Protein AF-A0A846CCD4-F1 (afdb_monomer_lite)

Secondary structure (DSSP, 8-state):
----------------------------------PPPTT----S--PPPPP----S-BSS--EEEEETTEEEEEEEBTTS-EEEEEEETTEEEEEEEE----BSS--EEEEEETTEEEEEEEBTTS-EEEEEE-SS-BPPPEEEE--BSS--EEE-SSTT-EEEEEEBTTSBEEEEEE-SS-BPPPEE---TT-TTHHHHSBBSSPPEEEEEETTEEEEEEEBTTSEEEEEEESSSSBPPPEEEEEE-SS-EEEE-SSTT-EEEEEEE--SS-SS-EEEEEEEETTEE---EE----BSS--EEEEEETTEEEEEEEBTTSPEEEEEEETT-SS--------------TTT-HHHHHHHHHHHHHHHHHSSEEEE--------S----S---HHHHHHHHHHHHHHHHTTS-TT-HHHHHHHHHHHTT-----SS--------S-TT---HHHHHHHHHHHHHHHHHHHHH-HHHHTT-HHHHHHHHHHHHHHHHHHHHHHHHTT--GGGGTTTT---HHHHHHHHHHHHHHHHHT-TT--HHHHHHHHHHHIIIIIHHHHHHHH-SSEEEEE--STTEEEEEEEEEEEEE-TT---HHHHHHHHHHHHHHHHH-GGGTHHHHHHHHHHHHHHHHHHHH-TT-SSEEEEE-HHHHHHHHTT-GGG--S--EEEEEE-TTS-HHHHHHHHHHHHHHHHHHHHHHHHHHHHHHHHTHHHHHHHHHHHHHTS-TTTTTS--TTSSSSSSPSPPP--EEEEEEEEEEEEEEPTT-HHHHHIIIIIGGG-EE-SS--EE--HHHHHHHHHHHHHHHHTT--S-GGGHHHHHHHHHHHHT--TTT-THHHHHHHHHHHHHHHTT--HHHHHTTTSTT--HHHHHHHHHHHHHHHHHTTTTT-HHHHHHHHHHHHTTTTS---PPPPHHHHHHHHHHHHTT---TTHHHHHHHHHHHHHHHHHHHHHHHHHHHHHTT-STT--HHHHHHHHHHHHHHHHHHTSGGGSS--TT--EEEEEEHHHHHHHHHHHTT--HHHHHHSPP--SEEEEEEES-TT--HHHHIIIIIHHHHHHHHHHSTTSEEEEE-STT-EEEEESS-EEETTEEE--EEEEEEEE-S----EEEETTEEEE-HHHHHHHHHHHHHH--SHHHHHHHHHHHHHHHHHHHHS--

Sequence (1169 aa):
MNNQGTPIPEETMGSETNQSSLSAMPSVGQLSSGQVNVNDLLTIGGSWNIWKSLEGTLISGPTACGRDNRLDVFGIGLDSKLYHKCYENDQLKFDWTSLEGAFIYPPSAVSRDTNLIDVFGIAKDKQVYQKSWNGEQWSEWKSLGGVCIHGVTATSWADNRIDLFTVGTNSVIYHKYWDGESWENWQPLILEGQENWEISSTCIHTPAAVSRKVRHIDIFAVGIDKHIYHAWGDGRTWTGWENVGGPSILGISATSRSPETIDLFTISTDIVETDNHLYHRFMENNQWSEWQNLGGTCISAPAAVARGSDRLDAFVIGTKSELWQKSWTNKDGESSSENEDIGISSINKEDNPGEHALSEVAKAATIETGLNIKFGSCKDLAVGWFGTDIHPLQQLETIHQKAVREAAQAYPKGSDERQNAEYKKLQSFFAFHATEPELLTQEPPVNDKSPVAQFTLAKNELNGIYWDLRTSSLAQNNDPDYFLLTKKRLLEVLLEFDQVQSSFVDFPEYSYFKNANIPILIKVEDNLRLWRAYLNDEAITCNDLENASKNLITDVQMELGRAVEGLAKISMIFSIEPFYLFRLMVPFQVVSNLGVNQGDKRNASGTLTDLINNSLGMKWVPLWLESKIIELDDALRELDPRQENFFFHLKGGRAQATLLKDPGSGKNDWDTGIIIKPDLPAEYWYETFNKVHNLVLNKLRKFKQEFFMLINLHADDVTIEMVRNRSLEDDDLIDALDESNLLSDLPTEPGDEQGSCKAELIDIGIPRRDSIEAMEHWYHTRPYITRQVNELPIPGHLYYVDEYMAMMREALAGQSPAPHKITKRVRRLFQIMNLNNNDDPRLDDIVVQKRNEIEAKNIFPNSLAIVDIPNQPIYVTRLIPIMLKQFMDAYDLGNEFDLASMVDNSFQNTSQTIPNITIPIEVENGVQADIAKNNWNPVTHGMLLQWVALANKLSTMFELNFKNRAEFFGFGQQATQTQNQTRTMLENFVKELHNSSVFSENETEIEVQFAVCGSFAAHLHAEYAQLKTESKAQLDPVTYIELKIFAWDSGANPNIVREALIAPAVNTYLTNHPNQFNIQTGGNGEIYLFWHQQETLGNFHYRPLVVKILVEKNFWPKVAFVRGFPVLSLRDLIREYNRKAANAGEWGRIQKLKDTSEILRGMLTQFDY

Radius of gyration: 38.63 Å; chains: 1; bounding box: 105×98×102 Å

Foldseek 3Di:
DDDDDDDDDDDDDDDDDDDDDDDDDDDDDDDDDDDDDDPPPDDDDDDDDPDDDLAADAPADKDWEDAAQKIKIWGAHPQQFIWIWMDHPNDTDDRTDTPGAHADYYKEWYAQDRQKIKIWGQHPQQFIWIWIDPNPDIDRIDTPGARADETKYWDDQHHQKIKIWGAHPLQFIWIWMGPNPDIDHIDTPQDPDDDPSSFQRRAPYHKEWEHQHHQKIKIWGQGPVQFIWIWMGSSVDIDDIDTPGDRADADKYWYYQHRQKIKIWGFDDDLAHPATFIWIWMTHPNDIDDIDTPGARFDHTKYKYHPHNFKIKIWGAHPVRDIDIDMGGPPDPDPPPPPPPPDDPDPPCPQALLQVLLQLLQVLLCVVQVFNKGFDFLAAPDPPDDDDDDDDCVVVVLVLVLQLVVQLVVDDPPDPSSVVSSVVSNVVDDDDDDPDDDDDPDAHDPPPPDLLNLLVVLLVLLVVLLVCLSRPPCNVVQPVVVFVVSLVSNVVSLVSLVSSLCLLQPDPCNVVVVPLPNVLSVQQVVLSVVLNVVSPDPPDTSVNSNVSSVVCCVRHSVSSVDLLSFQWYWYWDPSPQFWIKIFIWGKMKTKFLPADDPVSLVSSQVSSQLCCQPFPLNVVQVVLLLVLLVVLQVLVCVVPVPCPFKHKAFDDDQLLCVLLVRSVVSGGGQEMEIFTQQPDDPVVSVVSVVVSVVSVVSSSSSSRSVVRSVSSSSSVSSSVRSVVVVVVVCPVPPVPDDPPPPPPPDDDDRDMHMDMHIHTRHMYIYTDHLFLVSLLCVPPFVVQFDQDDSRGTHTHLVVLLLVLLLQLLCLQVVNHPCLLCNLVSLLSLLSSQQDDCVVPVVLVVVQVVLVVVCVVLVFLPLQLVLLVPPPDRRSSVSNSSVLVSLVCQLLVCSPVVQVRRQVSVVNVVCPNDARDADGDPSNVVSQVVCVVVVNDDCVRSVSSSRVSRVSSVVLVQSQQLLQLLLQCCLNDPDHDPNNVVSVVVLVVLQLQLCPPPLNDPDDDDWPKDKAWADQVLLLLLCVQLVPDPVLSSLARRCLATEMEIETPDPPDQLCCCLVVRRVVSNVVVCVVPPQQWDWDADPRNKIWTWGSAWDDRRPHTGTGTHYIYHYDYPDDFDFDQGPNGGHGPLVVNLSVLSNSLSSNSRNSSNVSSVSSSVSSSVSCSVDVD

pLDDT: mean 77.32, std 20.11, range [22.69, 97.38]

Structure (mmCIF, N/CA/C/O backbone):
data_AF-A0A846CCD4-F1
#
_entry.id   AF-A0A846CCD4-F1
#
loop_
_atom_site.group_PDB
_atom_site.id
_atom_site.type_symbol
_atom_site.label_atom_id
_atom_site.label_alt_id
_atom_site.label_comp_id
_atom_site.label_asym_id
_atom_site.label_entity_id
_atom_site.label_seq_id
_atom_site.pdbx_PDB_ins_code
_atom_site.Cartn_x
_atom_site.Cartn_y
_atom_site.Cartn_z
_atom_site.occupancy
_atom_site.B_iso_or_equiv
_atom_site.auth_seq_id
_atom_site.auth_comp_id
_atom_site.auth_asym_id
_atom_site.auth_atom_id
_atom_site.pdbx_PDB_model_num
ATOM 1 N N . MET A 1 1 ? 34.843 55.068 -53.019 1.00 34.19 1 MET A N 1
ATOM 2 C CA . MET A 1 1 ? 35.902 55.553 -52.108 1.00 34.19 1 MET A CA 1
ATOM 3 C C . MET A 1 1 ? 36.640 54.306 -51.639 1.00 34.19 1 MET A C 1
ATOM 5 O O . MET A 1 1 ? 36.033 53.522 -50.936 1.00 34.19 1 MET A O 1
ATOM 9 N N . ASN A 1 2 ? 37.681 53.856 -52.342 1.00 24.34 2 ASN A N 1
ATOM 10 C CA . ASN A 1 2 ? 39.088 54.288 -52.255 1.00 24.34 2 ASN A CA 1
ATOM 11 C C . ASN A 1 2 ? 39.692 54.189 -50.846 1.00 24.34 2 ASN A C 1
ATOM 13 O O . ASN A 1 2 ? 39.394 55.042 -50.017 1.00 24.34 2 ASN A O 1
ATOM 17 N N . ASN A 1 3 ? 40.571 53.190 -50.671 1.00 26.52 3 ASN A N 1
ATOM 18 C CA . ASN A 1 3 ? 41.985 53.260 -50.226 1.00 26.52 3 ASN A CA 1
ATOM 19 C C . ASN A 1 3 ? 42.319 52.062 -49.312 1.00 26.52 3 ASN A C 1
ATOM 21 O O . ASN A 1 3 ? 41.611 51.830 -48.343 1.00 26.52 3 ASN A O 1
ATOM 25 N N . GLN A 1 4 ? 43.235 51.147 -49.682 1.00 26.78 4 GLN A N 1
ATOM 26 C CA . GLN A 1 4 ? 44.716 51.280 -49.706 1.00 26.78 4 GLN A CA 1
ATOM 27 C C . GLN A 1 4 ? 45.268 51.745 -48.345 1.00 26.78 4 GLN A C 1
ATOM 29 O O . GLN A 1 4 ? 44.803 52.759 -47.849 1.00 26.78 4 GLN A O 1
ATOM 34 N N . GLY A 1 5 ? 46.257 51.145 -47.678 1.00 25.16 5 GLY A N 1
ATOM 35 C CA . GLY A 1 5 ? 47.214 50.062 -47.930 1.00 25.16 5 GLY A CA 1
ATOM 36 C C . GLY A 1 5 ? 48.239 50.049 -46.762 1.00 25.16 5 GLY A C 1
ATOM 37 O O . GLY A 1 5 ? 48.374 51.067 -46.093 1.00 25.16 5 GLY A O 1
ATOM 38 N N . THR A 1 6 ? 48.872 48.889 -46.512 1.00 27.03 6 THR A N 1
ATOM 39 C CA . THR A 1 6 ? 50.224 48.557 -45.935 1.00 27.03 6 THR A CA 1
ATOM 40 C C . THR A 1 6 ? 51.150 49.672 -45.374 1.00 27.03 6 THR A C 1
ATOM 42 O O . THR A 1 6 ? 51.080 50.768 -45.926 1.00 27.03 6 THR A O 1
ATOM 45 N N . PRO A 1 7 ? 52.145 49.425 -44.458 1.00 31.75 7 PRO A N 1
ATOM 46 C CA . PRO A 1 7 ? 52.979 48.200 -44.310 1.00 31.75 7 PRO A CA 1
ATOM 47 C C . PRO A 1 7 ? 53.491 47.792 -42.879 1.00 31.75 7 PRO A C 1
ATOM 49 O O . PRO A 1 7 ? 53.298 48.489 -41.890 1.00 31.75 7 PRO A O 1
ATOM 52 N N . ILE A 1 8 ? 54.173 46.633 -42.850 1.00 26.11 8 ILE A N 1
ATOM 53 C CA . ILE A 1 8 ? 55.049 45.937 -41.848 1.00 26.11 8 ILE A CA 1
ATOM 54 C C . ILE A 1 8 ? 56.400 46.736 -41.701 1.00 26.11 8 ILE A C 1
ATOM 56 O O . ILE A 1 8 ? 56.604 47.532 -42.627 1.00 26.11 8 ILE A O 1
ATOM 60 N N . PRO A 1 9 ? 57.346 46.621 -40.702 1.00 36.75 9 PRO A N 1
ATOM 61 C CA . PRO A 1 9 ? 57.861 45.449 -39.929 1.00 36.75 9 PRO A CA 1
ATOM 62 C C . PRO A 1 9 ? 58.221 45.722 -38.426 1.00 36.75 9 PRO A C 1
ATOM 64 O O . PRO A 1 9 ? 57.912 46.800 -37.939 1.00 36.75 9 PRO A O 1
ATOM 67 N N . GLU A 1 10 ? 58.752 44.835 -37.559 1.00 24.67 10 GLU A N 1
ATOM 68 C CA . GLU A 1 10 ? 59.890 43.900 -37.669 1.00 24.67 10 GLU A CA 1
ATOM 69 C C . GLU A 1 10 ? 59.996 42.953 -36.431 1.00 24.67 10 GLU A C 1
ATOM 71 O O . GLU A 1 10 ? 59.744 43.362 -35.301 1.00 24.67 10 GLU A O 1
ATOM 76 N N . GLU A 1 11 ? 60.350 41.694 -36.723 1.00 26.12 11 GLU A N 1
ATOM 77 C CA . GLU A 1 11 ? 61.046 40.598 -36.001 1.00 26.12 11 GLU A CA 1
ATOM 78 C C . GLU A 1 11 ? 61.292 40.634 -34.468 1.00 26.12 11 GLU A C 1
ATOM 80 O O . GLU A 1 11 ? 61.810 41.586 -33.893 1.00 26.12 11 GLU A O 1
ATOM 85 N N . THR A 1 12 ? 61.090 39.509 -33.763 1.00 24.98 12 THR A N 1
ATOM 86 C CA . THR A 1 12 ? 62.195 38.546 -33.525 1.00 24.98 12 THR A CA 1
ATOM 87 C C . THR A 1 12 ? 61.753 37.101 -33.216 1.00 24.98 12 THR A C 1
ATOM 89 O O . THR A 1 12 ? 60.682 36.838 -32.681 1.00 24.98 12 THR A O 1
ATOM 92 N N . MET A 1 13 ? 62.642 36.184 -33.622 1.00 24.23 13 MET A N 1
ATOM 93 C CA . MET A 1 13 ? 62.542 34.730 -33.823 1.00 24.23 13 MET A CA 1
ATOM 94 C C . MET A 1 13 ? 62.565 33.836 -32.566 1.00 24.23 13 MET A C 1
ATOM 96 O O . MET A 1 13 ? 63.194 34.188 -31.571 1.00 24.23 13 MET A O 1
ATOM 100 N N . GLY A 1 14 ? 62.056 32.595 -32.715 1.00 23.52 14 GLY A N 1
ATOM 101 C CA . GLY A 1 14 ? 62.464 31.433 -31.900 1.00 23.52 14 GLY A CA 1
ATOM 102 C C . GLY A 1 14 ? 61.654 30.120 -32.043 1.00 23.52 14 GLY A C 1
ATOM 103 O O . GLY A 1 14 ? 60.971 29.764 -31.095 1.00 23.52 14 GLY A O 1
ATOM 104 N N . SER A 1 15 ? 61.756 29.433 -33.201 1.00 25.14 15 SER A N 1
ATOM 105 C CA . SER A 1 15 ? 61.635 27.965 -33.509 1.00 25.14 15 SER A CA 1
ATOM 106 C C . SER A 1 15 ? 60.709 27.051 -32.661 1.00 25.14 15 SER A C 1
ATOM 108 O O . SER A 1 15 ? 61.002 26.813 -31.494 1.00 25.14 15 SER A O 1
ATOM 110 N N . GLU A 1 16 ? 59.567 26.526 -33.138 1.00 24.81 16 GLU A N 1
ATOM 111 C CA . GLU A 1 16 ? 59.284 25.410 -34.093 1.00 24.81 16 GLU A CA 1
ATOM 112 C C . GLU A 1 16 ? 59.852 24.006 -33.767 1.00 24.81 16 GLU A C 1
ATOM 114 O O . GLU A 1 16 ? 61.051 23.766 -33.873 1.00 24.81 16 GLU A O 1
ATOM 119 N N . THR A 1 17 ? 58.968 23.030 -33.490 1.00 23.52 17 THR A N 1
ATOM 120 C CA . THR A 1 17 ? 58.566 21.948 -34.434 1.00 23.52 17 THR A CA 1
ATOM 121 C C . THR A 1 17 ? 57.566 20.966 -33.792 1.00 23.52 17 THR A C 1
ATOM 123 O O . THR A 1 17 ? 57.873 20.334 -32.788 1.00 23.52 17 THR A O 1
ATOM 126 N N . ASN A 1 18 ? 56.366 20.829 -34.375 1.00 24.61 18 ASN A N 1
ATOM 127 C CA . ASN A 1 18 ? 55.795 19.556 -34.857 1.00 24.61 18 ASN A CA 1
ATOM 128 C C . ASN A 1 18 ? 54.347 19.758 -35.337 1.00 24.61 18 ASN A C 1
ATOM 130 O O . ASN A 1 18 ? 53.424 19.969 -34.556 1.00 24.61 18 ASN A O 1
ATOM 134 N N . GLN A 1 19 ? 54.180 19.695 -36.658 1.00 24.19 19 GLN A N 1
ATOM 135 C CA . GLN A 1 19 ? 52.901 19.650 -37.361 1.00 24.19 19 GLN A CA 1
ATOM 136 C C . GLN A 1 19 ? 52.323 18.228 -37.284 1.00 24.19 19 GLN A C 1
ATOM 138 O O . GLN A 1 19 ? 52.950 17.291 -37.777 1.00 24.19 19 GLN A O 1
ATOM 143 N N . SER A 1 20 ? 51.111 18.064 -36.750 1.00 26.75 20 SER A N 1
ATOM 144 C CA . SER A 1 20 ? 50.250 16.924 -37.074 1.00 26.75 20 SER A CA 1
ATOM 145 C C . SER A 1 20 ? 49.429 17.279 -38.316 1.00 26.75 20 SER A C 1
ATOM 147 O O . SER A 1 20 ? 48.639 18.220 -38.335 1.00 26.75 20 SER A O 1
ATOM 149 N N . SER A 1 21 ? 49.664 16.546 -39.401 1.00 24.05 21 SER A N 1
ATOM 150 C CA . SER A 1 21 ? 48.829 16.590 -40.597 1.00 24.05 21 SER A CA 1
ATOM 151 C C . SER A 1 21 ? 47.741 15.525 -40.460 1.00 24.05 21 SER A C 1
ATOM 153 O O . SER A 1 21 ? 48.016 14.329 -40.491 1.00 24.05 21 SER A O 1
ATOM 155 N N . LEU A 1 22 ? 46.493 15.971 -40.299 1.00 24.84 22 LEU A N 1
ATOM 156 C CA . LEU A 1 22 ? 45.304 15.162 -40.559 1.00 24.84 22 LEU A CA 1
ATOM 157 C C . LEU A 1 22 ? 45.323 14.754 -42.038 1.00 24.84 22 LEU A C 1
ATOM 159 O O . LEU A 1 22 ? 45.217 15.606 -42.920 1.00 24.84 22 LEU A O 1
ATOM 163 N N . SER A 1 23 ? 45.464 13.458 -42.313 1.00 23.52 23 SER A N 1
ATOM 164 C CA . SER A 1 23 ? 45.225 12.892 -43.641 1.00 23.52 23 SER A CA 1
ATOM 165 C C . SER A 1 23 ? 44.016 11.963 -43.572 1.00 23.52 23 SER A C 1
ATOM 167 O O . SER A 1 23 ? 43.982 11.013 -42.799 1.00 23.52 23 SER A O 1
ATOM 169 N N . ALA A 1 24 ? 42.992 12.294 -44.356 1.00 26.84 24 ALA A N 1
ATOM 170 C CA . ALA A 1 24 ? 41.810 11.471 -44.570 1.00 26.84 24 ALA A CA 1
ATOM 171 C C . ALA A 1 24 ? 42.061 10.503 -45.730 1.00 26.84 24 ALA A C 1
ATOM 173 O O . ALA A 1 24 ? 42.581 10.933 -46.758 1.00 26.84 24 ALA A O 1
ATOM 174 N N . MET A 1 25 ? 41.640 9.242 -45.604 1.00 23.69 25 MET A N 1
ATOM 175 C CA . MET A 1 25 ? 41.489 8.272 -46.702 1.00 23.69 25 MET A CA 1
ATOM 176 C C . MET A 1 25 ? 40.550 7.122 -46.258 1.00 23.69 25 MET A C 1
ATOM 178 O O . MET A 1 25 ? 40.411 6.898 -45.061 1.00 23.69 25 MET A O 1
ATOM 182 N N . PRO A 1 26 ? 39.972 6.320 -47.171 1.00 27.31 26 PRO A N 1
ATOM 183 C CA . PRO A 1 26 ? 39.005 6.699 -48.197 1.00 27.31 26 PRO A CA 1
ATOM 184 C C . PRO A 1 26 ? 37.771 5.759 -48.190 1.00 27.31 26 PRO A C 1
ATOM 186 O O . PRO A 1 26 ? 37.737 4.719 -47.538 1.00 27.31 26 PRO A O 1
ATOM 189 N N . SER A 1 27 ? 36.744 6.115 -48.962 1.00 25.53 27 SER A N 1
ATOM 190 C CA . SER A 1 27 ? 35.564 5.282 -49.230 1.00 25.53 27 SER A CA 1
ATOM 191 C C . SER A 1 27 ? 35.909 3.957 -49.930 1.00 25.53 27 SER A C 1
ATOM 193 O O . SER A 1 27 ? 36.730 3.925 -50.848 1.00 25.53 27 SER A O 1
ATOM 195 N N . VAL A 1 28 ? 35.212 2.893 -49.526 1.00 28.06 28 VAL A N 1
ATOM 196 C CA . VAL A 1 28 ? 35.344 1.502 -49.989 1.00 28.06 28 VAL A CA 1
ATOM 197 C C . VAL A 1 28 ? 35.155 1.360 -51.507 1.00 28.06 28 VAL A C 1
ATOM 199 O O . VAL A 1 28 ? 34.128 1.747 -52.058 1.00 28.06 28 VAL A O 1
ATOM 202 N N . GLY A 1 29 ? 36.126 0.719 -52.163 1.00 23.23 29 GLY A N 1
ATOM 203 C CA . GLY A 1 29 ? 36.022 0.148 -53.506 1.00 23.23 29 GLY A CA 1
ATOM 204 C C . GLY A 1 29 ? 36.565 -1.288 -53.511 1.00 23.23 29 GLY A C 1
ATOM 205 O O . GLY A 1 29 ? 37.554 -1.578 -52.845 1.00 23.23 29 GLY A O 1
ATOM 206 N N . GLN A 1 30 ? 35.879 -2.182 -54.231 1.00 32.56 30 GLN A N 1
ATOM 207 C CA . GLN A 1 30 ? 36.185 -3.613 -54.398 1.00 32.56 30 GLN A CA 1
ATOM 208 C C . GLN A 1 30 ? 37.651 -3.904 -54.782 1.00 32.56 30 GLN A C 1
ATOM 210 O O . GLN A 1 30 ? 38.185 -3.207 -55.641 1.00 32.56 30 GLN A O 1
ATOM 215 N N . LEU A 1 31 ? 38.226 -5.020 -54.293 1.00 26.22 31 LEU A N 1
ATOM 216 C CA . LEU A 1 31 ? 38.649 -6.177 -55.120 1.00 26.22 31 LEU A CA 1
ATOM 217 C C . LEU A 1 31 ? 39.471 -7.249 -54.357 1.00 26.22 31 LEU A C 1
ATOM 219 O O . LEU A 1 31 ? 40.423 -6.951 -53.650 1.00 26.22 31 LEU A O 1
ATOM 223 N N . SER A 1 32 ? 39.082 -8.505 -54.618 1.00 26.16 32 SER A N 1
ATOM 224 C CA . SER A 1 32 ? 39.860 -9.745 -54.852 1.00 26.16 32 SER A CA 1
ATOM 225 C C . SER A 1 32 ? 41.026 -10.207 -53.951 1.00 26.16 32 SER A C 1
ATOM 227 O O . SER A 1 32 ? 42.063 -9.565 -53.849 1.00 26.16 32 SER A O 1
ATOM 229 N N . SER A 1 33 ? 40.877 -11.460 -53.498 1.00 39.66 33 SER A N 1
ATOM 230 C CA . SER A 1 33 ? 41.868 -12.545 -53.326 1.00 39.66 33 SER A CA 1
ATOM 231 C C . SER A 1 33 ? 43.375 -12.218 -53.377 1.00 39.66 33 SER A C 1
ATOM 233 O O . SER A 1 33 ? 43.926 -11.968 -54.449 1.00 39.66 33 SER A O 1
ATOM 235 N N . GLY A 1 34 ? 44.067 -12.442 -52.257 1.00 26.84 34 GLY A N 1
ATOM 236 C CA . GLY A 1 34 ? 45.526 -12.581 -52.183 1.00 26.84 34 GLY A CA 1
ATOM 237 C C . GLY A 1 34 ? 45.965 -13.090 -50.806 1.00 26.84 34 GLY A C 1
ATOM 238 O O . GLY A 1 34 ? 45.500 -12.589 -49.792 1.00 26.84 34 GLY A O 1
ATOM 239 N N . GLN A 1 35 ? 46.799 -14.131 -50.782 1.00 31.88 35 GLN A N 1
ATOM 240 C CA . GLN A 1 35 ? 47.256 -14.879 -49.601 1.00 31.88 35 GLN A CA 1
ATOM 241 C C . GLN A 1 35 ? 47.961 -14.007 -48.543 1.00 31.88 35 GLN A C 1
ATOM 243 O O . GLN A 1 35 ? 48.814 -13.192 -48.888 1.00 31.88 35 GLN A O 1
ATOM 248 N N . VAL A 1 36 ? 47.679 -14.254 -47.257 1.00 28.27 36 VAL A N 1
ATOM 249 C CA . VAL A 1 36 ? 48.424 -13.683 -46.117 1.00 28.27 36 VAL A CA 1
ATOM 250 C C . VAL A 1 36 ? 49.627 -14.575 -45.784 1.00 28.27 36 VAL A C 1
ATOM 252 O O . VAL A 1 36 ? 49.515 -15.801 -45.755 1.00 28.27 36 VAL A O 1
ATOM 255 N N . ASN A 1 37 ? 50.784 -13.943 -45.570 1.00 25.52 37 ASN A N 1
ATOM 256 C CA . ASN A 1 37 ? 52.079 -14.556 -45.269 1.00 25.52 37 ASN A CA 1
ATOM 257 C C . ASN A 1 37 ? 52.305 -14.609 -43.740 1.00 25.52 37 ASN A C 1
ATOM 259 O O . ASN A 1 37 ? 51.909 -13.698 -43.021 1.00 25.52 37 ASN A O 1
ATOM 263 N N . VAL A 1 38 ? 52.937 -15.673 -43.238 1.00 30.34 38 VAL A N 1
ATOM 264 C CA . VAL A 1 38 ? 52.871 -16.149 -41.832 1.00 30.34 38 VAL A CA 1
ATOM 265 C C . VAL A 1 38 ? 53.840 -15.429 -40.863 1.00 30.34 38 VAL A C 1
ATOM 267 O O . VAL A 1 38 ? 54.266 -16.017 -39.884 1.00 30.34 38 VAL A O 1
ATOM 270 N N . ASN A 1 39 ? 54.219 -14.162 -41.075 1.00 27.66 39 ASN A N 1
ATOM 271 C CA . ASN A 1 39 ? 55.275 -13.529 -40.251 1.00 27.66 39 ASN A CA 1
ATOM 272 C C . ASN A 1 39 ? 54.968 -12.149 -39.633 1.00 27.66 39 ASN A C 1
ATOM 274 O O . ASN A 1 39 ? 55.878 -11.558 -39.061 1.00 27.66 39 ASN A O 1
ATOM 278 N N . ASP A 1 40 ? 53.722 -11.665 -39.641 1.00 27.23 40 ASP A N 1
ATOM 279 C CA . ASP A 1 40 ? 53.383 -10.343 -39.060 1.00 27.23 40 ASP A CA 1
ATOM 280 C C . ASP A 1 40 ? 52.821 -10.380 -37.620 1.00 27.23 40 ASP A C 1
ATOM 282 O O . ASP A 1 40 ? 52.319 -9.383 -37.105 1.00 27.23 40 ASP A O 1
ATOM 286 N N . LEU A 1 41 ? 52.934 -11.504 -36.907 1.00 32.88 41 LEU A N 1
ATOM 287 C CA . LEU A 1 41 ? 52.566 -11.586 -35.489 1.00 32.88 41 LEU A CA 1
ATOM 288 C C . LEU A 1 41 ? 53.790 -11.338 -34.607 1.00 32.88 41 LEU A C 1
ATOM 290 O O . LEU A 1 41 ? 54.505 -12.286 -34.299 1.00 32.88 41 LEU A O 1
ATOM 294 N N . LEU A 1 42 ? 54.012 -10.076 -34.211 1.00 35.28 42 LEU A N 1
ATOM 295 C CA . LEU A 1 42 ? 54.525 -9.656 -32.891 1.00 35.28 42 LEU A CA 1
ATOM 296 C C . LEU A 1 42 ? 54.773 -8.131 -32.847 1.00 35.28 42 LEU A C 1
ATOM 298 O O . LEU A 1 42 ? 55.905 -7.686 -32.993 1.00 35.28 42 LEU A O 1
ATOM 302 N N . THR A 1 43 ? 53.729 -7.341 -32.555 1.00 26.55 43 THR A N 1
ATOM 303 C CA . THR A 1 43 ? 53.846 -6.045 -31.848 1.00 26.55 43 THR A CA 1
ATOM 304 C C . THR A 1 43 ? 52.498 -5.616 -31.246 1.00 26.55 43 THR A C 1
ATOM 306 O O . THR A 1 43 ? 51.515 -5.459 -31.956 1.00 26.55 43 THR A O 1
ATOM 309 N N . ILE A 1 44 ? 52.495 -5.498 -29.914 1.00 35.38 44 ILE A N 1
ATOM 310 C CA . ILE A 1 44 ? 51.763 -4.590 -29.004 1.00 35.38 44 ILE A CA 1
ATOM 311 C C . ILE A 1 44 ? 50.637 -3.748 -29.648 1.00 35.38 44 ILE A C 1
ATOM 313 O O . ILE A 1 44 ? 50.915 -2.880 -30.466 1.00 35.38 44 ILE A O 1
ATOM 317 N N . GLY A 1 45 ? 49.393 -3.956 -29.187 1.00 35.47 45 GLY A N 1
ATOM 318 C CA . GLY A 1 45 ? 48.206 -3.181 -29.590 1.00 35.47 45 GLY A CA 1
ATOM 319 C C . GLY A 1 45 ? 47.363 -3.854 -30.677 1.00 35.47 45 GLY A C 1
ATOM 320 O O . GLY A 1 45 ? 47.122 -3.272 -31.727 1.00 35.47 45 GLY A O 1
ATOM 321 N N . GLY A 1 46 ? 46.948 -5.108 -30.471 1.00 39.69 46 GLY A N 1
ATOM 322 C CA . GLY A 1 46 ? 46.129 -5.817 -31.456 1.00 39.69 46 GLY A CA 1
ATOM 323 C C . GLY A 1 46 ? 44.714 -5.245 -31.520 1.00 39.69 46 GLY A C 1
ATOM 324 O O . GLY A 1 46 ? 43.954 -5.407 -30.569 1.00 39.69 46 GLY A O 1
ATOM 325 N N . SER A 1 47 ? 44.354 -4.612 -32.637 1.00 49.97 47 SER A N 1
ATOM 326 C CA . SER A 1 47 ? 42.963 -4.282 -32.953 1.00 49.97 47 SER A CA 1
ATOM 327 C C . SER A 1 47 ? 42.118 -5.558 -32.943 1.00 49.97 47 SER A C 1
ATOM 329 O O . SER A 1 47 ? 42.533 -6.586 -33.487 1.00 49.97 47 SER A O 1
ATOM 331 N N . TRP A 1 48 ? 40.935 -5.508 -32.328 1.00 62.34 48 TRP A N 1
ATOM 332 C CA . TRP A 1 48 ? 39.983 -6.612 -32.408 1.00 62.34 48 TRP A CA 1
ATOM 333 C C . TRP A 1 48 ? 39.637 -6.896 -33.871 1.00 62.34 48 TRP A C 1
ATOM 335 O O . TRP A 1 48 ? 39.336 -5.986 -34.644 1.00 62.34 48 TRP A O 1
ATOM 345 N N . ASN A 1 49 ? 39.644 -8.174 -34.250 1.00 54.06 49 ASN A N 1
ATOM 346 C CA . ASN A 1 49 ? 38.989 -8.585 -35.485 1.00 54.06 49 ASN A CA 1
ATOM 347 C C . ASN A 1 49 ? 37.481 -8.325 -35.360 1.00 54.06 49 ASN A C 1
ATOM 349 O O . ASN A 1 49 ? 36.924 -8.374 -34.263 1.00 54.06 49 ASN A O 1
ATOM 353 N N . ILE A 1 50 ? 36.804 -8.092 -36.485 1.00 59.00 50 ILE A N 1
ATOM 354 C CA . ILE A 1 50 ? 35.341 -7.985 -36.500 1.00 59.00 50 ILE A CA 1
ATOM 355 C C . ILE A 1 50 ? 34.696 -9.242 -35.896 1.00 59.00 50 ILE A C 1
ATOM 357 O O . ILE A 1 50 ? 35.174 -10.361 -36.111 1.00 59.00 50 ILE A O 1
ATOM 361 N N . TRP A 1 51 ? 33.597 -9.058 -35.157 1.00 67.25 51 TRP A N 1
ATOM 362 C CA . TRP A 1 51 ? 32.819 -10.159 -34.590 1.00 67.25 51 TRP A CA 1
ATOM 363 C C . TRP A 1 51 ? 32.472 -11.189 -35.665 1.00 67.25 51 TRP A C 1
ATOM 365 O O . TRP A 1 51 ? 31.804 -10.879 -36.653 1.00 67.25 51 TRP A O 1
ATOM 375 N N . LYS A 1 52 ? 32.912 -12.432 -35.455 1.00 66.19 52 LYS A N 1
ATOM 376 C CA . LYS A 1 52 ? 32.609 -13.558 -36.335 1.00 66.19 52 LYS A CA 1
ATOM 377 C C . LYS A 1 52 ? 31.588 -14.461 -35.661 1.00 66.19 52 LYS A C 1
ATOM 379 O O . LYS A 1 52 ? 31.854 -15.029 -34.605 1.00 66.19 52 LYS A O 1
ATOM 384 N N . SER A 1 53 ? 30.430 -14.599 -36.297 1.00 74.88 53 SER A N 1
ATOM 385 C CA . SER A 1 53 ? 29.420 -15.578 -35.902 1.00 74.88 53 SER A CA 1
ATOM 386 C C . SER A 1 53 ? 30.029 -16.984 -35.935 1.00 74.88 53 SER A C 1
ATOM 388 O O . SER A 1 53 ? 30.678 -17.368 -36.911 1.00 74.88 53 SER A O 1
ATOM 390 N N . LEU A 1 54 ? 29.829 -17.751 -34.861 1.00 73.56 54 LEU A N 1
ATOM 391 C CA . LEU A 1 54 ? 30.129 -19.184 -34.846 1.00 73.56 54 LEU A CA 1
ATOM 392 C C . LEU A 1 54 ? 28.978 -20.013 -35.435 1.00 73.56 54 LEU A C 1
ATOM 394 O O . LEU A 1 54 ? 29.097 -21.238 -35.471 1.00 73.56 54 LEU A O 1
ATOM 398 N N . GLU A 1 55 ? 27.914 -19.362 -35.925 1.00 71.75 55 GLU A N 1
ATOM 399 C CA . GLU A 1 55 ? 26.629 -19.960 -36.320 1.00 71.75 55 GLU A CA 1
ATOM 400 C C . GLU A 1 55 ? 25.969 -20.743 -35.170 1.00 71.75 55 GLU A C 1
ATOM 402 O O . GLU A 1 55 ? 26.592 -20.959 -34.137 1.00 71.75 55 GLU A O 1
ATOM 407 N N . GLY A 1 56 ? 24.708 -21.156 -35.302 1.00 68.62 56 GLY A N 1
ATOM 408 C CA . GLY A 1 56 ? 23.989 -21.911 -34.261 1.00 68.62 56 GLY A CA 1
ATOM 409 C C . GLY A 1 56 ? 23.468 -21.074 -33.081 1.00 68.62 56 GLY A C 1
ATOM 410 O O . GLY A 1 56 ? 23.971 -19.994 -32.776 1.00 68.62 56 GLY A O 1
ATOM 411 N N . THR A 1 57 ? 22.431 -21.591 -32.415 1.00 80.81 57 THR A N 1
ATOM 412 C CA . THR A 1 57 ? 21.727 -20.905 -31.317 1.00 80.81 57 THR A CA 1
ATOM 413 C C . THR A 1 57 ? 21.941 -21.639 -30.006 1.00 80.81 57 THR A C 1
ATOM 415 O O . THR A 1 57 ? 21.609 -22.820 -29.887 1.00 80.81 57 THR A O 1
ATOM 418 N N . LEU A 1 58 ? 22.456 -20.916 -29.012 1.00 80.19 58 LEU A N 1
ATOM 419 C CA . LEU A 1 58 ? 22.658 -21.406 -27.655 1.00 80.19 58 LEU A CA 1
ATOM 420 C C . LEU A 1 58 ? 21.692 -20.705 -26.689 1.00 80.19 58 LEU A C 1
ATOM 422 O O . LEU A 1 58 ? 21.431 -19.514 -26.829 1.00 80.19 58 LEU A O 1
ATOM 426 N N . ILE A 1 59 ? 21.189 -21.439 -25.699 1.00 79.69 59 ILE A N 1
ATOM 427 C CA . ILE A 1 59 ? 20.344 -20.941 -24.600 1.00 79.69 59 ILE A CA 1
ATOM 428 C C . ILE A 1 59 ? 21.125 -20.730 -23.298 1.00 79.69 59 ILE A C 1
ATOM 430 O O . ILE A 1 59 ? 20.564 -20.279 -22.303 1.00 79.69 59 ILE A O 1
ATOM 434 N N . SER A 1 60 ? 22.416 -21.072 -23.284 1.00 83.06 60 SER A N 1
ATOM 435 C CA . SER A 1 60 ? 23.326 -20.829 -22.166 1.00 83.06 60 SER A CA 1
ATOM 436 C C . SER A 1 60 ? 24.469 -19.910 -22.579 1.00 83.06 60 SER A C 1
ATOM 438 O O . SER A 1 60 ? 24.819 -19.833 -23.758 1.00 83.06 60 SER A O 1
ATOM 440 N N . GLY A 1 61 ? 25.134 -19.303 -21.591 1.00 83.06 61 GLY A N 1
ATOM 441 C CA . GLY A 1 61 ? 26.477 -18.769 -21.809 1.00 83.06 61 GLY A CA 1
ATOM 442 C C . GLY A 1 61 ? 27.408 -19.880 -22.326 1.00 83.06 61 GLY A C 1
ATOM 443 O O . GLY A 1 61 ? 27.328 -21.006 -21.811 1.00 83.06 61 GLY A O 1
ATOM 444 N N . PRO A 1 62 ? 28.230 -19.624 -23.359 1.00 89.12 62 PRO A N 1
ATOM 445 C CA . PRO A 1 62 ? 29.202 -20.597 -23.834 1.00 89.12 62 PRO A CA 1
ATOM 446 C C . PRO A 1 62 ? 30.408 -20.665 -22.887 1.00 89.12 62 PRO A C 1
ATOM 448 O O . PRO A 1 62 ? 30.797 -19.663 -22.291 1.00 89.12 62 PRO A O 1
ATOM 451 N N . THR A 1 63 ? 31.036 -21.834 -22.787 1.00 91.00 63 THR A N 1
ATOM 452 C CA . THR A 1 63 ? 32.348 -22.004 -22.145 1.00 91.00 63 THR A CA 1
ATOM 453 C C . THR A 1 63 ? 33.373 -22.406 -23.195 1.00 91.00 63 THR A C 1
ATOM 455 O O . THR A 1 63 ? 33.045 -23.134 -24.133 1.00 91.00 63 THR A O 1
ATOM 458 N N . ALA A 1 64 ? 34.605 -21.927 -23.061 1.00 89.69 64 ALA A N 1
ATOM 459 C CA . ALA A 1 64 ? 35.686 -22.252 -23.977 1.00 89.69 64 ALA A CA 1
ATOM 460 C C . ALA A 1 64 ? 36.870 -22.833 -23.204 1.00 89.69 64 ALA A C 1
ATOM 462 O O . ALA A 1 64 ? 37.241 -22.324 -22.149 1.00 89.69 64 ALA A O 1
ATOM 463 N N . CYS A 1 65 ? 37.465 -23.895 -23.735 1.00 90.19 65 CYS A N 1
ATOM 464 C CA . CYS A 1 65 ? 38.604 -24.575 -23.141 1.00 90.19 65 CYS A CA 1
ATOM 465 C C . CYS A 1 65 ? 39.667 -24.819 -24.214 1.00 90.19 65 CYS A C 1
ATOM 467 O O . CYS A 1 65 ? 39.363 -25.295 -25.310 1.00 90.19 65 CYS A O 1
ATOM 469 N N . GLY A 1 66 ? 40.910 -24.450 -23.918 1.00 85.69 66 GLY A N 1
ATOM 470 C CA . GLY A 1 66 ? 42.039 -24.713 -24.803 1.00 85.69 66 GLY A CA 1
ATOM 471 C C . GLY A 1 66 ? 42.567 -26.134 -24.624 1.00 85.69 66 GLY A C 1
ATOM 472 O O . GLY A 1 66 ? 42.702 -26.610 -23.497 1.00 85.69 66 GLY A O 1
ATOM 473 N N . ARG A 1 67 ? 42.919 -26.784 -25.733 1.00 80.19 67 ARG A N 1
ATOM 474 C CA . ARG A 1 67 ? 43.778 -27.976 -25.749 1.00 80.19 67 ARG A CA 1
ATOM 475 C C . ARG A 1 67 ? 44.692 -27.929 -26.969 1.00 80.19 67 ARG A C 1
ATOM 477 O O . ARG A 1 67 ? 44.241 -27.582 -28.060 1.00 80.19 67 ARG A O 1
ATOM 484 N N . ASP A 1 68 ? 45.965 -28.264 -26.795 1.00 76.69 68 ASP A N 1
ATOM 485 C CA . ASP A 1 68 ? 47.008 -28.090 -27.816 1.00 76.69 68 ASP A CA 1
ATOM 486 C C . ASP A 1 68 ? 46.896 -26.730 -28.562 1.00 76.69 68 ASP A C 1
ATOM 488 O O . ASP A 1 68 ? 46.823 -25.676 -27.933 1.00 76.69 68 ASP A O 1
ATOM 492 N N . ASN A 1 69 ? 46.840 -26.738 -29.903 1.00 76.12 69 ASN A N 1
ATOM 493 C CA . ASN A 1 69 ? 46.659 -25.557 -30.768 1.00 76.12 69 ASN A CA 1
ATOM 494 C C . ASN A 1 69 ? 45.183 -25.319 -31.165 1.00 76.12 69 ASN A C 1
ATOM 496 O O . ASN A 1 69 ? 44.890 -24.853 -32.273 1.00 76.12 69 ASN A O 1
ATOM 500 N N . ARG A 1 70 ? 44.238 -25.687 -30.294 1.00 85.12 70 ARG A N 1
ATOM 501 C CA . ARG A 1 70 ? 42.797 -25.649 -30.562 1.00 85.12 70 ARG A CA 1
ATOM 502 C C . ARG A 1 70 ? 42.022 -25.049 -29.390 1.00 85.12 70 ARG A C 1
ATOM 504 O O . ARG A 1 70 ? 42.335 -25.280 -28.225 1.00 85.12 70 ARG A O 1
ATOM 511 N N . LEU A 1 71 ? 40.964 -24.313 -29.719 1.00 87.81 71 LEU A N 1
ATOM 512 C CA . LEU A 1 71 ? 39.963 -23.837 -28.768 1.00 87.81 71 LEU A CA 1
ATOM 513 C C . LEU A 1 71 ? 38.664 -24.616 -28.970 1.00 87.81 71 LEU A C 1
ATOM 515 O O . LEU A 1 71 ? 38.091 -24.604 -30.061 1.00 87.81 71 LEU A O 1
ATOM 519 N N . ASP A 1 72 ? 38.200 -25.288 -27.925 1.00 90.12 72 ASP A N 1
ATOM 520 C CA . ASP A 1 72 ? 36.929 -26.001 -27.895 1.00 90.12 72 ASP A CA 1
ATOM 521 C C . ASP A 1 72 ? 35.877 -25.154 -27.175 1.00 90.12 72 ASP A C 1
ATOM 523 O O . ASP A 1 72 ? 36.078 -24.745 -26.037 1.00 90.12 72 ASP A O 1
ATOM 527 N N . VAL A 1 73 ? 34.760 -24.880 -27.849 1.00 91.94 73 VAL A N 1
ATOM 528 C CA . VAL A 1 73 ? 33.641 -24.082 -27.342 1.00 91.94 73 VAL A CA 1
ATOM 529 C C . VAL A 1 73 ? 32.444 -24.995 -27.122 1.00 91.94 73 VAL A C 1
ATOM 531 O O . VAL A 1 73 ? 32.072 -25.773 -28.004 1.00 91.94 73 VAL A O 1
ATOM 534 N N . PHE A 1 74 ? 31.827 -24.882 -25.952 1.00 94.06 74 PHE A N 1
ATOM 535 C CA . PHE A 1 74 ? 30.662 -25.655 -25.549 1.00 94.06 74 PHE A CA 1
ATOM 536 C C . PHE A 1 74 ? 29.515 -24.732 -25.157 1.00 94.06 74 PHE A C 1
ATOM 538 O O . PHE A 1 74 ? 29.730 -23.676 -24.565 1.00 94.06 74 PHE A O 1
ATOM 545 N N . GLY A 1 75 ? 28.288 -25.153 -25.431 1.00 92.50 75 GLY A N 1
ATOM 546 C CA . GLY A 1 75 ? 27.088 -24.439 -25.009 1.00 92.50 75 GLY A CA 1
ATOM 547 C C . GLY A 1 75 ? 25.852 -25.314 -25.120 1.00 92.50 75 GLY A C 1
ATOM 548 O O . GLY A 1 75 ? 25.895 -26.381 -25.726 1.00 92.50 75 GLY A O 1
ATOM 549 N N . ILE A 1 76 ? 24.749 -24.881 -24.523 1.00 92.56 76 ILE A N 1
ATOM 550 C CA . ILE A 1 76 ? 23.491 -25.630 -24.548 1.00 92.56 76 ILE A CA 1
ATOM 551 C C . ILE A 1 76 ? 22.620 -25.097 -25.681 1.00 92.56 76 ILE A C 1
ATOM 553 O O . ILE A 1 76 ? 22.419 -23.892 -25.757 1.00 92.56 76 ILE A O 1
ATOM 557 N N . GLY A 1 77 ? 22.109 -25.969 -26.550 1.00 83.81 77 GLY A N 1
ATOM 558 C CA . GLY A 1 77 ? 21.192 -25.609 -27.637 1.00 83.81 77 GLY A CA 1
ATOM 559 C C . GLY A 1 77 ? 19.729 -25.518 -27.186 1.00 83.81 77 GLY A C 1
ATOM 560 O O . GLY A 1 77 ? 19.388 -25.872 -26.060 1.00 83.81 77 GLY A O 1
ATOM 561 N N . LEU A 1 78 ? 18.837 -25.076 -28.078 1.00 83.69 78 LEU A N 1
ATOM 562 C CA . LEU A 1 78 ? 17.392 -24.924 -27.801 1.00 83.69 78 LEU A CA 1
ATOM 563 C C . LEU A 1 78 ? 16.699 -26.225 -27.349 1.00 83.69 78 LEU A C 1
ATOM 565 O O . LEU A 1 78 ? 15.710 -26.191 -26.623 1.00 83.69 78 LEU A O 1
ATOM 569 N N . ASP A 1 79 ? 17.236 -27.377 -27.738 1.00 82.69 79 ASP A N 1
ATOM 570 C CA . ASP A 1 79 ? 16.780 -28.713 -27.335 1.00 82.69 79 ASP A CA 1
ATOM 571 C C . ASP A 1 79 ? 17.323 -29.157 -25.959 1.00 82.69 79 ASP A C 1
ATOM 573 O O . ASP A 1 79 ? 17.151 -30.310 -25.560 1.00 82.69 79 ASP A O 1
ATOM 577 N N . SER A 1 80 ? 17.968 -28.246 -25.221 1.00 88.06 80 SER A N 1
ATOM 578 C CA . SER A 1 80 ? 18.673 -28.492 -23.956 1.00 88.06 80 SER A CA 1
ATOM 579 C C . SER A 1 80 ? 19.890 -29.424 -24.059 1.00 88.06 80 SER A C 1
ATOM 581 O O . SER A 1 80 ? 20.459 -29.775 -23.022 1.00 88.06 80 SER A O 1
ATOM 583 N N . LYS A 1 81 ? 20.327 -29.826 -25.260 1.00 93.25 81 LYS A N 1
ATOM 584 C CA . LYS A 1 81 ? 21.531 -30.652 -25.428 1.00 93.25 81 LYS A CA 1
ATOM 585 C C . LYS A 1 81 ? 22.794 -29.813 -25.374 1.00 93.25 81 LYS A C 1
ATOM 587 O O . LYS A 1 81 ? 22.787 -28.641 -25.745 1.00 93.25 81 LYS A O 1
ATOM 592 N N . LEU A 1 82 ? 23.898 -30.423 -24.946 1.00 95.12 82 LEU A N 1
ATOM 593 C CA . LEU A 1 82 ? 25.202 -29.772 -25.000 1.00 95.12 82 LEU A CA 1
ATOM 594 C C . LEU A 1 82 ? 25.792 -29.931 -26.401 1.00 95.12 82 LEU A C 1
ATOM 596 O O . LEU A 1 82 ? 25.913 -31.044 -26.907 1.00 95.12 82 LEU A O 1
ATOM 600 N N . TYR A 1 83 ? 26.164 -28.819 -27.016 1.00 93.88 83 TYR A N 1
ATOM 601 C CA . TYR A 1 83 ? 26.817 -28.757 -28.313 1.00 93.88 83 TYR A CA 1
ATOM 602 C C . TYR A 1 83 ? 28.266 -28.329 -28.161 1.00 93.88 83 TYR A C 1
ATOM 604 O O . TYR A 1 83 ? 28.634 -27.593 -27.245 1.00 93.88 83 TYR A O 1
ATOM 612 N N . HIS A 1 84 ? 29.078 -28.795 -29.099 1.00 91.94 84 HIS A N 1
ATOM 613 C CA . HIS A 1 84 ? 30.504 -28.549 -29.157 1.00 91.94 84 HIS A CA 1
ATOM 614 C C . HIS A 1 84 ? 30.919 -28.101 -30.558 1.00 91.94 84 HIS A C 1
ATOM 616 O O . HIS A 1 84 ? 30.474 -28.664 -31.561 1.00 91.94 84 HIS A O 1
ATOM 622 N N . LYS A 1 85 ? 31.774 -27.082 -30.621 1.00 90.25 85 LYS A N 1
ATOM 623 C CA . LYS A 1 85 ? 32.411 -26.591 -31.845 1.00 90.25 85 LYS A CA 1
ATOM 624 C C . LYS A 1 85 ? 33.841 -26.187 -31.532 1.00 90.25 85 LYS A C 1
ATOM 626 O O . LYS A 1 85 ? 34.160 -25.874 -30.389 1.00 90.25 85 LYS A O 1
ATOM 631 N N . CYS A 1 86 ? 34.720 -26.191 -32.527 1.00 86.62 86 CYS A N 1
ATOM 632 C CA . CYS A 1 86 ? 36.113 -25.851 -32.284 1.00 86.62 86 CYS A CA 1
ATOM 633 C C . CYS A 1 86 ? 36.739 -24.944 -33.332 1.00 86.62 86 CYS A C 1
ATOM 635 O O . CYS A 1 86 ? 36.359 -24.926 -34.507 1.00 86.62 86 CYS A O 1
ATOM 637 N N . TYR A 1 87 ? 37.766 -24.238 -32.880 1.00 84.00 87 TYR A N 1
ATOM 638 C CA . TYR A 1 87 ? 38.630 -23.393 -33.681 1.00 84.00 87 TYR A CA 1
ATOM 639 C C . TYR A 1 87 ? 40.048 -23.964 -33.651 1.00 84.00 87 TYR A C 1
ATOM 641 O O . TYR A 1 87 ? 40.630 -24.120 -32.580 1.00 84.00 87 TYR A O 1
ATOM 649 N N . GLU A 1 88 ? 40.588 -24.319 -34.815 1.00 82.31 88 GLU A N 1
ATOM 650 C CA . GLU A 1 88 ? 41.891 -24.975 -34.953 1.00 82.31 88 GLU A CA 1
ATOM 651 C C . GLU A 1 88 ? 42.583 -24.487 -36.234 1.00 82.31 88 GLU A C 1
ATOM 653 O O . GLU A 1 88 ? 41.966 -24.469 -37.304 1.00 82.31 88 GLU A O 1
ATOM 658 N N . ASN A 1 89 ? 43.872 -24.134 -36.143 1.00 78.62 89 ASN A N 1
ATOM 659 C CA . ASN A 1 89 ? 44.683 -23.634 -37.267 1.00 78.62 89 ASN A CA 1
ATOM 660 C C . ASN A 1 89 ? 44.033 -22.443 -38.001 1.00 78.62 89 ASN A C 1
ATOM 662 O O . ASN A 1 89 ? 43.894 -22.454 -39.225 1.00 78.62 89 ASN A O 1
ATOM 666 N N . ASP A 1 90 ? 43.571 -21.451 -37.240 1.00 68.75 90 ASP A N 1
ATOM 667 C CA . ASP A 1 90 ? 42.868 -20.259 -37.727 1.00 68.75 90 ASP A CA 1
ATOM 668 C C . ASP A 1 90 ? 41.602 -20.510 -38.561 1.00 68.75 90 ASP A C 1
ATOM 670 O O . ASP A 1 90 ? 41.169 -19.678 -39.364 1.00 68.75 90 ASP A O 1
ATOM 674 N N . GLN A 1 91 ? 40.982 -21.677 -38.387 1.00 72.94 91 GLN A N 1
ATOM 675 C CA . GLN A 1 91 ? 39.763 -22.058 -39.084 1.00 72.94 91 GLN A CA 1
ATOM 676 C C . GLN A 1 91 ? 38.749 -22.648 -38.108 1.00 72.94 91 GLN A C 1
ATOM 678 O O . GLN A 1 91 ? 39.077 -23.446 -37.229 1.00 72.94 91 GLN A O 1
ATOM 683 N N . LEU A 1 92 ? 37.479 -22.293 -38.307 1.00 75.12 92 LEU A N 1
ATOM 684 C CA . LEU A 1 92 ? 36.377 -22.997 -37.663 1.00 75.12 92 LEU A CA 1
ATOM 685 C C . LEU A 1 92 ? 36.261 -24.384 -38.283 1.00 75.12 92 LEU A C 1
ATOM 687 O O . LEU A 1 92 ? 36.236 -24.523 -39.507 1.00 75.12 92 LEU A O 1
ATOM 691 N N . LYS A 1 93 ? 36.211 -25.409 -37.439 1.00 72.06 93 LYS A N 1
ATOM 692 C CA . LYS A 1 93 ? 36.104 -26.798 -37.877 1.00 72.06 93 LYS A CA 1
ATOM 693 C C . LYS A 1 93 ? 34.736 -27.349 -37.495 1.00 72.06 93 LYS A C 1
ATOM 695 O O . LYS A 1 93 ? 34.368 -27.297 -36.324 1.00 72.06 93 LYS A O 1
ATOM 700 N N . PHE A 1 94 ? 34.068 -27.930 -38.495 1.00 69.38 94 PHE A N 1
ATOM 701 C CA . PHE A 1 94 ? 32.758 -28.587 -38.416 1.00 69.38 94 PHE A CA 1
ATOM 702 C C . PHE A 1 94 ? 31.616 -27.679 -37.922 1.00 69.38 94 PHE A C 1
ATOM 704 O O . PHE A 1 94 ? 31.829 -26.596 -37.373 1.00 69.38 94 PHE A O 1
ATOM 711 N N . ASP A 1 95 ? 30.381 -28.110 -38.161 1.00 80.81 95 ASP A N 1
ATOM 712 C CA . ASP A 1 95 ? 29.213 -27.498 -37.531 1.00 80.81 95 ASP A CA 1
ATOM 713 C C . ASP A 1 95 ? 29.114 -27.913 -36.060 1.00 80.81 95 ASP A C 1
ATOM 715 O O . ASP A 1 95 ? 29.799 -28.838 -35.607 1.00 80.81 95 ASP A O 1
ATOM 719 N N . TRP A 1 96 ? 28.267 -27.212 -35.303 1.00 86.31 96 TRP A N 1
ATOM 720 C CA . TRP A 1 96 ? 27.976 -27.577 -33.920 1.00 86.31 96 TRP A CA 1
ATOM 721 C C . TRP A 1 96 ? 27.564 -29.042 -33.841 1.00 86.31 96 TRP A C 1
ATOM 723 O O . TRP A 1 96 ? 26.552 -29.459 -34.402 1.00 86.31 96 TRP A O 1
ATOM 733 N N . THR A 1 97 ? 28.367 -29.824 -33.134 1.00 91.12 97 THR A N 1
ATOM 734 C CA . THR A 1 97 ? 28.139 -31.252 -32.962 1.00 91.12 97 THR A CA 1
ATOM 735 C C . THR A 1 97 ? 27.486 -31.470 -31.609 1.00 91.12 97 THR A C 1
ATOM 737 O O . THR A 1 97 ? 28.000 -31.007 -30.590 1.00 91.12 97 THR A O 1
ATOM 740 N N . SER A 1 98 ? 26.341 -32.154 -31.587 1.00 92.94 98 SER A N 1
ATOM 741 C CA . SER A 1 98 ? 25.696 -32.506 -30.324 1.00 92.94 98 SER A CA 1
ATOM 742 C C . SER A 1 98 ? 26.551 -33.527 -29.577 1.00 92.94 98 SER A C 1
ATOM 744 O O . SER A 1 98 ? 26.927 -34.562 -30.125 1.00 92.94 98 SER A O 1
ATOM 746 N N . LEU A 1 99 ? 26.838 -33.241 -28.312 1.00 94.50 99 LEU A N 1
ATOM 747 C CA . LEU A 1 99 ? 27.390 -34.191 -27.352 1.00 94.50 99 LEU A CA 1
ATOM 748 C C . LEU A 1 99 ? 26.282 -34.898 -26.557 1.00 94.50 99 LEU A C 1
ATOM 750 O O . LEU A 1 99 ? 26.595 -35.620 -25.607 1.00 94.50 99 LEU A O 1
ATOM 754 N N . GLU A 1 100 ? 25.017 -34.730 -26.960 1.00 93.00 100 GLU A N 1
ATOM 755 C CA . GLU A 1 100 ? 23.820 -35.247 -26.290 1.00 93.00 100 GLU A CA 1
ATOM 756 C C . GLU A 1 100 ? 23.671 -34.723 -24.843 1.00 93.00 100 GLU A C 1
ATOM 758 O O . GLU A 1 100 ? 24.320 -33.755 -24.439 1.00 93.00 100 GLU A O 1
ATOM 763 N N . GLY A 1 101 ? 22.785 -35.340 -24.056 1.00 87.81 101 GLY A N 1
ATOM 764 C CA . GLY A 1 101 ? 22.457 -34.915 -22.688 1.00 87.81 101 GLY A CA 1
ATOM 765 C C . GLY A 1 101 ? 21.376 -33.830 -22.638 1.00 87.81 101 GLY A C 1
ATOM 766 O O . GLY A 1 101 ? 20.942 -33.339 -23.670 1.00 87.81 101 GLY A O 1
ATOM 767 N N . ALA A 1 102 ? 20.888 -33.494 -21.442 1.00 90.56 102 ALA A N 1
ATOM 768 C CA . ALA A 1 102 ? 19.838 -32.490 -21.248 1.00 90.56 102 ALA A CA 1
ATOM 769 C C . ALA A 1 102 ? 20.160 -31.628 -20.021 1.00 90.56 102 ALA A C 1
ATOM 771 O O . ALA A 1 102 ? 19.936 -32.059 -18.888 1.00 90.56 102 ALA A O 1
ATOM 772 N N . PHE A 1 103 ? 20.694 -30.429 -20.250 1.00 92.12 103 PHE A N 1
ATOM 773 C CA . PHE A 1 103 ? 21.307 -29.582 -19.225 1.00 92.12 103 PHE A CA 1
ATOM 774 C C . PHE A 1 103 ? 20.552 -28.269 -19.016 1.00 92.12 103 PHE A C 1
ATOM 776 O O . PHE A 1 103 ? 19.915 -27.757 -19.933 1.00 92.12 103 PHE A O 1
ATOM 783 N N . ILE A 1 104 ? 20.610 -27.747 -17.789 1.00 87.06 104 ILE A N 1
ATOM 784 C CA . ILE A 1 104 ? 19.802 -26.601 -17.333 1.00 87.06 104 ILE A CA 1
ATOM 785 C C . ILE A 1 104 ? 20.630 -25.414 -16.809 1.00 87.06 104 ILE A C 1
ATOM 787 O O . ILE A 1 104 ? 20.063 -24.368 -16.514 1.00 87.06 104 ILE A O 1
ATOM 791 N N . TYR A 1 105 ? 21.958 -25.551 -16.724 1.00 89.69 105 TYR A N 1
ATOM 792 C CA . TYR A 1 105 ? 22.895 -24.478 -16.357 1.00 89.69 105 TYR A CA 1
ATOM 793 C C . TYR A 1 105 ? 24.076 -24.438 -17.333 1.00 89.69 105 TYR A C 1
ATOM 795 O O . TYR A 1 105 ? 24.416 -25.496 -17.868 1.00 89.69 105 TYR A O 1
ATOM 803 N N . PRO A 1 106 ? 24.727 -23.272 -17.544 1.00 91.81 106 PRO A N 1
ATOM 804 C CA . PRO A 1 106 ? 25.911 -23.171 -18.396 1.00 91.81 106 PRO A CA 1
ATOM 805 C C . PRO A 1 106 ? 26.966 -24.241 -18.066 1.00 91.81 106 PRO A C 1
ATOM 807 O O . PRO A 1 106 ? 27.203 -24.506 -16.883 1.00 91.81 106 PRO A O 1
ATOM 810 N N . PRO A 1 107 ? 27.582 -24.874 -19.082 1.00 95.12 107 PRO A N 1
ATOM 811 C CA . PRO A 1 107 ? 28.579 -25.911 -18.853 1.00 95.12 107 PRO A CA 1
ATOM 812 C C . PRO A 1 107 ? 29.886 -25.330 -18.307 1.00 95.12 107 PRO A C 1
ATOM 814 O O . PRO A 1 107 ? 30.234 -24.182 -18.579 1.00 95.12 107 PRO A O 1
ATOM 817 N N . SER A 1 108 ? 30.646 -26.159 -17.594 1.00 95.31 108 SER A N 1
ATOM 818 C CA . SER A 1 108 ? 32.018 -25.856 -17.178 1.00 95.31 108 SER A CA 1
ATOM 819 C C . SER A 1 108 ? 32.972 -26.842 -17.836 1.00 95.31 108 SER A C 1
ATOM 821 O O . SER A 1 108 ? 32.708 -28.043 -17.826 1.00 95.31 108 SER A O 1
ATOM 823 N N . ALA A 1 109 ? 34.054 -26.351 -18.436 1.00 94.69 109 ALA A N 1
ATOM 824 C CA . ALA A 1 109 ? 35.052 -27.181 -19.097 1.00 94.69 109 ALA A CA 1
ATOM 825 C C . ALA A 1 109 ? 36.442 -26.900 -18.525 1.00 94.69 109 ALA A C 1
ATOM 827 O O . ALA A 1 109 ? 36.815 -25.746 -18.323 1.00 94.69 109 ALA A O 1
ATOM 828 N N . VAL A 1 110 ? 37.212 -27.959 -18.289 1.00 93.38 110 VAL A N 1
ATOM 829 C CA . VAL A 1 110 ? 38.586 -27.876 -17.786 1.00 93.38 110 VAL A CA 1
ATOM 830 C C . VAL A 1 110 ? 39.481 -28.808 -18.590 1.00 93.38 110 VAL A C 1
ATOM 832 O O . VAL A 1 110 ? 39.078 -29.913 -18.957 1.00 93.38 110 VAL A O 1
ATOM 835 N N . SER A 1 111 ? 40.702 -28.359 -18.859 1.00 90.06 111 SER A N 1
ATOM 836 C CA . SER A 1 111 ? 41.748 -29.203 -19.420 1.00 90.06 111 SER A CA 1
ATOM 837 C C . SER A 1 111 ? 42.594 -29.748 -18.276 1.00 90.06 111 SER A C 1
ATOM 839 O O . SER A 1 111 ? 43.047 -28.978 -17.427 1.00 90.06 111 SER A O 1
ATOM 841 N N . ARG A 1 112 ? 42.768 -31.070 -18.219 1.00 84.25 112 ARG A N 1
ATOM 842 C CA . ARG A 1 112 ? 43.579 -31.739 -17.180 1.00 84.25 112 ARG A CA 1
ATOM 843 C C . ARG A 1 112 ? 44.921 -32.256 -17.691 1.00 84.25 112 ARG A C 1
ATOM 845 O O . ARG A 1 112 ? 45.667 -32.841 -16.913 1.00 84.25 112 ARG A O 1
ATOM 852 N N . ASP A 1 113 ? 45.171 -32.120 -18.989 1.00 83.25 113 ASP A N 1
ATOM 853 C CA . ASP A 1 113 ? 46.437 -32.387 -19.676 1.00 83.25 113 ASP A CA 1
ATOM 854 C C . ASP A 1 113 ? 46.340 -31.778 -21.090 1.00 83.25 113 ASP A C 1
ATOM 856 O O . ASP A 1 113 ? 45.244 -31.527 -21.588 1.00 83.25 113 ASP A O 1
ATOM 860 N N . THR A 1 114 ? 47.472 -31.603 -21.761 1.00 79.56 114 THR A N 1
ATOM 861 C CA . THR A 1 114 ? 47.650 -31.068 -23.124 1.00 79.56 114 THR A CA 1
ATOM 862 C C . THR A 1 114 ? 46.540 -31.415 -24.128 1.00 79.56 114 THR A C 1
ATOM 864 O O . THR A 1 114 ? 46.061 -30.517 -24.822 1.00 79.56 114 THR A O 1
ATOM 867 N N . ASN A 1 115 ? 46.057 -32.665 -24.148 1.00 84.12 115 ASN A N 1
ATOM 868 C CA . ASN A 1 115 ? 45.011 -33.132 -25.069 1.00 84.12 115 ASN A CA 1
ATOM 869 C C . ASN A 1 115 ? 43.788 -33.779 -24.372 1.00 84.12 115 ASN A C 1
ATOM 871 O O . ASN A 1 115 ? 43.085 -34.592 -24.977 1.00 84.12 115 ASN A O 1
ATOM 875 N N . LEU A 1 116 ? 43.522 -33.453 -23.101 1.00 89.12 116 LEU A N 1
ATOM 876 C CA . LEU A 1 116 ? 42.421 -34.037 -22.320 1.00 89.12 116 LEU A CA 1
ATOM 877 C C . LEU A 1 116 ? 41.498 -32.945 -21.772 1.00 89.12 116 LEU A C 1
ATOM 879 O O . LEU A 1 116 ? 41.914 -32.148 -20.936 1.00 89.12 116 LEU A O 1
ATOM 883 N N . ILE A 1 117 ? 40.232 -32.953 -22.202 1.00 92.25 117 ILE A N 1
ATOM 884 C CA . ILE A 1 117 ? 39.193 -32.027 -21.726 1.00 92.25 117 ILE A CA 1
ATOM 885 C C . ILE A 1 117 ? 38.106 -32.803 -20.997 1.00 92.25 117 ILE A C 1
ATOM 887 O O . ILE A 1 117 ? 37.639 -33.841 -21.467 1.00 92.25 117 ILE A O 1
ATOM 891 N N . ASP A 1 118 ? 37.641 -32.239 -19.896 1.00 94.75 118 ASP A N 1
ATOM 892 C CA . ASP A 1 118 ? 36.476 -32.693 -19.164 1.00 94.75 118 ASP A CA 1
ATOM 893 C C . ASP A 1 118 ? 35.421 -31.581 -19.158 1.00 94.75 118 ASP A C 1
ATOM 895 O O . ASP A 1 118 ? 35.707 -30.448 -18.769 1.00 94.75 118 ASP A O 1
ATOM 899 N N . VAL A 1 119 ? 34.206 -31.901 -19.619 1.00 96.56 119 VAL A N 1
ATOM 900 C CA . VAL A 1 119 ? 33.055 -30.989 -19.617 1.00 96.56 119 VAL A CA 1
ATOM 901 C C . VAL A 1 119 ? 31.999 -31.475 -18.635 1.00 96.56 119 VAL A C 1
ATOM 903 O O . VAL A 1 119 ? 31.657 -32.661 -18.579 1.00 96.56 119 VAL A O 1
ATOM 906 N N . PHE A 1 120 ? 31.477 -30.531 -17.864 1.00 97.06 120 PHE A N 1
ATOM 907 C CA . PHE A 1 120 ? 30.521 -30.752 -16.798 1.00 97.06 120 PHE A CA 1
ATOM 908 C C . PHE A 1 120 ? 29.239 -29.975 -17.068 1.00 97.06 120 PHE A C 1
ATOM 910 O O . PHE A 1 120 ? 29.273 -28.817 -17.486 1.00 97.06 120 PHE A O 1
ATOM 917 N N . GLY A 1 121 ? 28.106 -30.612 -16.796 1.00 94.38 121 GLY A N 1
ATOM 918 C CA . GLY A 1 121 ? 26.788 -30.004 -16.918 1.00 94.38 121 GLY A CA 1
ATOM 919 C C . GLY A 1 121 ? 25.858 -30.491 -15.818 1.00 94.38 121 GLY A C 1
ATOM 920 O O . GLY A 1 121 ? 26.009 -31.602 -15.311 1.00 94.38 121 GLY A O 1
ATOM 921 N N . ILE A 1 122 ? 24.887 -29.658 -15.451 1.00 93.94 122 ILE A N 1
ATOM 922 C CA . ILE A 1 122 ? 23.845 -30.021 -14.488 1.00 93.94 122 ILE A CA 1
ATOM 923 C C . ILE A 1 122 ? 22.569 -30.332 -15.254 1.00 93.94 122 ILE A C 1
ATOM 925 O O . ILE A 1 122 ? 22.089 -29.492 -16.020 1.00 93.94 122 ILE A O 1
ATOM 929 N N . ALA A 1 123 ? 22.050 -31.545 -15.080 1.00 89.44 123 ALA A N 1
ATOM 930 C CA . ALA A 1 123 ? 20.859 -32.008 -15.782 1.00 89.44 123 ALA A CA 1
ATOM 931 C C . ALA A 1 123 ? 19.566 -31.679 -15.016 1.00 89.44 123 ALA A C 1
ATOM 933 O O . ALA A 1 123 ? 19.592 -31.158 -13.901 1.00 89.44 123 ALA A O 1
ATOM 934 N N . LYS A 1 124 ? 18.404 -31.979 -15.615 1.00 85.94 124 LYS A N 1
ATOM 935 C CA . LYS A 1 124 ? 17.076 -31.717 -15.013 1.00 85.94 124 LYS A CA 1
ATOM 936 C C . LYS A 1 124 ? 16.845 -32.422 -13.671 1.00 85.94 124 LYS A C 1
ATOM 938 O O . LYS A 1 124 ? 16.049 -31.954 -12.864 1.00 85.94 124 LYS A O 1
ATOM 943 N N . ASP A 1 125 ? 17.549 -33.521 -13.421 1.00 85.75 125 ASP A N 1
ATOM 944 C CA . ASP A 1 125 ? 17.556 -34.232 -12.137 1.00 85.75 125 ASP A CA 1
ATOM 945 C C . ASP A 1 125 ? 18.427 -33.543 -11.065 1.00 85.75 125 ASP A C 1
ATOM 947 O O . ASP A 1 125 ? 18.573 -34.066 -9.960 1.00 85.75 125 ASP A O 1
ATOM 951 N N . LYS A 1 126 ? 18.985 -32.366 -11.386 1.00 87.75 126 LYS A N 1
ATOM 952 C CA . LYS A 1 126 ? 19.868 -31.540 -10.553 1.00 87.75 126 LYS A CA 1
ATOM 953 C C . LYS A 1 126 ? 21.213 -32.191 -10.212 1.00 87.75 126 LYS A C 1
ATOM 955 O O . LYS A 1 126 ? 21.920 -31.676 -9.343 1.00 87.75 126 LYS A O 1
ATOM 960 N N . GLN A 1 127 ? 21.587 -33.272 -10.898 1.00 94.06 127 GLN A N 1
ATOM 961 C CA . GLN A 1 127 ? 22.881 -33.932 -10.722 1.00 94.06 127 GLN A CA 1
ATOM 962 C C . GLN A 1 127 ? 23.940 -33.368 -11.665 1.00 94.06 127 GLN A C 1
ATOM 964 O O . GLN A 1 127 ? 23.635 -32.904 -12.766 1.00 94.06 127 GLN A O 1
ATOM 969 N N . VAL A 1 128 ? 25.201 -33.437 -11.232 1.00 96.38 128 VAL A N 1
ATOM 970 C CA . VAL A 1 128 ? 26.361 -33.098 -12.062 1.00 96.38 128 VAL A CA 1
ATOM 971 C C . VAL A 1 128 ? 26.708 -34.299 -12.934 1.00 96.38 128 VAL A C 1
ATOM 973 O O . VAL A 1 128 ? 26.876 -35.409 -12.432 1.00 96.38 128 VAL A O 1
ATOM 976 N N . TYR A 1 129 ? 26.864 -34.077 -14.233 1.00 97.38 129 TYR A N 1
ATOM 977 C CA . TYR A 1 129 ? 27.325 -35.076 -15.193 1.00 97.38 129 TYR A CA 1
ATOM 978 C C . TYR A 1 129 ? 28.650 -34.647 -15.815 1.00 97.38 129 TYR A C 1
ATOM 980 O O . TYR A 1 129 ? 28.883 -33.461 -16.029 1.00 97.38 129 TYR A O 1
ATOM 988 N N . GLN A 1 130 ? 29.488 -35.630 -16.135 1.00 97.31 130 GLN A N 1
ATOM 989 C CA . GLN A 1 130 ? 30.778 -35.466 -16.800 1.00 97.31 130 GLN A CA 1
ATOM 990 C C . GLN A 1 130 ? 30.768 -36.153 -18.166 1.00 97.31 130 GLN A C 1
ATOM 992 O O . GLN A 1 130 ? 30.271 -37.278 -18.293 1.00 97.31 130 GLN A O 1
ATOM 997 N N . LYS A 1 131 ? 31.391 -35.510 -19.155 1.00 96.50 131 LYS A N 1
ATOM 998 C CA . LYS A 1 131 ? 31.836 -36.128 -20.407 1.00 96.50 131 LYS A CA 1
ATOM 999 C C . LYS A 1 131 ? 33.307 -35.783 -20.621 1.00 96.50 131 LYS A C 1
ATOM 1001 O O . LYS A 1 131 ? 33.699 -34.631 -20.455 1.00 96.50 131 LYS A O 1
ATOM 1006 N N . SER A 1 132 ? 34.110 -36.769 -20.994 1.00 94.12 132 SER A N 1
ATOM 1007 C CA . SER A 1 132 ? 35.563 -36.621 -21.098 1.00 94.12 132 SER A CA 1
ATOM 1008 C C . SER A 1 132 ? 36.032 -36.884 -22.521 1.00 94.12 132 SER A C 1
ATOM 1010 O O . SER A 1 132 ? 35.622 -37.867 -23.138 1.00 94.12 132 SER A O 1
ATOM 1012 N N . TRP A 1 133 ? 36.928 -36.044 -23.024 1.00 92.25 133 TRP A N 1
ATOM 1013 C CA . TRP A 1 133 ? 37.705 -36.293 -24.230 1.00 92.25 133 TRP A CA 1
ATOM 1014 C C . TRP A 1 133 ? 39.021 -36.970 -23.849 1.00 92.25 133 TRP A C 1
ATOM 1016 O O . TRP A 1 133 ? 39.803 -36.424 -23.070 1.00 92.25 133 TRP A O 1
ATOM 1026 N N . ASN A 1 134 ? 39.274 -38.163 -24.388 1.00 87.44 134 ASN A N 1
ATOM 1027 C CA . ASN A 1 134 ? 40.466 -38.953 -24.055 1.00 87.44 134 ASN A CA 1
ATOM 1028 C C . ASN A 1 134 ? 41.652 -38.753 -25.019 1.00 87.44 134 ASN A C 1
ATOM 1030 O O . ASN A 1 134 ? 42.616 -39.512 -24.956 1.00 87.44 134 ASN A O 1
ATOM 1034 N N . GLY A 1 135 ? 41.561 -37.782 -25.928 1.00 85.88 135 GLY A N 1
ATOM 1035 C CA . GLY A 1 135 ? 42.523 -37.561 -27.008 1.00 85.88 135 GLY A CA 1
ATOM 1036 C C . GLY A 1 135 ? 42.052 -38.070 -28.375 1.00 85.88 135 GLY A C 1
ATOM 1037 O O . GLY A 1 135 ? 42.508 -37.550 -29.392 1.00 85.88 135 GLY A O 1
ATOM 1038 N N . GLU A 1 136 ? 41.105 -39.014 -28.413 1.00 87.56 136 GLU A N 1
ATOM 1039 C CA . GLU A 1 136 ? 40.589 -39.622 -29.652 1.00 87.56 136 GLU A CA 1
ATOM 1040 C C . GLU A 1 136 ? 39.061 -39.585 -29.773 1.00 87.56 136 GLU A C 1
ATOM 1042 O O . GLU A 1 136 ? 38.533 -39.436 -30.875 1.00 87.56 136 GLU A O 1
ATOM 1047 N N . GLN A 1 137 ? 38.338 -39.747 -28.663 1.00 91.44 137 GLN A N 1
ATOM 1048 C CA . GLN A 1 137 ? 36.878 -39.802 -28.640 1.00 91.44 137 GLN A CA 1
ATOM 1049 C C . GLN A 1 137 ? 36.300 -39.251 -27.333 1.00 91.44 137 GLN A C 1
ATOM 1051 O O . GLN A 1 137 ? 36.955 -39.232 -26.286 1.00 91.44 137 GLN A O 1
ATOM 1056 N N . TRP A 1 138 ? 35.037 -38.827 -27.400 1.00 93.88 138 TRP A N 1
ATOM 1057 C CA . TRP A 1 138 ? 34.255 -38.458 -26.226 1.00 93.88 138 TRP A CA 1
ATOM 1058 C C . TRP A 1 138 ? 33.716 -39.703 -25.517 1.00 93.88 138 TRP A C 1
ATOM 1060 O O . TRP A 1 138 ? 33.233 -40.630 -26.164 1.00 93.88 138 TRP A O 1
ATOM 1070 N N . SER A 1 139 ? 33.743 -39.708 -24.185 1.00 95.19 139 SER A N 1
ATOM 1071 C CA . SER A 1 139 ? 33.080 -40.728 -23.369 1.00 95.19 139 SER A CA 1
ATOM 1072 C C . SER A 1 139 ? 31.553 -40.608 -23.425 1.00 95.19 139 SER A C 1
ATOM 1074 O O . SER A 1 139 ? 31.004 -39.590 -23.846 1.00 95.19 139 SER A O 1
ATOM 1076 N N . GLU A 1 140 ? 30.842 -41.601 -22.892 1.00 94.31 140 GLU A N 1
ATOM 1077 C CA . GLU A 1 140 ? 29.437 -41.429 -22.503 1.00 94.31 140 GLU A CA 1
ATOM 1078 C C . GLU A 1 140 ? 29.295 -40.440 -21.337 1.00 94.31 140 GLU A C 1
ATOM 1080 O O . GLU A 1 140 ? 30.250 -40.204 -20.587 1.00 94.31 140 GLU A O 1
ATOM 1085 N N . TRP A 1 141 ? 28.100 -39.860 -21.190 1.00 96.31 141 TRP A N 1
ATOM 1086 C CA . TRP A 1 141 ? 27.774 -39.026 -20.033 1.00 96.31 141 TRP A CA 1
ATOM 1087 C C . TRP A 1 141 ? 27.708 -39.880 -18.767 1.00 96.31 141 TRP A C 1
ATOM 1089 O O . TRP A 1 141 ? 26.964 -40.858 -18.697 1.00 96.31 141 TRP A O 1
ATOM 1099 N N . LYS A 1 142 ? 28.462 -39.484 -17.742 1.00 96.00 142 LYS A N 1
ATOM 1100 C CA . LYS A 1 142 ? 28.511 -40.167 -16.449 1.00 96.00 142 LYS A CA 1
ATOM 1101 C C . LYS A 1 142 ? 27.985 -39.248 -15.354 1.00 96.00 142 LYS A C 1
ATOM 1103 O O . LYS A 1 142 ? 28.532 -38.165 -15.162 1.00 96.00 142 LYS A O 1
ATOM 1108 N N . SER A 1 143 ? 26.967 -39.688 -14.610 1.00 95.31 143 SER A N 1
ATOM 1109 C CA . SER A 1 143 ? 26.539 -38.973 -13.401 1.00 95.31 143 SER A CA 1
ATOM 1110 C C . SER A 1 143 ? 27.637 -39.040 -12.339 1.00 95.31 143 SER A C 1
ATOM 1112 O O . SER A 1 143 ? 28.175 -40.109 -12.036 1.00 95.31 143 SER A O 1
ATOM 1114 N N . LEU A 1 144 ? 27.954 -37.883 -11.769 1.00 96.19 144 LEU A N 1
ATOM 1115 C CA . LEU A 1 144 ? 28.814 -37.710 -10.606 1.00 96.19 144 LEU A CA 1
ATOM 1116 C C . LEU A 1 144 ? 28.001 -37.489 -9.318 1.00 96.19 144 LEU A C 1
ATOM 1118 O O . LEU A 1 144 ? 28.596 -37.333 -8.248 1.00 96.19 144 LEU A O 1
ATOM 1122 N N . GLY A 1 145 ? 26.666 -37.507 -9.401 1.00 91.00 145 GLY A N 1
ATOM 1123 C CA . GLY A 1 145 ? 25.750 -37.256 -8.288 1.00 91.00 145 GLY A CA 1
ATOM 1124 C C . GLY A 1 145 ? 25.626 -35.775 -7.912 1.00 91.00 145 GLY A C 1
ATOM 1125 O O . GLY A 1 145 ? 25.955 -34.889 -8.701 1.00 91.00 145 GLY A O 1
ATOM 1126 N N . GLY A 1 146 ? 25.180 -35.523 -6.677 1.00 78.94 146 GLY A N 1
ATOM 1127 C CA . GLY A 1 146 ? 24.916 -34.180 -6.140 1.00 78.94 146 GLY A CA 1
ATOM 1128 C C . GLY A 1 146 ? 23.503 -33.692 -6.476 1.00 78.94 146 GLY A C 1
ATOM 1129 O O . GLY A 1 146 ? 22.949 -34.083 -7.490 1.00 78.94 146 GLY A O 1
ATOM 1130 N N . VAL A 1 147 ? 22.886 -32.874 -5.621 1.00 79.94 147 VAL A N 1
ATOM 1131 C CA . VAL A 1 147 ? 21.606 -32.207 -5.929 1.00 79.94 147 VAL A CA 1
ATOM 1132 C C . VAL A 1 147 ? 21.841 -30.712 -5.807 1.00 79.94 147 VAL A C 1
ATOM 1134 O O . VAL A 1 147 ? 22.031 -30.209 -4.700 1.00 79.94 147 VAL A O 1
ATOM 1137 N N . CYS A 1 148 ? 21.869 -30.029 -6.949 1.00 86.38 148 CYS A N 1
ATOM 1138 C CA . CYS A 1 148 ? 22.389 -28.670 -7.063 1.00 86.38 148 CYS A CA 1
ATOM 1139 C C . CYS A 1 148 ? 21.281 -27.633 -7.303 1.00 86.38 148 CYS A C 1
ATOM 1141 O O . CYS A 1 148 ? 20.255 -27.939 -7.916 1.00 86.38 148 CYS A O 1
ATOM 1143 N N . ILE A 1 149 ? 21.497 -26.400 -6.843 1.00 84.56 149 ILE A N 1
ATOM 1144 C CA . ILE A 1 149 ? 20.586 -25.256 -7.064 1.00 84.56 149 ILE A CA 1
ATOM 1145 C C . ILE A 1 149 ? 21.210 -24.117 -7.893 1.00 84.56 149 ILE A C 1
ATOM 1147 O O . ILE A 1 149 ? 20.500 -23.197 -8.294 1.00 84.56 149 ILE A O 1
ATOM 1151 N N . HIS A 1 150 ? 22.512 -24.203 -8.187 1.00 87.81 150 HIS A N 1
ATOM 1152 C CA . HIS A 1 150 ? 23.270 -23.296 -9.061 1.00 87.81 150 HIS A CA 1
ATOM 1153 C C . HIS A 1 150 ? 24.180 -24.098 -10.009 1.00 87.81 150 HIS A C 1
ATOM 1155 O O . HIS A 1 150 ? 24.129 -25.326 -10.000 1.00 87.81 150 HIS A O 1
ATOM 1161 N N . GLY A 1 151 ? 24.979 -23.411 -10.837 1.00 89.75 151 GLY A N 1
ATOM 1162 C CA . GLY A 1 151 ? 25.915 -24.023 -11.786 1.00 89.75 151 GLY A CA 1
ATOM 1163 C C . GLY A 1 151 ? 27.065 -24.797 -11.124 1.00 89.75 151 GLY A C 1
ATOM 1164 O O . GLY A 1 151 ? 27.228 -24.779 -9.904 1.00 89.75 151 GLY A O 1
ATOM 1165 N N . VAL A 1 152 ? 27.880 -25.462 -11.949 1.00 93.81 152 VAL A N 1
ATOM 1166 C CA . VAL A 1 152 ? 29.098 -26.176 -11.529 1.00 93.81 152 VAL A CA 1
ATOM 1167 C C . VAL A 1 152 ? 30.337 -25.422 -12.007 1.00 93.81 152 VAL A C 1
ATOM 1169 O O . VAL A 1 152 ? 30.350 -24.925 -13.130 1.00 93.81 152 VAL A O 1
ATOM 1172 N N . THR A 1 153 ? 31.381 -25.385 -11.182 1.00 94.38 153 THR A N 1
ATOM 1173 C CA . THR A 1 153 ? 32.689 -24.814 -11.531 1.00 94.38 153 THR A CA 1
ATOM 1174 C C . THR A 1 153 ? 33.763 -25.884 -11.432 1.00 94.38 153 THR A C 1
ATOM 1176 O O . THR A 1 153 ? 33.887 -26.532 -10.392 1.00 94.38 153 THR A O 1
ATOM 1179 N N . ALA A 1 154 ? 34.537 -26.060 -12.504 1.00 94.75 154 ALA A N 1
ATOM 1180 C CA . ALA A 1 154 ? 35.672 -26.968 -12.573 1.00 94.75 154 ALA A CA 1
ATOM 1181 C C . ALA A 1 154 ? 36.997 -26.198 -12.639 1.00 94.75 154 ALA A C 1
ATOM 1183 O O . ALA A 1 154 ? 37.124 -25.231 -13.386 1.00 94.75 154 ALA A O 1
ATOM 1184 N N . THR A 1 155 ? 37.997 -26.649 -11.886 1.00 93.88 155 THR A N 1
ATOM 1185 C CA . THR A 1 155 ? 39.362 -26.108 -11.937 1.00 93.88 155 THR A CA 1
ATOM 1186 C C . THR A 1 155 ? 40.397 -27.225 -11.822 1.00 93.88 155 THR A C 1
ATOM 1188 O O . THR A 1 155 ? 40.084 -28.343 -11.404 1.00 93.88 155 THR A O 1
ATOM 1191 N N . SER A 1 156 ? 41.633 -26.936 -12.217 1.00 91.19 156 SER A N 1
ATOM 1192 C CA . SER A 1 156 ? 42.761 -27.860 -12.134 1.00 91.19 156 SER A CA 1
ATOM 1193 C C . SER A 1 156 ? 44.026 -27.102 -11.743 1.00 91.19 156 SER A C 1
ATOM 1195 O O . SER A 1 156 ? 44.293 -26.022 -12.267 1.00 91.19 156 SER A O 1
ATOM 1197 N N . TRP A 1 157 ? 44.803 -27.668 -10.817 1.00 89.00 157 TRP A N 1
ATOM 1198 C CA . TRP A 1 157 ? 46.100 -27.123 -10.396 1.00 89.00 157 TRP A CA 1
ATOM 1199 C C . TRP A 1 157 ? 47.300 -27.969 -10.845 1.00 89.00 157 TRP A C 1
ATOM 1201 O O . TRP A 1 157 ? 48.442 -27.563 -10.621 1.00 89.00 157 TRP A O 1
ATOM 1211 N N . ALA A 1 158 ? 47.071 -29.149 -11.430 1.00 86.19 158 ALA A N 1
ATOM 1212 C CA . ALA A 1 158 ? 48.109 -30.032 -11.965 1.00 86.19 158 ALA A CA 1
ATOM 1213 C C . ALA A 1 158 ? 47.536 -31.047 -12.958 1.00 86.19 158 ALA A C 1
ATOM 1215 O O . ALA A 1 158 ? 46.333 -31.314 -12.981 1.00 86.19 158 ALA A O 1
ATOM 1216 N N . ASP A 1 159 ? 48.438 -31.678 -13.706 1.00 84.94 159 ASP A N 1
ATOM 1217 C CA . ASP A 1 159 ? 48.107 -32.772 -14.608 1.00 84.94 159 ASP A CA 1
ATOM 1218 C C . ASP A 1 159 ? 47.332 -33.875 -13.879 1.00 84.94 159 ASP A C 1
ATOM 1220 O O . ASP A 1 159 ? 47.670 -34.290 -12.765 1.00 84.94 159 ASP A O 1
ATOM 1224 N N . ASN A 1 160 ? 46.281 -34.364 -14.534 1.00 87.56 160 ASN A N 1
ATOM 1225 C CA . ASN A 1 160 ? 45.403 -35.414 -14.025 1.00 87.56 160 ASN A CA 1
ATOM 1226 C C . ASN A 1 160 ? 44.723 -35.089 -12.674 1.00 87.56 160 ASN A C 1
ATOM 1228 O O . ASN A 1 160 ? 44.345 -36.001 -11.938 1.00 87.56 160 ASN A O 1
ATOM 1232 N N . ARG A 1 161 ? 44.516 -33.803 -12.362 1.00 91.69 161 ARG A N 1
ATOM 1233 C CA . ARG A 1 161 ? 43.724 -33.322 -11.219 1.00 91.69 161 ARG A CA 1
ATOM 1234 C C . ARG A 1 161 ? 42.530 -32.503 -11.699 1.00 91.69 161 ARG A C 1
ATOM 1236 O O . ARG A 1 161 ? 42.689 -31.648 -12.563 1.00 91.69 161 ARG A O 1
ATOM 1243 N N . ILE A 1 162 ? 41.356 -32.721 -11.108 1.00 95.19 162 ILE A N 1
ATOM 1244 C CA . ILE A 1 162 ? 40.173 -31.868 -11.309 1.00 95.19 162 ILE A CA 1
ATOM 1245 C C . ILE A 1 162 ? 39.483 -31.653 -9.966 1.00 95.19 162 ILE A C 1
ATOM 1247 O O . ILE A 1 162 ? 39.274 -32.611 -9.224 1.00 95.19 162 ILE A O 1
ATOM 1251 N N . ASP A 1 163 ? 39.066 -30.424 -9.694 1.00 95.44 163 ASP A N 1
ATOM 1252 C CA . ASP A 1 163 ? 38.245 -30.053 -8.548 1.00 95.44 163 ASP A CA 1
ATOM 1253 C C . ASP A 1 163 ? 36.940 -29.413 -9.030 1.00 95.44 163 ASP A C 1
ATOM 1255 O O . ASP A 1 163 ? 36.955 -28.520 -9.876 1.00 95.44 163 ASP A O 1
ATOM 1259 N N . LEU A 1 164 ? 35.817 -29.894 -8.495 1.00 95.88 164 LEU A N 1
ATOM 1260 C CA . LEU A 1 164 ? 34.464 -29.444 -8.798 1.00 95.88 164 LEU A CA 1
ATOM 1261 C C . LEU A 1 164 ? 33.825 -28.794 -7.583 1.00 95.88 164 LEU A C 1
ATOM 1263 O O . LEU A 1 164 ? 33.854 -29.354 -6.485 1.00 95.88 164 LEU A O 1
ATOM 1267 N N . PHE A 1 165 ? 33.150 -27.677 -7.828 1.00 94.06 165 PHE A N 1
ATOM 1268 C CA . PHE A 1 165 ? 32.385 -26.945 -6.829 1.00 94.06 165 PHE A CA 1
ATOM 1269 C C . PHE A 1 165 ? 30.966 -26.691 -7.325 1.00 94.06 165 PHE A C 1
ATOM 1271 O O . PHE A 1 165 ? 30.757 -26.335 -8.485 1.00 94.06 165 PHE A O 1
ATOM 1278 N N . THR A 1 166 ? 29.988 -26.886 -6.447 1.00 93.25 166 THR A N 1
ATOM 1279 C CA . THR A 1 166 ? 28.565 -26.640 -6.717 1.00 93.25 166 THR A CA 1
ATOM 1280 C C . THR A 1 166 ? 27.848 -26.229 -5.434 1.00 93.25 166 THR A C 1
ATOM 1282 O O . THR A 1 166 ? 28.399 -26.370 -4.344 1.00 93.25 166 THR A O 1
ATOM 1285 N N . VAL A 1 167 ? 26.611 -25.747 -5.546 1.00 91.19 167 VAL A N 1
ATOM 1286 C CA . VAL A 1 167 ? 25.777 -25.365 -4.399 1.00 91.19 167 VAL A CA 1
ATOM 1287 C C . VAL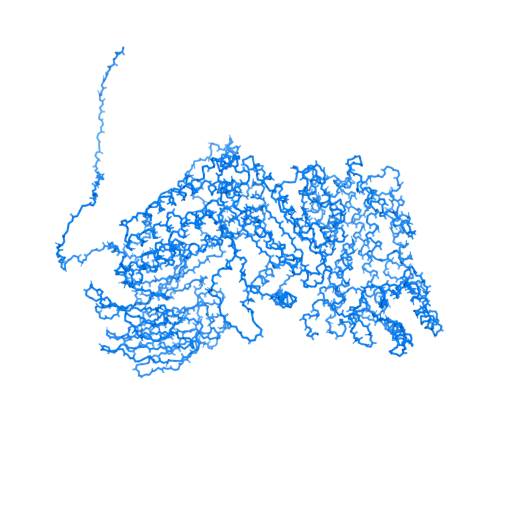 A 1 167 ? 24.649 -26.374 -4.214 1.00 91.19 167 VAL A C 1
ATOM 1289 O O . VAL A 1 167 ? 23.855 -26.588 -5.132 1.00 91.19 167 VAL A O 1
ATOM 1292 N N . GLY A 1 168 ? 24.580 -26.990 -3.034 1.00 86.12 168 GLY A N 1
ATOM 1293 C CA . GLY A 1 168 ? 23.562 -27.973 -2.663 1.00 86.12 168 GLY A CA 1
ATOM 1294 C C . GLY A 1 168 ? 22.201 -27.351 -2.333 1.00 86.12 168 GLY A C 1
ATOM 1295 O O . GLY A 1 168 ? 22.066 -26.142 -2.188 1.00 86.12 168 GLY A O 1
ATOM 1296 N N . THR A 1 169 ? 21.165 -28.174 -2.153 1.00 84.19 169 THR A N 1
ATOM 1297 C CA . THR A 1 169 ? 19.797 -27.705 -1.822 1.00 84.19 169 THR A CA 1
ATOM 1298 C C . THR A 1 169 ? 19.652 -27.038 -0.455 1.00 84.19 169 THR A C 1
ATOM 1300 O O . THR A 1 169 ? 18.644 -26.395 -0.193 1.00 84.19 169 THR A O 1
ATOM 1303 N N . ASN A 1 170 ? 20.635 -27.212 0.423 1.00 79.06 170 ASN A N 1
ATOM 1304 C CA . ASN A 1 170 ? 20.778 -26.496 1.691 1.00 79.06 170 ASN A CA 1
ATOM 1305 C C . ASN A 1 170 ? 21.580 -25.191 1.534 1.00 79.06 170 ASN A C 1
ATOM 1307 O O . ASN A 1 170 ? 22.036 -24.645 2.531 1.00 79.06 170 ASN A O 1
ATOM 1311 N N . SER A 1 171 ? 21.804 -24.747 0.294 1.00 83.00 171 SER A N 1
ATOM 1312 C CA . SER A 1 171 ? 22.633 -23.602 -0.080 1.00 83.00 171 SER A CA 1
ATOM 1313 C C . SER A 1 171 ? 24.114 -23.716 0.300 1.00 83.00 171 SER A C 1
ATOM 1315 O O . SER A 1 171 ? 24.858 -22.770 0.081 1.00 83.00 171 SER A O 1
ATOM 1317 N N . VAL A 1 172 ? 24.581 -24.870 0.791 1.00 86.31 172 VAL A N 1
ATOM 1318 C CA . VAL A 1 172 ? 25.991 -25.097 1.145 1.00 86.31 172 VAL A CA 1
ATOM 1319 C C . VAL A 1 172 ? 26.822 -25.415 -0.095 1.00 86.31 172 VAL A C 1
ATOM 1321 O O . VAL A 1 172 ? 26.358 -26.109 -1.002 1.00 86.31 172 VAL A O 1
ATOM 1324 N N . ILE A 1 173 ? 28.075 -24.963 -0.123 1.00 90.06 173 ILE A N 1
ATOM 1325 C CA . ILE A 1 173 ? 29.034 -25.325 -1.174 1.00 90.06 173 ILE A CA 1
ATOM 1326 C C . ILE A 1 173 ? 29.530 -26.754 -0.963 1.00 90.06 173 ILE A C 1
ATOM 1328 O O . ILE A 1 173 ? 30.057 -27.104 0.094 1.00 90.06 173 ILE A O 1
ATOM 1332 N N . TYR A 1 174 ? 29.392 -27.573 -1.998 1.00 91.62 174 TYR A N 1
ATOM 1333 C CA . TYR A 1 174 ? 29.919 -28.927 -2.049 1.00 91.62 174 TYR A CA 1
ATOM 1334 C C . TYR A 1 174 ? 31.113 -28.999 -2.985 1.00 91.62 174 TYR A C 1
ATOM 1336 O O . TYR A 1 174 ? 31.110 -28.427 -4.076 1.00 91.62 174 TYR A O 1
ATOM 1344 N N . HIS A 1 175 ? 32.108 -29.762 -2.554 1.00 93.19 175 HIS A N 1
ATOM 1345 C CA . HIS A 1 175 ? 33.334 -30.032 -3.279 1.00 93.19 175 HIS A CA 1
ATOM 1346 C C . HIS A 1 175 ? 33.447 -31.521 -3.600 1.00 93.19 175 HIS A C 1
ATOM 1348 O O . HIS A 1 175 ? 33.067 -32.383 -2.804 1.00 93.19 175 HIS A O 1
ATOM 1354 N N . LYS A 1 176 ? 33.948 -31.822 -4.794 1.00 94.75 176 LYS A N 1
ATOM 1355 C CA . LYS A 1 176 ? 34.267 -33.172 -5.258 1.00 94.75 176 LYS A CA 1
ATOM 1356 C C . LYS A 1 176 ? 35.481 -33.089 -6.163 1.00 94.75 176 LYS A C 1
ATOM 1358 O O . LYS A 1 176 ? 35.584 -32.163 -6.957 1.00 94.75 176 LYS A O 1
ATOM 1363 N N . TYR A 1 177 ? 36.384 -34.056 -6.093 1.00 94.56 177 TYR A N 1
ATOM 1364 C CA . TYR A 1 177 ? 37.608 -34.002 -6.883 1.00 94.56 177 TYR A CA 1
ATOM 1365 C C . TYR A 1 177 ? 38.010 -35.352 -7.462 1.00 94.56 177 TYR A C 1
ATOM 1367 O O . TYR A 1 177 ? 37.652 -36.405 -6.934 1.00 94.56 177 TYR A O 1
ATOM 1375 N N . TRP A 1 178 ? 38.753 -35.296 -8.563 1.00 94.06 178 TRP A N 1
ATOM 1376 C CA . TRP A 1 178 ? 39.439 -36.419 -9.186 1.00 94.06 178 TRP A CA 1
ATOM 1377 C C . TRP A 1 178 ? 40.875 -36.455 -8.674 1.00 94.06 178 TRP A C 1
ATOM 1379 O O . TRP A 1 178 ? 41.616 -35.486 -8.835 1.00 94.06 178 TRP A O 1
ATOM 1389 N N . ASP A 1 179 ? 41.278 -37.543 -8.029 1.00 87.31 179 ASP A N 1
ATOM 1390 C CA . ASP A 1 179 ? 42.608 -37.663 -7.418 1.00 87.31 179 ASP A CA 1
ATOM 1391 C C . ASP A 1 179 ? 43.684 -38.243 -8.350 1.00 87.31 179 ASP A C 1
ATOM 1393 O O . ASP A 1 179 ? 44.837 -38.386 -7.942 1.00 87.31 179 ASP A O 1
ATOM 1397 N N . GLY A 1 180 ? 43.309 -38.546 -9.592 1.00 86.88 180 GLY A N 1
ATOM 1398 C CA . GLY A 1 180 ? 44.147 -39.202 -10.587 1.00 86.88 180 GLY A CA 1
ATOM 1399 C C . GLY A 1 180 ? 43.734 -40.647 -10.876 1.00 86.88 180 GLY A C 1
ATOM 1400 O O . GLY A 1 180 ? 44.041 -41.147 -11.961 1.00 86.88 180 GLY A O 1
ATOM 1401 N N . GLU A 1 181 ? 43.002 -41.285 -9.959 1.00 89.50 181 GLU A N 1
ATOM 1402 C CA . GLU A 1 181 ? 42.525 -42.669 -10.067 1.00 89.50 181 GLU A CA 1
ATOM 1403 C C . GLU A 1 181 ? 41.000 -42.777 -9.962 1.00 89.50 181 GLU A C 1
ATOM 1405 O O . GLU A 1 181 ? 40.382 -43.590 -10.658 1.00 89.50 181 GLU A O 1
ATOM 1410 N N . SER A 1 182 ? 40.377 -41.977 -9.094 1.00 92.06 182 SER A N 1
ATOM 1411 C CA . SER A 1 182 ? 38.943 -42.023 -8.836 1.00 92.06 182 SER A CA 1
ATOM 1412 C C . SER A 1 182 ? 38.351 -40.662 -8.452 1.00 92.06 182 SER A C 1
ATOM 1414 O O . SER A 1 182 ? 39.042 -39.708 -8.095 1.00 92.06 182 SER A O 1
ATOM 1416 N N . TRP A 1 183 ? 37.025 -40.568 -8.568 1.00 94.88 183 TRP A N 1
ATOM 1417 C CA . TRP A 1 183 ? 36.263 -39.427 -8.075 1.00 94.88 183 TRP A CA 1
ATOM 1418 C C . TRP A 1 183 ? 35.920 -39.638 -6.604 1.00 94.88 183 TRP A C 1
ATOM 1420 O O . TRP A 1 183 ? 35.183 -40.572 -6.281 1.00 94.88 183 TRP A O 1
ATOM 1430 N N . GLU A 1 184 ? 36.343 -38.719 -5.748 1.00 94.81 184 GLU A N 1
ATOM 1431 C CA . GLU A 1 184 ? 35.991 -38.727 -4.327 1.00 94.81 184 GLU A CA 1
ATOM 1432 C C . GLU A 1 184 ? 34.516 -38.416 -4.084 1.00 94.81 184 GLU A C 1
ATOM 1434 O O . GLU A 1 184 ? 33.818 -37.940 -4.975 1.00 94.81 184 GLU A O 1
ATOM 1439 N N . ASN A 1 185 ? 33.988 -38.683 -2.891 1.00 92.81 185 ASN A N 1
ATOM 1440 C CA . ASN A 1 185 ? 32.595 -38.340 -2.576 1.00 92.81 185 ASN A CA 1
ATOM 1441 C C . ASN A 1 185 ? 32.375 -36.819 -2.520 1.00 92.81 185 ASN A C 1
ATOM 1443 O O . ASN A 1 185 ? 33.299 -36.066 -2.231 1.00 92.81 185 ASN A O 1
ATOM 1447 N N . TRP A 1 186 ? 31.137 -36.374 -2.766 1.00 93.12 186 TRP A N 1
ATOM 1448 C CA . TRP A 1 186 ? 30.756 -34.985 -2.501 1.00 93.12 186 TRP A CA 1
ATOM 1449 C C . TRP A 1 186 ? 30.890 -34.694 -1.007 1.00 93.12 186 TRP A C 1
ATOM 1451 O O . TRP A 1 186 ? 30.303 -35.399 -0.183 1.00 93.12 186 TRP A O 1
ATOM 1461 N N . GLN A 1 187 ? 31.644 -33.656 -0.669 1.00 89.75 187 GLN A N 1
ATOM 1462 C CA . GLN A 1 187 ? 31.891 -33.224 0.700 1.00 89.75 187 GLN A CA 1
ATOM 1463 C C . GLN A 1 187 ? 31.417 -31.778 0.868 1.00 89.75 187 GLN A C 1
ATOM 1465 O O . GLN A 1 187 ? 31.693 -30.950 -0.002 1.00 89.75 187 GLN A O 1
ATOM 1470 N N . PRO A 1 188 ? 30.682 -31.453 1.945 1.00 87.50 188 PRO A N 1
ATOM 1471 C CA . PRO A 1 188 ? 30.347 -30.068 2.236 1.00 87.50 188 PRO A CA 1
ATOM 1472 C C . PRO A 1 188 ? 31.617 -29.319 2.650 1.00 87.50 188 PRO A C 1
ATOM 1474 O O . PRO A 1 188 ? 32.397 -29.817 3.463 1.00 87.50 188 PRO A O 1
ATOM 1477 N N . LEU A 1 189 ? 31.810 -28.108 2.137 1.00 85.38 189 LEU A N 1
ATOM 1478 C CA . LEU A 1 189 ? 32.929 -27.241 2.507 1.00 85.38 189 LEU A CA 1
ATOM 1479 C C . LEU A 1 189 ? 32.562 -26.423 3.762 1.00 85.38 189 LEU A C 1
ATOM 1481 O O . LEU A 1 189 ? 32.502 -25.193 3.747 1.00 85.38 189 LEU A O 1
ATOM 1485 N N . ILE A 1 190 ? 32.256 -27.150 4.847 1.00 72.50 190 ILE A N 1
ATOM 1486 C CA . ILE A 1 190 ? 31.976 -26.627 6.194 1.00 72.50 190 ILE A CA 1
ATOM 1487 C C . ILE A 1 190 ? 33.178 -26.964 7.077 1.00 72.50 190 ILE A C 1
ATOM 1489 O O . ILE A 1 190 ? 33.550 -28.130 7.195 1.00 72.50 190 ILE A O 1
ATOM 1493 N N . LEU A 1 191 ? 33.779 -25.960 7.712 1.00 64.56 191 LEU A N 1
ATOM 1494 C CA . LEU A 1 191 ? 34.954 -26.148 8.562 1.00 64.56 191 LEU A CA 1
ATOM 1495 C C . LEU A 1 191 ? 34.581 -25.927 10.027 1.00 64.56 191 LEU A C 1
ATOM 1497 O O . LEU A 1 191 ? 34.128 -24.850 10.412 1.00 64.56 191 LEU A O 1
ATOM 1501 N N . GLU A 1 192 ? 34.731 -26.979 10.836 1.00 52.28 192 GLU A N 1
ATOM 1502 C CA . GLU A 1 192 ? 34.402 -26.967 12.264 1.00 52.28 192 GLU A CA 1
ATOM 1503 C C . GLU A 1 192 ? 35.247 -25.929 13.027 1.00 52.28 192 GLU A C 1
ATOM 1505 O O . GLU A 1 192 ? 36.459 -25.837 12.838 1.00 52.28 192 GLU A O 1
ATOM 1510 N N . GLY A 1 193 ? 34.609 -25.168 13.927 1.00 55.59 193 GLY A N 1
ATOM 1511 C CA . GLY A 1 193 ? 35.290 -24.237 14.839 1.00 55.59 193 GLY A CA 1
ATOM 1512 C C . GLY A 1 193 ? 35.170 -22.742 14.515 1.00 55.59 193 GLY A C 1
ATOM 1513 O O . GLY A 1 193 ? 35.841 -21.952 15.175 1.00 55.59 193 GLY A O 1
ATOM 1514 N N . GLN A 1 194 ? 34.328 -22.332 13.557 1.00 54.09 194 GLN A N 1
ATOM 1515 C CA . GLN A 1 194 ? 34.052 -20.913 13.280 1.00 54.09 194 GLN A CA 1
ATOM 1516 C C . GLN A 1 194 ? 32.666 -20.458 13.770 1.00 54.09 194 GLN A C 1
ATOM 1518 O O . GLN A 1 194 ? 31.638 -21.059 13.450 1.00 54.09 194 GLN A O 1
ATOM 1523 N N . GLU A 1 195 ? 32.646 -19.362 14.534 1.00 45.06 195 GLU A N 1
ATOM 1524 C CA . GLU A 1 195 ? 31.439 -18.623 14.916 1.00 45.06 195 GLU A CA 1
ATOM 1525 C C . GLU A 1 195 ? 30.871 -17.959 13.637 1.00 45.06 195 GLU A C 1
ATOM 1527 O O . GLU A 1 195 ? 31.556 -17.140 13.037 1.00 45.06 195 GLU A O 1
ATOM 1532 N N . ASN A 1 196 ? 29.657 -18.329 13.189 1.00 53.44 196 ASN A N 1
ATOM 1533 C CA . ASN A 1 196 ? 28.946 -17.857 11.967 1.00 53.44 196 ASN A CA 1
ATOM 1534 C C . ASN A 1 196 ? 29.104 -18.656 10.647 1.00 53.44 196 ASN A C 1
ATOM 1536 O O . ASN A 1 196 ? 28.814 -18.122 9.574 1.00 53.44 196 ASN A O 1
ATOM 1540 N N . TRP A 1 197 ? 29.462 -19.945 10.691 1.00 54.91 197 TRP A N 1
ATOM 1541 C CA . TRP A 1 197 ? 29.592 -20.793 9.485 1.00 54.91 197 TRP A CA 1
ATOM 1542 C C . TRP A 1 197 ? 28.325 -20.881 8.597 1.00 54.91 197 TRP A C 1
ATOM 1544 O O . TRP A 1 197 ? 28.436 -21.116 7.391 1.00 54.91 197 TRP A O 1
ATOM 1554 N N . GLU A 1 198 ? 27.126 -20.678 9.160 1.00 57.47 198 GLU A N 1
ATOM 1555 C CA . GLU A 1 198 ? 25.856 -20.710 8.413 1.00 57.47 198 GLU A CA 1
ATOM 1556 C C . GLU A 1 198 ? 25.748 -19.576 7.378 1.00 57.47 198 GLU A C 1
ATOM 1558 O O . GLU A 1 198 ? 25.092 -19.751 6.356 1.00 57.47 198 GLU A O 1
ATOM 1563 N N . ILE A 1 199 ? 26.410 -18.432 7.588 1.00 54.81 199 ILE A N 1
ATOM 1564 C CA . ILE A 1 199 ? 26.361 -17.291 6.654 1.00 54.81 199 ILE A CA 1
ATOM 1565 C C . ILE A 1 199 ? 27.447 -17.422 5.575 1.00 54.81 199 ILE A C 1
ATOM 1567 O O . ILE A 1 199 ? 27.179 -17.147 4.409 1.00 54.81 199 ILE A O 1
ATOM 1571 N N . SER A 1 200 ? 28.642 -17.907 5.935 1.00 55.62 200 SER A N 1
ATOM 1572 C CA . SER A 1 200 ? 29.805 -17.979 5.034 1.00 55.62 200 SER A CA 1
ATOM 1573 C C . SER A 1 200 ? 29.825 -19.189 4.095 1.00 55.62 200 SER A C 1
ATOM 1575 O O . SER A 1 200 ? 30.514 -19.158 3.080 1.00 55.62 200 SER A O 1
ATOM 1577 N N . SER A 1 201 ? 29.068 -20.248 4.401 1.00 56.19 201 SER A N 1
ATOM 1578 C CA . SER A 1 201 ? 28.950 -21.434 3.535 1.00 56.19 201 SER A CA 1
ATOM 1579 C C . SER A 1 201 ? 27.699 -21.436 2.646 1.00 56.19 201 SER A C 1
ATOM 1581 O O . SER A 1 201 ? 27.617 -22.264 1.737 1.00 56.19 201 SER A O 1
ATOM 1583 N N . THR A 1 202 ? 26.756 -20.512 2.880 1.00 66.31 202 THR A N 1
ATOM 1584 C CA . THR A 1 202 ? 25.468 -20.408 2.176 1.00 66.31 202 THR A CA 1
ATOM 1585 C C . THR A 1 202 ? 25.597 -19.504 0.951 1.00 66.31 202 THR A C 1
ATOM 1587 O O . THR A 1 202 ? 25.694 -18.289 1.095 1.00 66.31 202 THR A O 1
ATOM 1590 N N . CYS A 1 203 ? 25.571 -20.078 -0.252 1.00 76.94 203 CYS A N 1
ATOM 1591 C CA . CYS A 1 203 ? 25.867 -19.378 -1.501 1.00 76.94 203 CYS A CA 1
ATOM 1592 C C . CYS A 1 203 ? 24.611 -19.090 -2.345 1.00 76.94 203 CYS A C 1
ATOM 1594 O O . CYS A 1 203 ? 23.757 -19.964 -2.494 1.00 76.94 203 CYS A O 1
ATOM 1596 N N . ILE A 1 204 ? 24.514 -17.886 -2.925 1.00 81.00 204 ILE A N 1
ATOM 1597 C CA . ILE A 1 204 ? 23.388 -17.452 -3.787 1.00 81.00 204 ILE A CA 1
ATOM 1598 C C . ILE A 1 204 ? 23.720 -17.407 -5.293 1.00 81.00 204 ILE A C 1
ATOM 1600 O O . ILE A 1 204 ? 22.856 -17.103 -6.117 1.00 81.00 204 ILE A O 1
ATOM 1604 N N . HIS A 1 205 ? 24.969 -17.711 -5.659 1.00 84.69 205 HIS A N 1
ATOM 1605 C CA . HIS A 1 205 ? 25.460 -17.779 -7.040 1.00 84.69 205 HIS A CA 1
ATOM 1606 C C . HIS A 1 205 ? 26.318 -19.038 -7.268 1.00 84.69 205 HIS A C 1
ATOM 1608 O O . HIS A 1 205 ? 26.648 -19.764 -6.333 1.00 84.69 205 HIS A O 1
ATOM 1614 N N . THR A 1 206 ? 26.698 -19.317 -8.517 1.00 89.81 206 THR A N 1
ATOM 1615 C CA . THR A 1 206 ? 27.731 -20.326 -8.812 1.00 89.81 206 THR A CA 1
ATOM 1616 C C . THR A 1 206 ? 29.079 -19.857 -8.233 1.00 89.81 206 THR A C 1
ATOM 1618 O O . THR A 1 206 ? 29.446 -18.707 -8.483 1.00 89.81 206 THR A O 1
ATOM 1621 N N . PRO A 1 207 ? 29.824 -20.688 -7.475 1.00 91.94 207 PRO A N 1
ATOM 1622 C CA . PRO A 1 207 ? 31.118 -20.291 -6.918 1.00 91.94 207 PRO A CA 1
ATOM 1623 C C . PRO A 1 207 ? 32.174 -20.114 -8.017 1.00 91.94 207 PRO A C 1
ATOM 1625 O O . PRO A 1 207 ? 32.171 -20.852 -9.003 1.00 91.94 207 PRO A O 1
ATOM 1628 N N . ALA A 1 208 ? 33.111 -19.186 -7.836 1.00 93.00 208 ALA A N 1
ATOM 1629 C CA . ALA A 1 208 ? 34.273 -19.035 -8.714 1.00 93.00 208 ALA A CA 1
ATOM 1630 C C . ALA A 1 208 ? 35.482 -19.751 -8.100 1.00 93.00 208 ALA A C 1
ATOM 1632 O O . ALA A 1 208 ? 35.692 -19.670 -6.893 1.00 93.00 208 ALA A O 1
ATOM 1633 N N . ALA A 1 209 ? 36.283 -20.447 -8.908 1.00 93.75 209 ALA A N 1
ATOM 1634 C CA . ALA A 1 209 ? 37.481 -21.134 -8.433 1.00 93.75 209 ALA A CA 1
ATOM 1635 C C . ALA A 1 209 ? 38.648 -20.921 -9.396 1.00 93.75 209 ALA A C 1
ATOM 1637 O O . ALA A 1 209 ? 38.493 -21.060 -10.610 1.00 93.75 209 ALA A O 1
ATOM 1638 N N . VAL A 1 210 ? 39.823 -20.624 -8.851 1.00 93.69 210 VAL A N 1
ATOM 1639 C CA . VAL A 1 210 ? 41.051 -20.383 -9.615 1.00 93.69 210 VAL A CA 1
ATOM 1640 C C . VAL A 1 210 ? 42.219 -21.107 -8.956 1.00 93.69 210 VAL A C 1
ATOM 1642 O O . VAL A 1 210 ? 42.286 -21.216 -7.736 1.00 93.69 210 VAL A O 1
ATOM 1645 N N . SER A 1 211 ? 43.151 -21.613 -9.761 1.00 91.69 211 SER A N 1
ATOM 1646 C CA . SER A 1 211 ? 44.423 -22.141 -9.270 1.00 91.69 211 SER A CA 1
ATOM 1647 C C . SER A 1 211 ? 45.531 -21.137 -9.558 1.00 91.69 211 SER A C 1
ATOM 1649 O O . SER A 1 211 ? 45.854 -20.894 -10.720 1.00 91.69 211 SER A O 1
ATOM 1651 N N . ARG A 1 212 ? 46.154 -20.590 -8.510 1.00 87.38 212 ARG A N 1
ATOM 1652 C CA . ARG A 1 212 ? 47.310 -19.682 -8.650 1.00 87.38 212 ARG A CA 1
ATOM 1653 C C . ARG A 1 212 ? 48.662 -20.394 -8.697 1.00 87.38 212 ARG A C 1
ATOM 1655 O O . ARG A 1 212 ? 49.651 -19.809 -9.127 1.00 87.38 212 ARG A O 1
ATOM 1662 N N . LYS A 1 213 ? 48.738 -21.649 -8.239 1.00 86.94 213 LYS A N 1
ATOM 1663 C CA . LYS A 1 213 ? 49.944 -22.496 -8.299 1.00 86.94 213 LYS A CA 1
ATOM 1664 C C . LYS A 1 213 ? 49.596 -23.961 -8.042 1.00 86.94 213 LYS A C 1
ATOM 1666 O O . LYS A 1 213 ? 48.534 -24.282 -7.520 1.00 86.94 213 LYS A O 1
ATOM 1671 N N . VAL A 1 214 ? 50.545 -24.849 -8.334 1.00 87.38 214 VAL A N 1
ATOM 1672 C CA . VAL A 1 214 ? 50.435 -26.281 -8.023 1.00 87.38 214 VAL A CA 1
ATOM 1673 C C . VAL A 1 214 ? 50.073 -26.489 -6.545 1.00 87.38 214 VAL A C 1
ATOM 1675 O O . VAL A 1 214 ? 50.716 -25.922 -5.659 1.00 87.38 214 VAL A O 1
ATOM 1678 N N . ARG A 1 215 ? 49.068 -27.341 -6.294 1.00 87.19 215 ARG A N 1
ATOM 1679 C CA . ARG A 1 215 ? 48.470 -27.661 -4.981 1.00 87.19 215 ARG A CA 1
ATOM 1680 C C . ARG A 1 215 ? 47.780 -26.484 -4.296 1.00 87.19 215 ARG A C 1
ATOM 1682 O O . ARG A 1 215 ? 47.788 -26.402 -3.068 1.00 87.19 215 ARG A O 1
ATOM 1689 N N . HIS A 1 216 ? 47.214 -25.572 -5.074 1.00 90.50 216 HIS A N 1
ATOM 1690 C CA . HIS A 1 216 ? 46.569 -24.397 -4.521 1.00 90.50 216 HIS A CA 1
ATOM 1691 C C . HIS A 1 216 ? 45.364 -23.973 -5.357 1.00 90.50 216 HIS A C 1
ATOM 1693 O O . HIS A 1 216 ? 45.522 -23.528 -6.490 1.00 90.50 216 HIS A O 1
ATOM 1699 N N . ILE A 1 217 ? 44.176 -24.100 -4.773 1.00 94.31 217 ILE A N 1
ATOM 1700 C CA . ILE A 1 217 ? 42.912 -23.599 -5.306 1.00 94.31 217 ILE A CA 1
ATOM 1701 C C . ILE A 1 217 ? 42.380 -22.557 -4.342 1.00 94.31 217 ILE A C 1
ATOM 1703 O O . ILE A 1 217 ? 42.288 -22.824 -3.146 1.00 94.31 217 ILE A O 1
ATOM 1707 N N . ASP A 1 218 ? 41.969 -21.427 -4.888 1.00 93.75 218 ASP A N 1
ATOM 1708 C CA . ASP A 1 218 ? 41.232 -20.380 -4.204 1.00 93.75 218 ASP A CA 1
ATOM 1709 C C . ASP A 1 218 ? 39.778 -20.431 -4.704 1.00 93.75 218 ASP A C 1
ATOM 1711 O O . ASP A 1 218 ? 39.528 -20.450 -5.915 1.00 93.75 218 ASP A O 1
ATOM 1715 N N . ILE A 1 219 ? 38.819 -20.513 -3.779 1.00 93.56 219 ILE A N 1
ATOM 1716 C CA . ILE A 1 219 ? 37.380 -20.545 -4.051 1.00 93.56 219 ILE A CA 1
ATOM 1717 C C . ILE A 1 219 ? 36.693 -19.315 -3.470 1.00 93.56 219 ILE A C 1
ATOM 1719 O O . ILE A 1 219 ? 36.921 -18.943 -2.321 1.00 93.56 219 ILE A O 1
ATOM 1723 N N . PHE A 1 220 ? 35.806 -18.729 -4.268 1.00 92.75 220 PHE A N 1
ATOM 1724 C CA . PHE A 1 220 ? 35.010 -17.560 -3.937 1.00 92.75 220 PHE A CA 1
ATOM 1725 C C . PHE A 1 220 ? 33.523 -17.876 -4.024 1.00 92.75 220 PHE A C 1
ATOM 1727 O O . PHE A 1 220 ? 33.058 -18.485 -4.992 1.00 92.75 220 PHE A O 1
ATOM 1734 N N . ALA A 1 221 ? 32.769 -17.419 -3.033 1.00 89.88 221 ALA A N 1
ATOM 1735 C CA . ALA A 1 221 ? 31.333 -17.624 -2.947 1.00 89.88 221 ALA A CA 1
ATOM 1736 C C . ALA A 1 221 ? 30.616 -16.374 -2.453 1.00 89.88 221 ALA A C 1
ATOM 1738 O O . ALA A 1 221 ? 31.160 -15.624 -1.652 1.00 89.88 221 ALA A O 1
ATOM 1739 N N . VAL A 1 222 ? 29.385 -16.165 -2.917 1.00 88.69 222 VAL A N 1
ATOM 1740 C CA . VAL A 1 222 ? 28.565 -15.021 -2.502 1.00 88.69 222 VAL A CA 1
ATOM 1741 C C . VAL A 1 222 ? 27.594 -15.471 -1.425 1.00 88.69 222 VAL A C 1
ATOM 1743 O O . VAL A 1 222 ? 26.701 -16.267 -1.713 1.00 88.69 222 VAL A O 1
ATOM 1746 N N . GLY A 1 223 ? 27.761 -14.948 -0.213 1.00 83.69 223 GLY A N 1
ATOM 1747 C CA . GLY A 1 223 ? 26.881 -15.196 0.921 1.00 83.69 223 GLY A CA 1
ATOM 1748 C C . GLY A 1 223 ? 25.462 -14.662 0.709 1.00 83.69 223 GLY A C 1
ATOM 1749 O O . GLY A 1 223 ? 25.204 -13.820 -0.152 1.00 83.69 223 GLY A O 1
ATOM 1750 N N . ILE A 1 224 ? 24.514 -15.093 1.543 1.00 79.50 224 ILE A N 1
ATOM 1751 C CA . ILE A 1 224 ? 23.146 -14.524 1.578 1.00 79.50 224 ILE A CA 1
ATOM 1752 C C . ILE A 1 224 ? 23.107 -13.044 1.976 1.00 79.50 224 ILE A C 1
ATOM 1754 O O . ILE A 1 224 ? 22.141 -12.337 1.688 1.00 79.50 224 ILE A O 1
ATOM 1758 N N . ASP A 1 225 ? 24.157 -12.577 2.640 1.00 77.75 225 ASP A N 1
ATOM 1759 C CA . ASP A 1 225 ? 24.409 -11.178 2.965 1.00 77.75 225 ASP A CA 1
ATOM 1760 C C . ASP A 1 225 ? 25.042 -10.404 1.794 1.00 77.75 225 ASP A C 1
ATOM 1762 O O . ASP A 1 225 ? 25.316 -9.214 1.924 1.00 77.75 225 ASP A O 1
ATOM 1766 N N . LYS A 1 226 ? 25.208 -11.074 0.644 1.00 81.50 226 LYS A N 1
ATOM 1767 C CA . LYS A 1 226 ? 25.842 -10.614 -0.595 1.00 81.50 226 LYS A CA 1
ATOM 1768 C C . LYS A 1 226 ? 27.348 -10.393 -0.504 1.00 81.50 226 LYS A C 1
ATOM 1770 O O . LYS A 1 226 ? 27.924 -10.019 -1.520 1.00 81.50 226 LYS A O 1
ATOM 1775 N N . HIS A 1 227 ? 27.988 -10.636 0.639 1.00 86.25 227 HIS A N 1
ATOM 1776 C CA . HIS A 1 227 ? 29.440 -10.528 0.731 1.00 86.25 227 HIS A CA 1
ATOM 1777 C C . HIS A 1 227 ? 30.120 -11.678 0.004 1.00 86.25 227 HIS A C 1
ATOM 1779 O O . HIS A 1 227 ? 29.593 -12.792 -0.072 1.00 86.25 227 HIS A O 1
ATOM 1785 N N . ILE A 1 228 ? 31.319 -11.414 -0.503 1.00 90.00 228 ILE A N 1
ATOM 1786 C CA . ILE A 1 228 ? 32.153 -12.455 -1.078 1.00 90.00 228 ILE A CA 1
ATOM 1787 C C . ILE A 1 228 ? 32.982 -13.089 0.039 1.00 90.00 228 ILE A C 1
ATOM 1789 O O . ILE A 1 228 ? 33.658 -12.406 0.807 1.00 90.00 228 ILE A O 1
ATOM 1793 N N . TYR A 1 229 ? 32.937 -14.411 0.114 1.00 90.31 229 TYR A N 1
ATOM 1794 C CA . TYR A 1 229 ? 33.750 -15.230 0.997 1.00 90.31 229 TYR A CA 1
ATOM 1795 C C . TYR A 1 229 ? 34.792 -15.984 0.185 1.00 90.31 229 TYR A C 1
ATOM 1797 O O . TYR A 1 229 ? 34.508 -16.459 -0.913 1.00 90.31 229 TYR A O 1
ATOM 1805 N N . HIS A 1 230 ? 35.990 -16.099 0.741 1.00 91.88 230 HIS A N 1
ATOM 1806 C CA . HIS A 1 230 ? 37.140 -16.758 0.148 1.00 91.88 230 HIS A CA 1
ATOM 1807 C C . HIS A 1 230 ? 37.602 -17.910 1.045 1.00 91.88 230 HIS A C 1
ATOM 1809 O O . HIS A 1 230 ? 37.693 -17.761 2.260 1.00 91.88 230 HIS A O 1
ATOM 1815 N N . ALA A 1 231 ? 37.896 -19.064 0.460 1.00 91.19 231 ALA A N 1
ATOM 1816 C CA . ALA A 1 231 ? 38.621 -20.147 1.115 1.00 91.19 231 ALA A CA 1
ATOM 1817 C C . ALA A 1 231 ? 39.662 -20.688 0.139 1.00 91.19 231 ALA A C 1
ATOM 1819 O O . ALA A 1 231 ? 39.496 -20.580 -1.073 1.00 91.19 231 ALA A O 1
ATOM 1820 N N . TRP A 1 232 ? 40.733 -21.293 0.640 1.00 91.81 232 TRP A N 1
ATOM 1821 C CA . TRP A 1 232 ? 41.763 -21.850 -0.228 1.00 91.81 232 TRP A CA 1
ATOM 1822 C C . TRP A 1 232 ? 42.328 -23.153 0.322 1.00 91.81 232 TRP A C 1
ATOM 1824 O O . TRP A 1 232 ? 42.206 -23.464 1.507 1.00 91.81 232 TRP A O 1
ATOM 1834 N N . GLY A 1 233 ? 42.910 -23.971 -0.548 1.00 91.19 233 GLY A N 1
ATOM 1835 C CA . GLY A 1 233 ? 43.334 -25.311 -0.168 1.00 91.19 233 GLY A CA 1
ATOM 1836 C C . GLY A 1 233 ? 44.006 -26.095 -1.282 1.00 91.19 233 GLY A C 1
ATOM 1837 O O . GLY A 1 233 ? 44.135 -25.631 -2.410 1.00 91.19 233 GLY A O 1
ATOM 1838 N N . ASP A 1 234 ? 44.419 -27.322 -0.970 1.00 86.38 234 ASP A N 1
ATOM 1839 C CA . ASP A 1 234 ? 44.988 -28.253 -1.956 1.00 86.38 234 ASP A CA 1
ATOM 1840 C C . ASP A 1 234 ? 43.941 -29.209 -2.554 1.00 86.38 234 ASP A C 1
ATOM 1842 O O . ASP A 1 234 ? 44.284 -30.205 -3.195 1.00 86.38 234 ASP A O 1
ATOM 1846 N N . GLY A 1 235 ? 42.655 -28.926 -2.317 1.00 84.88 235 GLY A N 1
ATOM 1847 C CA . GLY A 1 235 ? 41.543 -29.792 -2.696 1.00 84.88 235 GLY A CA 1
ATOM 1848 C C . GLY A 1 235 ? 41.470 -31.088 -1.877 1.00 84.88 235 GLY A C 1
ATOM 1849 O O . GLY A 1 235 ? 40.750 -32.013 -2.238 1.00 84.88 235 GLY A O 1
ATOM 1850 N N . ARG A 1 236 ? 42.221 -31.198 -0.779 1.00 85.88 236 ARG A N 1
ATOM 1851 C CA . ARG A 1 236 ? 42.007 -32.206 0.276 1.00 85.88 236 ARG A CA 1
ATOM 1852 C C . ARG A 1 236 ? 41.812 -31.544 1.627 1.00 85.88 236 ARG A C 1
ATOM 1854 O O . ARG A 1 236 ? 41.010 -31.993 2.436 1.00 85.88 236 ARG A O 1
ATOM 1861 N N . THR A 1 237 ? 42.564 -30.478 1.854 1.00 86.31 237 THR A N 1
ATOM 1862 C CA . THR A 1 237 ? 42.504 -29.641 3.043 1.00 86.31 237 THR A CA 1
ATOM 1863 C C . THR A 1 237 ? 42.193 -28.210 2.632 1.00 86.31 237 THR A C 1
ATOM 1865 O O . THR A 1 237 ? 42.740 -27.722 1.644 1.00 86.31 237 THR A O 1
ATOM 1868 N N . TRP A 1 238 ? 41.303 -27.564 3.385 1.00 88.62 238 TRP A N 1
ATOM 1869 C CA . TRP A 1 238 ? 40.800 -26.217 3.123 1.00 88.62 238 TRP A CA 1
ATOM 1870 C C . TRP A 1 238 ? 41.025 -25.326 4.342 1.00 88.62 238 TRP A C 1
ATOM 1872 O O . TRP A 1 238 ? 40.927 -25.786 5.483 1.00 88.62 238 TRP A O 1
ATOM 1882 N N . THR A 1 239 ? 41.314 -24.050 4.110 1.00 88.06 239 THR A N 1
ATOM 1883 C CA . THR A 1 239 ? 41.244 -23.015 5.142 1.00 88.06 239 THR A CA 1
ATOM 1884 C C . THR A 1 239 ? 39.806 -22.660 5.461 1.00 88.06 239 THR A C 1
ATOM 1886 O O . THR A 1 239 ? 38.935 -22.817 4.611 1.00 88.06 239 THR A O 1
ATOM 1889 N N . GLY A 1 240 ? 39.576 -22.095 6.653 1.00 83.06 240 GLY A N 1
ATOM 1890 C CA . GLY A 1 240 ? 38.315 -21.429 6.987 1.00 83.06 240 GLY A CA 1
ATOM 1891 C C . GLY A 1 240 ? 37.910 -20.392 5.935 1.00 83.06 240 GLY A C 1
ATOM 1892 O O . GLY A 1 240 ? 38.776 -19.836 5.257 1.00 83.06 240 GLY A O 1
ATOM 1893 N N . TRP A 1 241 ? 36.607 -20.126 5.836 1.00 87.12 241 TRP A N 1
ATOM 1894 C CA . TRP A 1 241 ? 36.095 -19.034 5.015 1.00 87.12 241 TRP A CA 1
ATOM 1895 C C . TRP A 1 241 ? 36.497 -17.691 5.632 1.00 87.12 241 TRP A C 1
ATOM 1897 O O . TRP A 1 241 ? 36.256 -17.447 6.815 1.00 87.12 241 TRP A O 1
ATOM 1907 N N . GLU A 1 242 ? 37.083 -16.809 4.831 1.00 86.75 242 GLU A N 1
ATOM 1908 C CA . GLU A 1 242 ? 37.326 -15.409 5.172 1.00 86.75 242 GLU A CA 1
ATOM 1909 C C . GLU A 1 242 ? 36.392 -14.501 4.364 1.00 86.75 242 GLU A C 1
ATOM 1911 O O . GLU A 1 242 ? 36.109 -14.766 3.199 1.00 86.75 242 GLU A O 1
ATOM 1916 N N . ASN A 1 243 ? 35.874 -13.438 4.981 1.00 86.75 243 ASN A N 1
ATOM 1917 C CA . ASN A 1 243 ? 35.057 -12.447 4.283 1.00 86.75 243 ASN A CA 1
ATOM 1918 C C . ASN A 1 243 ? 35.989 -11.475 3.542 1.00 86.75 243 ASN A C 1
ATOM 1920 O O . ASN A 1 243 ? 36.769 -10.763 4.175 1.00 86.75 243 ASN A O 1
ATOM 1924 N N . VAL A 1 244 ? 35.896 -11.440 2.214 1.00 86.38 244 VAL A N 1
ATOM 1925 C CA . VAL A 1 244 ? 36.659 -10.538 1.334 1.00 86.38 244 VAL A CA 1
ATOM 1926 C C . VAL A 1 244 ? 35.813 -9.348 0.860 1.00 86.38 244 VAL A C 1
ATOM 1928 O O . VAL A 1 244 ? 36.146 -8.679 -0.117 1.00 86.38 244 VAL A O 1
ATOM 1931 N N . GLY A 1 245 ? 34.743 -9.026 1.586 1.00 79.69 245 GLY A N 1
ATOM 1932 C CA . GLY A 1 245 ? 33.896 -7.848 1.411 1.00 79.69 245 GLY A CA 1
ATOM 1933 C C . GLY A 1 245 ? 33.144 -7.804 0.079 1.00 79.69 245 GLY A C 1
ATOM 1934 O O . GLY A 1 245 ? 33.108 -8.787 -0.655 1.00 79.69 245 GLY A O 1
ATOM 1935 N N . GLY A 1 246 ? 32.580 -6.626 -0.218 1.00 69.06 246 GLY A N 1
ATOM 1936 C CA . GLY A 1 246 ? 31.918 -6.294 -1.486 1.00 69.06 246 GLY A CA 1
ATOM 1937 C C . GLY A 1 246 ? 30.557 -6.980 -1.665 1.00 69.06 246 GLY A C 1
ATOM 1938 O O . GLY A 1 246 ? 30.499 -8.208 -1.617 1.00 69.06 246 GLY A O 1
ATOM 1939 N N . PRO A 1 247 ? 29.452 -6.245 -1.899 1.00 73.19 247 PRO A N 1
ATOM 1940 C CA . PRO A 1 247 ? 28.241 -6.884 -2.385 1.00 73.19 247 PRO A CA 1
ATOM 1941 C C . PRO A 1 247 ? 28.507 -7.485 -3.776 1.00 73.19 247 PRO A C 1
ATOM 1943 O O . PRO A 1 247 ? 29.154 -6.881 -4.625 1.00 73.19 247 PRO A O 1
ATOM 1946 N N . SER A 1 248 ? 28.004 -8.683 -4.045 1.00 83.00 248 SER A N 1
ATOM 1947 C CA . SER A 1 248 ? 27.935 -9.242 -5.397 1.00 83.00 248 SER A CA 1
ATOM 1948 C C . SER A 1 248 ? 26.484 -9.526 -5.742 1.00 83.00 248 SER A C 1
ATOM 1950 O O . SER A 1 248 ? 25.758 -10.127 -4.947 1.00 83.00 248 SER A O 1
ATOM 1952 N N . ILE A 1 249 ? 26.043 -9.057 -6.911 1.00 80.38 249 ILE A N 1
ATOM 1953 C CA . ILE A 1 249 ? 24.648 -9.194 -7.358 1.00 80.38 249 ILE A CA 1
ATOM 1954 C C . ILE A 1 249 ? 24.486 -9.960 -8.674 1.00 80.38 249 ILE A C 1
ATOM 1956 O O . ILE A 1 249 ? 23.405 -10.493 -8.918 1.00 80.38 249 ILE A O 1
ATOM 1960 N N . LEU A 1 250 ? 25.526 -10.027 -9.517 1.00 77.06 250 LEU A N 1
ATOM 1961 C CA . LEU A 1 250 ? 25.501 -10.763 -10.791 1.00 77.06 250 LEU A CA 1
ATOM 1962 C C . LEU A 1 250 ? 26.620 -11.816 -10.902 1.00 77.06 250 LEU A C 1
ATOM 1964 O O . LEU A 1 250 ? 26.876 -12.301 -11.996 1.00 77.06 250 LEU A O 1
ATOM 1968 N N . GLY A 1 251 ? 27.256 -12.214 -9.793 1.00 80.81 251 GLY A N 1
ATOM 1969 C CA . GLY A 1 251 ? 28.295 -13.251 -9.761 1.00 80.81 251 GLY A CA 1
ATOM 1970 C C . GLY A 1 251 ? 29.734 -12.720 -9.774 1.00 80.81 251 GLY A C 1
ATOM 1971 O O . GLY A 1 251 ? 29.975 -11.512 -9.772 1.00 80.81 251 GLY A O 1
ATOM 1972 N N . ILE A 1 252 ? 30.692 -13.652 -9.760 1.00 90.62 252 ILE A N 1
ATOM 1973 C CA . ILE A 1 252 ? 32.124 -13.401 -9.543 1.00 90.62 252 ILE A CA 1
ATOM 1974 C C . ILE A 1 252 ? 32.944 -14.017 -10.682 1.00 90.62 252 ILE A C 1
ATOM 1976 O O . ILE A 1 252 ? 32.665 -15.138 -11.106 1.00 90.62 252 ILE A O 1
ATOM 1980 N N . SER A 1 253 ? 34.010 -13.336 -11.102 1.00 92.62 253 SER A N 1
ATOM 1981 C CA . SER A 1 253 ? 35.088 -13.921 -11.905 1.00 92.62 253 SER A CA 1
ATOM 1982 C C . SER A 1 253 ? 36.425 -13.761 -11.191 1.00 92.62 253 SER A C 1
ATOM 1984 O O . SER A 1 253 ? 36.785 -12.654 -10.804 1.00 92.62 253 SER A O 1
ATOM 1986 N N . ALA A 1 254 ? 37.179 -14.851 -11.057 1.00 93.50 254 ALA A N 1
ATOM 1987 C CA . ALA A 1 254 ? 38.519 -14.852 -10.476 1.00 93.50 254 ALA A CA 1
ATOM 1988 C C . ALA A 1 254 ? 39.536 -15.363 -11.502 1.00 93.50 254 ALA A C 1
ATOM 1990 O O . ALA A 1 254 ? 39.291 -16.363 -12.174 1.00 93.50 254 ALA A O 1
ATOM 1991 N N . THR A 1 255 ? 40.680 -14.694 -11.614 1.00 92.56 255 THR A N 1
ATOM 1992 C CA . THR A 1 255 ? 41.801 -15.117 -12.464 1.00 92.56 255 THR A CA 1
ATOM 1993 C C . THR A 1 255 ? 43.124 -14.908 -11.732 1.00 92.56 255 THR A C 1
ATOM 1995 O O . THR A 1 255 ? 43.192 -14.156 -10.766 1.00 92.56 255 THR A O 1
ATOM 1998 N N . SER A 1 256 ? 44.183 -15.590 -12.163 1.00 90.81 256 SER A N 1
ATOM 1999 C CA . SER A 1 256 ? 45.528 -15.438 -11.602 1.00 90.81 256 SER A CA 1
ATOM 2000 C C . SER A 1 256 ? 46.501 -15.073 -12.717 1.00 90.81 256 SER A C 1
ATOM 2002 O O . SER A 1 256 ? 46.543 -15.745 -13.748 1.00 90.81 256 SER A O 1
ATOM 2004 N N . ARG A 1 257 ? 47.264 -13.990 -12.531 1.00 84.69 257 ARG A N 1
ATOM 2005 C CA . ARG A 1 257 ? 48.281 -13.532 -13.495 1.00 84.69 257 ARG A CA 1
ATOM 2006 C C . ARG A 1 257 ? 49.633 -14.210 -13.291 1.00 84.69 257 ARG A C 1
ATOM 2008 O O . ARG A 1 257 ? 50.405 -14.369 -14.233 1.00 84.69 257 ARG A O 1
ATOM 2015 N N . SER A 1 258 ? 49.951 -14.576 -12.057 1.00 82.81 258 SER A N 1
ATOM 2016 C CA . SER A 1 258 ? 51.237 -15.149 -11.660 1.00 82.81 258 SER A CA 1
ATOM 2017 C C . SER A 1 258 ? 51.108 -15.903 -10.330 1.00 82.81 258 SER A C 1
ATOM 2019 O O . SER A 1 258 ? 50.134 -15.691 -9.598 1.00 82.81 258 SER A O 1
ATOM 2021 N N . PRO A 1 259 ? 52.088 -16.754 -9.970 1.00 83.12 259 PRO A N 1
ATOM 2022 C CA . PRO A 1 259 ? 52.098 -17.396 -8.663 1.00 83.12 259 PRO A CA 1
ATOM 2023 C C . PRO A 1 259 ? 51.931 -16.377 -7.529 1.00 83.12 259 PRO A C 1
ATOM 2025 O O . PRO A 1 259 ? 52.609 -15.355 -7.508 1.00 83.12 259 PRO A O 1
ATOM 2028 N N . GLU A 1 260 ? 51.049 -16.690 -6.577 1.00 81.94 260 GLU A N 1
ATOM 2029 C CA . GLU A 1 260 ? 50.659 -15.839 -5.434 1.00 81.94 260 GLU A CA 1
ATOM 2030 C C . GLU A 1 260 ? 49.743 -14.638 -5.738 1.00 81.94 260 GLU A C 1
ATOM 2032 O O . GLU A 1 260 ? 49.450 -13.887 -4.806 1.00 81.94 260 GLU A O 1
ATOM 2037 N N . THR A 1 261 ? 49.244 -14.473 -6.969 1.00 88.25 261 THR A N 1
ATOM 2038 C CA . THR A 1 261 ? 48.320 -13.373 -7.314 1.00 88.25 261 THR A CA 1
ATOM 2039 C C . THR A 1 261 ? 46.920 -13.855 -7.664 1.00 88.25 261 THR A C 1
ATOM 2041 O O . THR A 1 261 ? 46.756 -14.930 -8.246 1.00 88.25 261 THR A O 1
ATOM 2044 N N . ILE A 1 262 ? 45.912 -13.054 -7.316 1.00 92.31 262 ILE A N 1
ATOM 2045 C CA . ILE A 1 262 ? 44.514 -13.242 -7.725 1.00 92.31 262 ILE A CA 1
ATOM 2046 C C . ILE A 1 262 ? 43.935 -11.886 -8.097 1.00 92.31 262 ILE A C 1
ATOM 2048 O O . ILE A 1 262 ? 44.122 -10.931 -7.355 1.00 92.31 262 ILE A O 1
ATOM 2052 N N . ASP A 1 263 ? 43.188 -11.825 -9.191 1.00 92.25 263 ASP A N 1
ATOM 2053 C CA . ASP A 1 263 ? 42.358 -10.690 -9.571 1.00 92.25 263 ASP A CA 1
ATOM 2054 C C . ASP A 1 263 ? 40.895 -11.143 -9.563 1.00 92.25 263 ASP A C 1
ATOM 2056 O O . ASP A 1 263 ? 40.516 -12.119 -10.220 1.00 92.25 263 ASP A O 1
ATOM 2060 N N . LEU A 1 264 ? 40.088 -10.449 -8.771 1.00 92.81 264 LEU A N 1
ATOM 2061 C CA . LEU A 1 264 ? 38.697 -10.748 -8.481 1.00 92.81 264 LEU A CA 1
ATOM 2062 C C . LEU A 1 264 ? 37.820 -9.635 -9.043 1.00 92.81 264 LEU A C 1
ATOM 2064 O O . LEU A 1 264 ? 37.996 -8.464 -8.715 1.00 92.81 264 LEU A O 1
ATOM 2068 N N . PHE A 1 265 ? 36.845 -10.015 -9.858 1.00 92.62 265 PHE A N 1
ATOM 2069 C CA . PHE A 1 265 ? 35.872 -9.111 -10.447 1.00 92.62 265 PHE A CA 1
ATOM 2070 C C . PHE A 1 265 ? 34.469 -9.498 -10.013 1.00 92.62 265 PHE A C 1
ATOM 2072 O O . PHE A 1 265 ? 34.110 -10.677 -10.010 1.00 92.62 265 PHE A O 1
ATOM 2079 N N . THR A 1 266 ? 33.656 -8.504 -9.688 1.00 91.62 266 THR A N 1
ATOM 2080 C CA . THR A 1 266 ? 32.242 -8.692 -9.355 1.00 91.62 266 THR A CA 1
ATOM 2081 C C . THR A 1 266 ? 31.430 -7.549 -9.929 1.00 91.62 266 THR A C 1
ATOM 2083 O O . THR A 1 266 ? 31.959 -6.462 -10.157 1.00 91.62 266 THR A O 1
ATOM 2086 N N . ILE A 1 267 ? 30.139 -7.786 -10.139 1.00 88.00 267 ILE A N 1
ATOM 2087 C CA . ILE A 1 267 ? 29.196 -6.685 -10.286 1.00 88.00 267 ILE A CA 1
ATOM 2088 C C . ILE A 1 267 ? 28.547 -6.426 -8.940 1.00 88.00 267 ILE A C 1
ATOM 2090 O O . ILE A 1 267 ? 27.940 -7.329 -8.352 1.00 88.00 267 ILE A O 1
ATOM 2094 N N . SER A 1 268 ? 28.642 -5.181 -8.499 1.00 80.00 268 SER A N 1
ATOM 2095 C CA . SER A 1 268 ? 27.929 -4.681 -7.336 1.00 80.00 268 SER A CA 1
ATOM 2096 C C . SER A 1 268 ? 27.109 -3.474 -7.745 1.00 80.00 268 SER A C 1
ATOM 2098 O O . SER A 1 268 ? 27.560 -2.636 -8.519 1.00 80.00 268 SER A O 1
ATOM 2100 N N . THR A 1 269 ? 25.923 -3.354 -7.172 1.00 67.69 269 THR A N 1
ATOM 2101 C CA . THR A 1 269 ? 25.401 -2.028 -6.862 1.00 67.69 269 THR A CA 1
ATOM 2102 C C . THR A 1 269 ? 26.081 -1.652 -5.566 1.00 67.69 269 THR A C 1
ATOM 2104 O O . THR A 1 269 ? 25.924 -2.364 -4.565 1.00 67.69 269 THR A O 1
ATOM 2107 N N . ASP A 1 270 ? 26.868 -0.590 -5.556 1.00 50.34 270 ASP A N 1
ATOM 2108 C CA . ASP A 1 270 ? 27.135 0.047 -4.274 1.00 50.34 270 ASP A CA 1
ATOM 2109 C C . ASP A 1 270 ? 25.773 0.376 -3.622 1.00 50.34 270 ASP A C 1
ATOM 2111 O O . ASP A 1 270 ? 24.781 0.506 -4.342 1.00 50.34 270 ASP A O 1
ATOM 2115 N N . ILE A 1 271 ? 25.651 0.490 -2.292 1.00 40.44 271 ILE A N 1
ATOM 2116 C CA . ILE A 1 271 ? 24.348 0.716 -1.574 1.00 40.44 271 ILE A CA 1
ATOM 2117 C C . ILE A 1 271 ? 23.638 2.018 -1.999 1.00 40.44 271 ILE A C 1
ATOM 2119 O O . ILE A 1 271 ? 22.511 2.360 -1.637 1.00 40.44 271 ILE A O 1
ATOM 2123 N N . VAL A 1 272 ? 24.323 2.690 -2.883 1.00 38.75 272 VAL A N 1
ATOM 2124 C CA . VAL A 1 272 ? 24.179 3.987 -3.391 1.00 38.75 272 VAL A CA 1
ATOM 2125 C C . VAL A 1 272 ? 23.780 3.941 -4.839 1.00 38.75 272 VAL A C 1
ATOM 2127 O O . VAL A 1 272 ? 22.755 4.504 -5.141 1.00 38.75 272 VAL A O 1
ATOM 2130 N N . GLU A 1 273 ? 24.507 3.299 -5.748 1.00 38.00 273 GLU A N 1
ATOM 2131 C CA . GLU A 1 273 ? 24.204 3.445 -7.171 1.00 38.00 273 GLU A CA 1
ATOM 2132 C C . GLU A 1 273 ? 23.142 2.433 -7.606 1.00 38.00 273 GLU A C 1
ATOM 2134 O O . GLU A 1 273 ? 23.270 1.238 -7.347 1.00 38.00 273 GLU A O 1
ATOM 2139 N N . THR A 1 274 ? 22.072 2.879 -8.283 1.00 44.72 274 THR A N 1
ATOM 2140 C CA . THR A 1 274 ? 21.125 1.934 -8.916 1.00 44.72 274 THR A CA 1
ATOM 2141 C C . THR A 1 274 ? 21.729 1.205 -10.112 1.00 44.72 274 THR A C 1
ATOM 2143 O O . THR A 1 274 ? 21.106 0.288 -10.652 1.00 44.72 274 THR A O 1
ATOM 2146 N N . ASP A 1 275 ? 22.921 1.630 -10.522 1.00 61.81 275 ASP A N 1
ATOM 2147 C CA . ASP A 1 275 ? 23.664 1.082 -11.632 1.00 61.81 275 ASP A CA 1
ATOM 2148 C C . ASP A 1 275 ? 24.609 -0.020 -11.152 1.00 61.81 275 ASP A C 1
ATOM 2150 O O . ASP A 1 275 ? 25.302 0.067 -10.141 1.00 61.81 275 ASP A O 1
ATOM 2154 N N . ASN A 1 276 ? 24.594 -1.107 -11.904 1.00 77.50 276 ASN A N 1
ATOM 2155 C CA . ASN A 1 276 ? 25.396 -2.291 -11.669 1.00 77.50 276 ASN A CA 1
ATOM 2156 C C . ASN A 1 276 ? 26.835 -2.035 -12.141 1.00 77.50 276 ASN A C 1
ATOM 2158 O O . ASN A 1 276 ? 27.111 -2.217 -13.323 1.00 77.50 276 ASN A O 1
ATOM 2162 N N . HIS A 1 277 ? 27.753 -1.630 -11.270 1.00 82.62 277 HIS A N 1
ATOM 2163 C CA . HIS A 1 277 ? 29.126 -1.323 -11.678 1.00 82.62 277 HIS A CA 1
ATOM 2164 C C . HIS A 1 277 ? 30.061 -2.530 -11.613 1.00 82.62 277 HIS A C 1
ATOM 2166 O O . HIS A 1 277 ? 29.872 -3.449 -10.810 1.00 82.62 277 HIS A O 1
ATOM 2172 N N . LEU A 1 278 ? 31.080 -2.528 -12.478 1.00 87.31 278 LEU A N 1
ATOM 2173 C CA . LEU A 1 278 ? 32.167 -3.496 -12.424 1.00 87.31 278 LEU A CA 1
ATOM 2174 C C . LEU A 1 278 ? 33.131 -3.111 -11.302 1.00 87.31 278 LEU A C 1
ATOM 2176 O O . LEU A 1 278 ? 33.711 -2.031 -11.320 1.00 87.31 278 LEU A O 1
ATOM 2180 N N . TYR A 1 279 ? 33.355 -4.020 -10.364 1.00 88.69 279 TYR A N 1
ATOM 2181 C CA . TYR A 1 279 ? 34.332 -3.867 -9.293 1.00 88.69 279 TYR A CA 1
ATOM 2182 C C . TYR A 1 279 ? 35.492 -4.828 -9.474 1.00 88.69 279 TYR A C 1
ATOM 2184 O O . TYR A 1 279 ? 35.317 -5.949 -9.954 1.00 88.69 279 TYR A O 1
ATOM 2192 N N . HIS A 1 280 ? 36.667 -4.393 -9.037 1.00 90.69 280 HIS A N 1
ATOM 2193 C CA . HIS A 1 280 ? 37.899 -5.161 -9.058 1.00 90.69 280 HIS A CA 1
ATOM 2194 C C . HIS A 1 280 ? 38.590 -5.128 -7.700 1.00 90.69 280 HIS A C 1
ATOM 2196 O O . HIS A 1 280 ? 38.708 -4.080 -7.074 1.00 90.69 280 HIS A O 1
ATOM 2202 N N . ARG A 1 281 ? 39.077 -6.276 -7.247 1.00 90.62 281 ARG A N 1
ATOM 2203 C CA . ARG A 1 281 ? 39.930 -6.410 -6.069 1.00 90.62 281 ARG A CA 1
ATOM 2204 C C . ARG A 1 281 ? 40.999 -7.435 -6.379 1.00 90.62 281 ARG A C 1
ATOM 2206 O O . ARG A 1 281 ? 40.701 -8.450 -6.994 1.00 90.62 281 ARG A O 1
ATOM 2213 N N . PHE A 1 282 ? 42.224 -7.212 -5.937 1.00 89.81 282 PHE A N 1
ATOM 2214 C CA . PHE A 1 282 ? 43.313 -8.145 -6.195 1.00 89.81 282 PHE A CA 1
ATOM 2215 C C . PHE A 1 282 ? 44.012 -8.551 -4.901 1.00 89.81 282 PHE A C 1
ATOM 2217 O O . PHE A 1 282 ? 43.959 -7.842 -3.898 1.00 89.81 282 PHE A O 1
ATOM 2224 N N . MET A 1 283 ? 44.656 -9.712 -4.914 1.00 89.31 283 MET A N 1
ATOM 2225 C CA . MET A 1 283 ? 45.509 -10.193 -3.836 1.00 89.31 283 MET A CA 1
ATOM 2226 C C . MET A 1 283 ? 46.943 -10.298 -4.335 1.00 89.31 283 MET A C 1
ATOM 2228 O O . MET A 1 283 ? 47.210 -10.972 -5.329 1.00 89.31 283 MET A O 1
ATOM 2232 N N . GLU A 1 284 ? 47.868 -9.695 -3.593 1.00 83.19 284 GLU A N 1
ATOM 2233 C CA . GLU A 1 284 ? 49.311 -9.832 -3.788 1.00 83.19 284 GLU A CA 1
ATOM 2234 C C . GLU A 1 284 ? 49.979 -10.090 -2.435 1.00 83.19 284 GLU A C 1
ATOM 2236 O O . GLU A 1 284 ? 49.600 -9.515 -1.417 1.00 83.19 284 GLU A O 1
ATOM 2241 N N . ASN A 1 285 ? 50.974 -10.981 -2.396 1.00 81.00 285 ASN A N 1
ATOM 2242 C CA . ASN A 1 285 ? 51.686 -11.345 -1.161 1.00 81.00 285 ASN A CA 1
ATOM 2243 C C . ASN A 1 285 ? 50.753 -11.792 -0.009 1.00 81.00 285 ASN A C 1
ATOM 2245 O O . ASN A 1 285 ? 51.019 -11.505 1.158 1.00 81.00 285 ASN A O 1
ATOM 2249 N N . ASN A 1 286 ? 49.669 -12.509 -0.337 1.00 80.38 286 ASN A N 1
ATOM 2250 C CA . ASN A 1 286 ? 48.608 -12.923 0.596 1.00 80.38 286 ASN A CA 1
ATOM 2251 C C . ASN A 1 286 ? 47.924 -11.758 1.333 1.00 80.38 286 ASN A C 1
ATOM 2253 O O . ASN A 1 286 ? 47.486 -11.922 2.471 1.00 80.38 286 ASN A O 1
ATOM 2257 N N . GLN A 1 287 ? 47.859 -10.577 0.718 1.00 84.19 287 GLN A N 1
ATOM 2258 C CA . GLN A 1 287 ? 47.113 -9.425 1.216 1.00 84.19 287 GLN A CA 1
ATOM 2259 C C . GLN A 1 287 ? 46.159 -8.936 0.128 1.00 84.19 287 GLN A C 1
ATOM 2261 O O . GLN A 1 287 ? 46.559 -8.756 -1.022 1.00 84.19 287 GLN A O 1
ATOM 2266 N N . TRP A 1 288 ? 44.897 -8.736 0.498 1.00 89.81 288 TRP A N 1
ATOM 2267 C CA . TRP A 1 288 ? 43.877 -8.191 -0.389 1.00 89.81 288 TRP A CA 1
ATOM 2268 C C . TRP A 1 288 ? 44.005 -6.667 -0.491 1.00 89.81 288 TRP A C 1
ATOM 2270 O O . TRP A 1 288 ? 44.149 -5.992 0.527 1.00 89.81 288 TRP A O 1
ATOM 2280 N N . SER A 1 289 ? 43.899 -6.120 -1.702 1.00 86.56 289 SER A N 1
ATOM 2281 C CA . SER A 1 289 ? 43.734 -4.683 -1.949 1.00 86.56 289 SER A CA 1
ATOM 2282 C C . SER A 1 289 ? 42.392 -4.183 -1.410 1.00 86.56 289 SER A C 1
ATOM 2284 O O . SER A 1 289 ? 41.555 -4.984 -1.006 1.00 86.56 289 SER A O 1
ATOM 2286 N N . GLU A 1 290 ? 42.122 -2.881 -1.464 1.00 85.00 290 GLU A N 1
ATOM 2287 C CA . GLU A 1 290 ? 40.740 -2.385 -1.384 1.00 85.00 290 GLU A CA 1
ATOM 2288 C C . GLU A 1 290 ? 39.963 -2.717 -2.672 1.00 85.00 290 GLU A C 1
ATOM 2290 O O . GLU A 1 290 ? 40.568 -3.013 -3.711 1.00 85.00 290 GLU A O 1
ATOM 2295 N N . TRP A 1 291 ? 38.628 -2.689 -2.603 1.00 86.38 291 TRP A N 1
ATOM 2296 C CA . TRP A 1 291 ? 37.772 -2.783 -3.789 1.00 86.38 291 TRP A CA 1
ATOM 2297 C C . TRP A 1 291 ? 37.888 -1.508 -4.631 1.00 86.38 291 TRP A C 1
ATOM 2299 O O . TRP A 1 291 ? 37.817 -0.397 -4.116 1.00 86.38 291 TRP A O 1
ATOM 2309 N N . GLN A 1 292 ? 38.036 -1.679 -5.938 1.00 85.19 292 GLN A N 1
ATOM 2310 C CA . GLN A 1 292 ? 38.128 -0.616 -6.930 1.00 85.19 292 GLN A CA 1
ATOM 2311 C C . GLN A 1 292 ? 36.853 -0.624 -7.771 1.00 85.19 292 GLN A C 1
ATOM 2313 O O . GLN A 1 292 ? 36.581 -1.613 -8.454 1.00 85.19 292 GLN A O 1
ATOM 2318 N N . ASN A 1 293 ? 36.080 0.462 -7.740 1.00 82.50 293 ASN A N 1
ATOM 2319 C CA . ASN A 1 293 ? 34.992 0.666 -8.694 1.00 82.50 293 ASN A CA 1
ATOM 2320 C C . ASN A 1 293 ? 35.602 1.019 -10.059 1.00 82.50 293 ASN A C 1
ATOM 2322 O O . ASN A 1 293 ? 36.357 1.981 -10.184 1.00 82.50 293 ASN A O 1
ATOM 2326 N N . LEU A 1 294 ? 35.311 0.219 -11.079 1.00 78.38 294 LEU A N 1
ATOM 2327 C CA . LEU A 1 294 ? 35.792 0.415 -12.445 1.00 78.38 294 LEU A CA 1
ATOM 2328 C C . LEU A 1 294 ? 34.744 1.066 -13.361 1.00 78.38 294 LEU A C 1
ATOM 2330 O O . LEU A 1 294 ? 35.051 1.299 -14.537 1.00 78.38 294 LEU A O 1
ATOM 2334 N N . GLY A 1 295 ? 33.555 1.363 -12.823 1.00 74.69 295 GLY A N 1
ATOM 2335 C CA . GLY A 1 295 ? 32.415 1.970 -13.501 1.00 74.69 295 GLY A CA 1
ATOM 2336 C C . GLY A 1 295 ? 31.688 1.026 -14.464 1.00 74.69 295 GLY A C 1
ATOM 2337 O O . GLY A 1 295 ? 31.886 -0.190 -14.451 1.00 74.69 295 GLY A O 1
ATOM 2338 N N . GLY A 1 296 ? 30.847 1.619 -15.316 1.00 66.62 296 GLY A N 1
ATOM 2339 C CA . GLY A 1 296 ? 30.115 0.947 -16.396 1.00 66.62 296 GLY A CA 1
ATOM 2340 C C . GLY A 1 296 ? 28.864 0.207 -15.922 1.00 66.62 296 GLY A C 1
ATOM 2341 O O . GLY A 1 296 ? 28.948 -0.694 -15.095 1.00 66.62 296 GLY A O 1
ATOM 2342 N N . THR A 1 297 ? 27.690 0.558 -16.449 1.00 80.19 297 THR A N 1
ATOM 2343 C CA . THR A 1 297 ? 26.426 -0.086 -16.062 1.00 80.19 297 THR A CA 1
ATOM 2344 C C . THR A 1 297 ? 26.282 -1.452 -16.744 1.00 80.19 297 THR A C 1
ATOM 2346 O O . THR A 1 297 ? 25.956 -1.548 -17.929 1.00 80.19 297 THR A O 1
ATOM 2349 N N . CYS A 1 298 ? 26.518 -2.513 -15.978 1.00 78.94 298 CYS A N 1
ATOM 2350 C CA . CYS A 1 298 ? 26.636 -3.896 -16.425 1.00 78.94 298 CYS A CA 1
ATOM 2351 C C . CYS A 1 298 ? 25.345 -4.700 -16.205 1.00 78.94 298 CYS A C 1
ATOM 2353 O O . CYS A 1 298 ? 24.703 -4.634 -15.160 1.00 78.94 298 CYS A O 1
ATOM 2355 N N . ILE A 1 299 ? 24.973 -5.547 -17.157 1.00 79.38 299 ILE A N 1
ATOM 2356 C CA . ILE A 1 299 ? 23.813 -6.449 -17.046 1.00 79.38 299 ILE A CA 1
ATOM 2357 C C . ILE A 1 299 ? 24.206 -7.933 -17.029 1.00 79.38 299 ILE A C 1
ATOM 2359 O O . ILE A 1 299 ? 23.328 -8.794 -17.012 1.00 79.38 299 ILE A O 1
ATOM 2363 N N . SER A 1 300 ? 25.506 -8.250 -17.013 1.00 81.31 300 SER A N 1
ATOM 2364 C CA . SER A 1 300 ? 26.032 -9.620 -16.926 1.00 81.31 300 SER A CA 1
ATOM 2365 C C . SER A 1 300 ? 27.042 -9.784 -15.792 1.00 81.31 300 SER A C 1
ATOM 2367 O O . SER A 1 300 ? 27.665 -8.815 -15.368 1.00 81.31 300 SER A O 1
ATOM 2369 N N . ALA A 1 301 ? 27.271 -11.033 -15.372 1.00 87.62 301 ALA A N 1
ATOM 2370 C CA . ALA A 1 301 ? 28.469 -11.402 -14.618 1.00 87.62 301 ALA A CA 1
ATOM 2371 C C . ALA A 1 301 ? 29.738 -10.957 -15.374 1.00 87.62 301 ALA A C 1
ATOM 2373 O O . ALA A 1 301 ? 29.719 -10.951 -16.615 1.00 87.62 301 ALA A O 1
ATOM 2374 N N . PRO A 1 302 ? 30.835 -10.621 -14.674 1.00 91.19 302 PRO A N 1
ATOM 2375 C CA . PRO A 1 302 ? 32.098 -10.353 -15.338 1.00 91.19 302 PRO A CA 1
ATOM 2376 C C . PRO A 1 302 ? 32.727 -11.654 -15.844 1.00 91.19 302 PRO A C 1
ATOM 2378 O O . PRO A 1 302 ? 32.524 -12.722 -15.269 1.00 91.19 302 PRO A O 1
ATOM 2381 N N . ALA A 1 303 ? 33.536 -11.553 -16.895 1.00 90.31 303 ALA A N 1
ATOM 2382 C CA . ALA A 1 303 ? 34.445 -12.605 -17.335 1.00 90.31 303 ALA A CA 1
ATOM 2383 C C . ALA A 1 303 ? 35.859 -12.025 -17.425 1.00 90.31 303 ALA A C 1
ATOM 2385 O O . ALA A 1 303 ? 36.106 -11.126 -18.225 1.00 90.31 303 ALA A O 1
ATOM 2386 N N . ALA A 1 304 ? 36.780 -12.510 -16.595 1.00 90.75 304 ALA A N 1
ATOM 2387 C CA . ALA A 1 304 ? 38.153 -12.017 -16.533 1.00 90.75 304 ALA A CA 1
ATOM 2388 C C . ALA A 1 304 ? 39.156 -13.085 -16.975 1.00 90.75 304 ALA A C 1
ATOM 2390 O O . ALA A 1 304 ? 38.998 -14.265 -16.663 1.00 90.75 304 ALA A O 1
ATOM 2391 N N . VAL A 1 305 ? 40.203 -12.664 -17.683 1.00 88.75 305 VAL A N 1
ATOM 2392 C CA . VAL A 1 305 ? 41.265 -13.544 -18.176 1.00 88.75 305 VAL A CA 1
ATOM 2393 C C . VAL A 1 305 ? 42.630 -12.876 -18.053 1.00 88.75 305 VAL A C 1
ATOM 2395 O O . VAL A 1 305 ? 42.825 -11.728 -18.452 1.00 88.75 305 VAL A O 1
ATOM 2398 N N . ALA A 1 306 ? 43.602 -13.617 -17.524 1.00 86.56 306 ALA A N 1
ATOM 2399 C CA . ALA A 1 306 ? 45.009 -13.246 -17.588 1.00 86.56 306 ALA A CA 1
ATOM 2400 C C . ALA A 1 306 ? 45.642 -13.840 -18.855 1.00 86.56 306 ALA A C 1
ATOM 2402 O O . ALA A 1 306 ? 45.651 -15.055 -19.046 1.00 86.56 306 ALA A O 1
ATOM 2403 N N . ARG A 1 307 ? 46.181 -12.987 -19.733 1.00 76.25 307 ARG A N 1
ATOM 2404 C CA . ARG A 1 307 ? 46.865 -13.415 -20.975 1.00 76.25 307 ARG A CA 1
ATOM 2405 C C . ARG A 1 307 ? 48.369 -13.616 -20.787 1.00 76.25 307 ARG A C 1
ATOM 2407 O O . ARG A 1 307 ? 49.041 -14.134 -21.674 1.00 76.25 307 ARG A O 1
ATOM 2414 N N . GLY A 1 308 ? 48.887 -13.178 -19.646 1.00 72.88 308 GLY A N 1
ATOM 2415 C CA . GLY A 1 308 ? 50.285 -13.242 -19.247 1.00 72.88 308 GLY A CA 1
ATOM 2416 C C . GLY A 1 308 ? 50.466 -12.583 -17.881 1.00 72.88 308 GLY A C 1
ATOM 2417 O O . GLY A 1 308 ? 49.532 -11.988 -17.342 1.00 72.88 308 GLY A O 1
ATOM 2418 N N . SER A 1 309 ? 51.679 -12.650 -17.333 1.00 77.62 309 SER A N 1
ATOM 2419 C CA . SER A 1 309 ? 52.004 -12.069 -16.019 1.00 77.62 309 SER A CA 1
ATOM 2420 C C . SER A 1 309 ? 51.851 -10.548 -15.945 1.00 77.62 309 SER A C 1
ATOM 2422 O O . SER A 1 309 ? 51.872 -9.972 -14.862 1.00 77.62 309 SER A O 1
ATOM 2424 N N . ASP A 1 310 ? 51.726 -9.895 -17.094 1.00 73.81 310 ASP A N 1
ATOM 2425 C CA . ASP A 1 310 ? 51.658 -8.453 -17.270 1.00 73.81 310 ASP A CA 1
ATOM 2426 C C . ASP A 1 310 ? 50.397 -7.989 -18.009 1.00 73.81 310 ASP A C 1
ATOM 2428 O O . ASP A 1 310 ? 50.330 -6.808 -18.337 1.00 73.81 310 ASP A O 1
ATOM 2432 N N . ARG A 1 311 ? 49.416 -8.868 -18.282 1.00 80.12 311 ARG A N 1
ATOM 2433 C CA . ARG A 1 311 ? 48.194 -8.517 -19.027 1.00 80.12 311 ARG A CA 1
ATOM 2434 C C . ARG A 1 311 ? 46.939 -9.173 -18.453 1.00 80.12 311 ARG A C 1
ATOM 2436 O O . ARG A 1 311 ? 46.831 -10.401 -18.425 1.00 80.12 311 ARG A O 1
ATOM 2443 N N . LEU A 1 312 ? 45.966 -8.336 -18.105 1.00 85.75 312 LEU A N 1
ATOM 2444 C CA . LEU A 1 312 ? 44.632 -8.713 -17.632 1.00 85.75 312 LEU A CA 1
ATOM 2445 C C . LEU A 1 312 ? 43.574 -8.071 -18.524 1.00 85.75 312 LEU A C 1
ATOM 2447 O O . LEU A 1 312 ? 43.724 -6.908 -18.895 1.00 85.75 312 LEU A O 1
ATOM 2451 N N . ASP A 1 313 ? 42.513 -8.806 -18.835 1.00 83.12 313 ASP A N 1
ATOM 2452 C CA . ASP A 1 313 ? 41.338 -8.289 -19.531 1.00 83.12 313 ASP A CA 1
ATOM 2453 C C . ASP A 1 313 ? 40.069 -8.742 -18.782 1.00 83.12 313 ASP A C 1
ATOM 2455 O O . ASP A 1 313 ? 39.960 -9.903 -18.385 1.00 83.12 313 ASP A O 1
ATOM 2459 N N . ALA A 1 314 ? 39.116 -7.830 -18.585 1.00 85.31 314 ALA A N 1
ATOM 2460 C CA . ALA A 1 314 ? 37.809 -8.088 -17.982 1.00 85.31 314 ALA A CA 1
ATOM 2461 C C . ALA A 1 314 ? 36.694 -7.657 -18.937 1.00 85.31 314 ALA A C 1
ATOM 2463 O O . ALA A 1 314 ? 36.767 -6.581 -19.532 1.00 85.31 314 ALA A O 1
ATOM 2464 N N . PHE A 1 315 ? 35.666 -8.492 -19.062 1.00 86.00 315 PHE A N 1
ATOM 2465 C CA . PHE A 1 315 ? 34.568 -8.329 -20.006 1.00 86.00 315 PHE A CA 1
ATOM 2466 C C . PHE A 1 315 ? 33.212 -8.339 -19.301 1.00 86.00 315 PHE A C 1
ATOM 2468 O O . PHE A 1 315 ? 32.985 -9.157 -18.408 1.00 86.00 315 PHE A O 1
ATOM 2475 N N . VAL A 1 316 ? 32.305 -7.463 -19.731 1.00 83.12 316 VAL A N 1
ATOM 2476 C CA . VAL A 1 316 ? 30.932 -7.325 -19.207 1.00 83.12 316 VAL A CA 1
ATOM 2477 C C . VAL A 1 316 ? 29.980 -6.901 -20.324 1.00 83.12 316 VAL A C 1
ATOM 2479 O O . VAL A 1 316 ? 30.413 -6.317 -21.314 1.00 83.12 316 VAL A O 1
ATOM 2482 N N . ILE A 1 317 ? 28.684 -7.176 -20.182 1.00 78.69 317 ILE A N 1
ATOM 2483 C CA . ILE A 1 317 ? 27.651 -6.668 -21.096 1.00 78.69 317 ILE A CA 1
ATOM 2484 C C . ILE A 1 317 ? 27.063 -5.372 -20.534 1.00 78.69 317 ILE A C 1
ATOM 2486 O O . ILE A 1 317 ? 26.627 -5.359 -19.384 1.00 78.69 317 ILE A O 1
ATOM 2490 N N . GLY A 1 318 ? 27.026 -4.309 -21.338 1.00 68.00 318 GLY A N 1
ATOM 2491 C CA . GLY A 1 318 ? 26.424 -3.019 -20.984 1.00 68.00 318 GLY A CA 1
ATOM 2492 C C . GLY A 1 318 ? 24.898 -2.987 -21.144 1.00 68.00 318 GLY A C 1
ATOM 2493 O O . GLY A 1 318 ? 24.288 -3.889 -21.720 1.00 68.00 318 GLY A O 1
ATOM 2494 N N . THR A 1 319 ? 24.244 -1.925 -20.668 1.00 68.38 319 THR A N 1
ATOM 2495 C CA . THR A 1 319 ? 22.769 -1.769 -20.714 1.00 68.38 319 THR A CA 1
ATOM 2496 C C . THR A 1 319 ? 22.165 -1.745 -22.117 1.00 68.38 319 THR A C 1
ATOM 2498 O O . THR A 1 319 ? 20.973 -2.015 -22.278 1.00 68.38 319 THR A O 1
ATOM 2501 N N . LYS A 1 320 ? 22.969 -1.458 -23.140 1.00 61.28 320 LYS A N 1
ATOM 2502 C CA . LYS A 1 320 ? 22.575 -1.473 -24.553 1.00 61.28 320 LYS A CA 1
ATOM 2503 C C . LYS A 1 320 ? 22.945 -2.805 -25.249 1.00 61.28 320 LYS A C 1
ATOM 2505 O O . LYS A 1 320 ? 22.762 -2.943 -26.455 1.00 61.28 320 LYS A O 1
ATOM 2510 N N . SER A 1 321 ? 23.325 -3.831 -24.474 1.00 62.16 321 SER A N 1
ATOM 2511 C CA . SER A 1 321 ? 23.684 -5.195 -24.915 1.00 62.16 321 SER A CA 1
ATOM 2512 C C . SER A 1 321 ? 24.991 -5.324 -25.713 1.00 62.16 321 SER A C 1
ATOM 2514 O O . SER A 1 321 ? 25.236 -6.352 -26.343 1.00 62.16 321 SER A O 1
ATOM 2516 N N . GLU A 1 322 ? 25.859 -4.319 -25.670 1.00 66.69 322 GLU A N 1
ATOM 2517 C CA . GLU A 1 322 ? 27.235 -4.386 -26.166 1.00 66.69 322 GLU A CA 1
ATOM 2518 C C . GLU A 1 322 ? 28.201 -5.049 -25.171 1.00 66.69 322 GLU A C 1
ATOM 2520 O O . GLU A 1 322 ? 28.003 -4.998 -23.956 1.00 66.69 322 GLU A O 1
ATOM 2525 N N . LEU A 1 323 ? 29.285 -5.635 -25.692 1.00 75.75 323 LEU A N 1
ATOM 2526 C CA . LEU A 1 323 ? 30.397 -6.139 -24.885 1.00 75.75 323 LEU A CA 1
ATOM 2527 C C . LEU A 1 323 ? 31.384 -5.009 -24.582 1.00 75.75 323 LEU A C 1
ATOM 2529 O O . LEU A 1 323 ? 31.939 -4.407 -25.499 1.00 75.75 323 LEU A O 1
ATOM 2533 N N . TRP A 1 324 ? 31.640 -4.778 -23.302 1.00 76.31 324 TRP A N 1
ATOM 2534 C CA . TRP A 1 324 ? 32.656 -3.858 -22.806 1.00 76.31 324 TRP A CA 1
ATOM 2535 C C . TRP A 1 324 ? 33.895 -4.654 -22.409 1.00 76.31 324 TRP A C 1
ATOM 2537 O O . TRP A 1 324 ? 33.785 -5.770 -21.899 1.00 76.31 324 TRP A O 1
ATOM 2547 N N . GLN A 1 325 ? 35.070 -4.062 -22.612 1.00 82.12 325 GLN A N 1
ATOM 2548 C CA . GLN A 1 325 ? 36.350 -4.597 -22.159 1.00 82.12 325 GLN A CA 1
ATOM 2549 C C . GLN A 1 325 ? 37.077 -3.538 -21.337 1.00 82.12 325 GLN A C 1
ATOM 2551 O O . GLN A 1 325 ? 37.195 -2.391 -21.763 1.00 82.12 325 GLN A O 1
ATOM 2556 N N . LYS A 1 326 ? 37.661 -3.948 -20.212 1.00 80.25 326 LYS A N 1
ATOM 2557 C CA . LYS A 1 326 ? 38.697 -3.181 -19.516 1.00 80.25 326 LYS A CA 1
ATOM 2558 C C . LYS A 1 326 ? 39.981 -3.998 -19.458 1.00 80.25 326 LYS A C 1
ATOM 2560 O O . LYS A 1 326 ? 39.924 -5.212 -19.282 1.00 80.25 326 LYS A O 1
ATOM 2565 N N . SER A 1 327 ? 41.124 -3.346 -19.658 1.00 78.94 327 SER A N 1
ATOM 2566 C CA . SER A 1 327 ? 42.416 -4.026 -19.787 1.00 78.94 327 SER A CA 1
ATOM 2567 C C . SER A 1 327 ? 43.509 -3.368 -18.954 1.00 78.94 327 SER A C 1
ATOM 2569 O O . SER A 1 327 ? 43.504 -2.151 -18.807 1.00 78.94 327 SER A O 1
ATOM 2571 N N . TRP A 1 328 ? 44.491 -4.149 -18.498 1.00 77.50 328 TRP A N 1
ATOM 2572 C CA . TRP A 1 328 ? 45.636 -3.662 -17.714 1.00 77.50 328 TRP A CA 1
ATOM 2573 C C . TRP A 1 328 ? 46.963 -4.181 -18.269 1.00 77.50 328 TRP A C 1
ATOM 2575 O O . TRP A 1 328 ? 47.053 -5.366 -18.593 1.00 77.50 328 TRP A O 1
ATOM 2585 N N . THR A 1 329 ? 47.998 -3.329 -18.329 1.00 69.75 329 THR A N 1
ATOM 2586 C CA . THR A 1 329 ? 49.389 -3.721 -18.644 1.00 69.75 329 THR A CA 1
ATOM 2587 C C . THR A 1 329 ? 50.410 -3.150 -17.665 1.00 69.75 329 THR A C 1
ATOM 2589 O O . THR A 1 329 ? 50.374 -1.958 -17.393 1.00 69.75 329 THR A O 1
ATOM 2592 N N . ASN A 1 330 ? 51.398 -3.942 -17.229 1.00 53.94 330 ASN A N 1
ATOM 2593 C CA . ASN A 1 330 ? 52.451 -3.500 -16.286 1.00 53.94 330 ASN A CA 1
ATOM 2594 C C . ASN A 1 330 ? 53.499 -2.514 -16.874 1.00 53.94 330 ASN A C 1
ATOM 2596 O O . ASN A 1 330 ? 54.567 -2.344 -16.285 1.00 53.94 330 ASN A O 1
ATOM 2600 N N . LYS A 1 331 ? 53.266 -1.894 -18.043 1.00 42.38 331 LYS A N 1
ATOM 2601 C CA . LYS A 1 331 ? 54.222 -0.948 -18.661 1.00 42.38 331 LYS A CA 1
ATOM 2602 C C . LYS A 1 331 ? 54.055 0.504 -18.217 1.00 42.38 331 LYS A C 1
ATOM 2604 O O . LYS A 1 331 ? 55.030 1.245 -18.312 1.00 42.38 331 LYS A O 1
ATOM 2609 N N . ASP A 1 332 ? 52.904 0.861 -17.659 1.00 35.66 332 ASP A N 1
ATOM 2610 C CA . ASP A 1 332 ? 52.627 2.215 -17.196 1.00 35.66 332 ASP A CA 1
ATOM 2611 C C . ASP A 1 332 ? 52.476 2.185 -15.674 1.00 35.66 332 ASP A C 1
ATOM 2613 O O . ASP A 1 332 ? 51.520 1.645 -15.125 1.00 35.66 332 ASP A O 1
ATOM 2617 N N . GLY A 1 333 ? 53.475 2.726 -14.975 1.00 35.44 333 GLY A N 1
ATOM 2618 C CA . GLY A 1 333 ? 53.481 2.879 -13.516 1.00 35.44 333 GLY A CA 1
ATOM 2619 C C . GLY A 1 333 ? 52.496 3.924 -12.977 1.00 35.44 333 GLY A C 1
ATOM 2620 O O . GLY A 1 333 ? 52.602 4.300 -11.817 1.00 35.44 333 GLY A O 1
ATOM 2621 N N . GLU A 1 334 ? 51.552 4.383 -13.792 1.00 30.97 334 GLU A N 1
ATOM 2622 C CA . GLU A 1 334 ? 50.402 5.207 -13.432 1.00 30.97 334 GLU A CA 1
ATOM 2623 C C . GLU A 1 334 ? 49.222 4.701 -14.266 1.00 30.97 334 GLU A C 1
ATOM 2625 O O . GLU A 1 334 ? 49.385 4.350 -15.434 1.00 30.97 334 GLU A O 1
ATOM 2630 N N . SER A 1 335 ? 48.037 4.626 -13.663 1.00 34.00 335 SER A N 1
ATOM 2631 C CA . SER A 1 335 ? 46.802 4.259 -14.350 1.00 34.00 335 SER A CA 1
ATOM 2632 C C . SER A 1 335 ? 46.489 5.280 -15.449 1.00 34.00 335 SER A C 1
ATOM 2634 O O . SER A 1 335 ? 45.851 6.301 -15.185 1.00 34.00 335 SER A O 1
ATOM 2636 N N . SER A 1 336 ? 46.915 5.015 -16.681 1.00 29.25 336 SER A N 1
ATOM 2637 C CA . SER A 1 336 ? 46.407 5.703 -17.862 1.00 29.25 336 SER A CA 1
ATOM 2638 C C . SER A 1 336 ? 44.964 5.245 -18.084 1.00 29.25 336 SER A C 1
ATOM 2640 O O . SER A 1 336 ? 44.672 4.188 -18.638 1.00 29.25 336 SER A O 1
ATOM 2642 N N . SER A 1 337 ? 44.026 6.046 -17.584 1.00 32.66 337 SER A N 1
ATOM 2643 C CA . SER A 1 337 ? 42.621 5.999 -17.977 1.00 32.66 337 SER A CA 1
ATOM 2644 C C . SER A 1 337 ? 42.476 6.628 -19.363 1.00 32.66 337 SER A C 1
ATOM 2646 O O . SER A 1 337 ? 41.848 7.667 -19.540 1.00 32.66 337 SER A O 1
ATOM 2648 N N . GLU A 1 338 ? 43.061 5.997 -20.379 1.00 26.30 338 GLU A N 1
ATOM 2649 C CA . GLU A 1 338 ? 42.616 6.245 -21.746 1.00 26.30 338 GLU A CA 1
ATOM 2650 C C . GLU A 1 338 ? 41.288 5.507 -21.921 1.00 26.30 338 GLU A C 1
ATOM 2652 O O . GLU A 1 338 ? 41.216 4.344 -22.317 1.00 26.30 338 GLU A O 1
ATOM 2657 N N . ASN A 1 339 ? 40.210 6.201 -21.549 1.00 29.91 339 ASN A N 1
ATOM 2658 C CA . ASN A 1 339 ? 38.912 5.957 -22.147 1.00 29.91 339 ASN A CA 1
ATOM 2659 C C . ASN A 1 339 ? 39.082 6.247 -23.641 1.00 29.91 339 ASN A C 1
ATOM 2661 O O . ASN A 1 339 ? 38.976 7.398 -24.067 1.00 29.91 339 ASN A O 1
ATOM 2665 N N . GLU A 1 340 ? 39.363 5.221 -24.445 1.00 25.56 340 GLU A N 1
ATOM 2666 C CA . GLU A 1 340 ? 38.990 5.262 -25.856 1.00 25.56 340 GLU A CA 1
ATOM 2667 C C . GLU A 1 340 ? 37.462 5.279 -25.913 1.00 25.56 340 GLU A C 1
ATOM 2669 O O . GLU A 1 340 ? 36.775 4.269 -26.057 1.00 25.56 340 GLU A O 1
ATOM 2674 N N . ASP A 1 341 ? 36.943 6.486 -25.727 1.00 24.42 341 ASP A N 1
ATOM 2675 C CA . ASP A 1 341 ? 35.588 6.882 -26.021 1.00 24.42 341 ASP A CA 1
ATOM 2676 C C . ASP A 1 341 ? 35.465 6.829 -27.550 1.00 24.42 341 ASP A C 1
ATOM 2678 O O . ASP A 1 341 ? 35.770 7.783 -28.272 1.00 24.42 341 ASP A O 1
ATOM 2682 N N . ILE A 1 342 ? 35.109 5.655 -28.083 1.00 23.33 342 ILE A N 1
ATOM 2683 C CA . ILE A 1 342 ? 34.650 5.547 -29.468 1.00 23.33 342 ILE A CA 1
ATOM 2684 C C . ILE A 1 342 ? 33.297 6.255 -29.488 1.00 23.33 342 ILE A C 1
ATOM 2686 O O . ILE A 1 342 ? 32.263 5.685 -29.148 1.00 23.33 342 ILE A O 1
ATOM 2690 N N . GLY A 1 343 ? 33.371 7.550 -29.784 1.00 22.69 343 GLY A N 1
ATOM 2691 C CA . GLY A 1 343 ? 32.369 8.528 -29.414 1.00 22.69 343 GLY A CA 1
ATOM 2692 C C . GLY A 1 343 ? 30.935 8.197 -29.813 1.00 22.69 343 GLY A C 1
ATOM 2693 O O . GLY A 1 343 ? 30.632 7.836 -30.949 1.00 22.69 343 GLY A O 1
ATOM 2694 N N . ILE A 1 344 ? 30.035 8.518 -28.890 1.00 22.86 344 ILE A N 1
ATOM 2695 C CA . ILE A 1 344 ? 28.904 9.375 -29.231 1.00 22.86 344 ILE A CA 1
ATOM 2696 C C . ILE A 1 344 ? 29.037 10.623 -28.362 1.00 22.86 344 ILE A C 1
ATOM 2698 O O . ILE A 1 344 ? 28.603 10.674 -27.215 1.00 22.86 344 ILE A O 1
ATOM 2702 N N . SER A 1 345 ? 29.679 11.634 -28.939 1.00 24.72 345 SER A N 1
ATOM 2703 C CA . SER A 1 345 ? 29.563 13.021 -28.511 1.00 24.72 345 SER A CA 1
ATOM 2704 C C . SER A 1 345 ? 28.090 13.447 -28.512 1.00 24.72 345 SER A C 1
ATOM 2706 O O . SER A 1 345 ? 27.373 13.130 -29.461 1.00 24.72 345 SER A O 1
ATOM 2708 N N . SER A 1 346 ? 27.702 14.224 -27.496 1.00 25.14 346 SER A N 1
ATOM 2709 C CA . SER A 1 346 ? 26.453 14.992 -27.367 1.00 25.14 346 SER A CA 1
ATOM 2710 C C . SER A 1 346 ? 25.148 14.191 -27.424 1.00 25.14 346 SER A C 1
ATOM 2712 O O . SER A 1 346 ? 24.704 13.756 -28.483 1.00 25.14 346 SER A O 1
ATOM 2714 N N . ILE A 1 347 ? 24.433 14.153 -26.291 1.00 31.03 347 ILE A N 1
ATOM 2715 C CA . ILE A 1 347 ? 22.969 14.211 -26.334 1.00 31.03 347 ILE A CA 1
ATOM 2716 C C . ILE A 1 347 ? 22.660 15.508 -27.077 1.00 31.03 347 ILE A C 1
ATOM 2718 O O . ILE A 1 347 ? 22.777 16.602 -26.519 1.00 31.03 347 ILE A O 1
ATOM 2722 N N . ASN A 1 348 ? 22.358 15.398 -28.367 1.00 35.06 348 ASN A N 1
ATOM 2723 C CA . ASN A 1 348 ? 21.790 16.515 -29.084 1.00 35.06 348 ASN A CA 1
ATOM 2724 C C . ASN A 1 348 ? 20.497 16.863 -28.356 1.00 35.06 348 ASN A C 1
ATOM 2726 O O . ASN A 1 348 ? 19.614 16.023 -28.181 1.00 35.06 348 ASN A O 1
ATOM 2730 N N . LYS A 1 349 ? 20.382 18.130 -27.962 1.00 42.00 349 LYS A N 1
ATOM 2731 C CA . LYS A 1 349 ? 19.152 18.748 -27.454 1.00 42.00 349 LYS A CA 1
ATOM 2732 C C . LYS A 1 349 ? 17.930 18.460 -28.357 1.00 42.00 349 LYS A C 1
ATOM 2734 O O . LYS A 1 349 ? 16.798 18.625 -27.922 1.00 42.00 349 LYS A O 1
ATOM 2739 N N . GLU A 1 350 ? 18.175 18.027 -29.596 1.00 49.41 350 GLU A N 1
ATOM 2740 C CA . GLU A 1 350 ? 17.208 17.759 -30.659 1.00 49.41 350 GLU A CA 1
ATOM 2741 C C . GLU A 1 350 ? 16.498 16.389 -30.572 1.00 49.41 350 GLU A C 1
ATOM 2743 O O . GLU A 1 350 ? 15.381 16.289 -31.071 1.00 49.41 350 GLU A O 1
ATOM 2748 N N . ASP A 1 351 ? 17.062 15.358 -29.922 1.00 56.00 351 ASP A N 1
ATOM 2749 C CA . ASP A 1 351 ? 16.498 13.991 -30.002 1.00 56.00 351 ASP A CA 1
ATOM 2750 C C . ASP A 1 351 ? 15.524 13.623 -28.858 1.00 56.00 351 ASP A C 1
ATOM 2752 O O . ASP A 1 351 ? 14.608 12.826 -29.071 1.00 56.00 351 ASP A O 1
ATOM 2756 N N . ASN A 1 352 ? 15.676 14.197 -27.651 1.00 73.75 352 ASN A N 1
ATOM 2757 C CA . ASN A 1 352 ? 14.773 13.940 -26.510 1.00 73.75 352 ASN A CA 1
ATOM 2758 C C . ASN A 1 352 ? 14.524 15.194 -25.637 1.00 73.75 352 ASN A C 1
ATOM 2760 O O . ASN A 1 352 ? 15.067 15.321 -24.532 1.00 73.75 352 ASN A O 1
ATOM 2764 N N . PRO A 1 353 ? 13.713 16.152 -26.120 1.00 82.06 353 PRO A N 1
ATOM 2765 C CA . PRO A 1 353 ? 13.541 17.446 -25.463 1.00 82.06 353 PRO A CA 1
ATOM 2766 C C . PRO A 1 353 ? 12.825 17.346 -24.101 1.00 82.06 353 PRO A C 1
ATOM 2768 O O . PRO A 1 353 ? 13.166 18.084 -23.175 1.00 82.06 353 PRO A O 1
ATOM 2771 N N . GLY A 1 354 ? 11.887 16.407 -23.927 1.00 85.81 354 GLY A N 1
ATOM 2772 C CA . GLY A 1 354 ? 11.187 16.202 -22.653 1.00 85.81 354 GLY A CA 1
ATOM 2773 C C . GLY A 1 354 ? 12.094 15.703 -21.519 1.00 85.81 354 GLY A C 1
ATOM 2774 O O . GLY A 1 354 ? 11.992 16.183 -20.390 1.00 85.81 354 GLY A O 1
ATOM 2775 N N . GLU A 1 355 ? 13.016 14.780 -21.806 1.00 88.06 355 GLU A N 1
ATOM 2776 C CA . GLU A 1 355 ? 13.990 14.285 -20.817 1.00 88.06 355 GLU A CA 1
ATOM 2777 C C . GLU A 1 355 ? 14.966 15.388 -20.383 1.00 88.06 355 GLU A C 1
ATOM 2779 O O . GLU A 1 355 ? 15.270 15.539 -19.195 1.00 88.06 355 GLU A O 1
ATOM 2784 N N . HIS A 1 356 ? 15.401 16.216 -21.338 1.00 85.31 356 HIS A N 1
ATOM 2785 C CA . HIS A 1 356 ? 16.204 17.399 -21.047 1.00 85.31 356 HIS A CA 1
ATOM 2786 C C . HIS A 1 356 ? 15.453 18.363 -20.117 1.00 85.31 356 HIS A C 1
ATOM 2788 O O . HIS A 1 356 ? 16.002 18.786 -19.102 1.00 85.31 356 HIS A O 1
ATOM 2794 N N . ALA A 1 357 ? 14.183 18.662 -20.403 1.00 88.25 357 ALA A N 1
ATOM 2795 C CA . ALA A 1 357 ? 13.364 19.533 -19.563 1.00 88.25 357 ALA A CA 1
ATOM 2796 C C . ALA A 1 357 ? 13.256 19.020 -18.113 1.00 88.25 357 ALA A C 1
ATOM 2798 O O . ALA A 1 357 ? 13.436 19.793 -17.173 1.00 88.25 357 ALA A O 1
ATOM 2799 N N . LEU A 1 358 ? 13.037 17.717 -17.909 1.00 92.06 358 LEU A N 1
ATOM 2800 C CA . LEU A 1 358 ? 12.987 17.117 -16.566 1.00 92.06 358 LEU A CA 1
ATOM 2801 C C . LEU A 1 358 ? 14.355 17.096 -15.870 1.00 92.06 358 LEU A C 1
ATOM 2803 O O . LEU A 1 358 ? 14.432 17.245 -14.650 1.00 92.06 358 LEU A O 1
ATOM 2807 N N . SER A 1 359 ? 15.443 16.988 -16.630 1.00 89.62 359 SER A N 1
ATOM 2808 C CA . SER A 1 359 ? 16.801 17.146 -16.097 1.00 89.62 359 SER A CA 1
ATOM 2809 C C . SER A 1 359 ? 17.053 18.577 -15.603 1.00 89.62 359 SER A C 1
ATOM 2811 O O . SER A 1 359 ? 17.699 18.774 -14.576 1.00 89.62 359 SER A O 1
ATOM 2813 N N . GLU A 1 360 ? 16.498 19.589 -16.274 1.00 87.94 360 GLU A N 1
ATOM 2814 C CA . GLU A 1 360 ? 16.565 20.984 -15.820 1.00 87.94 360 GLU A CA 1
ATOM 2815 C C . GLU A 1 360 ? 15.745 21.234 -14.546 1.00 87.94 360 GLU A C 1
ATOM 2817 O O . GLU A 1 360 ? 16.174 22.005 -13.686 1.00 87.94 360 GLU A O 1
ATOM 2822 N N . VAL A 1 361 ? 14.625 20.526 -14.376 1.00 90.38 361 VAL A N 1
ATOM 2823 C CA . VAL A 1 361 ? 13.853 20.512 -13.120 1.00 90.38 361 VAL A CA 1
ATOM 2824 C C . VAL A 1 361 ? 14.673 19.906 -11.980 1.00 90.38 361 VAL A C 1
ATOM 2826 O O . VAL A 1 361 ? 14.702 20.466 -10.885 1.00 90.38 361 VAL A O 1
ATOM 2829 N N . ALA A 1 362 ? 15.388 18.804 -12.229 1.00 87.69 362 ALA A N 1
ATOM 2830 C CA . ALA A 1 362 ? 16.272 18.187 -11.237 1.00 87.69 362 ALA A CA 1
ATOM 2831 C C . ALA A 1 362 ? 17.386 19.149 -10.780 1.00 87.69 362 ALA A C 1
ATOM 2833 O O . ALA A 1 362 ? 17.667 19.260 -9.584 1.00 87.69 362 ALA A O 1
ATOM 2834 N N . LYS A 1 363 ? 17.967 19.913 -11.716 1.00 86.50 363 LYS A N 1
ATOM 2835 C CA . LYS A 1 363 ? 18.955 20.962 -11.411 1.00 86.50 363 LYS A CA 1
ATOM 2836 C C . LYS A 1 363 ? 18.357 22.106 -10.588 1.00 86.50 363 LYS A C 1
ATOM 2838 O O . LYS A 1 363 ? 18.994 22.561 -9.646 1.00 86.50 363 LYS A O 1
ATOM 2843 N N . ALA A 1 364 ? 17.141 22.557 -10.903 1.00 86.88 364 ALA A N 1
ATOM 2844 C CA . ALA A 1 364 ? 16.458 23.584 -10.110 1.00 86.88 364 ALA A CA 1
ATOM 2845 C C . ALA A 1 364 ? 16.182 23.101 -8.673 1.00 86.88 364 ALA A C 1
ATOM 2847 O O . ALA A 1 364 ? 16.517 23.787 -7.711 1.00 86.88 364 ALA A O 1
ATOM 2848 N N . ALA A 1 365 ? 15.683 21.871 -8.516 1.00 88.69 365 ALA A N 1
ATOM 2849 C CA . ALA A 1 365 ? 15.485 21.263 -7.201 1.00 88.69 365 ALA A CA 1
ATOM 2850 C C . ALA A 1 365 ? 16.802 21.087 -6.426 1.00 88.69 365 ALA A C 1
ATOM 2852 O O . ALA A 1 365 ? 16.815 21.211 -5.202 1.00 88.69 365 ALA A O 1
ATOM 2853 N N . THR A 1 366 ? 17.909 20.818 -7.127 1.00 87.00 366 THR A N 1
ATOM 2854 C CA . THR A 1 366 ? 19.245 20.710 -6.521 1.00 87.00 366 THR A CA 1
ATOM 2855 C C . THR A 1 366 ? 19.662 22.017 -5.854 1.00 87.00 366 THR A C 1
ATOM 2857 O O . THR A 1 366 ? 20.151 21.997 -4.728 1.00 87.00 366 THR A O 1
ATOM 2860 N N . ILE A 1 367 ? 19.401 23.152 -6.503 1.00 83.81 367 ILE A N 1
ATOM 2861 C CA . ILE A 1 367 ? 19.714 24.485 -5.969 1.00 83.81 367 ILE A CA 1
ATOM 2862 C C . ILE A 1 367 ? 18.834 24.806 -4.758 1.00 83.81 367 ILE A C 1
ATOM 2864 O O . ILE A 1 367 ? 19.351 25.187 -3.712 1.00 83.81 367 ILE A O 1
ATOM 2868 N N . GLU A 1 368 ? 17.521 24.576 -4.857 1.00 85.94 368 GLU A N 1
ATOM 2869 C CA . GLU A 1 368 ? 16.591 24.882 -3.761 1.00 85.94 368 GLU A CA 1
ATOM 2870 C C . GLU A 1 368 ? 16.813 24.019 -2.509 1.00 85.94 368 GLU A C 1
ATOM 2872 O O . GLU A 1 368 ? 16.572 24.465 -1.385 1.00 85.94 368 GLU A O 1
ATOM 2877 N N . THR A 1 369 ? 17.239 22.765 -2.684 1.00 83.06 369 THR A N 1
ATOM 2878 C CA . THR A 1 369 ? 17.383 21.809 -1.573 1.00 83.06 369 THR A CA 1
ATOM 2879 C C . THR A 1 369 ? 18.816 21.644 -1.080 1.00 83.06 369 THR A C 1
ATOM 2881 O O . THR A 1 369 ? 19.006 21.146 0.030 1.00 83.06 369 THR A O 1
ATOM 2884 N N . GLY A 1 370 ? 19.813 22.025 -1.884 1.00 81.88 370 GLY A N 1
ATOM 2885 C CA . GLY A 1 370 ? 21.228 21.727 -1.648 1.00 81.88 370 GLY A CA 1
ATOM 2886 C C . GLY A 1 370 ? 21.604 20.251 -1.848 1.00 81.88 370 GLY A C 1
ATOM 2887 O O . GLY A 1 370 ? 22.712 19.856 -1.494 1.00 81.88 370 GLY A O 1
ATOM 2888 N N . LEU A 1 371 ? 20.696 19.422 -2.376 1.00 83.88 371 LEU A N 1
ATOM 2889 C CA . LEU A 1 371 ? 20.901 17.989 -2.614 1.00 83.88 371 LEU A CA 1
ATOM 2890 C C . LEU A 1 371 ? 21.184 17.741 -4.096 1.00 83.88 371 LEU A C 1
ATOM 2892 O O . LEU A 1 371 ? 20.451 18.245 -4.934 1.00 83.88 371 LEU A O 1
ATOM 2896 N N . ASN A 1 372 ? 22.172 16.918 -4.447 1.00 84.88 372 ASN A N 1
ATOM 2897 C CA . ASN A 1 372 ? 22.432 16.575 -5.850 1.00 84.88 372 ASN A CA 1
ATOM 2898 C C . ASN A 1 372 ? 21.319 15.658 -6.389 1.00 84.88 372 ASN A C 1
ATOM 2900 O O . ASN A 1 372 ? 21.204 14.514 -5.957 1.00 84.88 372 ASN A O 1
ATOM 2904 N N . ILE A 1 373 ? 20.472 16.156 -7.295 1.00 86.19 373 ILE A N 1
ATOM 2905 C CA . ILE A 1 373 ? 19.302 15.436 -7.821 1.00 86.19 373 ILE A CA 1
ATOM 2906 C C . ILE A 1 373 ? 19.452 15.193 -9.328 1.00 86.19 373 ILE A C 1
ATOM 2908 O O . ILE A 1 373 ? 19.772 16.103 -10.092 1.00 86.19 373 ILE A O 1
ATOM 2912 N N . LYS A 1 374 ? 19.143 13.969 -9.775 1.00 86.44 374 LYS A N 1
ATOM 2913 C CA . LYS A 1 374 ? 19.121 13.553 -11.188 1.00 86.44 374 LYS A CA 1
ATOM 2914 C C . LYS A 1 374 ? 17.772 12.943 -11.581 1.00 86.44 374 LYS A C 1
ATOM 2916 O O . LYS A 1 374 ? 17.025 12.454 -10.731 1.00 86.44 374 LYS A O 1
ATOM 2921 N N . PHE A 1 375 ? 17.454 12.976 -12.876 1.00 85.00 375 PHE A N 1
ATOM 2922 C CA . PHE A 1 375 ? 16.285 12.287 -13.429 1.00 85.00 375 PHE A CA 1
ATOM 2923 C C . PHE A 1 375 ? 16.479 10.763 -13.372 1.00 85.00 375 PHE A C 1
ATOM 2925 O O . PHE A 1 375 ? 17.573 10.272 -13.638 1.00 85.00 375 PHE A O 1
ATOM 2932 N N . GLY A 1 376 ? 15.442 10.024 -12.965 1.00 77.12 376 GLY A N 1
ATOM 2933 C CA . GLY A 1 376 ? 15.520 8.584 -12.695 1.00 77.12 376 GLY A CA 1
ATOM 2934 C C . GLY A 1 376 ? 14.839 7.705 -13.750 1.00 77.12 376 GLY A C 1
ATOM 2935 O O . GLY A 1 376 ? 14.168 8.181 -14.662 1.00 77.12 376 GLY A O 1
ATOM 2936 N N . SER A 1 377 ? 14.958 6.381 -13.595 1.00 71.44 377 SER A N 1
ATOM 2937 C CA . SER A 1 377 ? 14.351 5.410 -14.522 1.00 71.44 377 SER A CA 1
ATOM 2938 C C . SER A 1 377 ? 12.816 5.448 -14.519 1.00 71.44 377 SER A C 1
ATOM 2940 O O . SER A 1 377 ? 12.176 5.307 -13.470 1.00 71.44 377 SER A O 1
ATOM 2942 N N . CYS A 1 378 ? 12.240 5.552 -15.721 1.00 67.69 378 CYS A N 1
ATOM 2943 C CA . CYS A 1 378 ? 10.797 5.610 -15.980 1.00 67.69 378 CYS A CA 1
ATOM 2944 C C . CYS A 1 378 ? 10.140 4.251 -16.227 1.00 67.69 378 CYS A C 1
ATOM 2946 O O . CYS A 1 378 ? 8.922 4.191 -16.429 1.00 67.69 378 CYS A O 1
ATOM 2948 N N . LYS A 1 379 ? 10.906 3.153 -16.136 1.00 64.62 379 LYS A N 1
ATOM 2949 C CA . LYS A 1 379 ? 10.332 1.808 -16.141 1.00 64.62 379 LYS A CA 1
ATOM 2950 C C . LYS A 1 379 ? 9.262 1.737 -15.071 1.00 64.62 379 LYS A C 1
ATOM 2952 O O . LYS A 1 379 ? 9.516 1.984 -13.883 1.00 64.62 379 LYS A O 1
ATOM 2957 N N . ASP A 1 380 ? 8.065 1.362 -15.508 1.00 55.62 380 ASP A N 1
ATOM 2958 C CA . ASP A 1 380 ? 7.041 0.923 -14.583 1.00 55.62 380 ASP A CA 1
ATOM 2959 C C . ASP A 1 380 ? 7.674 -0.209 -13.793 1.00 55.62 380 ASP A C 1
ATOM 2961 O O . ASP A 1 380 ? 8.098 -1.227 -14.345 1.00 55.62 380 ASP A O 1
ATOM 2965 N N . LEU A 1 381 ? 7.831 0.010 -12.490 1.00 43.72 381 LEU A N 1
ATOM 2966 C CA . LEU A 1 381 ? 8.165 -1.109 -11.639 1.00 43.72 381 LEU A CA 1
ATOM 2967 C C . LEU A 1 381 ? 6.921 -1.961 -11.697 1.00 43.72 381 LEU A C 1
ATOM 2969 O O . LEU A 1 381 ? 5.860 -1.543 -11.228 1.00 43.72 381 LEU A O 1
ATOM 2973 N N . ALA A 1 382 ? 7.059 -3.099 -12.368 1.00 31.47 382 ALA A N 1
ATOM 2974 C CA . ALA A 1 382 ? 6.000 -4.061 -12.466 1.00 31.47 382 ALA A CA 1
ATOM 2975 C C . ALA A 1 382 ? 5.429 -4.257 -11.063 1.00 31.47 382 ALA A C 1
ATOM 2977 O O . ALA A 1 382 ? 6.112 -4.657 -10.119 1.00 31.47 382 ALA A O 1
ATOM 2978 N N . VAL A 1 383 ? 4.128 -4.039 -10.963 1.00 32.94 383 VAL A N 1
ATOM 2979 C CA . VAL A 1 383 ? 3.333 -5.055 -10.302 1.00 32.94 383 VAL A CA 1
ATOM 2980 C C . VAL A 1 383 ? 3.719 -6.370 -10.944 1.00 32.94 383 VAL A C 1
ATOM 2982 O O . VAL A 1 383 ? 3.425 -6.602 -12.112 1.00 32.94 383 VAL A O 1
ATOM 2985 N N . GLY A 1 384 ? 4.459 -7.199 -10.222 1.00 26.31 384 GLY A N 1
ATOM 2986 C CA . GLY A 1 384 ? 4.743 -8.540 -10.692 1.00 26.31 384 GLY A CA 1
ATOM 2987 C C . GLY A 1 384 ? 3.497 -9.402 -10.565 1.00 26.31 384 GLY A C 1
ATOM 2988 O O . GLY A 1 384 ? 3.462 -10.164 -9.620 1.00 26.31 384 GLY A O 1
ATOM 2989 N N . TRP A 1 385 ? 2.500 -9.284 -11.454 1.00 32.00 385 TRP A N 1
ATOM 2990 C CA . TRP A 1 385 ? 1.385 -10.241 -11.592 1.00 32.00 385 TRP A CA 1
ATOM 2991 C C . TRP A 1 385 ? 0.717 -10.137 -12.975 1.00 32.00 385 TRP A C 1
ATOM 2993 O O . TRP A 1 385 ? 0.186 -9.077 -13.288 1.00 32.00 385 TRP A O 1
ATOM 3003 N N . PHE A 1 386 ? 0.630 -11.232 -13.748 1.00 23.72 386 PHE A N 1
ATOM 3004 C CA . PHE A 1 386 ? -0.356 -11.381 -14.839 1.00 23.72 386 PHE A CA 1
ATOM 3005 C C . PHE A 1 386 ? -0.881 -12.838 -14.904 1.00 23.72 386 PHE A C 1
ATOM 3007 O O . PHE A 1 386 ? -0.084 -13.772 -14.882 1.00 23.72 386 PHE A O 1
ATOM 3014 N N . GLY A 1 387 ? -2.217 -13.019 -14.910 1.00 27.14 387 GLY A N 1
ATOM 3015 C CA . GLY A 1 387 ? -2.968 -14.295 -14.782 1.00 27.14 387 GLY A CA 1
ATOM 3016 C C . GLY A 1 387 ? -3.938 -14.580 -15.950 1.00 27.14 387 GLY A C 1
ATOM 3017 O O . GLY A 1 387 ? -3.982 -13.797 -16.897 1.00 27.14 387 GLY A O 1
ATOM 3018 N N . THR A 1 388 ? -4.712 -15.685 -15.956 1.00 30.47 388 THR A N 1
ATOM 3019 C CA . THR A 1 388 ? -6.151 -15.754 -15.537 1.00 30.47 388 THR A CA 1
ATOM 3020 C C . THR A 1 388 ? -6.723 -17.196 -15.732 1.00 30.47 388 THR A C 1
ATOM 3022 O O . THR A 1 388 ? -6.175 -17.929 -16.546 1.00 30.47 388 THR A O 1
ATOM 3025 N N . ASP A 1 389 ? -7.744 -17.746 -15.035 1.00 27.05 389 ASP A N 1
ATOM 3026 C CA . ASP A 1 389 ? -8.947 -17.175 -14.387 1.00 27.05 389 ASP A CA 1
ATOM 3027 C C . ASP A 1 389 ? -9.506 -17.967 -13.156 1.00 27.05 389 ASP A C 1
ATOM 3029 O O . ASP A 1 389 ? -9.491 -19.197 -13.117 1.00 27.05 389 ASP A O 1
ATOM 3033 N N . ILE A 1 390 ? -10.145 -17.197 -12.245 1.00 29.84 390 ILE A N 1
ATOM 3034 C CA . ILE A 1 390 ? -10.946 -17.463 -11.007 1.00 29.84 390 ILE A CA 1
ATOM 3035 C C . ILE A 1 390 ? -10.199 -17.466 -9.639 1.00 29.84 390 ILE A C 1
ATOM 3037 O O . ILE A 1 390 ? -9.123 -18.023 -9.466 1.00 29.84 390 ILE A O 1
ATOM 3041 N N . HIS A 1 391 ? -10.789 -16.772 -8.646 1.00 37.00 391 HIS A N 1
ATOM 3042 C CA . HIS A 1 391 ? -10.139 -15.770 -7.783 1.00 37.00 391 HIS A CA 1
ATOM 3043 C C . HIS A 1 391 ? -10.092 -16.090 -6.247 1.00 37.00 391 HIS A C 1
ATOM 3045 O O . HIS A 1 391 ? -11.154 -16.306 -5.658 1.00 37.00 391 HIS A O 1
ATOM 3051 N N . PRO A 1 392 ? -8.930 -16.010 -5.534 1.00 35.09 392 PRO A N 1
ATOM 3052 C CA . PRO A 1 392 ? -8.736 -16.557 -4.170 1.00 35.09 392 PRO A CA 1
ATOM 3053 C C . PRO A 1 392 ? -8.519 -15.533 -3.016 1.00 35.09 392 PRO A C 1
ATOM 3055 O O . PRO A 1 392 ? -8.053 -15.913 -1.936 1.00 35.09 392 PRO A O 1
ATOM 3058 N N . LEU A 1 393 ? -8.821 -14.234 -3.190 1.00 40.78 393 LEU A N 1
ATOM 3059 C CA . LEU A 1 393 ? -8.343 -13.175 -2.268 1.00 40.78 393 LEU A CA 1
ATOM 3060 C C . LEU A 1 393 ? -8.718 -13.334 -0.781 1.00 40.78 393 LEU A C 1
ATOM 3062 O O . LEU A 1 393 ? -7.943 -12.896 0.061 1.00 40.78 393 LEU A O 1
ATOM 3066 N N . GLN A 1 394 ? -9.816 -14.002 -0.414 1.00 41.50 394 GLN A N 1
ATOM 3067 C CA . GLN A 1 394 ? -10.190 -14.118 1.003 1.00 41.50 394 GLN A CA 1
ATOM 3068 C C . GLN A 1 394 ? -9.203 -14.967 1.834 1.00 41.50 394 GLN A C 1
ATOM 3070 O O . GLN A 1 394 ? -8.905 -14.615 2.974 1.00 41.50 394 GLN A O 1
ATOM 3075 N N . GLN A 1 395 ? -8.692 -16.077 1.286 1.00 39.16 395 GLN A N 1
ATOM 3076 C CA . GLN A 1 395 ? -7.720 -16.936 1.983 1.00 39.16 395 GLN A CA 1
ATOM 3077 C C . GLN A 1 395 ? -6.288 -16.396 1.853 1.00 39.16 395 GLN A C 1
ATOM 3079 O O . GLN A 1 395 ? -5.516 -16.448 2.812 1.00 39.16 395 GLN A O 1
ATOM 3084 N N . LEU A 1 396 ? -5.949 -15.813 0.698 1.00 41.66 396 LEU A N 1
ATOM 3085 C CA . LEU A 1 396 ? -4.623 -15.247 0.445 1.00 41.66 396 LEU A CA 1
ATOM 3086 C C . LEU A 1 396 ? -4.363 -13.996 1.286 1.00 41.66 396 LEU A C 1
ATOM 3088 O O . LEU A 1 396 ? -3.261 -13.836 1.802 1.00 41.66 396 LEU A O 1
ATOM 3092 N N . GLU A 1 397 ? -5.361 -13.136 1.483 1.00 49.50 397 GLU A N 1
ATOM 3093 C CA . GLU A 1 397 ? -5.210 -11.932 2.299 1.00 49.50 397 GLU A CA 1
ATOM 3094 C C . GLU A 1 397 ? -4.812 -12.280 3.744 1.00 49.50 397 GLU A C 1
ATOM 3096 O O . GLU A 1 397 ? -3.925 -11.644 4.304 1.00 49.50 397 GLU A O 1
ATOM 3101 N N . THR A 1 398 ? -5.349 -13.365 4.311 1.00 46.59 398 THR A N 1
ATOM 3102 C CA . THR A 1 398 ? -5.029 -13.796 5.685 1.00 46.59 398 THR A CA 1
ATOM 3103 C C . THR A 1 398 ? -3.629 -14.420 5.807 1.00 46.59 398 THR A C 1
ATOM 3105 O O . THR A 1 398 ? -2.912 -14.131 6.765 1.00 46.59 398 THR A O 1
ATOM 3108 N N . ILE A 1 399 ? -3.194 -15.229 4.833 1.00 43.56 399 ILE A N 1
ATOM 3109 C CA . ILE A 1 399 ? -1.893 -15.928 4.869 1.00 43.56 399 ILE A CA 1
ATOM 3110 C C . ILE A 1 399 ? -0.720 -14.968 4.603 1.00 43.56 399 ILE A C 1
ATOM 3112 O O . ILE A 1 399 ? 0.286 -15.014 5.314 1.00 43.56 399 ILE A O 1
ATOM 3116 N N . HIS A 1 400 ? -0.857 -14.043 3.647 1.00 49.59 400 HIS A N 1
ATOM 3117 C CA . HIS A 1 400 ? 0.173 -13.031 3.384 1.00 49.59 400 HIS A CA 1
ATOM 3118 C C . HIS A 1 400 ? 0.270 -12.026 4.524 1.00 49.59 400 HIS A C 1
ATOM 3120 O O . HIS A 1 400 ? 1.371 -11.714 4.966 1.00 49.59 400 HIS A O 1
ATOM 3126 N N . GLN A 1 401 ? -0.869 -11.555 5.047 1.00 48.88 401 GLN A N 1
ATOM 3127 C CA . GLN A 1 401 ? -0.868 -10.676 6.215 1.00 48.88 401 GLN A CA 1
ATOM 3128 C C . GLN A 1 401 ? -0.185 -11.349 7.405 1.00 48.88 401 GLN A C 1
ATOM 3130 O O . GLN A 1 401 ? 0.610 -10.694 8.069 1.00 48.88 401 GLN A O 1
ATOM 3135 N N . LYS A 1 402 ? -0.425 -12.645 7.645 1.00 49.41 402 LYS A N 1
ATOM 3136 C CA . LYS A 1 402 ? 0.266 -13.404 8.693 1.00 49.41 402 LYS A CA 1
ATOM 3137 C C . LYS A 1 402 ? 1.778 -13.417 8.478 1.00 49.41 402 LYS A C 1
ATOM 3139 O O . LYS A 1 402 ? 2.506 -12.970 9.355 1.00 49.41 402 LYS A O 1
ATOM 3144 N N . ALA A 1 403 ? 2.251 -13.834 7.309 1.00 48.62 403 ALA A N 1
ATOM 3145 C CA . ALA A 1 403 ? 3.684 -13.977 7.076 1.00 48.62 403 ALA A CA 1
ATOM 3146 C C . ALA A 1 403 ? 4.442 -12.637 7.051 1.00 48.62 403 ALA A C 1
ATOM 3148 O O . ALA A 1 403 ? 5.575 -12.549 7.522 1.00 48.62 403 ALA A O 1
ATOM 3149 N N . VAL A 1 404 ? 3.807 -11.577 6.545 1.00 50.91 404 VAL A N 1
ATOM 3150 C CA . VAL A 1 404 ? 4.333 -10.205 6.580 1.00 50.91 404 VAL A CA 1
ATOM 3151 C C . VAL A 1 404 ? 4.363 -9.674 8.010 1.00 50.91 404 VAL A C 1
ATOM 3153 O O . VAL A 1 404 ? 5.379 -9.127 8.428 1.00 50.91 404 VAL A O 1
ATOM 3156 N N . ARG A 1 405 ? 3.303 -9.902 8.799 1.00 53.88 405 ARG A N 1
ATOM 3157 C CA . ARG A 1 405 ? 3.256 -9.539 10.227 1.00 53.88 405 ARG A CA 1
ATOM 3158 C C . ARG A 1 405 ? 4.269 -10.335 11.060 1.00 53.88 405 ARG A C 1
ATOM 3160 O O . ARG A 1 405 ? 4.815 -9.780 12.006 1.00 53.88 405 ARG A O 1
ATOM 3167 N N . GLU A 1 406 ? 4.551 -11.590 10.715 1.00 54.78 406 GLU A N 1
ATOM 3168 C CA . GLU A 1 406 ? 5.589 -12.421 11.345 1.00 54.78 406 GLU A CA 1
ATOM 3169 C C . GLU A 1 406 ? 7.001 -11.909 11.030 1.00 54.78 406 GLU A C 1
ATOM 3171 O O . GLU A 1 406 ? 7.826 -11.797 11.933 1.00 54.78 406 GLU A O 1
ATOM 3176 N N . ALA A 1 407 ? 7.278 -11.506 9.787 1.00 54.34 407 ALA A N 1
ATOM 3177 C CA . ALA A 1 407 ? 8.549 -10.855 9.454 1.00 54.34 407 ALA A CA 1
ATOM 3178 C C . ALA A 1 407 ? 8.692 -9.474 10.114 1.00 54.34 407 ALA A C 1
ATOM 3180 O O . ALA A 1 407 ? 9.788 -9.078 10.503 1.00 54.34 407 ALA A O 1
ATOM 3181 N N . ALA A 1 408 ? 7.578 -8.762 10.293 1.00 52.34 408 ALA A N 1
ATOM 3182 C CA . ALA A 1 408 ? 7.527 -7.478 10.981 1.00 52.34 408 ALA A CA 1
ATOM 3183 C C . ALA A 1 408 ? 7.667 -7.582 12.507 1.00 52.34 408 ALA A C 1
ATOM 3185 O O . ALA A 1 408 ? 7.984 -6.589 13.160 1.00 52.34 408 ALA A O 1
ATOM 3186 N N . GLN A 1 409 ? 7.377 -8.749 13.098 1.00 53.69 409 GLN A N 1
ATOM 3187 C CA . GLN A 1 409 ? 7.264 -8.927 14.553 1.00 53.69 409 GLN A CA 1
ATOM 3188 C C . GLN A 1 409 ? 8.583 -8.709 15.295 1.00 53.69 409 GLN A C 1
ATOM 3190 O O . GLN A 1 409 ? 8.558 -8.360 16.474 1.00 53.69 409 GLN A O 1
ATOM 3195 N N . ALA A 1 410 ? 9.713 -8.880 14.610 1.00 57.00 410 ALA A N 1
ATOM 3196 C CA . ALA A 1 410 ? 11.035 -8.626 15.168 1.00 57.00 410 ALA A CA 1
ATOM 3197 C C . ALA A 1 410 ? 11.358 -7.124 15.310 1.00 57.00 410 ALA A C 1
ATOM 3199 O O . ALA A 1 410 ? 12.357 -6.784 15.943 1.00 57.00 410 ALA A O 1
ATOM 3200 N N . TYR A 1 411 ? 10.528 -6.230 14.755 1.00 60.28 411 TYR A N 1
ATOM 3201 C CA . TYR A 1 411 ? 10.837 -4.807 14.622 1.00 60.28 411 TYR A CA 1
ATOM 3202 C C . TYR A 1 411 ? 9.759 -3.892 15.247 1.00 60.28 411 TYR A C 1
ATOM 3204 O O . TYR A 1 411 ? 8.554 -4.184 15.173 1.00 60.28 411 TYR A O 1
ATOM 3212 N N . PRO A 1 412 ? 10.153 -2.754 15.860 1.00 52.69 412 PRO A N 1
ATOM 3213 C CA . PRO A 1 412 ? 9.218 -1.794 16.447 1.00 52.69 412 PRO A CA 1
ATOM 3214 C C . PRO A 1 412 ? 8.178 -1.281 15.439 1.00 52.69 412 PRO A C 1
ATOM 3216 O O . PRO A 1 412 ? 8.470 -1.074 14.261 1.00 52.69 412 PRO A O 1
ATOM 3219 N N . LYS A 1 413 ? 6.937 -1.052 15.894 1.00 44.22 413 LYS A N 1
ATOM 3220 C CA . LYS A 1 413 ? 5.888 -0.443 15.055 1.00 44.22 413 LYS A CA 1
ATOM 3221 C C . LYS A 1 413 ? 6.366 0.919 14.531 1.00 44.22 413 LYS A C 1
ATOM 3223 O O . LYS A 1 413 ? 6.769 1.765 15.321 1.00 44.22 413 LYS A O 1
ATOM 3228 N N . GLY A 1 414 ? 6.274 1.119 13.216 1.00 43.75 414 GLY A N 1
ATOM 3229 C CA . GLY A 1 414 ? 6.620 2.381 12.556 1.00 43.75 414 GLY A CA 1
ATOM 3230 C C . GLY A 1 414 ? 8.105 2.581 12.232 1.00 43.75 414 GLY A C 1
ATOM 3231 O O . GLY A 1 414 ? 8.437 3.660 11.756 1.00 43.75 414 GLY A O 1
ATOM 3232 N N . SER A 1 415 ? 8.975 1.588 12.463 1.00 45.72 415 SER A N 1
ATOM 3233 C CA . SER A 1 415 ? 10.396 1.680 12.099 1.00 45.72 415 SER A CA 1
ATOM 3234 C C . SER A 1 415 ? 10.648 1.344 10.624 1.00 45.72 415 SER A C 1
ATOM 3236 O O . SER A 1 415 ? 9.893 0.592 9.998 1.00 45.72 415 SER A O 1
ATOM 3238 N N . ASP A 1 416 ? 11.731 1.880 10.070 1.00 41.12 416 ASP A N 1
ATOM 3239 C CA . ASP A 1 416 ? 12.120 1.659 8.674 1.00 41.12 416 ASP A CA 1
ATOM 3240 C C . ASP A 1 416 ? 12.538 0.203 8.426 1.00 41.12 416 ASP A C 1
ATOM 3242 O O . ASP A 1 416 ? 12.255 -0.371 7.375 1.00 41.12 416 ASP A O 1
ATOM 3246 N N . GLU A 1 417 ? 13.143 -0.444 9.423 1.00 47.56 417 GLU A N 1
ATOM 3247 C CA . GLU A 1 417 ? 13.517 -1.860 9.388 1.00 47.56 417 GLU A CA 1
ATOM 3248 C C . GLU A 1 417 ? 12.285 -2.754 9.325 1.00 47.56 417 GLU A C 1
ATOM 3250 O O . GLU A 1 417 ? 12.282 -3.749 8.602 1.00 47.56 417 GLU A O 1
ATOM 3255 N N . ARG A 1 418 ? 11.214 -2.369 10.028 1.00 49.50 418 ARG A N 1
ATOM 3256 C CA . ARG A 1 418 ? 9.932 -3.061 9.956 1.00 49.50 418 ARG A CA 1
ATOM 3257 C C . ARG A 1 418 ? 9.331 -2.959 8.560 1.00 49.50 418 ARG A C 1
ATOM 3259 O O . ARG A 1 418 ? 8.951 -3.982 8.000 1.00 49.50 418 ARG A O 1
ATOM 3266 N N . GLN A 1 419 ? 9.283 -1.755 7.990 1.00 43.28 419 GLN A N 1
ATOM 3267 C CA . GLN A 1 419 ? 8.767 -1.540 6.634 1.00 43.28 419 GLN A CA 1
ATOM 3268 C C . GLN A 1 419 ? 9.590 -2.316 5.596 1.00 43.28 419 GLN A C 1
ATOM 3270 O O . GLN A 1 419 ? 9.030 -2.944 4.698 1.00 43.28 419 GLN A O 1
ATOM 3275 N N . ASN A 1 420 ? 10.913 -2.351 5.761 1.00 43.81 420 ASN A N 1
ATOM 3276 C CA . ASN A 1 420 ? 11.814 -3.115 4.903 1.00 43.81 420 ASN A CA 1
ATOM 3277 C C . ASN A 1 420 ? 11.667 -4.634 5.076 1.00 43.81 420 ASN A C 1
ATOM 3279 O O . ASN A 1 420 ? 11.744 -5.365 4.089 1.00 43.81 420 ASN A O 1
ATOM 3283 N N . ALA A 1 421 ? 11.443 -5.133 6.292 1.00 49.69 421 ALA A N 1
ATOM 3284 C CA . ALA A 1 421 ? 11.197 -6.550 6.552 1.00 49.69 421 ALA A CA 1
ATOM 3285 C C . ALA A 1 421 ? 9.842 -7.004 5.990 1.00 49.69 421 ALA A C 1
ATOM 3287 O O . ALA A 1 421 ? 9.762 -8.053 5.349 1.00 49.69 421 ALA A O 1
ATOM 3288 N N . GLU A 1 422 ? 8.799 -6.187 6.159 1.00 45.59 422 GLU A N 1
ATOM 3289 C CA . GLU A 1 422 ? 7.479 -6.384 5.551 1.00 45.59 422 GLU A CA 1
ATOM 3290 C C . GLU A 1 422 ? 7.589 -6.425 4.017 1.00 45.59 422 GLU A C 1
ATOM 3292 O O . GLU A 1 422 ? 7.075 -7.343 3.373 1.00 45.59 422 GLU A O 1
ATOM 3297 N N . TYR A 1 423 ? 8.339 -5.483 3.437 1.00 42.50 423 TYR A N 1
ATOM 3298 C CA . TYR A 1 423 ? 8.613 -5.400 2.003 1.00 42.50 423 TYR A CA 1
ATOM 3299 C C . TYR A 1 423 ? 9.383 -6.620 1.470 1.00 42.50 423 TYR A C 1
ATOM 3301 O O . TYR A 1 423 ? 8.929 -7.267 0.527 1.00 42.50 423 TYR A O 1
ATOM 3309 N N . LYS A 1 424 ? 10.501 -7.001 2.102 1.00 44.22 424 LYS A N 1
ATOM 3310 C CA . LYS A 1 424 ? 11.297 -8.184 1.720 1.00 44.22 424 LYS A CA 1
ATOM 3311 C C . LYS A 1 424 ? 10.500 -9.480 1.837 1.00 44.22 424 LYS A C 1
ATOM 3313 O O . LYS A 1 424 ? 10.638 -10.375 1.008 1.00 44.22 424 LYS A O 1
ATOM 3318 N N . LYS A 1 425 ? 9.645 -9.602 2.856 1.00 47.50 425 LYS A N 1
ATOM 3319 C CA . LYS A 1 425 ? 8.837 -10.806 3.054 1.00 47.50 425 LYS A CA 1
ATOM 3320 C C . LYS A 1 425 ? 7.724 -10.923 2.015 1.00 47.50 425 LYS A C 1
ATOM 3322 O O . LYS A 1 425 ? 7.484 -12.023 1.521 1.00 47.50 425 LYS A O 1
ATOM 3327 N N . LEU A 1 426 ? 7.111 -9.808 1.616 1.00 43.88 426 LEU A N 1
ATOM 3328 C CA . LEU A 1 426 ? 6.162 -9.768 0.497 1.00 43.88 426 LEU A CA 1
ATOM 3329 C C . LEU A 1 426 ? 6.783 -10.228 -0.824 1.00 43.88 426 LEU A C 1
ATOM 3331 O O . LEU A 1 426 ? 6.100 -10.865 -1.619 1.00 43.88 426 LEU A O 1
ATOM 3335 N N . GLN A 1 427 ? 8.075 -9.974 -1.034 1.00 39.06 427 GLN A N 1
ATOM 3336 C CA . GLN A 1 427 ? 8.792 -10.442 -2.222 1.00 39.06 427 GLN A CA 1
ATOM 3337 C C . GLN A 1 427 ? 8.992 -11.971 -2.261 1.00 39.06 427 GLN A C 1
ATOM 3339 O O . GLN A 1 427 ? 9.340 -12.502 -3.309 1.00 39.06 427 GLN A O 1
ATOM 3344 N N . SER A 1 428 ? 8.763 -12.693 -1.153 1.00 33.72 428 SER A N 1
ATOM 3345 C CA . SER A 1 428 ? 9.093 -14.124 -1.020 1.00 33.72 428 SER A CA 1
ATOM 3346 C C . SER A 1 428 ? 7.953 -15.121 -1.310 1.00 33.72 428 SER A C 1
ATOM 3348 O O . SER A 1 428 ? 8.171 -16.320 -1.155 1.00 33.72 428 SER A O 1
ATOM 3350 N N . PHE A 1 429 ? 6.747 -14.677 -1.697 1.00 32.88 429 PHE A N 1
ATOM 3351 C CA . PHE A 1 429 ? 5.521 -15.500 -1.602 1.00 32.88 429 PHE A CA 1
ATOM 3352 C C . PHE A 1 429 ? 4.776 -15.905 -2.890 1.00 32.88 429 PHE A C 1
ATOM 3354 O O . PHE A 1 429 ? 3.621 -16.304 -2.787 1.00 32.88 429 PHE A O 1
ATOM 3361 N N . PHE A 1 430 ? 5.366 -15.910 -4.090 1.00 42.78 430 PHE A N 1
ATOM 3362 C CA . PHE A 1 430 ? 4.609 -16.285 -5.311 1.00 42.78 430 PHE A CA 1
ATOM 3363 C C . PHE A 1 430 ? 5.363 -17.359 -6.121 1.00 42.78 430 PHE A C 1
ATOM 3365 O O . PHE A 1 430 ? 6.554 -17.184 -6.356 1.00 42.78 430 PHE A O 1
ATOM 3372 N N . ALA A 1 431 ? 4.804 -18.528 -6.496 1.00 24.53 431 ALA A N 1
ATOM 3373 C CA . ALA A 1 431 ? 3.491 -18.857 -7.097 1.00 24.53 431 ALA A CA 1
ATOM 3374 C C . ALA A 1 431 ? 2.538 -19.784 -6.280 1.00 24.53 431 ALA A C 1
ATOM 3376 O O . ALA A 1 431 ? 2.962 -20.438 -5.331 1.00 24.53 431 ALA A O 1
ATOM 3377 N N . PHE A 1 432 ? 1.259 -19.904 -6.695 1.00 35.44 432 PHE A N 1
ATOM 3378 C CA . PHE A 1 432 ? 0.235 -20.761 -6.052 1.00 35.44 432 PHE A CA 1
ATOM 3379 C C . PHE A 1 432 ? -0.421 -21.791 -7.000 1.00 35.44 432 PHE A C 1
ATOM 3381 O O . PHE A 1 432 ? -0.830 -21.432 -8.100 1.00 35.44 432 PHE A O 1
ATOM 3388 N N . HIS A 1 433 ? -0.613 -23.039 -6.527 1.00 31.61 433 HIS A N 1
ATOM 3389 C CA . HIS A 1 433 ? -1.564 -24.033 -7.071 1.00 31.61 433 HIS A CA 1
ATOM 3390 C C . HIS A 1 433 ? -2.094 -24.980 -5.967 1.00 31.61 433 HIS A C 1
ATOM 3392 O O . HIS A 1 433 ? -1.445 -25.142 -4.936 1.00 31.61 433 HIS A O 1
ATOM 3398 N N . ALA A 1 434 ? -3.269 -25.600 -6.176 1.00 38.12 434 ALA A N 1
ATOM 3399 C CA . ALA A 1 434 ? -4.020 -26.333 -5.139 1.00 38.12 434 ALA A CA 1
ATOM 3400 C C . ALA A 1 434 ? -3.748 -27.853 -5.022 1.00 38.12 434 ALA A C 1
ATOM 3402 O O . ALA A 1 434 ? -4.186 -28.443 -4.040 1.00 38.12 434 ALA A O 1
ATOM 3403 N N . THR A 1 435 ? -3.057 -28.509 -5.967 1.00 35.34 435 THR A N 1
ATOM 3404 C CA . THR A 1 435 ? -2.673 -29.940 -5.830 1.00 35.34 435 THR A CA 1
ATOM 3405 C C . THR A 1 435 ? -1.369 -30.342 -6.541 1.00 35.34 435 THR A C 1
ATOM 3407 O O . THR A 1 435 ? -0.680 -31.189 -5.993 1.00 35.34 435 THR A O 1
ATOM 3410 N N . GLU A 1 436 ? -0.964 -29.723 -7.662 1.00 32.56 436 GLU A N 1
ATOM 3411 C CA . GLU A 1 436 ? 0.426 -29.728 -8.192 1.00 32.56 436 GLU A CA 1
ATOM 3412 C C . GLU A 1 436 ? 0.571 -28.700 -9.362 1.00 32.56 436 GLU A C 1
ATOM 3414 O O . GLU A 1 436 ? -0.432 -28.487 -10.049 1.00 32.56 436 GLU A O 1
ATOM 3419 N N . PRO A 1 437 ? 1.728 -28.018 -9.580 1.00 30.08 437 PRO A N 1
ATOM 3420 C CA . PRO A 1 437 ? 1.905 -26.903 -10.546 1.00 30.08 437 PRO A CA 1
ATOM 3421 C C . PRO A 1 437 ? 2.768 -27.187 -11.811 1.00 30.08 437 PRO A C 1
ATOM 3423 O O . PRO A 1 437 ? 3.690 -27.996 -11.757 1.00 30.08 437 PRO A O 1
ATOM 3426 N N . GLU A 1 438 ? 2.568 -26.410 -12.897 1.00 28.75 438 GLU A N 1
ATOM 3427 C CA . GLU A 1 438 ? 3.482 -26.249 -14.066 1.00 28.75 438 GLU A CA 1
ATOM 3428 C C . GLU A 1 438 ? 3.690 -24.750 -14.455 1.00 28.75 438 GLU A C 1
ATOM 3430 O O . GLU A 1 438 ? 2.889 -23.897 -14.078 1.00 28.75 438 GLU A O 1
ATOM 3435 N N . LEU A 1 439 ? 4.797 -24.415 -15.153 1.00 24.33 439 LEU A N 1
ATOM 3436 C CA . LEU A 1 439 ? 5.396 -23.062 -15.326 1.00 24.33 439 LEU A CA 1
ATOM 3437 C C . LEU A 1 439 ? 4.820 -22.178 -16.468 1.00 24.33 439 LEU A C 1
ATOM 3439 O O . LEU A 1 439 ? 4.545 -22.666 -17.559 1.00 24.33 439 LEU A O 1
ATOM 3443 N N . LEU A 1 440 ? 4.775 -20.847 -16.254 1.00 29.67 440 LEU A N 1
ATOM 3444 C CA . LEU A 1 440 ? 4.369 -19.809 -17.226 1.00 29.67 440 LEU A CA 1
ATOM 3445 C C . LEU A 1 440 ? 5.573 -19.112 -17.894 1.00 29.67 440 LEU A C 1
ATOM 3447 O O . LEU A 1 440 ? 6.179 -18.203 -17.331 1.00 29.67 440 LEU A O 1
ATOM 3451 N N . THR A 1 441 ? 5.865 -19.505 -19.132 1.00 27.73 441 THR A N 1
ATOM 3452 C CA . THR A 1 441 ? 6.691 -18.769 -20.111 1.00 27.73 441 THR A CA 1
ATOM 3453 C C . THR A 1 441 ? 5.892 -18.411 -21.374 1.00 27.73 441 THR A C 1
ATOM 3455 O O . THR A 1 441 ? 6.476 -18.239 -22.439 1.00 27.73 441 THR A O 1
ATOM 3458 N N . GLN A 1 442 ? 4.561 -18.310 -21.299 1.00 35.38 442 GLN A N 1
ATOM 3459 C CA . GLN A 1 442 ? 3.721 -18.009 -22.467 1.00 35.38 442 GLN A CA 1
ATOM 3460 C C . GLN A 1 442 ? 3.038 -16.634 -22.359 1.00 35.38 442 GLN A C 1
ATOM 3462 O O . GLN A 1 442 ? 2.720 -16.177 -21.266 1.00 35.38 442 GLN A O 1
ATOM 3467 N N . GLU A 1 443 ? 2.921 -15.997 -23.527 1.00 32.03 443 GLU A N 1
ATOM 3468 C CA . GLU A 1 443 ? 2.553 -14.616 -23.894 1.00 32.03 443 GLU A CA 1
ATOM 3469 C C . GLU A 1 443 ? 1.413 -13.913 -23.115 1.00 32.03 443 GLU A C 1
ATOM 3471 O O . GLU A 1 443 ? 0.583 -14.573 -22.487 1.00 32.03 443 GLU A O 1
ATOM 3476 N N . PRO A 1 444 ? 1.340 -12.556 -23.162 1.00 33.41 444 PRO A N 1
ATOM 3477 C CA . PRO A 1 444 ? 0.253 -11.781 -22.550 1.00 33.41 444 PRO A CA 1
ATOM 3478 C C . PRO A 1 444 ? -1.141 -12.214 -23.046 1.00 33.41 444 PRO A C 1
ATOM 3480 O O . PRO A 1 444 ? -1.267 -12.785 -24.130 1.00 33.41 444 PRO A O 1
ATOM 3483 N N . PRO A 1 445 ? -2.214 -11.936 -22.273 1.00 40.00 445 PRO A N 1
ATOM 3484 C CA . PRO A 1 445 ? -3.562 -12.369 -22.621 1.00 40.00 445 PRO A CA 1
ATOM 3485 C C . PRO A 1 445 ? -3.957 -11.848 -24.006 1.00 40.00 445 PRO A C 1
ATOM 3487 O O . PRO A 1 445 ? -3.865 -10.653 -24.275 1.00 40.00 445 PRO A O 1
ATOM 3490 N N . VAL A 1 446 ? -4.465 -12.753 -24.847 1.00 38.69 446 VAL A N 1
ATOM 3491 C CA . VAL A 1 446 ? -4.741 -12.602 -26.294 1.00 38.69 446 VAL A CA 1
ATOM 3492 C C . VAL A 1 446 ? -5.628 -11.387 -26.669 1.00 38.69 446 VAL A C 1
ATOM 3494 O O . VAL A 1 446 ? -5.780 -11.073 -27.843 1.00 38.69 446 VAL A O 1
ATOM 3497 N N . ASN A 1 447 ? -6.199 -10.663 -25.694 1.00 43.84 447 ASN A N 1
ATOM 3498 C CA . ASN A 1 447 ? -7.140 -9.554 -25.894 1.00 43.84 447 ASN A CA 1
ATOM 3499 C C . ASN A 1 447 ? -6.724 -8.191 -25.282 1.00 43.84 447 ASN A C 1
ATOM 3501 O O . ASN A 1 447 ? -7.523 -7.254 -25.359 1.00 43.84 447 ASN A O 1
ATOM 3505 N N . ASP A 1 448 ? -5.539 -8.032 -24.671 1.00 55.03 448 ASP A N 1
ATOM 3506 C CA . ASP A 1 448 ? -5.077 -6.706 -24.202 1.00 55.03 448 ASP A CA 1
ATOM 3507 C C . ASP A 1 448 ? -4.646 -5.839 -25.400 1.00 55.03 448 ASP A C 1
ATOM 3509 O O . ASP A 1 448 ? -3.620 -6.083 -26.029 1.00 55.03 448 ASP A O 1
ATOM 3513 N N . LYS A 1 449 ? -5.453 -4.820 -25.722 1.00 63.28 449 LYS A N 1
ATOM 3514 C CA . LYS A 1 449 ? -5.206 -3.869 -26.821 1.00 63.28 449 LYS A CA 1
ATOM 3515 C C . LYS A 1 449 ? -4.491 -2.591 -26.376 1.00 63.28 449 LYS A C 1
ATOM 3517 O O . LYS A 1 449 ? -4.546 -1.587 -27.079 1.00 63.28 449 LYS A O 1
ATOM 3522 N N . SER A 1 450 ? -3.896 -2.561 -25.183 1.00 68.56 450 SER A N 1
ATOM 3523 C CA . SER A 1 450 ? -3.131 -1.387 -24.759 1.00 68.56 450 SER A CA 1
ATOM 3524 C C . SER A 1 450 ? -1.876 -1.215 -25.628 1.00 68.56 450 SER A C 1
ATOM 3526 O O . SER A 1 450 ? -1.248 -2.216 -25.983 1.00 68.56 450 SER A O 1
ATOM 3528 N N . PRO A 1 451 ? -1.436 0.027 -25.917 1.00 72.81 451 PRO A N 1
ATOM 3529 C CA . PRO A 1 451 ? -0.254 0.246 -26.756 1.00 72.81 451 PRO A CA 1
ATOM 3530 C C . PRO A 1 451 ? 1.013 -0.418 -26.198 1.00 72.81 451 PRO A C 1
ATOM 3532 O O . PRO A 1 451 ? 1.866 -0.865 -26.952 1.00 72.81 451 PRO A O 1
ATOM 3535 N N . VAL A 1 452 ? 1.123 -0.544 -24.870 1.00 71.69 452 VAL A N 1
ATOM 3536 C CA . VAL A 1 452 ? 2.236 -1.237 -24.200 1.00 71.69 452 VAL A CA 1
ATOM 3537 C C . VAL A 1 452 ? 2.215 -2.742 -24.493 1.00 71.69 452 VAL A C 1
ATOM 3539 O O . VAL A 1 452 ? 3.260 -3.323 -24.794 1.00 71.69 452 VAL A O 1
ATOM 3542 N N . ALA A 1 453 ? 1.043 -3.380 -24.411 1.00 69.12 453 ALA A N 1
ATOM 3543 C CA . ALA A 1 453 ? 0.888 -4.805 -24.697 1.00 69.12 453 ALA A CA 1
ATOM 3544 C C . ALA A 1 453 ? 1.118 -5.095 -26.186 1.00 69.12 453 ALA A C 1
ATOM 3546 O O . ALA A 1 453 ? 1.909 -5.978 -26.516 1.00 69.12 453 ALA A O 1
ATOM 3547 N N . GLN A 1 454 ? 0.518 -4.289 -27.069 1.00 79.50 454 GLN A N 1
ATOM 3548 C CA . GLN A 1 454 ? 0.711 -4.376 -28.519 1.00 79.50 454 GLN A CA 1
ATOM 3549 C C . GLN A 1 454 ? 2.178 -4.183 -28.909 1.00 79.50 454 GLN A C 1
ATOM 3551 O O . GLN A 1 454 ? 2.736 -5.002 -29.636 1.00 79.50 454 GLN A O 1
ATOM 3556 N N . PHE A 1 455 ? 2.847 -3.165 -28.356 1.00 84.00 455 PHE A N 1
ATOM 3557 C CA . PHE A 1 455 ? 4.273 -2.941 -28.584 1.00 84.00 455 PHE A CA 1
ATOM 3558 C C . PHE A 1 455 ? 5.117 -4.122 -28.108 1.00 84.00 455 PHE A C 1
ATOM 3560 O O . PHE A 1 455 ? 6.046 -4.525 -28.799 1.00 84.00 455 PHE A O 1
ATOM 3567 N N . THR A 1 456 ? 4.801 -4.692 -26.943 1.00 76.88 456 THR A N 1
ATOM 3568 C CA . THR A 1 456 ? 5.539 -5.838 -26.393 1.00 76.88 456 THR A CA 1
ATOM 3569 C C . THR A 1 456 ? 5.386 -7.073 -27.279 1.00 76.88 456 THR A C 1
ATOM 3571 O O . THR A 1 456 ? 6.384 -7.730 -27.570 1.00 76.88 456 THR A O 1
ATOM 3574 N N . LEU A 1 457 ? 4.169 -7.364 -27.748 1.00 78.31 457 LEU A N 1
ATOM 3575 C CA . LEU A 1 457 ? 3.897 -8.457 -28.685 1.00 78.31 457 LEU A CA 1
ATOM 3576 C C . LEU A 1 457 ? 4.629 -8.248 -30.015 1.00 78.31 457 LEU A C 1
ATOM 3578 O O . LEU A 1 457 ? 5.377 -9.124 -30.439 1.00 78.31 457 LEU A O 1
ATOM 3582 N N . ALA A 1 458 ? 4.502 -7.066 -30.622 1.00 84.44 458 ALA A N 1
ATOM 3583 C CA . ALA A 1 458 ? 5.165 -6.728 -31.881 1.00 84.44 458 ALA A CA 1
ATOM 3584 C C . ALA A 1 458 ? 6.697 -6.759 -31.765 1.00 84.44 458 ALA A C 1
ATOM 3586 O O . ALA A 1 458 ? 7.379 -7.278 -32.643 1.00 84.44 458 ALA A O 1
ATOM 3587 N N . LYS A 1 459 ? 7.248 -6.263 -30.650 1.00 86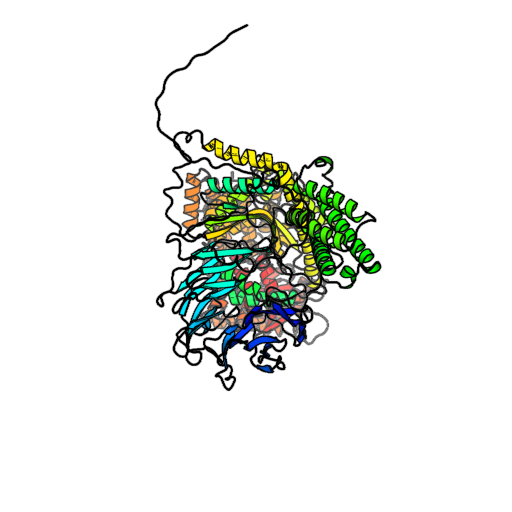.50 459 LYS A N 1
ATOM 3588 C CA . LYS A 1 459 ? 8.672 -6.372 -30.312 1.00 86.50 459 LYS A CA 1
ATOM 3589 C C . LYS A 1 459 ? 9.106 -7.833 -30.227 1.00 86.50 459 LYS A C 1
ATOM 3591 O O . LYS A 1 459 ? 10.141 -8.190 -30.784 1.00 86.50 459 LYS A O 1
ATOM 3596 N N . ASN A 1 460 ? 8.373 -8.674 -29.502 1.00 79.56 460 ASN A N 1
ATOM 3597 C CA . ASN A 1 460 ? 8.738 -10.081 -29.341 1.00 79.56 460 ASN A CA 1
ATOM 3598 C C . ASN A 1 460 ? 8.678 -10.819 -30.682 1.00 79.56 460 ASN A C 1
ATOM 3600 O O . ASN A 1 460 ? 9.620 -11.536 -31.012 1.00 79.56 460 ASN A O 1
ATOM 3604 N N . GLU A 1 461 ? 7.640 -10.565 -31.478 1.00 87.00 461 GLU A N 1
ATOM 3605 C CA . GLU A 1 461 ? 7.477 -11.134 -32.814 1.00 87.00 461 GLU A CA 1
ATOM 3606 C C . GLU A 1 461 ? 8.574 -10.658 -33.779 1.00 87.00 461 GLU A C 1
ATOM 3608 O O . GLU A 1 461 ? 9.158 -11.476 -34.482 1.00 87.00 461 GLU A O 1
ATOM 3613 N N . LEU A 1 462 ? 8.952 -9.372 -33.764 1.00 90.12 462 LEU A N 1
ATOM 3614 C CA . LEU A 1 462 ? 10.069 -8.853 -34.565 1.00 90.12 462 LEU A CA 1
ATOM 3615 C C . LEU A 1 462 ? 11.390 -9.545 -34.224 1.00 90.12 462 LEU A C 1
ATOM 3617 O O . LEU A 1 462 ? 12.126 -9.965 -35.119 1.00 90.12 462 LEU A O 1
ATOM 3621 N N . ASN A 1 463 ? 11.688 -9.671 -32.928 1.00 83.19 463 ASN A N 1
ATOM 3622 C CA . ASN A 1 463 ? 12.887 -10.367 -32.473 1.00 83.19 463 ASN A CA 1
ATOM 3623 C C . ASN A 1 463 ? 12.829 -11.851 -32.870 1.00 83.19 463 ASN A C 1
ATOM 3625 O O . ASN A 1 463 ? 13.830 -12.386 -33.339 1.00 83.19 463 ASN A O 1
ATOM 3629 N N . GLY A 1 464 ? 11.661 -12.492 -32.751 1.00 81.19 464 GLY A N 1
ATOM 3630 C CA . GLY A 1 464 ? 11.418 -13.860 -33.210 1.00 81.19 464 GLY A CA 1
ATOM 3631 C C . GLY A 1 464 ? 11.685 -14.035 -34.705 1.00 81.19 464 GLY A C 1
ATOM 3632 O O . GLY A 1 464 ? 12.473 -14.895 -35.079 1.00 81.19 464 GLY A O 1
ATOM 3633 N N . ILE A 1 465 ? 11.125 -13.169 -35.556 1.00 85.12 465 ILE A N 1
ATOM 3634 C CA . ILE A 1 465 ? 11.347 -13.165 -37.011 1.00 85.12 465 ILE A CA 1
ATOM 3635 C C . ILE A 1 465 ? 12.833 -13.006 -37.350 1.00 85.12 465 ILE A C 1
ATOM 3637 O O . ILE A 1 465 ? 13.347 -13.739 -38.196 1.00 85.12 465 ILE A O 1
ATOM 3641 N N . TYR A 1 466 ? 13.531 -12.071 -36.697 1.00 87.06 466 TYR A N 1
ATOM 3642 C CA . TYR A 1 466 ? 14.966 -11.864 -36.904 1.00 87.06 466 TYR A CA 1
ATOM 3643 C C . TYR A 1 466 ? 15.771 -13.134 -36.583 1.00 87.06 466 TYR A C 1
ATOM 3645 O O . TYR A 1 466 ? 16.633 -13.544 -37.365 1.00 87.06 466 TYR A O 1
ATOM 3653 N N . TRP A 1 467 ? 15.457 -13.807 -35.471 1.00 80.38 467 TRP A N 1
ATOM 3654 C CA . TRP A 1 467 ? 16.109 -15.064 -35.100 1.00 80.38 467 TRP A CA 1
ATOM 3655 C C . TRP A 1 467 ? 15.729 -16.233 -36.019 1.00 80.38 467 TRP A C 1
ATOM 3657 O O . TRP A 1 467 ? 16.606 -17.016 -36.395 1.00 80.38 467 TRP A O 1
ATOM 3667 N N . ASP A 1 468 ? 14.466 -16.336 -36.433 1.00 82.75 468 ASP A N 1
ATOM 3668 C CA . ASP A 1 468 ? 13.977 -17.360 -37.360 1.00 82.75 468 ASP A CA 1
ATOM 3669 C C . ASP A 1 468 ? 14.683 -17.249 -38.721 1.00 82.75 468 ASP A C 1
ATOM 3671 O O . ASP A 1 468 ? 15.188 -18.241 -39.250 1.00 82.75 468 ASP A O 1
ATOM 3675 N N . LEU A 1 469 ? 14.780 -16.038 -39.284 1.00 82.25 469 LEU A N 1
ATOM 3676 C CA . LEU A 1 469 ? 15.478 -15.774 -40.551 1.00 82.25 469 LEU A CA 1
ATOM 3677 C C . LEU A 1 469 ? 16.951 -16.192 -40.506 1.00 82.25 469 LEU A C 1
ATOM 3679 O O . LEU A 1 469 ? 17.456 -16.752 -41.476 1.00 82.25 469 LEU A O 1
ATOM 3683 N N . ARG A 1 470 ? 17.612 -15.989 -39.365 1.00 81.88 470 ARG A N 1
ATOM 3684 C CA . ARG A 1 470 ? 19.035 -16.293 -39.185 1.00 81.88 470 ARG A CA 1
ATOM 3685 C C . ARG A 1 470 ? 19.326 -17.781 -38.977 1.00 81.88 470 ARG A C 1
ATOM 3687 O O . ARG A 1 470 ? 20.417 -18.253 -39.288 1.00 81.88 470 ARG A O 1
ATOM 3694 N N . THR A 1 471 ? 18.373 -18.522 -38.420 1.00 78.75 471 THR A N 1
ATOM 3695 C CA . THR A 1 471 ? 18.594 -19.901 -37.947 1.00 78.75 471 THR A CA 1
ATOM 3696 C C . THR A 1 471 ? 17.897 -20.961 -38.802 1.00 78.75 471 THR A C 1
ATOM 3698 O O . THR A 1 471 ? 18.267 -22.135 -38.749 1.00 78.75 471 THR A O 1
ATOM 3701 N N . SER A 1 472 ? 16.917 -20.571 -39.621 1.00 79.56 472 SER A N 1
ATOM 3702 C CA . SER A 1 472 ? 16.121 -21.487 -40.437 1.00 79.56 472 SER A CA 1
ATOM 3703 C C . SER A 1 472 ? 16.850 -21.945 -41.703 1.00 79.56 472 SER A C 1
ATOM 3705 O O . SER A 1 472 ? 17.235 -21.150 -42.563 1.00 79.56 472 SER A O 1
ATOM 3707 N N . SER A 1 473 ? 16.941 -23.264 -41.890 1.00 73.50 473 SER A N 1
ATOM 3708 C CA . SER A 1 473 ? 17.436 -23.866 -43.138 1.00 73.50 473 SER A CA 1
ATOM 3709 C C . SER A 1 473 ? 16.544 -23.561 -44.353 1.00 73.50 473 SER A C 1
ATOM 3711 O O . SER A 1 473 ? 17.019 -23.602 -45.487 1.00 73.50 473 SER A O 1
ATOM 3713 N N . LEU A 1 474 ? 15.269 -23.210 -44.142 1.00 77.19 474 LEU A N 1
ATOM 3714 C CA . LEU A 1 474 ? 14.361 -22.761 -45.205 1.00 77.19 474 LEU A CA 1
ATOM 3715 C C . LEU A 1 474 ? 14.711 -21.341 -45.675 1.00 77.19 474 LEU A C 1
ATOM 3717 O O . LEU A 1 474 ? 14.675 -21.068 -46.874 1.00 77.19 474 LEU A O 1
ATOM 3721 N N . ALA A 1 475 ? 15.134 -20.465 -44.755 1.00 74.75 475 ALA A N 1
ATOM 3722 C CA . ALA A 1 475 ? 15.599 -19.115 -45.076 1.00 74.75 475 ALA A CA 1
ATOM 3723 C C . ALA A 1 475 ? 16.889 -19.145 -45.912 1.00 74.75 475 ALA A C 1
ATOM 3725 O O . ALA A 1 475 ? 16.988 -18.468 -46.933 1.00 74.75 475 ALA A O 1
ATOM 3726 N N . GLN A 1 476 ? 17.848 -19.995 -45.526 1.00 76.88 476 GLN A N 1
ATOM 3727 C CA . GLN A 1 476 ? 19.132 -20.156 -46.226 1.00 76.88 476 GLN A CA 1
ATOM 3728 C C . GLN A 1 476 ? 18.969 -20.678 -47.663 1.00 76.88 476 GLN A C 1
ATOM 3730 O O . GLN A 1 476 ? 19.775 -20.362 -48.537 1.00 76.88 476 GLN A O 1
ATOM 3735 N N . ASN A 1 477 ? 17.906 -21.447 -47.919 1.00 79.50 477 ASN A N 1
ATOM 3736 C CA . ASN A 1 477 ? 17.575 -21.972 -49.243 1.00 79.50 477 ASN A CA 1
ATOM 3737 C C . ASN A 1 477 ? 16.629 -21.059 -50.050 1.00 79.50 477 ASN A C 1
ATOM 3739 O O . ASN A 1 477 ? 16.238 -21.442 -51.152 1.00 79.50 477 ASN A O 1
ATOM 3743 N N . ASN A 1 478 ? 16.278 -19.868 -49.536 1.00 77.88 478 ASN A N 1
ATOM 3744 C CA . ASN A 1 478 ? 15.269 -18.965 -50.108 1.00 77.88 478 ASN A CA 1
ATOM 3745 C C . ASN A 1 478 ? 13.960 -19.694 -50.464 1.00 77.88 478 ASN A C 1
ATOM 3747 O O . ASN A 1 478 ? 13.430 -19.541 -51.568 1.00 77.88 478 ASN A O 1
ATOM 3751 N N . ASP A 1 479 ? 13.455 -20.517 -49.543 1.00 87.62 479 ASP A N 1
ATOM 3752 C CA . ASP A 1 479 ? 12.187 -21.215 -49.740 1.00 87.62 479 ASP A CA 1
ATOM 3753 C C . ASP A 1 479 ? 11.039 -20.199 -49.970 1.00 87.62 479 ASP A C 1
ATOM 3755 O O . ASP A 1 479 ? 10.849 -19.300 -49.142 1.00 87.62 479 ASP A O 1
ATOM 3759 N N . PRO A 1 480 ? 10.281 -20.297 -51.084 1.00 83.31 480 PRO A N 1
ATOM 3760 C CA . PRO A 1 480 ? 9.276 -19.294 -51.441 1.00 83.31 480 PRO A CA 1
ATOM 3761 C C . PRO A 1 480 ? 8.124 -19.161 -50.437 1.00 83.31 480 PRO A C 1
ATOM 3763 O O . PRO A 1 480 ? 7.641 -18.049 -50.206 1.00 83.31 480 PRO A O 1
ATOM 3766 N N . ASP A 1 481 ? 7.689 -20.270 -49.834 1.00 85.25 481 ASP A N 1
ATOM 3767 C CA . ASP A 1 481 ? 6.567 -20.282 -48.892 1.00 85.25 481 ASP A CA 1
ATOM 3768 C C . ASP A 1 481 ? 7.005 -19.715 -47.537 1.00 85.25 481 ASP A C 1
ATOM 3770 O O . ASP A 1 481 ? 6.295 -18.906 -46.930 1.00 85.25 481 ASP A O 1
ATOM 3774 N N . TYR A 1 482 ? 8.216 -20.068 -47.096 1.00 86.44 482 TYR A N 1
ATOM 3775 C CA . TYR A 1 482 ? 8.845 -19.493 -45.911 1.00 86.44 482 TYR A CA 1
ATOM 3776 C C . TYR A 1 482 ? 9.076 -17.983 -46.061 1.00 86.44 482 TYR A C 1
ATOM 3778 O O . TYR A 1 482 ? 8.749 -17.211 -45.156 1.00 86.44 482 TYR A O 1
ATOM 3786 N N . PHE A 1 483 ? 9.599 -17.543 -47.210 1.00 87.62 483 PHE A N 1
ATOM 3787 C CA . PHE A 1 483 ? 9.777 -16.126 -47.533 1.00 87.62 483 PHE A CA 1
ATOM 3788 C C . PHE A 1 483 ? 8.454 -15.357 -47.455 1.00 87.62 483 PHE A C 1
ATOM 3790 O O . PHE A 1 483 ? 8.379 -14.334 -46.772 1.00 87.62 483 PHE A O 1
ATOM 3797 N N . LEU A 1 484 ? 7.396 -15.857 -48.104 1.00 87.06 484 LEU A N 1
ATOM 3798 C CA . LEU A 1 484 ? 6.097 -15.184 -48.136 1.00 87.06 484 LEU A CA 1
ATOM 3799 C C . LEU A 1 484 ? 5.459 -15.104 -46.742 1.00 87.06 484 LEU A C 1
ATOM 3801 O O . LEU A 1 484 ? 4.934 -14.052 -46.368 1.00 87.06 484 LEU A O 1
ATOM 3805 N N . LEU A 1 485 ? 5.540 -16.183 -45.957 1.00 88.88 485 LEU A N 1
ATOM 3806 C CA . LEU A 1 485 ? 5.055 -16.208 -44.578 1.00 88.88 485 LEU A CA 1
ATOM 3807 C C . LEU A 1 485 ? 5.822 -15.214 -43.696 1.00 88.88 485 LEU A C 1
ATOM 3809 O O . LEU A 1 485 ? 5.211 -14.461 -42.944 1.00 88.88 485 LEU A O 1
ATOM 3813 N N . THR A 1 486 ? 7.148 -15.174 -43.812 1.00 89.25 486 THR A N 1
ATOM 3814 C CA . THR A 1 486 ? 7.998 -14.319 -42.973 1.00 89.25 486 THR A CA 1
ATOM 3815 C C . THR A 1 486 ? 7.835 -12.845 -43.333 1.00 89.25 486 THR A C 1
ATOM 3817 O O . THR A 1 486 ? 7.690 -12.000 -42.452 1.00 89.25 486 THR A O 1
ATOM 3820 N N . LYS A 1 487 ? 7.746 -12.535 -44.632 1.00 91.50 487 LYS A N 1
ATOM 3821 C CA . LYS A 1 487 ? 7.399 -11.205 -45.139 1.00 91.50 487 LYS A CA 1
ATOM 3822 C C . LYS A 1 487 ? 6.039 -10.746 -44.610 1.00 91.50 487 LYS A C 1
ATOM 3824 O O . LYS A 1 487 ? 5.902 -9.598 -44.198 1.00 91.50 487 LYS A O 1
ATOM 3829 N N . LYS A 1 488 ? 5.045 -11.641 -44.574 1.00 90.94 488 LYS A N 1
ATOM 3830 C CA . LYS A 1 488 ? 3.723 -11.349 -44.006 1.00 90.94 488 LYS A CA 1
ATOM 3831 C C . LYS A 1 488 ? 3.799 -11.039 -42.507 1.00 90.94 488 LYS A C 1
ATOM 3833 O O . LYS A 1 488 ? 3.272 -10.010 -42.101 1.00 90.94 488 LYS A O 1
ATOM 3838 N N . ARG A 1 489 ? 4.487 -11.869 -41.717 1.00 92.94 489 ARG A N 1
ATOM 3839 C CA . ARG A 1 489 ? 4.690 -11.640 -40.273 1.00 92.94 489 ARG A CA 1
ATOM 3840 C C . ARG A 1 489 ? 5.365 -10.288 -40.006 1.00 92.94 489 ARG A C 1
ATOM 3842 O O . ARG A 1 489 ? 4.939 -9.538 -39.137 1.00 92.94 489 ARG A O 1
ATOM 3849 N N . LEU A 1 490 ? 6.365 -9.921 -40.811 1.00 92.19 490 LEU A N 1
ATOM 3850 C CA . LEU A 1 490 ? 7.067 -8.640 -40.673 1.00 92.19 490 LEU A CA 1
ATOM 3851 C C . LEU A 1 490 ? 6.178 -7.434 -41.037 1.00 92.19 490 LEU A C 1
ATOM 3853 O O . LEU A 1 490 ? 6.259 -6.388 -40.397 1.00 92.19 490 LEU A O 1
ATOM 3857 N N . LEU A 1 491 ? 5.292 -7.580 -42.029 1.00 91.12 491 LEU A N 1
ATOM 3858 C CA . LEU A 1 491 ? 4.268 -6.575 -42.336 1.00 91.12 491 LEU A CA 1
ATOM 3859 C C . LEU A 1 491 ? 3.221 -6.458 -41.215 1.00 91.12 491 LEU A C 1
ATOM 3861 O O . LEU A 1 491 ? 2.766 -5.352 -40.939 1.00 91.12 491 LEU A O 1
ATOM 3865 N N . GLU A 1 492 ? 2.858 -7.561 -40.555 1.00 91.50 492 GLU A N 1
ATOM 3866 C CA . GLU A 1 492 ? 1.980 -7.554 -39.375 1.00 91.50 492 GLU A CA 1
ATOM 3867 C C . GLU A 1 492 ? 2.641 -6.817 -38.196 1.00 91.50 492 GLU A C 1
ATOM 3869 O O . GLU A 1 492 ? 2.008 -5.954 -37.596 1.00 91.50 492 GLU A O 1
ATOM 3874 N N . VAL A 1 493 ? 3.936 -7.041 -37.940 1.00 92.88 493 VAL A N 1
ATOM 3875 C CA . VAL A 1 493 ? 4.715 -6.270 -36.949 1.00 92.88 493 VAL A CA 1
ATOM 3876 C C . VAL A 1 493 ? 4.693 -4.770 -37.250 1.00 92.88 493 VAL A C 1
ATOM 3878 O O . VAL A 1 493 ? 4.474 -3.968 -36.342 1.00 92.88 493 VAL A O 1
ATOM 3881 N N . LEU A 1 494 ? 4.901 -4.372 -38.512 1.00 92.62 494 LEU A N 1
ATOM 3882 C CA . LEU A 1 494 ? 4.824 -2.961 -38.905 1.00 92.62 494 LEU A CA 1
ATOM 3883 C C . LEU A 1 494 ? 3.440 -2.366 -38.632 1.00 92.62 494 LEU A C 1
ATOM 3885 O O . LEU A 1 494 ? 3.360 -1.253 -38.124 1.00 92.62 494 LEU A O 1
ATOM 3889 N N . LEU A 1 495 ? 2.368 -3.109 -38.927 1.00 90.56 495 LEU A N 1
ATOM 3890 C CA . LEU A 1 495 ? 0.996 -2.673 -38.654 1.00 90.56 495 LEU A CA 1
ATOM 3891 C C . LEU A 1 495 ? 0.722 -2.515 -37.155 1.00 90.56 495 LEU A C 1
ATOM 3893 O O . LEU A 1 495 ? 0.011 -1.591 -36.766 1.00 90.56 495 LEU A O 1
ATOM 3897 N N . GLU A 1 496 ? 1.266 -3.388 -36.309 1.00 89.88 496 GLU A N 1
ATOM 3898 C CA . GLU A 1 496 ? 1.152 -3.240 -34.855 1.00 89.88 496 GLU A CA 1
ATOM 3899 C C . GLU A 1 496 ? 1.948 -2.025 -34.358 1.00 89.88 496 GLU A C 1
ATOM 3901 O O . GLU A 1 496 ? 1.427 -1.231 -33.576 1.00 89.88 496 GLU A O 1
ATOM 3906 N N . PHE A 1 497 ? 3.169 -1.796 -34.855 1.00 92.81 497 PHE A N 1
ATOM 3907 C CA . PHE A 1 497 ? 3.913 -0.575 -34.529 1.00 92.81 497 PHE A CA 1
ATOM 3908 C C . PHE A 1 497 ? 3.225 0.698 -35.032 1.00 92.81 497 PHE A C 1
ATOM 3910 O O . PHE A 1 497 ? 3.252 1.698 -34.319 1.00 92.81 497 PHE A O 1
ATOM 3917 N N . ASP A 1 498 ? 2.557 0.664 -36.187 1.00 88.94 498 ASP A N 1
ATOM 3918 C CA . ASP A 1 498 ? 1.727 1.775 -36.667 1.00 88.94 498 ASP A CA 1
ATOM 3919 C C . ASP A 1 498 ? 0.567 2.067 -35.721 1.00 88.94 498 ASP A C 1
ATOM 3921 O O . ASP A 1 498 ? 0.287 3.228 -35.436 1.00 88.94 498 ASP A O 1
ATOM 3925 N N . GLN A 1 499 ? -0.114 1.031 -35.223 1.00 87.31 499 GLN A N 1
ATOM 3926 C CA . GLN A 1 499 ? -1.205 1.195 -34.260 1.00 87.31 499 GLN A CA 1
ATOM 3927 C C . GLN A 1 499 ? -0.697 1.779 -32.940 1.00 87.31 499 GLN A C 1
ATOM 3929 O O . GLN A 1 499 ? -1.300 2.711 -32.404 1.00 87.31 499 GLN A O 1
ATOM 3934 N N . VAL A 1 500 ? 0.438 1.279 -32.440 1.00 87.12 500 VAL A N 1
ATOM 3935 C CA . VAL A 1 500 ? 1.081 1.815 -31.235 1.00 87.12 500 VAL A CA 1
ATOM 3936 C C . VAL A 1 500 ? 1.479 3.272 -31.453 1.00 87.12 500 VAL A C 1
ATOM 3938 O O . VAL A 1 500 ? 1.154 4.105 -30.612 1.00 87.12 500 VAL A O 1
ATOM 3941 N N . GLN A 1 501 ? 2.125 3.609 -32.572 1.00 87.75 501 GLN A N 1
ATOM 3942 C CA . GLN A 1 501 ? 2.518 4.983 -32.893 1.00 87.75 501 GLN A CA 1
ATOM 3943 C C . GLN A 1 501 ? 1.288 5.897 -33.034 1.00 87.75 501 GLN A C 1
ATOM 3945 O O . GLN A 1 501 ? 1.257 6.969 -32.432 1.00 87.75 501 GLN A O 1
ATOM 3950 N N . SER A 1 502 ? 0.236 5.441 -33.721 1.00 82.56 502 SER A N 1
ATOM 3951 C CA . SER A 1 502 ? -1.009 6.199 -33.927 1.00 82.56 502 SER A CA 1
ATOM 3952 C C . SER A 1 502 ? -1.765 6.450 -32.620 1.00 82.56 502 SER A C 1
ATOM 3954 O O . SER A 1 502 ? -2.442 7.466 -32.481 1.00 82.56 502 SER A O 1
ATOM 3956 N N . SER A 1 503 ? -1.608 5.583 -31.614 1.00 81.81 503 SER A N 1
ATOM 3957 C CA . SER A 1 503 ? -2.192 5.801 -30.284 1.00 81.81 503 SER A CA 1
ATOM 3958 C C . SER A 1 503 ? -1.647 7.054 -29.581 1.00 81.81 503 SER A C 1
ATOM 3960 O O . SER A 1 503 ? -2.344 7.630 -28.749 1.00 81.81 503 SER A O 1
ATOM 3962 N N . PHE A 1 504 ? -0.454 7.531 -29.964 1.00 77.06 504 PHE A N 1
ATOM 3963 C CA . PHE A 1 504 ? 0.095 8.816 -29.515 1.00 77.06 504 PHE A CA 1
ATOM 3964 C C . PHE A 1 504 ? -0.467 10.017 -30.312 1.00 77.06 504 PHE A C 1
ATOM 3966 O O . PHE A 1 504 ? -0.129 11.165 -30.037 1.00 77.06 504 PHE A O 1
ATOM 3973 N N . VAL A 1 505 ? -1.324 9.785 -31.307 1.00 66.06 505 VAL A N 1
ATOM 3974 C CA . VAL A 1 505 ? -1.821 10.796 -32.258 1.00 66.06 505 VAL A CA 1
ATOM 3975 C C . VAL A 1 505 ? -3.358 10.897 -32.229 1.00 66.06 505 VAL A C 1
ATOM 3977 O O . VAL A 1 505 ? -3.917 11.960 -32.483 1.00 66.06 505 VAL A O 1
ATOM 3980 N N . ASP A 1 506 ? -4.067 9.841 -31.824 1.00 58.44 506 ASP A N 1
ATOM 3981 C CA . ASP A 1 506 ? -5.539 9.748 -31.816 1.00 58.44 506 ASP A CA 1
ATOM 3982 C C . ASP A 1 506 ? -6.232 10.372 -30.578 1.00 58.44 506 ASP A C 1
ATOM 3984 O O . ASP A 1 506 ? -7.228 9.856 -30.059 1.00 58.44 506 ASP A O 1
ATOM 3988 N N . PHE A 1 507 ? -5.753 11.517 -30.081 1.00 58.91 507 PHE A N 1
ATOM 3989 C CA . PHE A 1 507 ? -6.396 12.193 -28.942 1.00 58.91 507 PHE A CA 1
ATOM 3990 C C . PHE A 1 507 ? -7.610 13.050 -29.385 1.00 58.91 507 PHE A C 1
ATOM 3992 O O . PHE A 1 507 ? -7.531 13.787 -30.363 1.00 58.91 507 PHE A O 1
ATOM 3999 N N . PRO A 1 508 ? -8.756 13.050 -28.676 1.00 46.28 508 PRO A N 1
ATOM 4000 C CA . PRO A 1 508 ? -9.902 13.910 -29.020 1.00 46.28 508 PRO A CA 1
ATOM 4001 C C . PRO A 1 508 ? -9.576 15.412 -28.969 1.00 46.28 508 PRO A C 1
ATOM 4003 O O . PRO A 1 508 ? -10.122 16.210 -29.728 1.00 46.28 508 PRO A O 1
ATOM 4006 N N . GLU A 1 509 ? -8.636 15.792 -28.105 1.00 51.25 509 GLU A N 1
ATOM 4007 C CA . GLU A 1 509 ? -8.102 17.152 -27.991 1.00 51.25 509 GLU A CA 1
ATOM 4008 C C . GLU A 1 509 ? -7.002 17.428 -29.038 1.00 51.25 509 GLU A C 1
ATOM 4010 O O . GLU A 1 509 ? -6.585 18.572 -29.216 1.00 51.25 509 GLU A O 1
ATOM 4015 N N . TYR A 1 510 ? -6.579 16.415 -29.812 1.00 43.72 510 TYR A N 1
ATOM 4016 C CA . TYR A 1 510 ? -5.515 16.487 -30.823 1.00 43.72 510 TYR A CA 1
ATOM 4017 C C . TYR A 1 510 ? -5.821 17.440 -31.977 1.00 43.72 510 TYR A C 1
ATOM 4019 O O . TYR A 1 510 ? -4.910 17.911 -32.653 1.00 43.72 510 TYR A O 1
ATOM 4027 N N . SER A 1 511 ? -7.081 17.830 -32.186 1.00 39.56 511 SER A N 1
ATOM 4028 C CA . SER A 1 511 ? -7.389 18.936 -33.100 1.00 39.56 511 SER A CA 1
ATOM 4029 C C . SER A 1 511 ? -6.702 20.255 -32.704 1.00 39.56 511 SER A C 1
ATOM 4031 O O . SER A 1 511 ? -6.466 21.076 -33.587 1.00 39.56 511 SER A O 1
ATOM 4033 N N . TYR A 1 512 ? -6.331 20.432 -31.427 1.00 44.81 512 TYR A N 1
ATOM 4034 C CA . TYR A 1 512 ? -5.478 21.526 -30.939 1.00 44.81 512 TYR A CA 1
ATOM 4035 C C . TYR A 1 512 ? -3.968 21.229 -31.080 1.00 44.81 512 TYR A C 1
ATOM 4037 O O . TYR A 1 512 ? -3.172 22.159 -31.176 1.00 44.81 512 TYR A O 1
ATOM 4045 N N . PHE A 1 513 ? -3.577 19.950 -31.146 1.00 47.06 513 PHE A N 1
ATOM 4046 C CA . PHE A 1 513 ? -2.189 19.453 -31.100 1.00 47.06 513 PHE A CA 1
ATOM 4047 C C . PHE A 1 513 ? -1.666 18.878 -32.427 1.00 47.06 513 PHE A C 1
ATOM 4049 O O . PHE A 1 513 ? -0.580 18.307 -32.466 1.00 47.06 513 PHE A O 1
ATOM 4056 N N . LYS A 1 514 ? -2.398 19.074 -33.529 1.00 38.66 514 LYS A N 1
ATOM 4057 C CA . LYS A 1 514 ? -2.146 18.523 -34.876 1.00 38.66 514 LYS A CA 1
ATOM 4058 C C . LYS A 1 514 ? -0.760 18.793 -35.496 1.00 38.66 514 LYS A C 1
ATOM 4060 O O . LYS A 1 514 ? -0.496 18.297 -36.583 1.00 38.66 514 LYS A O 1
ATOM 4065 N N . ASN A 1 515 ? 0.092 19.568 -34.826 1.00 43.97 515 ASN A N 1
ATOM 4066 C CA . ASN A 1 515 ? 1.438 19.950 -35.256 1.00 43.97 515 ASN A CA 1
ATOM 4067 C C . ASN A 1 515 ? 2.517 19.609 -34.207 1.00 43.97 515 ASN A C 1
ATOM 4069 O O . ASN A 1 515 ? 3.557 20.267 -34.193 1.00 43.97 515 ASN A O 1
ATOM 4073 N N . ALA A 1 516 ? 2.277 18.680 -33.274 1.00 51.97 516 ALA A N 1
ATOM 4074 C CA . ALA A 1 516 ? 3.263 18.347 -32.247 1.00 51.97 516 ALA A CA 1
ATOM 4075 C C . ALA A 1 516 ? 4.518 17.736 -32.902 1.00 51.97 516 ALA A C 1
ATOM 4077 O O . ALA A 1 516 ? 4.568 16.542 -33.186 1.00 51.97 516 ALA A O 1
ATOM 4078 N N . ASN A 1 517 ? 5.520 18.583 -33.158 1.00 61.94 517 ASN A N 1
ATOM 4079 C CA . ASN A 1 517 ? 6.858 18.237 -33.633 1.00 61.94 517 ASN A CA 1
ATOM 4080 C C . ASN A 1 517 ? 7.610 17.445 -32.550 1.00 61.94 517 ASN A C 1
ATOM 4082 O O . ASN A 1 517 ? 8.579 17.942 -31.988 1.00 61.94 517 ASN A O 1
ATOM 4086 N N . ILE A 1 518 ? 7.138 16.247 -32.202 1.00 76.31 518 ILE A N 1
ATOM 4087 C CA . ILE A 1 518 ? 7.822 15.352 -31.267 1.00 76.31 518 ILE A CA 1
ATOM 4088 C C . ILE A 1 518 ? 8.842 14.551 -32.092 1.00 76.31 518 ILE A C 1
ATOM 4090 O O . ILE A 1 518 ? 8.429 13.642 -32.820 1.00 76.31 518 ILE A O 1
ATOM 4094 N N . PRO A 1 519 ? 10.154 14.862 -32.017 1.00 79.88 519 PRO A N 1
ATOM 4095 C CA . PRO A 1 519 ? 11.142 14.355 -32.975 1.00 79.88 519 PRO A CA 1
ATOM 4096 C C . PRO A 1 519 ? 11.205 12.827 -33.016 1.00 79.88 519 PRO A C 1
ATOM 4098 O O . PRO A 1 519 ? 11.256 12.235 -34.092 1.00 79.88 519 PRO A O 1
ATOM 4101 N N . ILE A 1 520 ? 11.099 12.184 -31.848 1.00 81.06 520 ILE A N 1
ATOM 4102 C CA . ILE A 1 520 ? 11.121 10.724 -31.733 1.00 81.06 520 ILE A CA 1
ATOM 4103 C C . ILE A 1 520 ? 9.928 10.051 -32.434 1.00 81.06 520 ILE A C 1
ATOM 4105 O O . ILE A 1 520 ? 10.114 9.037 -33.100 1.00 81.06 520 ILE A O 1
ATOM 4109 N N . LEU A 1 521 ? 8.719 10.625 -32.363 1.00 84.06 521 LEU A N 1
ATOM 4110 C CA . LEU A 1 521 ? 7.532 10.054 -33.014 1.00 84.06 521 LEU A CA 1
ATOM 4111 C C . LEU A 1 521 ? 7.531 10.295 -34.528 1.00 84.06 521 LEU A C 1
ATOM 4113 O O . LEU A 1 521 ? 7.111 9.408 -35.267 1.00 84.06 521 LEU A O 1
ATOM 4117 N N . ILE A 1 522 ? 8.046 11.444 -34.984 1.00 83.12 522 ILE A N 1
ATOM 4118 C CA . ILE A 1 522 ? 8.230 11.742 -36.416 1.00 83.12 522 ILE A CA 1
ATOM 4119 C C . ILE A 1 522 ? 9.246 10.777 -37.025 1.00 83.12 522 ILE A C 1
ATOM 4121 O O . ILE A 1 522 ? 8.978 10.160 -38.051 1.00 83.12 522 ILE A O 1
ATOM 4125 N N . LYS A 1 523 ? 10.390 10.591 -36.358 1.00 84.38 523 LYS A N 1
ATOM 4126 C CA . LYS A 1 523 ? 11.430 9.653 -36.793 1.00 84.38 523 LYS A CA 1
ATOM 4127 C C . LYS A 1 523 ? 10.881 8.231 -36.918 1.00 84.38 523 LYS A C 1
ATOM 4129 O O . LYS A 1 523 ? 11.150 7.556 -37.907 1.00 84.38 523 LYS A O 1
ATOM 4134 N N . VAL A 1 524 ? 10.080 7.790 -35.944 1.00 87.62 524 VAL A N 1
ATOM 4135 C CA . VAL A 1 524 ? 9.407 6.483 -35.991 1.00 87.62 524 VAL A CA 1
ATOM 4136 C C . VAL A 1 524 ? 8.415 6.407 -37.155 1.00 87.62 524 VAL A C 1
ATOM 4138 O O . VAL A 1 524 ? 8.435 5.418 -37.880 1.00 87.62 524 VAL A O 1
ATOM 4141 N N . GLU A 1 525 ? 7.581 7.427 -37.371 1.00 87.75 525 GLU A N 1
ATOM 4142 C CA . GLU A 1 525 ? 6.613 7.467 -38.479 1.00 87.75 525 GLU A CA 1
ATOM 4143 C C . GLU A 1 525 ? 7.300 7.401 -39.853 1.00 87.75 525 GLU A C 1
ATOM 4145 O O . GLU A 1 525 ? 6.919 6.595 -40.709 1.00 87.75 525 GLU A O 1
ATOM 4150 N N . ASP A 1 526 ? 8.350 8.200 -40.053 1.00 87.88 526 ASP A N 1
ATOM 4151 C CA . ASP A 1 526 ? 9.135 8.212 -41.286 1.00 87.88 526 ASP A CA 1
ATOM 4152 C C . ASP A 1 526 ? 9.801 6.853 -41.528 1.00 87.88 526 ASP A C 1
ATOM 4154 O O . ASP A 1 526 ? 9.719 6.307 -42.633 1.00 87.88 526 ASP A O 1
ATOM 4158 N N . ASN A 1 527 ? 10.388 6.252 -40.490 1.00 89.19 527 ASN A N 1
ATOM 4159 C CA . ASN A 1 527 ? 11.005 4.931 -40.582 1.00 89.19 527 ASN A CA 1
ATOM 4160 C C . ASN A 1 527 ? 9.972 3.829 -40.857 1.00 89.19 527 ASN A C 1
ATOM 4162 O O . ASN A 1 527 ? 10.207 2.979 -41.717 1.00 89.19 527 ASN A O 1
ATOM 4166 N N . LEU A 1 528 ? 8.804 3.856 -40.209 1.00 90.00 528 LEU A N 1
ATOM 4167 C CA . LEU A 1 528 ? 7.701 2.931 -40.492 1.00 90.00 528 LEU A CA 1
ATOM 4168 C C . LEU A 1 528 ? 7.254 3.036 -41.955 1.00 90.00 528 LEU A C 1
ATOM 4170 O O . LEU A 1 528 ? 7.084 2.018 -42.633 1.00 90.00 528 LEU A O 1
ATOM 4174 N N . ARG A 1 529 ? 7.131 4.259 -42.483 1.00 89.25 529 ARG A N 1
ATOM 4175 C CA . ARG A 1 529 ? 6.784 4.507 -43.887 1.00 89.25 529 ARG A CA 1
ATOM 4176 C C . ARG A 1 529 ? 7.855 3.987 -44.848 1.00 89.25 529 ARG A C 1
ATOM 4178 O O . ARG A 1 529 ? 7.506 3.362 -45.854 1.00 89.25 529 ARG A O 1
ATOM 4185 N N . LEU A 1 530 ? 9.131 4.236 -44.555 1.00 90.56 530 LEU A N 1
ATOM 4186 C CA . LEU A 1 530 ? 10.266 3.772 -45.359 1.00 90.56 530 LEU A CA 1
ATOM 4187 C C . LEU A 1 530 ? 10.335 2.243 -45.393 1.00 90.56 530 LEU A C 1
ATOM 4189 O O . LEU A 1 530 ? 10.383 1.658 -46.476 1.00 90.56 530 LEU A O 1
ATOM 4193 N N . TRP A 1 531 ? 10.260 1.589 -44.235 1.00 89.88 531 TRP A N 1
ATOM 4194 C CA . TRP A 1 531 ? 10.330 0.132 -44.144 1.00 89.88 531 TRP A CA 1
ATOM 4195 C C . TRP A 1 531 ? 9.103 -0.552 -44.743 1.00 89.88 531 TRP A C 1
ATOM 4197 O O . TRP A 1 531 ? 9.244 -1.576 -45.412 1.00 89.88 531 TRP A O 1
ATOM 4207 N N . ARG A 1 532 ? 7.907 0.039 -44.624 1.00 89.69 532 ARG A N 1
ATOM 4208 C CA . ARG A 1 532 ? 6.715 -0.460 -45.326 1.00 89.69 532 ARG A CA 1
ATOM 4209 C C . ARG A 1 532 ? 6.877 -0.373 -46.841 1.00 89.69 532 ARG A C 1
ATOM 4211 O O . ARG A 1 532 ? 6.460 -1.289 -47.547 1.00 89.69 532 ARG A O 1
ATOM 4218 N N . ALA A 1 533 ? 7.462 0.706 -47.360 1.00 87.50 533 ALA A N 1
ATOM 4219 C CA . ALA A 1 533 ? 7.744 0.825 -48.789 1.00 87.50 533 ALA A CA 1
ATOM 4220 C C . ALA A 1 533 ? 8.788 -0.208 -49.242 1.00 87.50 533 ALA A C 1
ATOM 4222 O O . ALA A 1 533 ? 8.561 -0.894 -50.236 1.00 87.50 533 ALA A O 1
ATOM 4223 N N . TYR A 1 534 ? 9.870 -0.371 -48.476 1.00 89.19 534 TYR A N 1
ATOM 4224 C CA . TYR A 1 534 ? 10.932 -1.342 -48.749 1.00 89.19 534 TYR A CA 1
ATOM 4225 C C . TYR A 1 534 ? 10.411 -2.785 -48.777 1.00 89.19 534 TYR A C 1
ATOM 4227 O O . TYR A 1 534 ? 10.667 -3.525 -49.722 1.00 89.19 534 TYR A O 1
ATOM 4235 N N . LEU A 1 535 ? 9.609 -3.181 -47.783 1.00 87.06 535 LEU A N 1
ATOM 4236 C CA . LEU A 1 535 ? 9.063 -4.536 -47.716 1.00 87.06 535 LEU A CA 1
ATOM 4237 C C . LEU A 1 535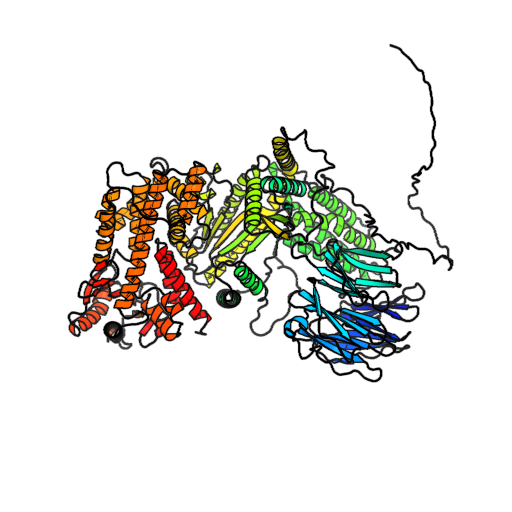 ? 7.998 -4.809 -48.782 1.00 87.06 535 LEU A C 1
ATOM 4239 O O . LEU A 1 535 ? 7.771 -5.966 -49.112 1.00 87.06 535 LEU A O 1
ATOM 4243 N N . ASN A 1 536 ? 7.354 -3.793 -49.358 1.00 85.81 536 ASN A N 1
ATOM 4244 C CA . ASN A 1 536 ? 6.400 -3.990 -50.454 1.00 85.81 536 ASN A CA 1
ATOM 4245 C C . ASN A 1 536 ? 7.064 -4.166 -51.829 1.00 85.81 536 ASN A C 1
ATOM 4247 O O . ASN A 1 536 ? 6.361 -4.489 -52.785 1.00 85.81 536 ASN A O 1
ATOM 4251 N N . ASP A 1 537 ? 8.385 -4.012 -51.938 1.00 82.81 537 ASP A N 1
ATOM 4252 C CA . ASP A 1 537 ? 9.116 -4.287 -53.174 1.00 82.81 537 ASP A CA 1
ATOM 4253 C C . ASP A 1 537 ? 9.076 -5.797 -53.511 1.00 82.81 537 ASP A C 1
ATOM 4255 O O . ASP A 1 537 ? 9.148 -6.670 -52.633 1.00 82.81 537 ASP A O 1
ATOM 4259 N N . GLU A 1 538 ? 8.903 -6.114 -54.795 1.00 71.44 538 GLU A N 1
ATOM 4260 C CA . GLU A 1 538 ? 8.869 -7.483 -55.324 1.00 71.44 538 GLU A CA 1
ATOM 4261 C C . GLU A 1 538 ? 10.279 -8.077 -55.498 1.00 71.44 538 GLU A C 1
ATOM 4263 O O . GLU A 1 538 ? 10.410 -9.289 -55.658 1.00 71.44 538 GLU A O 1
ATOM 4268 N N . ALA A 1 539 ? 11.333 -7.254 -55.436 1.00 77.75 539 ALA A N 1
ATOM 4269 C CA . ALA A 1 539 ? 12.720 -7.657 -55.683 1.00 77.75 539 ALA A CA 1
ATOM 4270 C C . ALA A 1 539 ? 13.517 -8.098 -54.433 1.00 77.75 539 ALA A C 1
ATOM 4272 O O . ALA A 1 539 ? 14.726 -8.310 -54.540 1.00 77.75 539 ALA A O 1
ATOM 4273 N N . ILE A 1 540 ? 12.881 -8.233 -53.263 1.00 84.69 540 ILE A N 1
ATOM 4274 C CA . ILE A 1 540 ? 13.564 -8.547 -51.990 1.00 84.69 540 ILE A CA 1
ATOM 4275 C C . ILE A 1 540 ? 13.692 -10.057 -51.733 1.00 84.69 540 ILE A C 1
ATOM 4277 O O . ILE A 1 540 ? 12.820 -10.844 -52.097 1.00 84.69 540 ILE A O 1
ATOM 4281 N N . THR A 1 541 ? 14.775 -10.458 -51.068 1.00 83.62 541 THR A N 1
ATOM 4282 C CA . THR A 1 541 ? 15.135 -11.849 -50.725 1.00 83.62 541 THR A CA 1
ATOM 4283 C C . THR A 1 541 ? 15.032 -12.128 -49.217 1.00 83.62 541 THR A C 1
ATOM 4285 O O . THR A 1 541 ? 14.816 -11.209 -48.428 1.00 83.62 541 THR A O 1
ATOM 4288 N N . CYS A 1 542 ? 15.223 -13.378 -48.763 1.00 79.94 542 CYS A N 1
ATOM 4289 C CA . CYS A 1 542 ? 15.273 -13.681 -47.321 1.00 79.94 542 CYS A CA 1
ATOM 4290 C C . CYS A 1 542 ? 16.406 -12.935 -46.593 1.00 79.94 542 CYS A C 1
ATOM 4292 O O . CYS A 1 542 ? 16.219 -12.514 -45.455 1.00 79.94 542 CYS A O 1
ATOM 4294 N N . ASN A 1 543 ? 17.545 -12.710 -47.254 1.00 82.75 543 ASN A N 1
ATOM 4295 C CA . ASN A 1 543 ? 18.656 -11.928 -46.702 1.00 82.75 543 ASN A CA 1
ATOM 4296 C C . ASN A 1 543 ? 18.288 -10.438 -46.553 1.00 82.75 543 ASN A C 1
ATOM 4298 O O . ASN A 1 543 ? 18.716 -9.768 -45.615 1.00 82.75 543 ASN A O 1
ATOM 4302 N N . ASP A 1 544 ? 17.456 -9.916 -47.456 1.00 85.75 544 ASP A N 1
ATOM 4303 C CA . ASP A 1 544 ? 16.915 -8.558 -47.345 1.00 85.75 544 ASP A CA 1
ATOM 4304 C C . ASP A 1 544 ? 15.896 -8.450 -46.202 1.00 85.75 544 ASP A C 1
ATOM 4306 O O . ASP A 1 544 ? 15.892 -7.449 -45.489 1.00 85.75 544 ASP A O 1
ATOM 4310 N N . LEU A 1 545 ? 15.086 -9.493 -45.962 1.00 87.19 545 LEU A N 1
ATOM 4311 C CA . LEU A 1 545 ? 14.200 -9.561 -44.792 1.00 87.19 545 LEU A CA 1
ATOM 4312 C C . LEU A 1 545 ? 14.989 -9.607 -43.475 1.00 87.19 545 LEU A C 1
ATOM 4314 O O . LEU A 1 545 ? 14.595 -8.949 -42.513 1.00 87.19 545 LEU A O 1
ATOM 4318 N N . GLU A 1 546 ? 16.109 -10.337 -43.422 1.00 87.88 546 GLU A N 1
ATOM 4319 C CA . GLU A 1 546 ? 16.981 -10.374 -42.238 1.00 87.88 546 GLU A CA 1
ATOM 4320 C C . GLU A 1 546 ? 17.541 -8.978 -41.941 1.00 87.88 546 GLU A C 1
ATOM 4322 O O . GLU A 1 546 ? 17.379 -8.463 -40.832 1.00 87.88 546 GLU A O 1
ATOM 4327 N N . ASN A 1 547 ? 18.114 -8.316 -42.950 1.00 85.00 547 ASN A N 1
ATOM 4328 C CA . ASN A 1 547 ? 18.628 -6.953 -42.808 1.00 85.00 547 ASN A CA 1
ATOM 4329 C C . ASN A 1 547 ? 17.527 -5.954 -42.429 1.00 85.00 547 ASN A C 1
ATOM 4331 O O . ASN A 1 547 ? 17.744 -5.110 -41.558 1.00 85.00 547 ASN A O 1
ATOM 4335 N N . ALA A 1 548 ? 16.340 -6.069 -43.030 1.00 85.19 548 ALA A N 1
ATOM 4336 C CA . ALA A 1 548 ? 15.191 -5.242 -42.681 1.00 85.19 548 ALA A CA 1
ATOM 4337 C C . ALA A 1 548 ? 14.768 -5.446 -41.223 1.00 85.19 548 ALA A C 1
ATOM 4339 O O . ALA A 1 548 ? 14.573 -4.468 -40.512 1.00 85.19 548 ALA A O 1
ATOM 4340 N N . SER A 1 549 ? 14.680 -6.692 -40.745 1.00 86.75 549 SER A N 1
ATOM 4341 C CA . SER A 1 549 ? 14.309 -6.981 -39.354 1.00 86.75 549 SER A CA 1
ATOM 4342 C C . SER A 1 549 ? 15.335 -6.444 -38.347 1.00 86.75 549 SER A C 1
ATOM 4344 O O . SER A 1 549 ? 14.950 -5.829 -37.354 1.00 86.75 549 SER A O 1
ATOM 4346 N N . LYS A 1 550 ? 16.639 -6.561 -38.640 1.00 88.19 550 LYS A N 1
ATOM 4347 C CA . LYS A 1 550 ? 17.712 -5.971 -37.827 1.00 88.19 550 LYS A CA 1
ATOM 4348 C C . LYS A 1 550 ? 17.607 -4.448 -37.751 1.00 88.19 550 LYS A C 1
ATOM 4350 O O . LYS A 1 550 ? 17.709 -3.884 -36.666 1.00 88.19 550 LYS A O 1
ATOM 4355 N N . ASN A 1 551 ? 17.416 -3.784 -38.887 1.00 86.25 551 ASN A N 1
ATOM 4356 C CA . ASN A 1 551 ? 17.341 -2.326 -38.919 1.00 86.25 551 ASN A CA 1
ATOM 4357 C C . ASN A 1 551 ? 16.035 -1.817 -38.298 1.00 86.25 551 ASN A C 1
ATOM 4359 O O . ASN A 1 551 ? 16.066 -0.837 -37.568 1.00 86.25 551 ASN A O 1
ATOM 4363 N N . LEU A 1 552 ? 14.915 -2.531 -38.460 1.00 86.31 552 LEU A N 1
ATOM 4364 C CA . LEU A 1 552 ? 13.650 -2.228 -37.780 1.00 86.31 552 LEU A CA 1
ATOM 4365 C C . LEU A 1 552 ? 13.774 -2.223 -36.251 1.00 86.31 552 LEU A C 1
ATOM 4367 O O . LEU A 1 552 ? 13.110 -1.423 -35.586 1.00 86.31 552 LEU A O 1
ATOM 4371 N N . ILE A 1 553 ? 14.640 -3.070 -35.683 1.00 84.25 553 ILE A N 1
ATOM 4372 C CA . ILE A 1 553 ? 14.926 -3.051 -34.243 1.00 84.25 553 ILE A CA 1
ATOM 4373 C C . ILE A 1 553 ? 15.517 -1.692 -33.834 1.00 84.25 553 ILE A C 1
ATOM 4375 O O . ILE A 1 553 ? 15.080 -1.092 -32.852 1.00 84.25 553 ILE A O 1
ATOM 4379 N N . THR A 1 554 ? 16.491 -1.182 -34.582 1.00 81.12 554 THR A N 1
ATOM 4380 C CA . THR A 1 554 ? 17.165 0.082 -34.254 1.00 81.12 554 THR A CA 1
ATOM 4381 C C . THR A 1 554 ? 16.332 1.307 -34.642 1.00 81.12 554 THR A C 1
ATOM 4383 O O . THR A 1 554 ? 16.200 2.231 -33.845 1.00 81.12 554 THR A O 1
ATOM 4386 N N . ASP A 1 555 ? 15.730 1.294 -35.830 1.00 82.06 555 ASP A N 1
ATOM 4387 C CA . ASP A 1 555 ? 15.053 2.439 -36.446 1.00 82.06 555 ASP A CA 1
ATOM 4388 C C . ASP A 1 555 ? 13.660 2.710 -35.865 1.00 82.06 555 ASP A C 1
ATOM 4390 O O . ASP A 1 555 ? 13.195 3.852 -35.882 1.00 82.06 555 ASP A O 1
ATOM 4394 N N . VAL A 1 556 ? 12.977 1.665 -35.386 1.00 85.31 556 VAL A N 1
ATOM 4395 C CA . VAL A 1 556 ? 11.577 1.732 -34.941 1.00 85.31 556 VAL A CA 1
ATOM 4396 C C . VAL A 1 556 ? 11.426 1.188 -33.527 1.00 85.31 556 VAL A C 1
ATOM 4398 O O . VAL A 1 556 ? 10.969 1.914 -32.648 1.00 85.31 556 VAL A O 1
ATOM 4401 N N . GLN A 1 557 ? 11.823 -0.065 -33.272 1.00 89.50 557 GLN A N 1
ATOM 4402 C CA . GLN A 1 557 ? 11.549 -0.722 -31.987 1.00 89.50 557 GLN A CA 1
ATOM 4403 C C . GLN A 1 557 ? 12.190 0.027 -30.808 1.00 89.50 557 GLN A C 1
ATOM 4405 O O . GLN A 1 557 ? 11.536 0.223 -29.788 1.00 89.50 557 GLN A O 1
ATOM 4410 N N . MET A 1 558 ? 13.457 0.437 -30.907 1.00 82.75 558 MET A N 1
ATOM 4411 C CA . MET A 1 558 ? 14.142 1.135 -29.811 1.00 82.75 558 MET A CA 1
ATOM 4412 C C . MET A 1 558 ? 13.535 2.514 -29.520 1.00 82.75 558 MET A C 1
ATOM 4414 O O . MET A 1 558 ? 13.277 2.829 -28.359 1.00 82.75 558 MET A O 1
ATOM 4418 N N . GLU A 1 559 ? 13.276 3.313 -30.555 1.00 84.75 559 GLU A N 1
ATOM 4419 C CA . GLU A 1 559 ? 12.748 4.676 -30.403 1.00 84.75 559 GLU A CA 1
ATOM 4420 C C . GLU A 1 559 ? 11.285 4.671 -29.944 1.00 84.75 559 GLU A C 1
ATOM 4422 O O . GLU A 1 559 ? 10.924 5.352 -28.983 1.00 84.75 559 GLU A O 1
ATOM 4427 N N . LEU A 1 560 ? 10.445 3.824 -30.546 1.00 86.69 560 LEU A N 1
ATOM 4428 C CA . LEU A 1 560 ? 9.064 3.644 -30.101 1.00 86.69 560 LEU A CA 1
ATOM 4429 C C . LEU A 1 560 ? 9.013 3.060 -28.683 1.00 86.69 560 LEU A C 1
ATOM 4431 O O . LEU A 1 560 ? 8.173 3.461 -27.882 1.00 86.69 560 LEU A O 1
ATOM 4435 N N . GLY A 1 561 ? 9.956 2.181 -28.333 1.00 83.88 561 GLY A N 1
ATOM 4436 C CA . GLY A 1 561 ? 10.096 1.641 -26.984 1.00 83.88 561 GLY A CA 1
ATOM 4437 C C . GLY A 1 561 ? 10.348 2.712 -25.925 1.00 83.88 561 GLY A C 1
ATOM 4438 O O . GLY A 1 561 ? 9.748 2.645 -24.856 1.00 83.88 561 GLY A O 1
ATOM 4439 N N . ARG A 1 562 ? 11.160 3.733 -26.229 1.00 81.81 562 ARG A N 1
ATOM 4440 C CA . ARG A 1 562 ? 11.374 4.889 -25.339 1.00 81.81 562 ARG A CA 1
ATOM 4441 C C . ARG A 1 562 ? 10.102 5.715 -25.159 1.00 81.81 562 ARG A C 1
ATOM 4443 O O . ARG A 1 562 ? 9.773 6.087 -24.036 1.00 81.81 562 ARG A O 1
ATOM 4450 N N . ALA A 1 563 ? 9.356 5.962 -26.238 1.00 83.69 563 ALA A N 1
ATOM 4451 C CA . ALA A 1 563 ? 8.075 6.668 -26.159 1.00 83.69 563 ALA A CA 1
ATOM 4452 C C . ALA A 1 563 ? 7.029 5.886 -25.340 1.00 83.69 563 ALA A C 1
ATOM 4454 O O . ALA A 1 563 ? 6.298 6.471 -24.541 1.00 83.69 563 ALA A O 1
ATOM 4455 N N . VAL A 1 564 ? 6.994 4.557 -25.490 1.00 81.19 564 VAL A N 1
ATOM 4456 C CA . VAL A 1 564 ? 6.129 3.650 -24.715 1.00 81.19 564 VAL A CA 1
ATOM 4457 C C . VAL A 1 564 ? 6.542 3.587 -23.240 1.00 81.19 564 VAL A C 1
ATOM 4459 O O . VAL A 1 564 ? 5.673 3.561 -22.366 1.00 81.19 564 VAL A O 1
ATOM 4462 N N . GLU A 1 565 ? 7.845 3.591 -22.940 1.00 81.25 565 GLU A N 1
ATOM 4463 C CA . GLU A 1 565 ? 8.358 3.680 -21.567 1.00 81.25 565 GLU A CA 1
ATOM 4464 C C . GLU A 1 565 ? 7.985 5.016 -20.912 1.00 81.25 565 GLU A C 1
ATOM 4466 O O . GLU A 1 565 ? 7.647 5.034 -19.728 1.00 81.25 565 GLU A O 1
ATOM 4471 N N . GLY A 1 566 ? 7.953 6.100 -21.689 1.00 87.00 566 GLY A N 1
ATOM 4472 C CA . GLY A 1 566 ? 7.511 7.422 -21.264 1.00 87.00 566 GLY A CA 1
ATOM 4473 C C . GLY A 1 566 ? 8.488 8.125 -20.316 1.00 87.00 566 GLY A C 1
ATOM 4474 O O . GLY A 1 566 ? 9.600 7.671 -20.072 1.00 87.00 566 GLY A O 1
ATOM 4475 N N . LEU A 1 567 ? 8.050 9.263 -19.769 1.00 90.38 567 LEU A N 1
ATOM 4476 C CA . LEU A 1 567 ? 8.827 10.102 -18.836 1.00 90.38 567 LEU A CA 1
ATOM 4477 C C . LEU A 1 567 ? 8.184 10.196 -17.441 1.00 90.38 567 LEU A C 1
ATOM 4479 O O . LEU A 1 567 ? 8.524 11.043 -16.618 1.00 90.38 567 LEU A O 1
ATOM 4483 N N . ALA A 1 568 ? 7.217 9.320 -17.188 1.00 90.19 568 ALA A N 1
ATOM 4484 C CA . ALA A 1 568 ? 6.561 9.135 -15.908 1.00 90.19 568 ALA A CA 1
ATOM 4485 C C . ALA A 1 568 ? 6.393 7.639 -15.654 1.00 90.19 568 ALA A C 1
ATOM 4487 O O . ALA A 1 568 ? 6.519 6.806 -16.550 1.00 90.19 568 ALA A O 1
ATOM 4488 N N . LYS A 1 569 ? 6.077 7.299 -14.414 1.00 83.56 569 LYS A N 1
ATOM 4489 C CA . LYS A 1 569 ? 6.029 5.935 -13.917 1.00 83.56 569 LYS A CA 1
ATOM 4490 C C . LYS A 1 569 ? 4.733 5.676 -13.176 1.00 83.56 569 LYS A C 1
ATOM 4492 O O . LYS A 1 569 ? 4.291 6.500 -12.373 1.00 83.56 569 LYS A O 1
ATOM 4497 N N . ILE A 1 570 ? 4.185 4.488 -13.395 1.00 80.25 570 ILE A N 1
ATOM 4498 C CA . ILE A 1 570 ? 3.075 3.943 -12.624 1.00 80.25 570 ILE A CA 1
ATOM 4499 C C . ILE A 1 570 ? 3.643 3.011 -11.555 1.00 80.25 570 ILE A C 1
ATOM 4501 O O . ILE A 1 570 ? 4.470 2.142 -11.829 1.00 80.25 570 ILE A O 1
ATOM 4505 N N . SER A 1 571 ? 3.204 3.200 -10.316 1.00 75.00 571 SER A N 1
ATOM 4506 C CA . SER A 1 571 ? 3.559 2.346 -9.185 1.00 75.00 571 SER A CA 1
ATOM 4507 C C . SER A 1 571 ? 2.295 1.905 -8.468 1.00 75.00 571 SER A C 1
ATOM 4509 O O . SER A 1 571 ? 1.435 2.738 -8.180 1.00 75.00 571 SER A O 1
ATOM 4511 N N . MET A 1 572 ? 2.188 0.610 -8.163 1.00 70.44 572 MET A N 1
ATOM 4512 C CA . MET A 1 572 ? 1.120 0.096 -7.308 1.00 70.44 572 MET A CA 1
ATOM 4513 C C . MET A 1 572 ? 1.714 -0.515 -6.044 1.00 70.44 572 MET A C 1
ATOM 4515 O O . MET A 1 572 ? 2.631 -1.334 -6.102 1.00 70.44 572 MET A O 1
ATOM 4519 N N . ILE A 1 573 ? 1.187 -0.119 -4.891 1.00 66.31 573 ILE A N 1
ATOM 4520 C CA . ILE A 1 573 ? 1.680 -0.533 -3.582 1.00 66.31 573 ILE A CA 1
ATOM 4521 C C . ILE A 1 573 ? 0.550 -1.258 -2.859 1.00 66.31 573 ILE A C 1
ATOM 4523 O O . ILE A 1 573 ? -0.457 -0.660 -2.485 1.00 66.31 573 ILE A O 1
ATOM 4527 N N . PHE A 1 574 ? 0.745 -2.558 -2.643 1.00 63.12 574 PHE A N 1
ATOM 4528 C CA . PHE A 1 574 ? -0.192 -3.419 -1.916 1.00 63.12 574 PHE A CA 1
ATOM 4529 C C . PHE A 1 574 ? 0.244 -3.672 -0.470 1.00 63.12 574 PHE A C 1
ATOM 4531 O O . PHE A 1 574 ? -0.509 -4.272 0.287 1.00 63.12 574 PHE A O 1
ATOM 4538 N N . SER A 1 575 ? 1.445 -3.242 -0.068 1.00 50.59 575 SER A N 1
ATOM 4539 C CA . SER A 1 575 ? 2.016 -3.512 1.261 1.00 50.59 575 SER A CA 1
ATOM 4540 C C . SER A 1 575 ? 1.432 -2.649 2.381 1.00 50.59 575 SER A C 1
ATOM 4542 O O . SER A 1 575 ? 1.570 -2.999 3.549 1.00 50.59 575 SER A O 1
ATOM 4544 N N . ILE A 1 576 ? 0.766 -1.543 2.047 1.00 54.41 576 ILE A N 1
ATOM 4545 C CA . ILE A 1 576 ? 0.213 -0.613 3.032 1.00 54.41 576 ILE A CA 1
ATOM 4546 C C . ILE A 1 576 ? -1.050 -1.237 3.638 1.00 54.41 576 ILE A C 1
ATOM 4548 O O . ILE A 1 576 ? -2.004 -1.576 2.942 1.00 54.41 576 ILE A O 1
ATOM 4552 N N . GLU A 1 577 ? -1.027 -1.440 4.953 1.00 52.88 577 GLU A N 1
ATOM 4553 C CA . GLU A 1 577 ? -2.012 -2.244 5.685 1.00 52.88 577 GLU A CA 1
ATOM 4554 C C . GLU A 1 577 ? -3.479 -1.773 5.526 1.00 52.88 577 GLU A C 1
ATOM 4556 O O . GLU A 1 577 ? -4.331 -2.646 5.346 1.00 52.88 577 GLU A O 1
ATOM 4561 N N . PRO A 1 578 ? -3.789 -0.457 5.442 1.00 64.94 578 PRO A N 1
ATOM 4562 C CA . PRO A 1 578 ? -5.159 -0.002 5.175 1.00 64.94 578 PRO A CA 1
ATOM 4563 C C . PRO A 1 578 ? -5.563 0.163 3.698 1.00 64.94 578 PRO A C 1
ATOM 4565 O O . PRO A 1 578 ? -6.764 0.186 3.420 1.00 64.94 578 PRO A O 1
ATOM 4568 N N . PHE A 1 579 ? -4.630 0.276 2.740 1.00 76.12 579 PHE A N 1
ATOM 4569 C CA . PHE A 1 579 ? -4.959 0.671 1.357 1.00 76.12 579 PHE A CA 1
ATOM 4570 C C . PHE A 1 579 ? -4.158 -0.077 0.287 1.00 76.12 579 PHE A C 1
ATOM 4572 O O . PHE A 1 579 ? -2.983 -0.391 0.458 1.00 76.12 579 PHE A O 1
ATOM 4579 N N . TYR A 1 580 ? -4.780 -0.257 -0.871 1.00 79.62 580 TYR A N 1
ATOM 4580 C CA . TYR A 1 580 ? -4.093 -0.402 -2.147 1.00 79.62 580 TYR A CA 1
ATOM 4581 C C . TYR A 1 580 ? -3.831 0.985 -2.717 1.00 79.62 580 TYR A C 1
ATOM 4583 O O . TYR A 1 580 ? -4.736 1.818 -2.738 1.00 79.62 580 TYR A O 1
ATOM 4591 N N . LEU A 1 581 ? -2.605 1.240 -3.159 1.00 81.19 581 LEU A N 1
ATOM 4592 C CA . LEU A 1 581 ? -2.202 2.557 -3.631 1.00 81.19 581 LEU A CA 1
ATOM 4593 C C . LEU A 1 581 ? -1.759 2.488 -5.082 1.00 81.19 581 LEU A C 1
ATOM 4595 O O . LEU A 1 581 ? -0.916 1.659 -5.408 1.00 81.19 581 LEU A O 1
ATOM 4599 N N . PHE A 1 582 ? -2.279 3.370 -5.925 1.00 85.94 582 PHE A N 1
ATOM 4600 C CA . PHE A 1 582 ? -1.862 3.529 -7.314 1.00 85.94 582 PHE A CA 1
ATOM 4601 C C . PHE A 1 582 ? -1.327 4.935 -7.489 1.00 85.94 582 PHE A C 1
ATOM 4603 O O . PHE A 1 582 ? -1.978 5.900 -7.101 1.00 85.94 582 PHE A O 1
ATOM 4610 N N . ARG A 1 583 ? -0.147 5.058 -8.082 1.00 86.00 583 ARG A N 1
ATOM 4611 C CA . ARG A 1 583 ? 0.513 6.345 -8.243 1.00 86.00 583 ARG A CA 1
ATOM 4612 C C . ARG A 1 583 ? 1.014 6.535 -9.654 1.00 86.00 583 ARG A C 1
ATOM 4614 O O . ARG A 1 583 ? 1.686 5.650 -10.178 1.00 86.00 583 ARG A O 1
ATOM 4621 N N . LEU A 1 584 ? 0.763 7.716 -10.199 1.00 91.62 584 LEU A N 1
ATOM 4622 C CA . LEU A 1 584 ? 1.471 8.259 -11.350 1.00 91.62 584 LEU A CA 1
ATOM 4623 C C . LEU A 1 584 ? 2.467 9.302 -10.835 1.00 91.62 584 LEU A C 1
ATOM 4625 O O . LEU A 1 584 ? 2.090 10.204 -10.086 1.00 91.62 584 LEU A O 1
ATOM 4629 N N . MET A 1 585 ? 3.742 9.157 -11.182 1.00 91.50 585 MET A N 1
ATOM 4630 C CA . MET A 1 585 ? 4.815 10.017 -10.670 1.00 91.50 585 MET A CA 1
ATOM 4631 C C . MET A 1 585 ? 5.961 10.158 -11.666 1.00 91.50 585 MET A C 1
ATOM 4633 O O . MET A 1 585 ? 6.190 9.260 -12.473 1.00 91.50 585 MET A O 1
ATOM 4637 N N . VAL A 1 586 ? 6.725 11.239 -11.557 1.00 92.56 586 VAL A N 1
ATOM 4638 C CA . VAL A 1 586 ? 7.990 11.412 -12.279 1.00 92.56 586 VAL A CA 1
ATOM 4639 C C . VAL A 1 586 ? 9.139 10.973 -11.357 1.00 92.56 586 VAL A C 1
ATOM 4641 O O . VAL A 1 586 ? 9.249 11.504 -10.245 1.00 92.56 586 VAL A O 1
ATOM 4644 N N . PRO A 1 587 ? 9.951 9.972 -11.742 1.00 87.94 587 PRO A N 1
ATOM 4645 C CA . PRO A 1 587 ? 11.009 9.436 -10.890 1.00 87.94 587 PRO A CA 1
ATOM 4646 C C . PRO A 1 587 ? 12.283 10.294 -10.931 1.00 87.94 587 PRO A C 1
ATOM 4648 O O . PRO A 1 587 ? 12.736 10.704 -11.995 1.00 87.94 587 PRO A O 1
ATOM 4651 N N . PHE A 1 588 ? 12.897 10.502 -9.765 1.00 88.31 588 PHE A N 1
ATOM 4652 C CA . PHE A 1 588 ? 14.176 11.197 -9.593 1.00 88.31 588 PHE A CA 1
ATOM 4653 C C . PHE A 1 588 ? 15.067 10.442 -8.593 1.00 88.31 588 PHE A C 1
ATOM 4655 O O . PHE A 1 588 ? 14.637 9.495 -7.922 1.00 88.31 588 PHE A O 1
ATOM 4662 N N . GLN A 1 589 ? 16.327 10.845 -8.487 1.00 85.38 589 GLN A N 1
ATOM 4663 C CA . GLN A 1 589 ? 17.305 10.251 -7.579 1.00 85.38 589 GLN A CA 1
ATOM 4664 C C . GLN A 1 589 ? 18.132 11.348 -6.913 1.00 85.38 589 GLN A C 1
ATOM 4666 O O . GLN A 1 589 ? 18.665 12.214 -7.598 1.00 85.38 589 GLN A O 1
ATOM 4671 N N . VAL A 1 590 ? 18.237 11.307 -5.585 1.00 80.94 590 VAL A N 1
ATOM 4672 C CA . VAL A 1 590 ? 19.224 12.078 -4.818 1.00 80.94 590 VAL A CA 1
ATOM 4673 C C . VAL A 1 590 ? 20.530 11.292 -4.812 1.00 80.94 590 VAL A C 1
ATOM 4675 O O . VAL A 1 590 ? 20.482 10.101 -4.530 1.00 80.94 590 VAL A O 1
ATOM 4678 N N . VAL A 1 591 ? 21.660 11.941 -5.069 1.00 79.50 591 VAL A N 1
ATOM 4679 C CA . VAL A 1 591 ? 23.023 11.392 -5.035 1.00 79.50 591 VAL A CA 1
ATOM 4680 C C . VAL A 1 591 ? 23.774 12.059 -3.873 1.00 79.50 591 VAL A C 1
ATOM 4682 O O . VAL A 1 591 ? 23.767 13.284 -3.784 1.00 79.50 591 VAL A O 1
ATOM 4685 N N . SER A 1 592 ? 24.349 11.305 -2.931 1.00 68.00 592 SER A N 1
ATOM 4686 C CA . SER A 1 592 ? 25.024 11.887 -1.751 1.00 68.00 592 SER A CA 1
ATOM 4687 C C . SER A 1 592 ? 26.008 10.949 -1.050 1.00 68.00 592 SER A C 1
ATOM 4689 O O . SER A 1 592 ? 25.575 9.973 -0.461 1.00 68.00 592 SER A O 1
ATOM 4691 N N . ASN A 1 593 ? 27.278 11.316 -0.905 1.00 53.69 593 ASN A N 1
ATOM 4692 C CA . ASN A 1 593 ? 28.347 10.502 -0.292 1.00 53.69 593 ASN A CA 1
ATOM 4693 C C . ASN A 1 593 ? 28.256 10.206 1.217 1.00 53.69 593 ASN A C 1
ATOM 4695 O O . ASN A 1 593 ? 29.200 9.679 1.803 1.00 53.69 593 ASN A O 1
ATOM 4699 N N . LEU A 1 594 ? 27.154 10.561 1.880 1.00 54.12 594 LEU A N 1
ATOM 4700 C CA . LEU A 1 594 ? 26.970 10.400 3.332 1.00 54.12 594 LEU A CA 1
ATOM 4701 C C . LEU A 1 594 ? 25.697 9.630 3.710 1.00 54.12 594 LEU A C 1
ATOM 4703 O O . LEU A 1 594 ? 25.313 9.609 4.882 1.00 54.12 594 LEU A O 1
ATOM 4707 N N . GLY A 1 595 ? 25.032 9.015 2.734 1.00 57.06 595 GLY A N 1
ATOM 4708 C CA . GLY A 1 595 ? 23.709 8.438 2.928 1.00 57.06 595 GLY A CA 1
ATOM 4709 C C . GLY A 1 595 ? 22.595 9.467 2.828 1.00 57.06 595 GLY A C 1
ATOM 4710 O O . GLY A 1 595 ? 22.707 10.600 3.295 1.00 57.06 595 GLY A O 1
ATOM 4711 N N . VAL A 1 596 ? 21.483 9.082 2.197 1.00 65.94 596 VAL A N 1
ATOM 4712 C CA . VAL A 1 596 ? 20.313 9.963 2.054 1.00 65.94 596 VAL A CA 1
ATOM 4713 C C . VAL A 1 596 ? 19.283 9.601 3.117 1.00 65.94 596 VAL A C 1
ATOM 4715 O O . VAL A 1 596 ? 18.587 8.584 3.009 1.00 65.94 596 VAL A O 1
ATOM 4718 N N . ASN A 1 597 ? 19.142 10.448 4.138 1.00 75.12 597 ASN A N 1
ATOM 4719 C CA . ASN A 1 597 ? 18.144 10.236 5.184 1.00 75.12 597 ASN A CA 1
ATOM 4720 C C . ASN A 1 597 ? 16.706 10.455 4.650 1.00 75.12 597 ASN A C 1
ATOM 4722 O O . ASN A 1 597 ? 16.478 11.075 3.608 1.00 75.12 597 ASN A O 1
ATOM 4726 N N . GLN A 1 598 ? 15.692 9.947 5.362 1.00 69.00 598 GLN A N 1
ATOM 4727 C CA . GLN A 1 598 ? 14.290 10.101 4.937 1.00 69.00 598 GLN A CA 1
ATOM 4728 C C . GLN A 1 598 ? 13.812 11.560 4.871 1.00 69.00 598 GLN A C 1
ATOM 4730 O O . GLN A 1 598 ? 12.920 11.873 4.078 1.00 69.00 598 GLN A O 1
ATOM 4735 N N . GLY A 1 599 ? 14.361 12.436 5.716 1.00 72.56 599 GLY A N 1
ATOM 4736 C CA . GLY A 1 599 ? 14.045 13.862 5.722 1.00 72.56 599 GLY A CA 1
ATOM 4737 C C . GLY A 1 599 ? 14.436 14.522 4.404 1.00 72.56 599 GLY A C 1
ATOM 4738 O O . GLY A 1 599 ? 13.606 15.199 3.801 1.00 72.56 599 GLY A O 1
ATOM 4739 N N . ASP A 1 600 ? 15.633 14.219 3.912 1.00 79.25 600 ASP A N 1
ATOM 4740 C CA . ASP A 1 600 ? 16.188 14.737 2.663 1.00 79.25 600 ASP A CA 1
ATOM 4741 C C . ASP A 1 600 ? 15.419 14.205 1.453 1.00 79.25 600 ASP A C 1
ATOM 4743 O O . ASP A 1 600 ? 15.007 14.985 0.596 1.00 79.25 600 ASP A O 1
ATOM 4747 N N . LYS A 1 601 ? 15.088 12.902 1.426 1.00 78.12 601 LYS A N 1
ATOM 4748 C CA . LYS A 1 601 ? 14.223 12.329 0.368 1.00 78.12 601 LYS A CA 1
ATOM 4749 C C . LYS A 1 601 ? 12.855 13.005 0.328 1.00 78.12 601 LYS A C 1
ATOM 4751 O O . LYS A 1 601 ? 12.311 13.248 -0.753 1.00 78.12 601 LYS A O 1
ATOM 4756 N N . ARG A 1 602 ? 12.276 13.291 1.501 1.00 78.31 602 ARG A N 1
ATOM 4757 C CA . ARG A 1 602 ? 10.980 13.971 1.623 1.00 78.31 602 ARG A CA 1
ATOM 4758 C C . ARG A 1 602 ? 11.077 15.434 1.195 1.00 78.31 602 ARG A C 1
ATOM 4760 O O . ARG A 1 602 ? 10.152 15.900 0.538 1.00 78.31 602 ARG A O 1
ATOM 4767 N N . ASN A 1 603 ? 12.161 16.126 1.543 1.00 82.31 603 ASN A N 1
ATOM 4768 C CA . ASN A 1 603 ? 12.415 17.499 1.114 1.00 82.31 603 ASN A CA 1
ATOM 4769 C C . ASN A 1 603 ? 12.548 17.571 -0.413 1.00 82.31 603 ASN A C 1
ATOM 4771 O O . ASN A 1 603 ? 11.760 18.255 -1.054 1.00 82.31 603 ASN A O 1
ATOM 4775 N N . ALA A 1 604 ? 13.431 16.750 -0.994 1.00 86.19 604 ALA A N 1
ATOM 4776 C CA . ALA A 1 604 ? 13.618 16.641 -2.440 1.00 86.19 604 ALA A CA 1
ATOM 4777 C C . ALA A 1 604 ? 12.308 16.327 -3.173 1.00 86.19 604 ALA A C 1
ATOM 4779 O O . ALA A 1 604 ? 11.956 17.008 -4.130 1.00 86.19 604 ALA A O 1
ATOM 4780 N N . SER A 1 605 ? 11.549 15.331 -2.702 1.00 87.94 605 SER A N 1
ATOM 4781 C CA . SER A 1 605 ? 10.275 14.963 -3.338 1.00 87.94 605 SER A CA 1
ATOM 4782 C C . SER A 1 605 ? 9.224 16.075 -3.234 1.00 87.94 605 SER A C 1
ATOM 4784 O O . SER A 1 605 ? 8.456 16.282 -4.170 1.00 87.94 605 SER A O 1
ATOM 4786 N N . GLY A 1 606 ? 9.198 16.802 -2.110 1.00 85.31 606 GLY A N 1
ATOM 4787 C CA . GLY A 1 606 ? 8.351 17.980 -1.930 1.00 85.31 606 GLY A CA 1
ATOM 4788 C C . GLY A 1 606 ? 8.695 19.067 -2.943 1.00 85.31 606 GLY A C 1
ATOM 4789 O O . GLY A 1 606 ? 7.843 19.436 -3.738 1.00 85.31 606 GLY A O 1
ATOM 4790 N N . THR A 1 607 ? 9.957 19.495 -2.995 1.00 88.88 607 THR A N 1
ATOM 4791 C CA . THR A 1 607 ? 10.430 20.514 -3.945 1.00 88.88 607 THR A CA 1
ATOM 4792 C C . THR A 1 607 ? 10.176 20.125 -5.403 1.00 88.88 607 THR A C 1
ATOM 4794 O O . THR A 1 607 ? 9.657 20.925 -6.173 1.00 88.88 607 THR A O 1
ATOM 4797 N N . LEU A 1 608 ? 10.472 18.881 -5.790 1.00 91.31 608 LEU A N 1
ATOM 4798 C CA . LEU A 1 608 ? 10.222 18.387 -7.148 1.00 91.31 608 LEU A CA 1
ATOM 4799 C C . LEU A 1 608 ? 8.728 18.404 -7.505 1.00 91.31 608 LEU A C 1
ATOM 4801 O O . LEU A 1 608 ? 8.358 18.802 -8.608 1.00 91.31 608 LEU A O 1
ATOM 4805 N N . THR A 1 609 ? 7.866 17.990 -6.572 1.00 90.19 609 THR A N 1
ATOM 4806 C CA . THR A 1 609 ? 6.407 18.044 -6.755 1.00 90.19 609 THR A CA 1
ATOM 4807 C C . THR A 1 609 ? 5.936 19.489 -6.896 1.00 90.19 609 THR A C 1
ATOM 4809 O O . THR A 1 609 ? 5.125 19.780 -7.775 1.00 90.19 609 THR A O 1
ATOM 4812 N N . ASP A 1 610 ? 6.468 20.399 -6.082 1.00 87.31 610 ASP A N 1
ATOM 4813 C CA . ASP A 1 610 ? 6.129 21.820 -6.103 1.00 87.31 610 ASP A CA 1
ATOM 4814 C C . ASP A 1 610 ? 6.540 22.485 -7.426 1.00 87.31 610 ASP A C 1
ATOM 4816 O O . ASP A 1 610 ? 5.723 23.196 -8.016 1.00 87.31 610 ASP A O 1
ATOM 4820 N N . LEU A 1 611 ? 7.750 22.213 -7.928 1.00 89.75 611 LEU A N 1
ATOM 4821 C CA . LEU A 1 611 ? 8.241 22.712 -9.218 1.00 89.75 611 LEU A CA 1
ATOM 4822 C C . LEU A 1 611 ? 7.370 22.217 -10.379 1.00 89.75 611 LEU A C 1
ATOM 4824 O O . LEU A 1 611 ? 6.883 23.013 -11.181 1.00 89.75 611 LEU A O 1
ATOM 4828 N N . ILE A 1 612 ? 7.094 20.911 -10.443 1.00 89.81 612 ILE A N 1
ATOM 4829 C CA . ILE A 1 612 ? 6.272 20.355 -11.526 1.00 89.81 612 ILE A CA 1
ATOM 4830 C C . ILE A 1 612 ? 4.835 20.892 -11.490 1.00 89.81 612 ILE A C 1
ATOM 4832 O O . ILE A 1 612 ? 4.245 21.142 -12.539 1.00 89.81 612 ILE A O 1
ATOM 4836 N N . ASN A 1 613 ? 4.259 21.101 -10.304 1.00 86.19 613 ASN A N 1
ATOM 4837 C CA . ASN A 1 613 ? 2.870 21.543 -10.189 1.00 86.19 613 ASN A CA 1
ATOM 4838 C C . ASN A 1 613 ? 2.681 23.068 -10.250 1.00 86.19 613 ASN A C 1
ATOM 4840 O O . ASN A 1 613 ? 1.559 23.505 -10.493 1.00 86.19 613 ASN A O 1
ATOM 4844 N N . ASN A 1 614 ? 3.703 23.901 -10.015 1.00 80.56 614 ASN A N 1
ATOM 4845 C CA . ASN A 1 614 ? 3.483 25.349 -9.844 1.00 80.56 614 ASN A CA 1
ATOM 4846 C C . ASN A 1 614 ? 4.367 26.270 -10.687 1.00 80.56 614 ASN A C 1
ATOM 4848 O O . ASN A 1 614 ? 4.068 27.468 -10.748 1.00 80.56 614 ASN A O 1
ATOM 4852 N N . SER A 1 615 ? 5.420 25.770 -11.331 1.00 81.94 615 SER A N 1
ATOM 4853 C CA . SER A 1 615 ? 6.287 26.609 -12.163 1.00 81.94 615 SER A CA 1
ATOM 4854 C C . SER A 1 615 ? 5.539 27.165 -13.390 1.00 81.94 615 SER A C 1
ATOM 4856 O O . SER A 1 615 ? 4.619 26.547 -13.930 1.00 81.94 615 SER A O 1
ATOM 4858 N N . LEU A 1 616 ? 5.884 28.382 -13.821 1.00 71.94 616 LEU A N 1
ATOM 4859 C CA . LEU A 1 616 ? 5.228 29.149 -14.887 1.00 71.94 616 LEU A CA 1
ATOM 4860 C C . LEU A 1 616 ? 5.186 28.412 -16.239 1.00 71.94 616 LEU A C 1
ATOM 4862 O O . LEU A 1 616 ? 4.174 28.489 -16.935 1.00 71.94 616 LEU A O 1
ATOM 4866 N N . GLY A 1 617 ? 6.250 27.698 -16.582 1.00 75.12 617 GLY A N 1
ATOM 4867 C CA . GLY A 1 617 ? 6.450 26.825 -17.736 1.00 75.12 617 GLY A CA 1
ATOM 4868 C C . GLY A 1 617 ? 5.796 25.451 -17.581 1.00 75.12 617 GLY A C 1
ATOM 4869 O O . GLY A 1 617 ? 5.727 24.697 -18.546 1.00 75.12 617 GLY A O 1
ATOM 4870 N N . MET A 1 618 ? 5.236 25.145 -16.405 1.00 86.12 618 MET A N 1
ATOM 4871 C CA . MET A 1 618 ? 4.442 23.938 -16.139 1.00 86.12 618 MET A CA 1
ATOM 4872 C C . MET A 1 618 ? 3.015 24.231 -15.657 1.00 86.12 618 MET A C 1
ATOM 4874 O O . MET A 1 618 ? 2.324 23.340 -15.172 1.00 86.12 618 MET A O 1
ATOM 4878 N N . LYS A 1 619 ? 2.487 25.445 -15.874 1.00 84.81 619 LYS A N 1
ATOM 4879 C CA . LYS A 1 619 ? 1.084 25.786 -15.540 1.00 84.81 619 LYS A CA 1
ATOM 4880 C C . LYS A 1 619 ? 0.038 24.890 -16.205 1.00 84.81 619 LYS A C 1
ATOM 4882 O O . LYS A 1 619 ? -1.104 24.846 -15.749 1.00 84.81 619 LYS A O 1
ATOM 4887 N N . TRP A 1 620 ? 0.405 24.208 -17.286 1.00 86.31 620 TRP A N 1
ATOM 4888 C CA . TRP A 1 620 ? -0.450 23.231 -17.948 1.00 86.31 620 TRP A CA 1
ATOM 4889 C C . TRP A 1 620 ? -0.645 21.960 -17.106 1.00 86.31 620 TRP A C 1
ATOM 4891 O O . TRP A 1 620 ? -1.690 21.330 -17.235 1.00 86.31 620 TRP A O 1
ATOM 4901 N N . VAL A 1 621 ? 0.294 21.605 -16.214 1.00 90.12 621 VAL A N 1
ATOM 4902 C CA . VAL A 1 621 ? 0.250 20.360 -15.429 1.00 90.12 621 VAL A CA 1
ATOM 4903 C C . VAL A 1 621 ? -0.972 20.314 -14.504 1.00 90.12 621 VAL A C 1
ATOM 4905 O O . VAL A 1 621 ? -1.738 19.361 -14.624 1.00 90.12 621 VAL A O 1
ATOM 4908 N N . PRO A 1 622 ? -1.264 21.318 -13.647 1.00 86.31 622 PRO A N 1
ATOM 4909 C CA . PRO A 1 622 ? -2.469 21.282 -12.814 1.00 86.31 622 PRO A CA 1
ATOM 4910 C C . PRO A 1 622 ? -3.775 21.267 -13.611 1.00 86.31 622 PRO A C 1
ATOM 4912 O O . PRO A 1 622 ? -4.717 20.601 -13.201 1.00 86.31 622 PRO A O 1
ATOM 4915 N N . LEU A 1 623 ? -3.836 21.978 -14.743 1.00 85.44 623 LEU A N 1
ATOM 4916 C CA . LEU A 1 623 ? -5.023 22.003 -15.607 1.00 85.44 623 LEU A CA 1
ATOM 4917 C C . LEU A 1 623 ? -5.261 20.639 -16.264 1.00 85.44 623 LEU A C 1
ATOM 4919 O O . LEU A 1 623 ? -6.393 20.165 -16.347 1.00 85.44 623 LEU A O 1
ATOM 4923 N N . TRP A 1 624 ? -4.181 19.995 -16.706 1.00 89.81 624 TRP A N 1
ATOM 4924 C CA . TRP A 1 624 ? -4.222 18.642 -17.240 1.00 89.81 624 TRP A CA 1
ATOM 4925 C C . TRP A 1 624 ? -4.642 17.639 -16.160 1.00 89.81 624 TRP A C 1
ATOM 4927 O O . TRP A 1 624 ? -5.590 16.889 -16.377 1.00 89.81 624 TRP A O 1
ATOM 4937 N N . LEU A 1 625 ? -4.019 17.672 -14.977 1.00 91.06 625 LEU A N 1
ATOM 4938 C CA . LEU A 1 625 ? -4.357 16.785 -13.860 1.00 91.06 625 LEU A CA 1
ATOM 4939 C C . LEU A 1 625 ? -5.817 16.942 -13.423 1.00 91.06 625 LEU A C 1
ATOM 4941 O O . LEU A 1 625 ? -6.492 15.938 -13.211 1.00 91.06 625 LEU A O 1
ATOM 4945 N N . GLU A 1 626 ? -6.338 18.170 -13.384 1.00 88.38 626 GLU A N 1
ATOM 4946 C CA . GLU A 1 626 ? -7.754 18.430 -13.120 1.00 88.38 626 GLU A CA 1
ATOM 4947 C C . GLU A 1 626 ? -8.666 17.695 -14.104 1.00 88.38 626 GLU A C 1
ATOM 4949 O O . GLU A 1 626 ? -9.550 16.939 -13.693 1.00 88.38 626 GLU A O 1
ATOM 4954 N N . SER A 1 627 ? -8.396 17.860 -15.402 1.00 88.38 627 SER A N 1
ATOM 4955 C CA . SER A 1 627 ? -9.116 17.166 -16.471 1.00 88.38 627 SER A CA 1
ATOM 4956 C C . SER A 1 627 ? -9.022 15.643 -16.319 1.00 88.38 627 SER A C 1
ATOM 4958 O O . SER A 1 627 ? -10.026 14.945 -16.452 1.00 88.38 627 SER A O 1
ATOM 4960 N N . LYS A 1 628 ? -7.852 15.104 -15.951 1.00 91.31 628 LYS A N 1
ATOM 4961 C CA . LYS A 1 628 ? -7.666 13.657 -15.760 1.00 91.31 628 LYS A CA 1
ATOM 4962 C C . LYS A 1 628 ? -8.424 13.094 -14.559 1.00 91.31 628 LYS A C 1
ATOM 4964 O O . LYS A 1 628 ? -8.931 11.974 -14.638 1.00 91.31 628 LYS A O 1
ATOM 4969 N N . ILE A 1 629 ? -8.541 13.849 -13.467 1.00 91.94 629 ILE A N 1
ATOM 4970 C CA . ILE A 1 629 ? -9.358 13.448 -12.315 1.00 91.94 629 ILE A CA 1
ATOM 4971 C C . ILE A 1 629 ? -10.845 13.404 -12.685 1.00 91.94 629 ILE A C 1
ATOM 4973 O O . ILE A 1 629 ? -11.536 12.465 -12.288 1.00 91.94 629 ILE A O 1
ATOM 4977 N N . ILE A 1 630 ? -11.327 14.363 -13.481 1.00 90.69 630 ILE A N 1
ATOM 4978 C CA . ILE A 1 630 ? -12.702 14.361 -14.004 1.00 90.69 630 ILE A CA 1
ATOM 4979 C C . ILE A 1 630 ? -12.907 13.177 -14.959 1.00 90.69 630 ILE A C 1
ATOM 4981 O O . ILE A 1 630 ? -13.858 12.418 -14.799 1.00 90.69 630 ILE A O 1
ATOM 4985 N N . GLU A 1 631 ? -11.969 12.941 -15.882 1.00 91.56 631 GLU A N 1
ATOM 4986 C CA . GLU A 1 631 ? -12.026 11.816 -16.824 1.00 91.56 631 GLU A CA 1
ATOM 4987 C C . GLU A 1 631 ? -12.056 10.451 -16.104 1.00 91.56 631 GLU A C 1
ATOM 4989 O O . GLU A 1 631 ? -12.706 9.504 -16.565 1.00 91.56 631 GLU A O 1
ATOM 4994 N N . LEU A 1 632 ? -11.336 10.318 -14.985 1.00 93.50 632 LEU A N 1
ATOM 4995 C CA . LEU A 1 632 ? -11.360 9.114 -14.156 1.00 93.50 632 LEU A CA 1
ATOM 4996 C C . LEU A 1 632 ? -12.701 8.955 -13.428 1.00 93.50 632 LEU A C 1
ATOM 4998 O O . LEU A 1 632 ? -13.256 7.856 -13.415 1.00 93.50 632 LEU A O 1
ATOM 5002 N N . ASP A 1 633 ? -13.227 10.033 -12.847 1.00 92.62 633 ASP A N 1
ATOM 5003 C CA . ASP A 1 633 ? -14.533 10.035 -12.185 1.00 92.62 633 ASP A CA 1
ATOM 5004 C C . ASP A 1 633 ? -15.672 9.677 -13.150 1.00 92.62 633 ASP A C 1
ATOM 5006 O O . ASP A 1 633 ? -16.532 8.868 -12.812 1.00 92.62 633 ASP A O 1
ATOM 5010 N N . ASP A 1 634 ? -15.665 10.224 -14.366 1.00 92.06 634 ASP A N 1
ATOM 5011 C CA . ASP A 1 634 ? -16.647 9.904 -15.408 1.00 92.06 634 ASP A CA 1
ATOM 5012 C C . ASP A 1 634 ? -16.623 8.418 -15.761 1.00 92.06 634 ASP A C 1
ATOM 5014 O O . ASP A 1 634 ? -17.658 7.753 -15.726 1.00 92.06 634 ASP A O 1
ATOM 5018 N N . ALA A 1 635 ? -15.433 7.862 -15.998 1.00 91.81 635 ALA A N 1
ATOM 5019 C CA . ALA A 1 635 ? -15.277 6.443 -16.305 1.00 91.81 635 ALA A CA 1
ATOM 5020 C C . ALA A 1 635 ? -15.726 5.535 -15.142 1.00 91.81 635 ALA A C 1
ATOM 5022 O O . ALA A 1 635 ? -16.311 4.472 -15.357 1.00 91.81 635 ALA A O 1
ATOM 5023 N N . LEU A 1 636 ? -15.484 5.953 -13.896 1.00 93.31 636 LEU A N 1
ATOM 5024 C CA . LEU A 1 636 ? -15.955 5.250 -12.701 1.00 93.31 636 LEU A CA 1
ATOM 5025 C C . LEU A 1 636 ? -17.483 5.324 -12.564 1.00 93.31 636 LEU A C 1
ATOM 5027 O O . LEU A 1 636 ? -18.116 4.329 -12.206 1.00 93.31 636 LEU A O 1
ATOM 5031 N N . ARG A 1 637 ? -18.095 6.464 -12.897 1.00 91.00 637 ARG A N 1
ATOM 5032 C CA . ARG A 1 637 ? -19.555 6.629 -12.925 1.00 91.00 637 ARG A CA 1
ATOM 5033 C C . ARG A 1 637 ? -20.213 5.832 -14.045 1.00 91.00 637 ARG A C 1
ATOM 5035 O O . ARG A 1 637 ? -21.308 5.329 -13.845 1.00 91.00 637 ARG A O 1
ATOM 5042 N N . GLU A 1 638 ? -19.573 5.669 -15.195 1.00 93.81 638 GLU A N 1
ATOM 5043 C CA . GLU A 1 638 ? -20.073 4.772 -16.245 1.00 93.81 638 GLU A CA 1
ATOM 5044 C C . GLU A 1 638 ? -20.070 3.305 -15.792 1.00 93.81 638 GLU A C 1
ATOM 5046 O O . GLU A 1 638 ? -20.989 2.551 -16.120 1.00 93.81 638 GLU A O 1
ATOM 5051 N N . LEU A 1 639 ? -19.067 2.912 -14.999 1.00 90.19 639 LEU A N 1
ATOM 5052 C CA . LEU A 1 639 ? -18.943 1.565 -14.445 1.00 90.19 639 LEU A CA 1
ATOM 5053 C C . LEU A 1 639 ? -19.988 1.270 -13.347 1.00 90.19 639 LEU A C 1
ATOM 5055 O O . LEU A 1 639 ? -20.466 0.138 -13.256 1.00 90.19 639 LEU A O 1
ATOM 5059 N N . ASP A 1 640 ? -20.365 2.268 -12.540 1.00 92.56 640 ASP A N 1
ATOM 5060 C CA . ASP A 1 640 ? -21.465 2.186 -11.565 1.00 92.56 640 ASP A CA 1
ATOM 5061 C C . ASP A 1 640 ? -22.325 3.471 -11.557 1.00 92.56 640 ASP A C 1
ATOM 5063 O O . ASP A 1 640 ? -22.155 4.339 -10.692 1.00 92.56 640 ASP A O 1
ATOM 5067 N N . PRO A 1 641 ? -23.301 3.598 -12.482 1.00 89.00 641 PRO A N 1
ATOM 5068 C CA . PRO A 1 641 ? -24.087 4.827 -12.656 1.00 89.00 641 PRO A CA 1
ATOM 5069 C C . PRO A 1 641 ? -24.909 5.246 -11.440 1.00 89.00 641 PRO A C 1
ATOM 5071 O O . PRO A 1 641 ? -25.282 6.412 -11.315 1.00 89.00 641 PRO A O 1
ATOM 5074 N N . ARG A 1 642 ? -25.220 4.302 -10.545 1.00 86.69 642 ARG A N 1
ATOM 5075 C CA . ARG A 1 642 ? -25.973 4.574 -9.313 1.00 86.69 642 ARG A CA 1
ATOM 5076 C C . ARG A 1 642 ? -25.071 4.792 -8.100 1.00 86.69 642 ARG A C 1
ATOM 5078 O O . ARG A 1 642 ? -25.581 5.196 -7.055 1.00 86.69 642 ARG A O 1
ATOM 5085 N N . GLN A 1 643 ? -23.765 4.540 -8.232 1.00 84.81 643 GLN A N 1
ATOM 5086 C CA . GLN A 1 643 ? -22.783 4.595 -7.144 1.00 84.81 643 GLN A CA 1
ATOM 5087 C C . GLN A 1 643 ? -23.242 3.784 -5.922 1.00 84.81 643 GLN A C 1
ATOM 5089 O O . GLN A 1 643 ? -23.133 4.223 -4.770 1.00 84.81 643 GLN A O 1
ATOM 5094 N N . GLU A 1 644 ? -23.851 2.623 -6.175 1.00 90.12 644 GLU A N 1
ATOM 5095 C CA . GLU A 1 644 ? -24.354 1.722 -5.134 1.00 90.12 644 GLU A CA 1
ATOM 5096 C C . GLU A 1 644 ? -23.232 0.842 -4.565 1.00 90.12 644 GLU A C 1
ATOM 5098 O O . GLU A 1 644 ? -23.316 0.426 -3.407 1.00 90.12 644 GLU A O 1
ATOM 5103 N N . ASN A 1 645 ? -22.178 0.596 -5.349 1.00 91.88 645 ASN A N 1
ATOM 5104 C CA . ASN A 1 645 ? -21.091 -0.329 -5.038 1.00 91.88 645 ASN A CA 1
ATOM 5105 C C . ASN A 1 645 ? -19.773 0.378 -4.722 1.00 91.88 645 ASN A C 1
ATOM 5107 O O . ASN A 1 645 ? -18.988 -0.152 -3.939 1.00 91.88 645 ASN A O 1
ATOM 5111 N N . PHE A 1 646 ? -19.512 1.554 -5.295 1.00 94.25 646 PHE A N 1
ATOM 5112 C CA . PHE A 1 646 ? -18.347 2.370 -4.949 1.00 94.25 646 PHE A CA 1
ATOM 5113 C C . PHE A 1 646 ? -18.585 3.865 -5.197 1.00 94.25 646 PHE A C 1
ATOM 5115 O O . PHE A 1 646 ? -19.523 4.249 -5.894 1.00 94.25 646 PHE A O 1
ATOM 5122 N N . PHE A 1 647 ? -17.731 4.719 -4.628 1.00 93.19 647 PHE A N 1
ATOM 5123 C CA . PHE A 1 647 ? -17.667 6.143 -4.973 1.00 93.19 647 PHE A CA 1
ATOM 5124 C C . PHE A 1 647 ? -16.220 6.644 -5.041 1.00 93.19 647 PHE A C 1
ATOM 5126 O O . PHE A 1 647 ? -15.324 6.064 -4.423 1.00 93.19 647 PHE A O 1
ATOM 5133 N N . PHE A 1 648 ? -16.013 7.727 -5.789 1.00 94.19 648 PHE A N 1
ATOM 5134 C CA . PHE A 1 648 ? -14.725 8.387 -5.997 1.00 94.19 648 PHE A CA 1
ATOM 5135 C C . PHE A 1 648 ? -14.739 9.806 -5.428 1.00 94.19 648 PHE A C 1
ATOM 5137 O O . PHE A 1 648 ? -15.762 10.491 -5.491 1.00 94.19 648 PHE A O 1
ATOM 5144 N N . HIS A 1 649 ? -13.610 10.248 -4.875 1.00 93.19 649 HIS A N 1
ATOM 5145 C CA . HIS A 1 649 ? -13.431 11.631 -4.448 1.00 93.19 649 HIS A CA 1
ATOM 5146 C C . HIS A 1 649 ? -11.959 12.067 -4.446 1.00 93.19 649 HIS A C 1
ATOM 5148 O O . HIS A 1 649 ? -11.055 11.269 -4.190 1.00 93.19 649 HIS A O 1
ATOM 5154 N N . LEU A 1 650 ? -11.721 13.361 -4.659 1.00 92.00 650 LEU A N 1
ATOM 5155 C CA . LEU A 1 650 ? -10.457 14.032 -4.359 1.00 92.00 650 LEU A CA 1
ATOM 5156 C C . LEU A 1 650 ? -10.356 14.253 -2.838 1.00 92.00 650 LEU A C 1
ATOM 5158 O O . LEU A 1 650 ? -11.358 14.480 -2.159 1.00 92.00 650 LEU A O 1
ATOM 5162 N N . LYS A 1 651 ? -9.155 14.186 -2.272 1.00 87.81 651 LYS A N 1
ATOM 5163 C CA . LYS A 1 651 ? -8.879 14.430 -0.848 1.00 87.81 651 LYS A CA 1
ATOM 5164 C C . LYS A 1 651 ? -7.648 15.332 -0.690 1.00 87.81 651 LYS A C 1
ATOM 5166 O O . LYS A 1 651 ? -7.120 15.862 -1.662 1.00 87.81 651 LYS A O 1
ATOM 5171 N N . GLY A 1 652 ? -7.233 15.580 0.549 1.00 85.81 652 GLY A N 1
ATOM 5172 C CA . GLY A 1 652 ? -6.048 16.394 0.830 1.00 85.81 652 GLY A CA 1
ATOM 5173 C C . GLY A 1 652 ? -6.273 17.905 0.694 1.00 85.81 652 GLY A C 1
ATOM 5174 O O . GLY A 1 652 ? -7.406 18.400 0.735 1.00 85.81 652 GLY A O 1
ATOM 5175 N N . GLY A 1 653 ? -5.172 18.659 0.597 1.00 83.00 653 GLY A N 1
ATOM 5176 C CA . GLY A 1 653 ? -5.196 20.123 0.656 1.00 83.00 653 GLY A CA 1
ATOM 5177 C C . GLY A 1 653 ? -5.929 20.782 -0.512 1.00 83.00 653 GLY A C 1
ATOM 5178 O O . GLY A 1 653 ? -6.606 21.786 -0.303 1.00 83.00 653 GLY A O 1
ATOM 5179 N N . ARG A 1 654 ? -5.841 20.213 -1.721 1.00 87.00 654 ARG A N 1
ATOM 5180 C CA . ARG A 1 654 ? -6.514 20.746 -2.916 1.00 87.00 654 ARG A CA 1
ATOM 5181 C C . ARG A 1 654 ? -8.028 20.587 -2.845 1.00 87.00 654 ARG A C 1
ATOM 5183 O O . ARG A 1 654 ? -8.754 21.533 -3.147 1.00 87.00 654 ARG A O 1
ATOM 5190 N N . ALA A 1 655 ? -8.513 19.436 -2.380 1.00 88.56 655 ALA A N 1
ATOM 5191 C CA . ALA A 1 655 ? -9.942 19.234 -2.159 1.00 88.56 655 ALA A CA 1
ATOM 5192 C C . ALA A 1 655 ? -10.494 20.203 -1.097 1.00 88.56 655 ALA A C 1
ATOM 5194 O O . ALA A 1 655 ? -11.550 20.796 -1.306 1.00 88.56 655 ALA A O 1
ATOM 5195 N N . GLN A 1 656 ? -9.737 20.467 -0.021 1.00 87.94 656 GLN A N 1
ATOM 5196 C CA . GLN A 1 656 ? -10.112 21.480 0.971 1.00 87.94 656 GLN A CA 1
ATOM 5197 C C . GLN A 1 656 ? -10.146 22.888 0.356 1.00 87.94 656 GLN A C 1
ATOM 5199 O O . GLN A 1 656 ? -11.103 23.626 0.557 1.00 87.94 656 GLN A O 1
ATOM 5204 N N . ALA A 1 657 ? -9.114 23.269 -0.398 1.00 86.44 657 ALA A N 1
ATOM 5205 C CA . ALA A 1 657 ? -9.037 24.575 -1.047 1.00 86.44 657 ALA A CA 1
ATOM 5206 C C . ALA A 1 657 ? -10.214 24.789 -2.020 1.00 86.44 657 ALA A C 1
ATOM 5208 O O . ALA A 1 657 ? -10.839 25.848 -2.034 1.00 86.44 657 ALA A O 1
ATOM 5209 N N . THR A 1 658 ? -10.594 23.733 -2.745 1.00 86.94 658 THR A N 1
ATOM 5210 C CA . THR A 1 658 ? -11.782 23.711 -3.611 1.00 86.94 658 THR A CA 1
ATOM 5211 C C . THR A 1 658 ? -13.070 23.882 -2.804 1.00 86.94 658 THR A C 1
ATOM 5213 O O . THR A 1 658 ? -13.911 24.695 -3.180 1.00 86.94 658 THR A O 1
ATOM 5216 N N . LEU A 1 659 ? -13.207 23.194 -1.662 1.00 86.31 659 LEU A N 1
ATOM 5217 C CA . LEU A 1 659 ? -14.345 23.354 -0.745 1.00 86.31 659 LEU A CA 1
ATOM 5218 C C . LEU A 1 659 ? -14.468 24.797 -0.225 1.00 86.31 659 LEU A C 1
ATOM 5220 O O . LEU A 1 659 ? -15.573 25.303 -0.058 1.00 86.31 659 LEU A O 1
ATOM 5224 N N . LEU A 1 660 ? -13.334 25.467 -0.004 1.00 85.25 660 LEU A N 1
ATOM 5225 C CA . LEU A 1 660 ? -13.255 26.865 0.432 1.00 85.25 660 LEU A CA 1
ATOM 5226 C C . LEU A 1 660 ? -13.380 27.878 -0.724 1.00 85.25 660 LEU A C 1
ATOM 5228 O O . LEU A 1 660 ? -13.200 29.073 -0.498 1.00 85.25 660 LEU A O 1
ATOM 5232 N N . LYS A 1 661 ? -13.703 27.423 -1.945 1.00 84.38 661 LYS A N 1
ATOM 5233 C CA . LYS A 1 661 ? -13.813 28.239 -3.170 1.00 84.38 661 LYS A CA 1
ATOM 5234 C C . LYS A 1 661 ? -12.523 28.980 -3.553 1.00 84.38 661 LYS A C 1
ATOM 5236 O O . LYS A 1 661 ? -12.576 30.018 -4.207 1.00 84.38 661 LYS A O 1
ATOM 5241 N N . ASP A 1 662 ? -11.373 28.425 -3.187 1.00 82.00 662 ASP A N 1
ATOM 5242 C CA . ASP A 1 662 ? -10.044 28.935 -3.532 1.00 82.00 662 ASP A CA 1
ATOM 5243 C C . ASP A 1 662 ? -9.125 27.794 -4.016 1.00 82.00 662 ASP A C 1
ATOM 5245 O O . ASP A 1 662 ? -8.095 27.511 -3.406 1.00 82.00 662 ASP A O 1
ATOM 5249 N N . PRO A 1 663 ? -9.473 27.083 -5.108 1.00 74.12 663 PRO A N 1
ATOM 5250 C CA . PRO A 1 663 ? -8.713 25.913 -5.561 1.00 74.12 663 PRO A CA 1
ATOM 5251 C C . PRO A 1 663 ? -7.241 26.227 -5.888 1.00 74.12 663 PRO A C 1
ATOM 5253 O O . PRO A 1 663 ? -6.387 25.348 -5.767 1.00 74.12 663 PRO A O 1
ATOM 5256 N N . GLY A 1 664 ? -6.920 27.479 -6.240 1.00 69.69 664 GLY A N 1
ATOM 5257 C CA . GLY A 1 664 ? -5.562 27.927 -6.562 1.00 69.69 664 GLY A CA 1
ATOM 5258 C C . GLY A 1 664 ? -4.587 27.936 -5.378 1.00 69.69 664 GLY A C 1
ATOM 5259 O O . GLY A 1 664 ? -3.376 27.896 -5.595 1.00 69.69 664 GLY A O 1
ATOM 5260 N N . SER A 1 665 ? -5.068 27.942 -4.128 1.00 74.62 665 SER A N 1
ATOM 5261 C CA . SER A 1 665 ? -4.194 27.826 -2.949 1.00 74.62 665 SER A CA 1
ATOM 5262 C C . SER A 1 665 ? -3.806 26.381 -2.607 1.00 74.62 665 SER A C 1
ATOM 5264 O O . SER A 1 665 ? -2.879 26.156 -1.821 1.00 74.62 665 SER A O 1
ATOM 5266 N N . GLY A 1 666 ? -4.455 25.388 -3.222 1.00 69.69 666 GLY A N 1
ATOM 5267 C CA . GLY A 1 666 ? -4.127 23.971 -3.088 1.00 69.69 666 GLY A CA 1
ATOM 5268 C C . GLY A 1 666 ? -2.968 23.569 -3.996 1.00 69.69 666 GLY A C 1
ATOM 5269 O O . GLY A 1 666 ? -3.202 22.982 -5.041 1.00 69.69 666 GLY A O 1
ATOM 5270 N N . LYS A 1 667 ? -1.727 23.897 -3.625 1.00 63.50 667 LYS A N 1
ATOM 5271 C CA . LYS A 1 667 ? -0.598 23.877 -4.572 1.00 63.50 667 LYS A CA 1
ATOM 5272 C C . LYS A 1 667 ? -0.180 22.488 -5.104 1.00 63.50 667 LYS A C 1
ATOM 5274 O O . LYS A 1 667 ? 0.167 22.419 -6.275 1.00 63.50 667 LYS A O 1
ATOM 5279 N N . ASN A 1 668 ? -0.287 21.379 -4.347 1.00 62.88 668 ASN A N 1
ATOM 5280 C CA . ASN A 1 668 ? 0.483 20.154 -4.692 1.00 62.88 668 ASN A CA 1
ATOM 5281 C C . ASN A 1 668 ? -0.228 18.790 -4.560 1.00 62.88 668 ASN A C 1
ATOM 5283 O O . ASN A 1 668 ? 0.323 17.792 -5.007 1.00 62.88 668 ASN A O 1
ATOM 5287 N N . ASP A 1 669 ? -1.434 18.712 -3.987 1.00 67.94 669 ASP A N 1
ATOM 5288 C CA . ASP A 1 669 ? -2.009 17.414 -3.584 1.00 67.94 669 ASP A CA 1
ATOM 5289 C C . ASP A 1 669 ? -3.093 16.947 -4.578 1.00 67.94 669 ASP A C 1
ATOM 5291 O O . ASP A 1 669 ? -4.229 17.425 -4.524 1.00 67.94 669 ASP A O 1
ATOM 5295 N N . TRP A 1 670 ? -2.768 16.008 -5.472 1.00 87.12 670 TRP A N 1
ATOM 5296 C CA . TRP A 1 670 ? -3.738 15.278 -6.314 1.00 87.12 670 TRP A CA 1
ATOM 5297 C C . TRP A 1 670 ? -4.057 13.898 -5.727 1.00 87.12 670 TRP A C 1
ATOM 5299 O O . TRP A 1 670 ? -4.075 12.874 -6.414 1.00 87.12 670 TRP A O 1
ATOM 5309 N N . ASP A 1 671 ? -4.293 13.888 -4.417 1.00 89.50 671 ASP A N 1
ATOM 5310 C CA . ASP A 1 671 ? -4.676 12.702 -3.667 1.00 89.50 671 ASP A CA 1
ATOM 5311 C C . ASP A 1 671 ? -6.145 12.371 -3.902 1.00 89.50 671 ASP A C 1
ATOM 5313 O O . ASP A 1 671 ? -7.024 13.222 -3.763 1.00 89.50 671 ASP A O 1
ATOM 5317 N N . THR A 1 672 ? -6.447 11.106 -4.152 1.00 93.06 672 THR A N 1
ATOM 5318 C CA . THR A 1 672 ? -7.811 10.634 -4.392 1.00 93.06 672 THR A CA 1
ATOM 5319 C C . THR A 1 672 ? -8.121 9.363 -3.605 1.00 93.06 672 THR A C 1
ATOM 5321 O O . THR A 1 672 ? -7.237 8.692 -3.053 1.00 93.06 672 THR A O 1
ATOM 5324 N N . GLY A 1 673 ? -9.410 9.055 -3.494 1.00 93.69 673 GLY A N 1
ATOM 5325 C CA . GLY A 1 673 ? -9.924 7.853 -2.855 1.00 93.69 673 GLY A CA 1
ATOM 5326 C C . GLY A 1 673 ? -11.012 7.197 -3.695 1.00 93.69 673 GLY A C 1
ATOM 5327 O O . GLY A 1 673 ? -11.935 7.878 -4.143 1.00 93.69 673 GLY A O 1
ATOM 5328 N N . ILE A 1 674 ? -10.926 5.876 -3.869 1.00 95.31 674 ILE A N 1
ATOM 5329 C CA . ILE A 1 674 ? -12.032 5.052 -4.368 1.00 95.31 674 ILE A CA 1
ATOM 5330 C C . ILE A 1 674 ? -12.464 4.125 -3.243 1.00 95.31 674 ILE A C 1
ATOM 5332 O O . ILE A 1 674 ? -11.690 3.287 -2.786 1.00 95.31 674 ILE A O 1
ATOM 5336 N N . ILE A 1 675 ? -13.701 4.272 -2.785 1.00 94.56 675 ILE A N 1
ATOM 5337 C CA . ILE A 1 675 ? -14.222 3.511 -1.651 1.00 94.56 675 ILE A CA 1
ATOM 5338 C C . ILE A 1 675 ? -15.236 2.508 -2.174 1.00 94.56 675 ILE A C 1
ATOM 5340 O O . ILE A 1 675 ? -16.301 2.894 -2.653 1.00 94.56 675 ILE A O 1
ATOM 5344 N N . ILE A 1 676 ? -14.906 1.223 -2.066 1.00 92.44 676 ILE A N 1
ATOM 5345 C CA . ILE A 1 676 ? -15.823 0.126 -2.382 1.00 92.44 676 ILE A CA 1
ATOM 5346 C C . ILE A 1 676 ? -16.662 -0.175 -1.145 1.00 92.44 676 ILE A C 1
ATOM 5348 O O . ILE A 1 676 ? -16.134 -0.274 -0.036 1.00 92.44 676 ILE A O 1
ATOM 5352 N N . LYS A 1 677 ? -17.965 -0.352 -1.352 1.00 92.62 677 LYS A N 1
ATOM 5353 C CA . LYS A 1 677 ? -18.960 -0.632 -0.324 1.00 92.62 677 LYS A CA 1
ATOM 5354 C C . LYS A 1 677 ? -18.497 -1.770 0.604 1.00 92.62 677 LYS A C 1
ATOM 5356 O O . LYS A 1 677 ? -18.410 -2.917 0.161 1.00 92.62 677 LYS A O 1
ATOM 5361 N N . PRO A 1 678 ? -18.208 -1.493 1.886 1.00 88.69 678 PRO A N 1
ATOM 5362 C CA . PRO A 1 678 ? -17.506 -2.428 2.766 1.00 88.69 678 PRO A CA 1
ATOM 5363 C C . PRO A 1 678 ? -18.364 -3.626 3.193 1.00 88.69 678 PRO A C 1
ATOM 5365 O O . PRO A 1 678 ? -17.828 -4.676 3.532 1.00 88.69 678 PRO A O 1
ATOM 5368 N N . ASP A 1 679 ? -19.690 -3.489 3.175 1.00 83.44 679 ASP A N 1
ATOM 5369 C CA . ASP A 1 679 ? -20.660 -4.525 3.536 1.00 83.44 679 ASP A CA 1
ATOM 5370 C C . ASP A 1 679 ? -21.075 -5.425 2.359 1.00 83.44 679 ASP A C 1
ATOM 5372 O O . ASP A 1 679 ? -21.910 -6.314 2.544 1.00 83.44 679 ASP A O 1
ATOM 5376 N N . LEU A 1 680 ? -20.482 -5.258 1.166 1.00 80.75 680 LEU A N 1
ATOM 5377 C CA . LEU A 1 680 ? -20.680 -6.207 0.068 1.00 80.75 680 LEU A CA 1
ATOM 5378 C C . LEU A 1 680 ? -20.250 -7.627 0.486 1.00 80.75 680 LEU A C 1
ATOM 5380 O O . LEU A 1 680 ? -19.219 -7.804 1.154 1.00 80.75 680 LEU A O 1
ATOM 5384 N N . PRO A 1 681 ? -20.989 -8.673 0.063 1.00 73.12 681 PRO A N 1
ATOM 5385 C CA . PRO A 1 681 ? -20.503 -10.037 0.210 1.00 73.12 681 PRO A CA 1
ATOM 5386 C C . PRO A 1 681 ? -19.138 -10.185 -0.473 1.00 73.12 681 PRO A C 1
ATOM 5388 O O . PRO A 1 681 ? -18.857 -9.511 -1.461 1.00 73.12 681 PRO A O 1
ATOM 5391 N N . ALA A 1 682 ? -18.286 -11.062 0.069 1.00 65.38 682 ALA A N 1
ATOM 5392 C CA . ALA A 1 682 ? -16.875 -11.170 -0.320 1.00 65.38 682 ALA A CA 1
ATOM 5393 C C . ALA A 1 682 ? -16.663 -11.236 -1.832 1.00 65.38 682 ALA A C 1
ATOM 5395 O O . ALA A 1 682 ? -15.867 -10.483 -2.380 1.00 65.38 682 ALA A O 1
ATOM 5396 N N . GLU A 1 683 ? -17.414 -12.122 -2.476 1.00 59.69 683 GLU A N 1
ATOM 5397 C CA . GLU A 1 683 ? -17.397 -12.349 -3.915 1.00 59.69 683 GLU A CA 1
ATOM 5398 C C . GLU A 1 683 ? -17.657 -11.055 -4.698 1.00 59.69 683 GLU A C 1
ATOM 5400 O O . GLU A 1 683 ? -16.803 -10.630 -5.472 1.00 59.69 683 GLU A O 1
ATOM 5405 N N . TYR A 1 684 ? -18.761 -10.363 -4.405 1.00 70.81 684 TYR A N 1
ATOM 5406 C CA . TYR A 1 684 ? -19.122 -9.107 -5.067 1.00 70.81 684 TYR A CA 1
ATOM 5407 C C . TYR A 1 684 ? -18.149 -7.964 -4.767 1.00 70.81 684 TYR A C 1
ATOM 5409 O O . TYR A 1 684 ? -17.893 -7.130 -5.638 1.00 70.81 684 TYR A O 1
ATOM 5417 N N . TRP A 1 685 ? -17.587 -7.907 -3.554 1.00 81.62 685 TRP A N 1
ATOM 5418 C CA . TRP A 1 685 ? -16.583 -6.897 -3.212 1.00 81.62 685 TRP A CA 1
ATOM 5419 C C . TRP A 1 685 ? -15.342 -7.054 -4.092 1.00 81.62 685 TRP A C 1
ATOM 5421 O O . TRP A 1 685 ? -14.885 -6.088 -4.698 1.00 81.62 685 TRP A O 1
ATOM 5431 N N . TYR A 1 686 ? -14.818 -8.277 -4.204 1.00 69.69 686 TYR A N 1
ATOM 5432 C CA . TYR A 1 686 ? -13.615 -8.532 -4.992 1.00 69.69 686 TYR A CA 1
ATOM 5433 C C . TYR A 1 686 ? -13.862 -8.456 -6.504 1.00 69.69 686 TYR A C 1
ATOM 5435 O O . TYR A 1 686 ? -12.994 -7.984 -7.236 1.00 69.69 686 TYR A O 1
ATOM 5443 N N . GLU A 1 687 ? -15.051 -8.837 -6.976 1.00 69.69 687 GLU A N 1
ATOM 5444 C CA . GLU A 1 687 ? -15.463 -8.594 -8.361 1.00 69.69 687 GLU A CA 1
ATOM 5445 C C . GLU A 1 687 ? -15.459 -7.089 -8.679 1.00 69.69 687 GLU A C 1
ATOM 5447 O O . GLU A 1 687 ? -14.917 -6.659 -9.700 1.00 69.69 687 GLU A O 1
ATOM 5452 N N . THR A 1 688 ? -16.010 -6.274 -7.774 1.00 77.56 688 THR A N 1
ATOM 5453 C CA . THR A 1 688 ? -16.015 -4.809 -7.894 1.00 77.56 688 THR A CA 1
ATOM 5454 C C . THR A 1 688 ? -14.594 -4.249 -7.870 1.00 77.56 688 THR A C 1
ATOM 5456 O O . THR A 1 688 ? -14.243 -3.433 -8.722 1.00 77.56 688 THR A O 1
ATOM 5459 N N . PHE A 1 689 ? -13.751 -4.726 -6.950 1.00 79.00 689 PHE A N 1
ATOM 5460 C CA . PHE A 1 689 ? -12.347 -4.327 -6.862 1.00 79.00 689 PHE A CA 1
ATOM 5461 C C . PHE A 1 689 ? -11.587 -4.598 -8.158 1.00 79.00 689 PHE A C 1
ATOM 5463 O O . PHE A 1 689 ? -10.892 -3.708 -8.634 1.00 79.00 689 PHE A O 1
ATOM 5470 N N . ASN A 1 690 ? -11.757 -5.773 -8.769 1.00 67.06 690 ASN A N 1
ATOM 5471 C CA . ASN A 1 690 ? -11.099 -6.113 -10.031 1.00 67.06 690 ASN A CA 1
ATOM 5472 C C . ASN A 1 690 ? -11.500 -5.150 -11.166 1.00 67.06 690 ASN A C 1
ATOM 5474 O O . ASN A 1 690 ? -10.646 -4.634 -11.888 1.00 67.06 690 ASN A O 1
ATOM 5478 N N . LYS A 1 691 ? -12.800 -4.840 -11.289 1.00 73.94 691 LYS A N 1
ATOM 5479 C CA . LYS A 1 691 ? -13.298 -3.887 -12.297 1.00 73.94 691 LYS A CA 1
ATOM 5480 C C . LYS A 1 691 ? -12.701 -2.489 -12.101 1.00 73.94 691 LYS A C 1
ATOM 5482 O O . LYS A 1 691 ? -12.201 -1.902 -13.058 1.00 73.94 691 LYS A O 1
ATOM 5487 N N . VAL A 1 692 ? -12.710 -1.986 -10.865 1.00 81.50 692 VAL A N 1
ATOM 5488 C CA . VAL A 1 692 ? -12.143 -0.675 -10.509 1.00 81.50 692 VAL A CA 1
ATOM 5489 C C . VAL A 1 692 ? -10.629 -0.646 -10.735 1.00 81.50 692 VAL A C 1
ATOM 5491 O O . VAL A 1 692 ? -10.124 0.282 -11.359 1.00 81.50 692 VAL A O 1
ATOM 5494 N N . HIS A 1 693 ? -9.909 -1.671 -10.277 1.00 80.88 693 HIS A N 1
ATOM 5495 C CA . HIS A 1 693 ? -8.461 -1.807 -10.438 1.00 80.88 693 HIS A CA 1
ATOM 5496 C C . HIS A 1 693 ? -8.054 -1.698 -11.909 1.00 80.88 693 HIS A C 1
ATOM 5498 O O . HIS A 1 693 ? -7.202 -0.880 -12.257 1.00 80.88 693 HIS A O 1
ATOM 5504 N N . ASN A 1 694 ? -8.668 -2.506 -12.779 1.00 71.62 694 ASN A N 1
ATOM 5505 C CA . ASN A 1 694 ? -8.307 -2.548 -14.195 1.00 71.62 694 ASN A CA 1
ATOM 5506 C C . ASN A 1 694 ? -8.629 -1.227 -14.898 1.00 71.62 694 ASN A C 1
ATOM 5508 O O . ASN A 1 694 ? -7.833 -0.752 -15.708 1.00 71.62 694 ASN A O 1
ATOM 5512 N N . LEU A 1 695 ? -9.761 -0.600 -14.555 1.00 80.75 695 LEU A N 1
ATOM 5513 C CA . LEU A 1 695 ? -10.114 0.725 -15.060 1.00 80.75 695 LEU A CA 1
ATOM 5514 C C . LEU A 1 695 ? -9.053 1.767 -14.675 1.00 80.75 695 LEU A C 1
ATOM 5516 O O . LEU A 1 695 ? -8.561 2.487 -15.544 1.00 80.75 695 LEU A O 1
ATOM 5520 N N . VAL A 1 696 ? -8.680 1.822 -13.392 1.00 83.44 696 VAL A N 1
ATOM 5521 C CA . VAL A 1 696 ? -7.676 2.758 -12.867 1.00 83.44 696 VAL A CA 1
ATOM 5522 C C . VAL A 1 696 ? -6.333 2.549 -13.555 1.00 83.44 696 VAL A C 1
ATOM 5524 O O . VAL A 1 696 ? -5.756 3.507 -14.063 1.00 83.44 696 VAL A O 1
ATOM 5527 N N . LEU A 1 697 ? -5.850 1.307 -13.635 1.00 78.00 697 LEU A N 1
ATOM 5528 C CA . LEU A 1 697 ? -4.574 0.997 -14.277 1.00 78.00 697 LEU A CA 1
ATOM 5529 C C . LEU A 1 697 ? -4.555 1.431 -15.748 1.00 78.00 697 LEU A C 1
ATOM 5531 O O . LEU A 1 697 ? -3.598 2.065 -16.195 1.00 78.00 697 LEU A O 1
ATOM 5535 N N . ASN A 1 698 ? -5.623 1.136 -16.490 1.00 76.19 698 ASN A N 1
ATOM 5536 C CA . ASN A 1 698 ? -5.739 1.527 -17.893 1.00 76.19 698 ASN A CA 1
ATOM 5537 C C . ASN A 1 698 ? -5.768 3.051 -18.062 1.00 76.19 698 ASN A C 1
ATOM 5539 O O . ASN A 1 698 ? -5.110 3.581 -18.959 1.00 76.19 698 ASN A O 1
ATOM 5543 N N . LYS A 1 699 ? -6.467 3.771 -17.176 1.00 85.25 699 LYS A N 1
ATOM 5544 C CA . LYS A 1 699 ? -6.483 5.240 -17.173 1.00 85.25 699 LYS A CA 1
ATOM 5545 C C . LYS A 1 699 ? -5.107 5.821 -16.856 1.00 85.25 699 LYS A C 1
ATOM 5547 O O . LYS A 1 699 ? -4.644 6.678 -17.597 1.00 85.25 699 LYS A O 1
ATOM 5552 N N . LEU A 1 700 ? -4.400 5.303 -15.850 1.00 86.06 700 LEU A N 1
ATOM 5553 C CA . LEU A 1 700 ? -3.045 5.761 -15.524 1.00 86.06 700 LEU A CA 1
ATOM 5554 C C . LEU A 1 700 ? -2.047 5.520 -16.669 1.00 86.06 700 LEU A C 1
ATOM 5556 O O . LEU A 1 700 ? -1.207 6.381 -16.917 1.00 86.06 700 LEU A O 1
ATOM 5560 N N . ARG A 1 701 ? -2.154 4.401 -17.404 1.00 81.44 701 ARG A N 1
ATOM 5561 C CA . ARG A 1 701 ? -1.341 4.135 -18.612 1.00 81.44 701 ARG A CA 1
ATOM 5562 C C . ARG A 1 701 ? -1.583 5.177 -19.700 1.00 81.44 701 ARG A C 1
ATOM 5564 O O . ARG A 1 701 ? -0.624 5.700 -20.260 1.00 81.44 701 ARG A O 1
ATOM 5571 N N . LYS A 1 702 ? -2.849 5.527 -19.944 1.00 83.81 702 LYS A N 1
ATOM 5572 C CA . LYS A 1 702 ? -3.215 6.601 -20.874 1.00 83.81 702 LYS A CA 1
ATOM 5573 C C . LYS A 1 702 ? -2.665 7.954 -20.406 1.00 83.81 702 LYS A C 1
ATOM 5575 O O . LYS A 1 702 ? -2.029 8.658 -21.180 1.00 83.81 702 LYS A O 1
ATOM 5580 N N . PHE A 1 703 ? -2.831 8.295 -19.128 1.00 90.25 703 PHE A N 1
ATOM 5581 C CA . PHE A 1 703 ? -2.341 9.561 -18.571 1.00 90.25 703 PHE A CA 1
ATOM 5582 C C . PHE A 1 703 ? -0.810 9.661 -18.633 1.00 90.25 703 PHE A C 1
ATOM 5584 O O . PHE A 1 703 ? -0.268 10.720 -18.928 1.00 90.25 703 PHE A O 1
ATOM 5591 N N . LYS A 1 704 ? -0.092 8.553 -18.430 1.00 88.94 704 LYS A N 1
ATOM 5592 C CA . LYS A 1 704 ? 1.363 8.483 -18.615 1.00 88.94 704 LYS A CA 1
ATOM 5593 C C . LYS A 1 704 ? 1.784 8.815 -20.056 1.00 88.94 704 LYS A C 1
ATOM 5595 O O . LYS A 1 704 ? 2.746 9.558 -20.244 1.00 88.94 704 LYS A O 1
ATOM 5600 N N . GLN A 1 705 ? 1.069 8.299 -21.057 1.00 85.12 705 GLN A N 1
ATOM 5601 C CA . GLN A 1 705 ? 1.320 8.610 -22.473 1.00 85.12 705 GLN A CA 1
ATOM 5602 C C . GLN A 1 705 ? 1.015 10.078 -22.798 1.00 85.12 705 GLN A C 1
ATOM 5604 O O . GLN A 1 705 ? 1.813 10.743 -23.453 1.00 85.12 705 GLN A O 1
ATOM 5609 N N . GLU A 1 706 ? -0.095 10.611 -22.283 1.00 87.00 706 GLU A N 1
ATOM 5610 C CA . GLU A 1 706 ? -0.435 12.031 -22.438 1.00 87.00 706 GLU A CA 1
ATOM 5611 C C . GLU A 1 706 ? 0.631 12.942 -21.817 1.00 87.00 706 GLU A C 1
ATOM 5613 O O . GLU A 1 706 ? 1.061 13.909 -22.444 1.00 87.00 706 GLU A O 1
ATOM 5618 N N . PHE A 1 707 ? 1.117 12.606 -20.617 1.00 90.81 707 PHE A N 1
ATOM 5619 C CA . PHE A 1 707 ? 2.197 13.348 -19.970 1.00 90.81 707 PHE A CA 1
ATOM 5620 C C . PHE A 1 707 ? 3.466 13.360 -20.824 1.00 90.81 707 PHE A C 1
ATOM 5622 O O . PHE A 1 707 ? 4.061 14.420 -21.001 1.00 90.81 707 PHE A O 1
ATOM 5629 N N . PHE A 1 708 ? 3.852 12.209 -21.393 1.00 89.44 708 PHE A N 1
ATOM 5630 C CA . PHE A 1 708 ? 5.001 12.105 -22.297 1.00 89.44 708 PHE A CA 1
ATOM 5631 C C . PHE A 1 708 ? 4.884 13.063 -23.490 1.00 89.44 708 PHE A C 1
ATOM 5633 O O . PHE A 1 708 ? 5.862 13.716 -23.859 1.00 89.44 708 PHE A O 1
ATOM 5640 N N . MET A 1 709 ? 3.695 13.196 -24.074 1.00 85.75 709 MET A N 1
ATOM 5641 C CA . MET A 1 709 ? 3.485 14.133 -25.175 1.00 85.75 709 MET A CA 1
ATOM 5642 C C . MET A 1 709 ? 3.546 15.590 -24.727 1.00 85.75 709 MET A C 1
ATOM 5644 O O . MET A 1 709 ? 4.216 16.401 -25.364 1.00 85.75 709 MET A O 1
ATOM 5648 N N . LEU A 1 710 ? 2.861 15.924 -23.632 1.00 85.88 710 LEU A N 1
ATOM 5649 C CA . LEU A 1 710 ? 2.767 17.297 -23.140 1.00 85.88 710 LEU A CA 1
ATOM 5650 C C . LEU A 1 710 ? 4.124 17.832 -22.672 1.00 85.88 710 LEU A C 1
ATOM 5652 O O . LEU A 1 710 ? 4.463 18.974 -22.984 1.00 85.88 710 LEU A O 1
ATOM 5656 N N . ILE A 1 711 ? 4.937 17.013 -21.995 1.00 88.88 711 ILE A N 1
ATOM 5657 C CA . ILE A 1 711 ? 6.269 17.444 -21.552 1.00 88.88 711 ILE A CA 1
ATOM 5658 C C . ILE A 1 711 ? 7.220 17.676 -22.730 1.00 88.88 711 ILE A C 1
ATOM 5660 O O . ILE A 1 711 ? 8.006 18.616 -22.689 1.00 88.88 711 ILE A O 1
ATOM 5664 N N . ASN A 1 712 ? 7.123 16.882 -23.803 1.00 86.12 712 ASN A N 1
ATOM 5665 C CA . ASN A 1 712 ? 7.905 17.114 -25.020 1.00 86.12 712 ASN A CA 1
ATOM 5666 C C . ASN A 1 712 ? 7.429 18.363 -25.776 1.00 86.12 712 ASN A C 1
ATOM 5668 O O . ASN A 1 712 ? 8.255 19.107 -26.295 1.00 86.12 712 ASN A O 1
ATOM 5672 N N . LEU A 1 713 ? 6.120 18.628 -25.799 1.00 82.69 713 LEU A N 1
ATOM 5673 C CA . LEU A 1 713 ? 5.553 19.823 -26.428 1.00 82.69 713 LEU A CA 1
ATOM 5674 C C . LEU A 1 713 ? 5.990 21.120 -25.729 1.00 82.69 713 LEU A C 1
ATOM 5676 O O . LEU A 1 713 ? 6.262 22.114 -26.396 1.00 82.69 713 LEU A O 1
ATOM 5680 N N . HIS A 1 714 ? 6.052 21.107 -24.396 1.00 84.19 714 HIS A N 1
ATOM 5681 C CA . HIS A 1 714 ? 6.400 22.269 -23.573 1.00 84.19 714 HIS A CA 1
ATOM 5682 C C . HIS A 1 714 ? 7.865 22.285 -23.115 1.00 84.19 714 HIS A C 1
ATOM 5684 O O . HIS A 1 714 ? 8.237 23.100 -22.272 1.00 84.19 714 HIS A O 1
ATOM 5690 N N . ALA A 1 715 ? 8.712 21.404 -23.653 1.00 85.19 715 ALA A N 1
ATOM 5691 C CA . ALA A 1 715 ? 10.085 21.222 -23.191 1.00 85.19 715 ALA A CA 1
ATOM 5692 C C . ALA A 1 715 ? 10.913 22.518 -23.202 1.00 85.19 715 ALA A C 1
ATOM 5694 O O . ALA A 1 715 ? 11.681 22.772 -22.269 1.00 85.19 715 ALA A O 1
ATOM 5695 N N . ASP A 1 716 ? 10.731 23.355 -24.226 1.00 81.94 716 ASP A N 1
ATOM 5696 C CA . ASP A 1 716 ? 11.404 24.651 -24.336 1.00 81.94 716 ASP A CA 1
ATOM 5697 C C . ASP A 1 716 ? 10.919 25.640 -23.271 1.0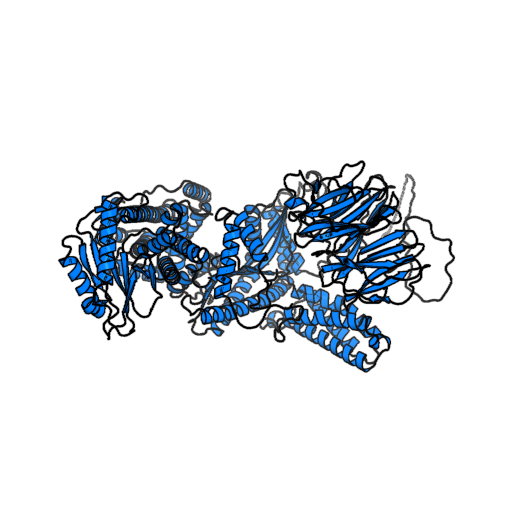0 81.94 716 ASP A C 1
ATOM 5699 O O . ASP A 1 716 ? 11.746 26.267 -22.609 1.00 81.94 716 ASP A O 1
ATOM 5703 N N . ASP A 1 717 ? 9.603 25.745 -23.054 1.00 83.25 717 ASP A N 1
ATOM 5704 C CA . ASP A 1 717 ? 9.018 26.626 -22.034 1.00 83.25 717 ASP A CA 1
ATOM 5705 C C . ASP A 1 717 ? 9.525 26.257 -20.633 1.00 83.25 717 ASP A C 1
ATOM 5707 O O . ASP A 1 717 ? 9.935 27.130 -19.861 1.00 83.25 717 ASP A O 1
ATOM 5711 N N . VAL A 1 718 ? 9.552 24.953 -20.332 1.00 86.00 718 VAL A N 1
ATOM 5712 C CA . VAL A 1 718 ? 10.079 24.408 -19.076 1.00 86.00 718 VAL A CA 1
ATOM 5713 C C . VAL A 1 718 ? 11.565 24.722 -18.938 1.00 86.00 718 VAL A C 1
ATOM 5715 O O . VAL A 1 718 ? 11.986 25.286 -17.932 1.00 86.00 718 VAL A O 1
ATOM 5718 N N . THR A 1 719 ? 12.364 24.406 -19.960 1.00 85.06 719 THR A N 1
ATOM 5719 C CA . THR A 1 719 ? 13.816 24.635 -19.950 1.00 85.06 719 THR A CA 1
ATOM 5720 C C . THR A 1 719 ? 14.141 26.115 -19.737 1.00 85.06 719 THR A C 1
ATOM 5722 O O . THR A 1 719 ? 14.970 26.451 -18.893 1.00 85.06 719 THR A O 1
ATOM 5725 N N . ILE A 1 720 ? 13.477 27.013 -20.472 1.00 80.31 720 ILE A N 1
ATOM 5726 C CA . ILE A 1 720 ? 13.693 28.462 -20.383 1.00 80.31 720 ILE A CA 1
ATOM 5727 C C . ILE A 1 720 ? 13.383 28.972 -18.978 1.00 80.31 720 ILE A C 1
ATOM 5729 O O . ILE A 1 720 ? 14.129 29.797 -18.454 1.00 80.31 720 ILE A O 1
ATOM 5733 N N . GLU A 1 721 ? 12.294 28.515 -18.364 1.00 83.19 721 GLU A N 1
ATOM 5734 C CA . GLU A 1 721 ? 11.967 28.927 -17.006 1.00 83.19 721 GLU A CA 1
ATOM 5735 C C . GLU A 1 721 ? 12.980 28.403 -15.986 1.00 83.19 721 GLU A C 1
ATOM 5737 O O . GLU A 1 721 ? 13.480 29.193 -15.188 1.00 83.19 721 GLU A O 1
ATOM 5742 N N . MET A 1 722 ? 13.311 27.108 -16.022 1.00 85.31 722 MET A N 1
ATOM 5743 C CA . MET A 1 722 ? 14.256 26.522 -15.066 1.00 85.31 722 MET A CA 1
ATOM 5744 C C . MET A 1 722 ? 15.624 27.202 -15.158 1.00 85.31 722 MET A C 1
ATOM 5746 O O . MET A 1 722 ? 16.252 27.448 -14.136 1.00 85.31 722 MET A O 1
ATOM 5750 N N . VAL A 1 723 ? 16.063 27.583 -16.363 1.00 78.38 723 VAL A N 1
ATOM 5751 C CA . VAL A 1 723 ? 17.280 28.386 -16.559 1.00 78.38 723 VAL A CA 1
ATOM 5752 C C . VAL A 1 723 ? 17.117 29.800 -15.988 1.00 78.38 723 VAL A C 1
ATOM 5754 O O . VAL A 1 723 ? 17.988 30.253 -15.253 1.00 78.38 723 VAL A O 1
ATOM 5757 N N . ARG A 1 724 ? 16.008 30.498 -16.278 1.00 74.56 724 ARG A N 1
ATOM 5758 C CA . ARG A 1 724 ? 15.757 31.865 -15.777 1.00 74.56 724 ARG A CA 1
ATOM 5759 C C . ARG A 1 724 ? 15.705 31.944 -14.255 1.00 74.56 724 ARG A C 1
ATOM 5761 O O . ARG A 1 724 ? 16.240 32.896 -13.701 1.00 74.56 724 ARG A O 1
ATOM 5768 N N . ASN A 1 725 ? 15.072 30.975 -13.597 1.00 66.88 725 ASN A N 1
ATOM 5769 C CA . ASN A 1 725 ? 14.983 30.944 -12.137 1.00 66.88 725 ASN A CA 1
ATOM 5770 C C . ASN A 1 725 ? 16.369 30.812 -11.492 1.00 66.88 725 ASN A C 1
ATOM 5772 O O . ASN A 1 725 ? 16.580 31.379 -10.430 1.00 66.88 725 ASN A O 1
ATOM 5776 N N . ARG A 1 726 ? 17.327 30.160 -12.168 1.00 68.56 726 ARG A N 1
ATOM 5777 C CA . ARG A 1 726 ? 18.733 30.125 -11.736 1.00 68.56 726 ARG A CA 1
ATOM 5778 C C . ARG A 1 726 ? 19.441 31.460 -11.967 1.00 68.56 726 ARG A C 1
ATOM 5780 O O . ARG A 1 726 ? 20.114 31.949 -11.077 1.00 68.56 726 ARG A O 1
ATOM 5787 N N . SER A 1 727 ? 19.234 32.091 -13.126 1.00 54.53 727 SER A N 1
ATOM 5788 C CA . SER A 1 727 ? 19.889 33.366 -13.469 1.00 54.53 727 SER A CA 1
ATOM 5789 C C . SER A 1 727 ? 19.398 34.579 -12.664 1.00 54.53 727 SER A C 1
ATOM 5791 O O . SER A 1 727 ? 20.096 35.582 -12.606 1.00 54.53 727 SER A O 1
ATOM 5793 N N . LEU A 1 728 ? 18.200 34.529 -12.069 1.00 49.09 728 LEU A N 1
ATOM 5794 C CA . LEU A 1 728 ? 17.648 35.620 -11.248 1.00 49.09 728 LEU A CA 1
ATOM 5795 C C . LEU A 1 728 ? 18.210 35.661 -9.816 1.00 49.09 728 LEU A C 1
ATOM 5797 O O . LEU A 1 728 ? 18.033 36.671 -9.138 1.00 49.09 728 LEU A O 1
ATOM 5801 N N . GLU A 1 729 ? 18.886 34.603 -9.362 1.00 46.34 729 GLU A N 1
ATOM 5802 C CA . GLU A 1 729 ? 19.612 34.587 -8.082 1.00 46.34 729 GLU A CA 1
ATOM 5803 C C . GLU A 1 729 ? 21.079 35.052 -8.229 1.00 46.34 729 GLU A C 1
ATOM 5805 O O . GLU A 1 729 ? 21.745 35.296 -7.224 1.00 46.34 729 GLU A O 1
ATOM 5810 N N . ASP A 1 730 ? 21.555 35.260 -9.466 1.00 3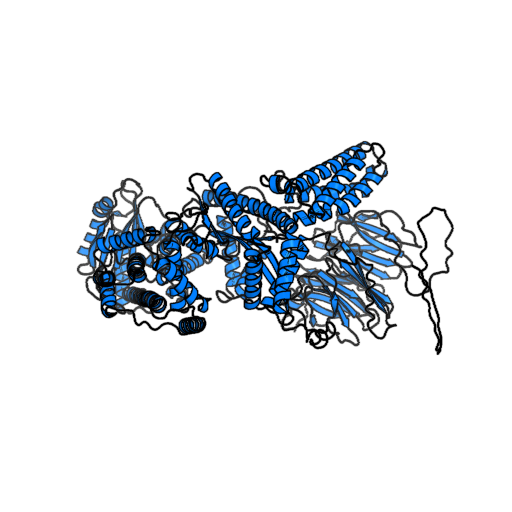9.41 730 ASP A N 1
ATOM 5811 C CA . ASP A 1 730 ? 22.965 35.527 -9.801 1.00 39.41 730 ASP A CA 1
ATOM 5812 C C . ASP A 1 730 ? 23.335 37.014 -9.999 1.00 39.41 730 ASP A C 1
ATOM 5814 O O . ASP A 1 730 ? 24.518 37.330 -10.130 1.00 39.41 730 ASP A O 1
ATOM 5818 N N . ASP A 1 731 ? 22.391 37.964 -9.968 1.00 35.59 731 ASP A N 1
ATOM 5819 C CA . ASP A 1 731 ? 22.716 39.391 -10.204 1.00 35.59 731 ASP A CA 1
ATOM 5820 C C . ASP A 1 731 ? 23.576 40.035 -9.083 1.00 35.59 731 ASP A C 1
ATOM 5822 O O . ASP A 1 731 ? 24.136 41.111 -9.291 1.00 35.59 731 ASP A O 1
ATOM 5826 N N . ASP A 1 732 ? 23.763 39.363 -7.937 1.00 37.09 732 ASP A N 1
ATOM 5827 C CA . ASP A 1 732 ? 24.702 39.764 -6.868 1.00 37.09 732 ASP A CA 1
ATOM 5828 C C . ASP A 1 732 ? 25.970 38.872 -6.784 1.00 37.09 732 ASP A C 1
ATOM 5830 O O . ASP A 1 732 ? 26.811 39.077 -5.903 1.00 37.09 732 ASP A O 1
ATOM 5834 N N . LEU A 1 733 ? 26.154 37.897 -7.689 1.00 38.94 733 LEU A N 1
ATOM 5835 C CA . LEU A 1 733 ? 27.242 36.897 -7.623 1.00 38.94 733 LEU A CA 1
ATOM 5836 C C . LEU A 1 733 ? 28.153 36.826 -8.864 1.00 38.94 733 LEU A C 1
ATOM 5838 O O . LEU A 1 733 ? 29.105 36.045 -8.884 1.00 38.94 733 LEU A O 1
ATOM 5842 N N . ILE A 1 734 ? 27.949 37.695 -9.858 1.00 32.66 734 ILE A N 1
ATOM 5843 C CA . ILE A 1 734 ? 28.723 37.702 -11.119 1.00 32.66 734 ILE A CA 1
ATOM 5844 C C . ILE A 1 734 ? 30.182 38.202 -10.975 1.00 32.66 734 ILE A C 1
ATOM 5846 O O . ILE A 1 734 ? 30.959 38.091 -11.918 1.00 32.66 734 ILE A O 1
ATOM 5850 N N . ASP A 1 735 ? 30.623 38.638 -9.790 1.00 32.81 735 ASP A N 1
ATOM 5851 C CA . ASP A 1 735 ? 32.034 39.000 -9.540 1.00 32.81 735 ASP A CA 1
ATOM 5852 C C . ASP A 1 735 ? 32.844 37.934 -8.761 1.00 32.81 735 ASP A C 1
ATOM 5854 O O . ASP A 1 735 ? 34.001 38.185 -8.414 1.00 32.81 735 ASP A O 1
ATOM 5858 N N . ALA A 1 736 ? 32.294 36.738 -8.487 1.00 36.38 736 ALA A N 1
ATOM 5859 C CA . ALA A 1 736 ? 32.984 35.724 -7.668 1.00 36.38 736 ALA A CA 1
ATOM 5860 C C . ALA A 1 736 ? 33.074 34.295 -8.244 1.00 36.38 736 ALA A C 1
ATOM 5862 O O . ALA A 1 736 ? 33.539 33.405 -7.532 1.00 36.38 736 ALA A O 1
ATOM 5863 N N . LEU A 1 737 ? 32.682 34.039 -9.496 1.00 33.16 737 LEU A N 1
ATOM 5864 C CA . LEU A 1 737 ? 32.626 32.674 -10.042 1.00 33.16 737 LEU A CA 1
ATOM 5865 C C . LEU A 1 737 ? 33.426 32.536 -11.343 1.00 33.16 737 LEU A C 1
ATOM 5867 O O . LEU A 1 737 ? 32.895 32.569 -12.447 1.00 33.16 737 LEU A O 1
ATOM 5871 N N . ASP A 1 738 ? 34.735 32.362 -11.176 1.00 31.27 738 ASP A N 1
ATOM 5872 C CA . ASP A 1 738 ? 35.620 31.789 -12.188 1.00 31.27 738 ASP A CA 1
ATOM 5873 C C . ASP A 1 738 ? 35.291 30.284 -12.298 1.00 31.27 738 ASP A C 1
ATOM 5875 O O . ASP A 1 738 ? 35.500 29.527 -11.343 1.00 31.27 738 ASP A O 1
ATOM 5879 N N . GLU A 1 739 ? 34.746 29.854 -13.444 1.00 35.44 739 GLU A N 1
ATOM 5880 C CA . GLU A 1 739 ? 34.269 28.483 -13.739 1.00 35.44 739 GLU A CA 1
ATOM 5881 C C . GLU A 1 739 ? 35.354 27.388 -13.620 1.00 35.44 739 GLU A C 1
ATOM 5883 O O . GLU A 1 739 ? 35.071 26.204 -13.797 1.00 35.44 739 GLU A O 1
ATOM 5888 N N . SER A 1 740 ? 36.594 27.740 -13.272 1.00 34.38 740 SER A N 1
ATOM 5889 C CA . SER A 1 740 ? 37.704 26.802 -13.080 1.00 34.38 740 SER A CA 1
ATOM 5890 C C . SER A 1 740 ? 38.094 26.518 -11.624 1.00 34.38 740 SER A C 1
ATOM 5892 O O . SER A 1 740 ? 38.910 25.628 -11.412 1.00 34.38 740 SER A O 1
ATOM 5894 N N . ASN A 1 741 ? 37.554 27.226 -10.619 1.00 28.95 741 ASN A N 1
ATOM 5895 C CA . ASN A 1 741 ? 38.096 27.173 -9.242 1.00 28.95 741 ASN A CA 1
ATOM 5896 C C . ASN A 1 741 ? 37.128 26.721 -8.130 1.00 28.95 741 ASN A C 1
ATOM 5898 O O . ASN A 1 741 ? 37.525 26.689 -6.969 1.00 28.95 741 ASN A O 1
ATOM 5902 N N . LEU A 1 742 ? 35.893 26.311 -8.441 1.00 31.78 742 LEU A N 1
ATOM 5903 C CA . LEU A 1 742 ? 34.973 25.717 -7.446 1.00 31.78 742 LEU A CA 1
ATOM 5904 C C . LEU A 1 742 ? 34.914 24.182 -7.469 1.00 31.78 742 LEU A C 1
ATOM 5906 O O . LEU A 1 742 ? 34.208 23.579 -6.667 1.00 31.78 742 LEU A O 1
ATOM 5910 N N . LEU A 1 743 ? 35.697 23.550 -8.347 1.00 33.38 743 LEU A N 1
ATOM 5911 C CA . LEU A 1 743 ? 35.812 22.091 -8.475 1.00 33.38 743 LEU A CA 1
ATOM 5912 C C . LEU A 1 743 ? 37.111 21.518 -7.878 1.00 33.38 743 LEU A C 1
ATOM 5914 O O . LEU A 1 743 ? 37.303 20.307 -7.919 1.00 33.38 743 LEU A O 1
ATOM 5918 N N . SER A 1 744 ? 38.000 22.349 -7.321 1.00 29.50 744 SER A N 1
ATOM 5919 C CA . SER A 1 744 ? 39.324 21.912 -6.842 1.00 29.50 744 SER A CA 1
ATOM 5920 C C . SER A 1 744 ? 39.449 21.721 -5.327 1.00 29.50 744 SER A C 1
ATOM 5922 O O . SER A 1 744 ? 40.449 21.161 -4.893 1.00 29.50 744 SER A O 1
ATOM 5924 N N . ASP A 1 745 ? 38.455 22.139 -4.534 1.00 27.08 745 ASP A N 1
ATOM 5925 C CA . ASP A 1 745 ? 38.481 22.043 -3.060 1.00 27.08 745 ASP A CA 1
ATOM 5926 C C . ASP A 1 745 ? 37.355 21.163 -2.474 1.00 27.08 745 ASP A C 1
ATOM 5928 O O . ASP A 1 745 ? 37.076 21.201 -1.273 1.00 27.08 745 ASP A O 1
ATOM 5932 N N . LEU A 1 746 ? 36.721 20.318 -3.295 1.00 28.45 746 LEU A N 1
ATOM 5933 C CA . LEU A 1 746 ? 35.887 19.227 -2.786 1.00 28.45 746 LEU A CA 1
ATOM 5934 C C . LEU A 1 746 ? 36.796 18.050 -2.378 1.00 28.45 746 LEU A C 1
ATOM 5936 O O . LEU A 1 746 ? 37.670 17.659 -3.153 1.00 28.45 746 LEU A O 1
ATOM 5940 N N . PRO A 1 747 ? 36.642 17.493 -1.161 1.00 24.45 747 PRO A N 1
ATOM 5941 C CA . PRO A 1 747 ? 37.483 16.400 -0.688 1.00 24.45 747 PRO A CA 1
ATOM 5942 C C . PRO A 1 747 ? 37.362 15.176 -1.605 1.00 24.45 747 PRO A C 1
ATOM 5944 O O . PRO A 1 747 ? 36.273 14.817 -2.043 1.00 24.45 747 PRO A O 1
ATOM 5947 N N . THR A 1 748 ? 38.502 14.532 -1.860 1.00 28.66 748 THR A N 1
ATOM 5948 C CA . THR A 1 748 ? 38.632 13.262 -2.588 1.00 28.66 748 THR A CA 1
ATOM 5949 C C . THR A 1 748 ? 37.686 12.182 -2.043 1.00 28.66 748 THR A C 1
ATOM 5951 O O . THR A 1 748 ? 37.527 12.043 -0.829 1.00 28.66 748 THR A O 1
ATOM 5954 N N . GLU A 1 749 ? 37.098 11.442 -2.982 1.00 30.44 749 GLU A N 1
ATOM 5955 C CA . GLU A 1 749 ? 35.819 10.714 -2.964 1.00 30.44 749 GLU A CA 1
ATOM 5956 C C . GLU A 1 749 ? 35.552 9.725 -1.802 1.00 30.44 749 GLU A C 1
ATOM 5958 O O . GLU A 1 749 ? 36.286 8.749 -1.622 1.00 30.44 749 GLU A O 1
ATOM 5963 N N . PRO A 1 750 ? 34.436 9.907 -1.066 1.00 26.02 750 PRO A N 1
ATOM 5964 C CA . PRO A 1 750 ? 33.729 8.866 -0.316 1.00 26.02 750 PRO A CA 1
ATOM 5965 C C . PRO A 1 750 ? 32.663 8.178 -1.198 1.00 26.02 750 PRO A C 1
ATOM 5967 O O . PRO A 1 750 ? 32.089 8.824 -2.073 1.00 26.02 750 PRO A O 1
ATOM 5970 N N . GLY A 1 751 ? 32.372 6.890 -0.955 1.00 32.38 751 GLY A N 1
ATOM 5971 C CA . GLY A 1 751 ? 31.315 6.137 -1.651 1.00 32.38 751 GLY A CA 1
ATOM 5972 C C . GLY A 1 751 ? 29.980 6.876 -1.591 1.00 32.38 751 GLY A C 1
ATOM 5973 O O . GLY A 1 751 ? 29.619 7.393 -0.533 1.00 32.38 751 GLY A O 1
ATOM 5974 N N . ASP A 1 752 ? 29.303 7.009 -2.735 1.00 32.56 752 ASP A N 1
ATOM 5975 C CA . ASP A 1 752 ? 28.081 7.803 -2.807 1.00 32.56 752 ASP A CA 1
ATOM 5976 C C . ASP A 1 752 ? 26.959 7.150 -1.940 1.00 32.56 752 ASP A C 1
ATOM 5978 O O . ASP A 1 752 ? 27.163 6.139 -1.305 1.00 32.56 752 ASP A O 1
ATOM 5982 N N . GLU A 1 753 ? 25.771 7.719 -1.836 1.00 38.69 753 GLU A N 1
ATOM 5983 C CA . GLU A 1 753 ? 24.467 7.243 -1.313 1.00 38.69 753 GLU A CA 1
ATOM 5984 C C . GLU A 1 753 ? 23.306 7.576 -2.277 1.00 38.69 753 GLU A C 1
ATOM 5986 O O . GLU A 1 753 ? 23.071 8.779 -2.386 1.00 38.69 753 GLU A O 1
ATOM 5991 N N . GLN A 1 754 ? 22.576 6.709 -3.010 1.00 54.47 754 GLN A N 1
ATOM 5992 C CA . GLN A 1 754 ? 21.411 7.172 -3.805 1.00 54.47 754 GLN A CA 1
ATOM 5993 C C . GLN A 1 754 ? 20.084 6.903 -3.106 1.00 54.47 754 GLN A C 1
ATOM 5995 O O . GLN A 1 754 ? 19.689 5.786 -2.763 1.00 54.47 754 GLN A O 1
ATOM 6000 N N . GLY A 1 755 ? 19.335 7.984 -2.925 1.00 56.28 755 GLY A N 1
ATOM 6001 C CA . GLY A 1 755 ? 17.979 7.971 -2.418 1.00 56.28 755 GLY A CA 1
ATOM 6002 C C . GLY A 1 755 ? 16.979 8.185 -3.539 1.00 56.28 755 GLY A C 1
ATOM 6003 O O . GLY A 1 755 ? 16.941 9.267 -4.111 1.00 56.28 755 GLY A O 1
ATOM 6004 N N . SER A 1 756 ? 16.096 7.219 -3.809 1.00 72.94 756 SER A N 1
ATOM 6005 C CA . SER A 1 756 ? 14.967 7.457 -4.720 1.00 72.94 756 SER A CA 1
ATOM 6006 C C . SER A 1 756 ? 14.096 8.613 -4.211 1.00 72.94 756 SER A C 1
ATOM 6008 O O . SER A 1 756 ? 13.605 8.557 -3.076 1.00 72.94 756 SER A O 1
ATOM 6010 N N . CYS A 1 757 ? 13.854 9.612 -5.052 1.00 81.81 757 CYS A N 1
ATOM 6011 C CA . CYS A 1 757 ? 12.888 10.684 -4.822 1.00 81.81 757 CYS A CA 1
ATOM 6012 C C . CYS A 1 757 ? 11.937 10.788 -6.024 1.00 81.81 757 CYS A C 1
ATOM 6014 O O . CYS A 1 757 ? 12.045 10.041 -6.999 1.00 81.81 757 CYS A O 1
ATOM 6016 N N . LYS A 1 758 ? 10.905 11.622 -5.922 1.00 87.19 758 LYS A N 1
ATOM 6017 C CA . LYS A 1 758 ? 9.845 11.663 -6.936 1.00 87.19 758 LYS A CA 1
ATOM 6018 C C . LYS A 1 758 ? 9.108 12.990 -6.931 1.00 87.19 758 LYS A C 1
ATOM 6020 O O . LYS A 1 758 ? 8.981 13.609 -5.881 1.00 87.19 758 LYS A O 1
ATOM 6025 N N . ALA A 1 759 ? 8.544 13.345 -8.077 1.00 90.50 759 ALA A N 1
ATOM 6026 C CA . ALA A 1 759 ? 7.461 14.314 -8.152 1.00 90.50 759 ALA A CA 1
ATOM 6027 C C . ALA A 1 759 ? 6.127 13.575 -8.311 1.00 90.50 759 ALA A C 1
ATOM 6029 O O . ALA A 1 759 ? 5.975 12.745 -9.213 1.00 90.50 759 ALA A O 1
ATOM 6030 N N . GLU A 1 760 ? 5.171 13.834 -7.425 1.00 89.50 760 GLU A N 1
ATOM 6031 C CA . GLU A 1 760 ? 3.856 13.189 -7.470 1.00 89.50 760 GLU A CA 1
ATOM 6032 C C . GLU A 1 760 ? 2.935 13.887 -8.486 1.00 89.50 760 GLU A C 1
ATOM 6034 O O . GLU A 1 760 ? 2.837 15.114 -8.509 1.00 89.50 760 GLU A O 1
ATOM 6039 N N . LEU A 1 761 ? 2.268 13.094 -9.338 1.00 92.50 761 LEU A N 1
ATOM 6040 C CA . LEU A 1 761 ? 1.262 13.584 -10.288 1.00 92.50 761 LEU A CA 1
ATOM 6041 C C . LEU A 1 761 ? -0.152 13.196 -9.843 1.00 92.50 761 LEU A C 1
ATOM 6043 O O . LEU A 1 761 ? -1.003 14.065 -9.718 1.00 92.50 761 LEU A O 1
ATOM 6047 N N . ILE A 1 762 ? -0.411 11.906 -9.592 1.00 92.81 762 ILE A N 1
ATOM 6048 C CA . ILE A 1 762 ? -1.710 11.396 -9.114 1.00 92.81 762 ILE A CA 1
ATOM 6049 C C . ILE A 1 762 ? -1.459 10.315 -8.062 1.00 92.81 762 ILE A C 1
ATOM 6051 O O . ILE A 1 762 ? -0.656 9.411 -8.306 1.00 92.81 762 ILE A O 1
ATOM 6055 N N . ASP A 1 763 ? -2.176 10.365 -6.937 1.00 91.44 763 ASP A N 1
ATOM 6056 C CA . ASP A 1 763 ? -2.205 9.295 -5.930 1.00 91.44 763 ASP A CA 1
ATOM 6057 C C . ASP A 1 763 ? -3.653 8.806 -5.720 1.00 91.44 763 ASP A C 1
ATOM 6059 O O . ASP A 1 763 ? -4.567 9.600 -5.489 1.00 91.44 763 ASP A O 1
ATOM 6063 N N . ILE A 1 764 ? -3.895 7.499 -5.839 1.00 92.44 764 ILE A N 1
ATOM 6064 C CA . ILE A 1 764 ? -5.218 6.869 -5.736 1.00 92.44 764 ILE A CA 1
ATOM 6065 C C . ILE A 1 764 ? -5.174 5.781 -4.669 1.00 92.44 764 ILE A C 1
ATOM 6067 O O . ILE A 1 764 ? -4.551 4.733 -4.851 1.00 92.44 764 ILE A O 1
ATOM 6071 N N . GLY A 1 765 ? -5.883 6.008 -3.563 1.00 91.88 765 GLY A N 1
ATOM 6072 C CA . GLY A 1 765 ? -6.049 5.021 -2.498 1.00 91.88 765 GLY A CA 1
ATOM 6073 C C . GLY A 1 765 ? -7.367 4.256 -2.604 1.00 91.88 765 GLY A C 1
ATOM 6074 O O . GLY A 1 765 ? -8.433 4.865 -2.681 1.00 91.88 765 GLY A O 1
ATOM 6075 N N . ILE A 1 766 ? -7.306 2.929 -2.521 1.00 90.25 766 ILE A N 1
ATOM 6076 C CA . ILE A 1 766 ? -8.473 2.048 -2.391 1.00 90.25 766 ILE A CA 1
ATOM 6077 C C . ILE A 1 766 ? -8.369 1.321 -1.048 1.00 90.25 766 ILE A C 1
ATOM 6079 O O . ILE A 1 766 ? -7.467 0.495 -0.890 1.00 90.25 766 ILE A O 1
ATOM 6083 N N . PRO A 1 767 ? -9.228 1.606 -0.054 1.00 88.81 767 PRO A N 1
ATOM 6084 C CA . PRO A 1 767 ? -9.195 0.902 1.221 1.00 88.81 767 PRO A CA 1
ATOM 6085 C C . PRO A 1 767 ? -9.381 -0.603 1.051 1.00 88.81 767 PRO A C 1
ATOM 6087 O O . PRO A 1 767 ? -10.144 -1.057 0.194 1.00 88.81 767 PRO A O 1
ATOM 6090 N N . ARG A 1 768 ? -8.708 -1.383 1.897 1.00 81.50 768 ARG A N 1
ATOM 6091 C CA . ARG A 1 768 ? -8.902 -2.833 1.928 1.00 81.50 768 ARG A CA 1
ATOM 6092 C C . ARG A 1 768 ? -10.298 -3.204 2.412 1.00 81.50 768 ARG A C 1
ATOM 6094 O O . ARG A 1 768 ? -10.962 -2.461 3.137 1.00 81.50 768 ARG A O 1
ATOM 6101 N N . ARG A 1 769 ? -10.727 -4.406 2.038 1.00 75.69 769 ARG A N 1
ATOM 6102 C CA . ARG A 1 769 ? -11.990 -4.973 2.497 1.00 75.69 769 ARG A CA 1
ATOM 6103 C C . ARG A 1 769 ? -11.996 -5.104 4.023 1.00 75.69 769 ARG A C 1
ATOM 6105 O O . ARG A 1 769 ? -10.987 -5.448 4.628 1.00 75.69 769 ARG A O 1
ATOM 6112 N N . ASP A 1 770 ? -13.149 -4.840 4.638 1.00 75.12 770 ASP A N 1
ATOM 6113 C CA . ASP A 1 770 ? -13.348 -4.883 6.093 1.00 75.12 770 ASP A CA 1
ATOM 6114 C C . ASP A 1 770 ? -12.462 -3.889 6.901 1.00 75.12 770 ASP A C 1
ATOM 6116 O O . ASP A 1 770 ? -12.433 -3.984 8.133 1.00 75.12 770 ASP A O 1
ATOM 6120 N N . SER A 1 771 ? -11.773 -2.923 6.265 1.00 83.62 771 SER A N 1
ATOM 6121 C CA . SER A 1 771 ? -11.015 -1.884 6.982 1.00 83.62 771 SER A CA 1
ATOM 6122 C C . SER A 1 771 ? -11.930 -0.837 7.622 1.00 83.62 771 SER A C 1
ATOM 6124 O O . SER A 1 771 ? -13.061 -0.602 7.187 1.00 83.62 771 SER A O 1
ATOM 6126 N N . ILE A 1 772 ? -11.431 -0.203 8.682 1.00 87.06 772 ILE A N 1
ATOM 6127 C CA . ILE A 1 772 ? -12.173 0.828 9.416 1.00 87.06 772 ILE A CA 1
ATOM 6128 C C . ILE A 1 772 ? -12.314 2.074 8.545 1.00 87.06 772 ILE A C 1
ATOM 6130 O O . ILE A 1 772 ? -13.394 2.647 8.473 1.00 87.06 772 ILE A O 1
ATOM 6134 N N . GLU A 1 773 ? -11.262 2.415 7.805 1.00 86.12 773 GLU A N 1
ATOM 6135 C CA . GLU A 1 773 ? -11.207 3.545 6.882 1.00 86.12 773 GLU A CA 1
ATOM 6136 C C . GLU A 1 773 ? -12.245 3.393 5.756 1.00 86.12 773 GLU A C 1
ATOM 6138 O O . GLU A 1 773 ? -12.920 4.358 5.400 1.00 86.12 773 GLU A O 1
ATOM 6143 N N . ALA A 1 774 ? -12.442 2.173 5.232 1.00 89.19 774 ALA A N 1
ATOM 6144 C CA . ALA A 1 774 ? -13.483 1.893 4.241 1.00 89.19 774 ALA A CA 1
ATOM 6145 C C . ALA A 1 774 ? -14.886 2.170 4.801 1.00 89.19 774 ALA A C 1
ATOM 6147 O O . ALA A 1 774 ? -15.716 2.791 4.138 1.00 89.19 774 ALA A O 1
ATOM 6148 N N . MET A 1 775 ? -15.149 1.706 6.027 1.00 90.31 775 MET A N 1
ATOM 6149 C CA . MET A 1 775 ? -16.431 1.892 6.709 1.00 90.31 775 MET A CA 1
ATOM 6150 C C . MET A 1 775 ? -16.684 3.361 7.045 1.00 90.31 775 MET A C 1
ATOM 6152 O O . MET A 1 775 ? -17.762 3.871 6.751 1.00 90.31 775 MET A O 1
ATOM 6156 N N . GLU A 1 776 ? -15.691 4.049 7.600 1.00 88.19 776 GLU A N 1
ATOM 6157 C CA . GLU A 1 776 ? -15.776 5.461 7.963 1.00 88.19 776 GLU A CA 1
ATOM 6158 C C . GLU A 1 776 ? -16.090 6.324 6.735 1.00 88.19 776 GLU A C 1
ATOM 6160 O O . GLU A 1 776 ? -17.061 7.084 6.724 1.00 88.19 776 GLU A O 1
ATOM 6165 N N . HIS A 1 777 ? -15.340 6.139 5.646 1.00 90.25 777 HIS A N 1
ATOM 6166 C CA . HIS A 1 777 ? -15.571 6.893 4.419 1.00 90.25 777 HIS A CA 1
ATOM 6167 C C . HIS A 1 777 ? -16.934 6.556 3.795 1.00 90.25 777 HIS A C 1
ATOM 6169 O O . HIS A 1 777 ? -17.635 7.447 3.308 1.00 90.25 777 HIS A O 1
ATOM 6175 N N . TRP A 1 778 ? -17.350 5.289 3.832 1.00 91.81 778 TRP A N 1
ATOM 6176 C CA . TRP A 1 778 ? -18.630 4.869 3.266 1.00 91.81 778 TRP A CA 1
ATOM 6177 C C . TRP A 1 778 ? -19.840 5.449 4.002 1.00 91.81 778 TRP A C 1
ATOM 6179 O O . TRP A 1 778 ? -20.765 5.941 3.355 1.00 91.81 778 TRP A O 1
ATOM 6189 N N . TYR A 1 779 ? -19.848 5.401 5.335 1.00 87.75 779 TYR A N 1
ATOM 6190 C CA . TYR A 1 779 ? -21.005 5.827 6.124 1.00 87.75 779 TYR A CA 1
ATOM 6191 C C . TYR A 1 779 ? -21.006 7.327 6.430 1.00 87.75 779 TYR A C 1
ATOM 6193 O O . TYR A 1 779 ? -22.082 7.925 6.445 1.00 87.75 779 TYR A O 1
ATOM 6201 N N . HIS A 1 780 ? -19.833 7.947 6.605 1.00 86.25 780 HIS A N 1
ATOM 6202 C CA . HIS A 1 780 ? -19.734 9.342 7.059 1.00 86.25 780 HIS A CA 1
ATOM 6203 C C . HIS A 1 780 ? -19.245 10.316 5.994 1.00 86.25 780 HIS A C 1
ATOM 6205 O O . HIS A 1 780 ? -19.559 11.494 6.090 1.00 86.25 780 HIS A O 1
ATOM 6211 N N . THR A 1 781 ? -18.512 9.871 4.967 1.00 88.38 781 THR A N 1
ATOM 6212 C CA . THR A 1 781 ? -18.013 10.779 3.911 1.00 88.38 781 THR A CA 1
ATOM 6213 C C . THR A 1 781 ? -18.915 10.785 2.681 1.00 88.38 781 THR A C 1
ATOM 6215 O O . THR A 1 781 ? -19.296 11.857 2.210 1.00 88.38 781 THR A O 1
ATOM 6218 N N . ARG A 1 782 ? -19.317 9.601 2.189 1.00 90.19 782 ARG A N 1
ATOM 6219 C CA . ARG A 1 782 ? -20.163 9.433 0.990 1.00 90.19 782 ARG A CA 1
ATOM 6220 C C . ARG A 1 782 ? -21.404 10.341 0.966 1.00 90.19 782 ARG A C 1
ATOM 6222 O O . ARG A 1 782 ? -21.632 10.957 -0.074 1.00 90.19 782 ARG A O 1
ATOM 6229 N N . PRO A 1 783 ? -22.199 10.477 2.054 1.00 87.00 783 PRO A N 1
ATOM 6230 C CA . PRO A 1 783 ? -23.420 11.290 2.024 1.00 87.00 783 PRO A CA 1
ATOM 6231 C C . PRO A 1 783 ? -23.169 12.788 1.819 1.00 87.00 783 PRO A C 1
ATOM 6233 O O . PRO A 1 783 ? -24.086 13.513 1.442 1.00 87.00 783 PRO A O 1
ATOM 6236 N N . TYR A 1 784 ? -21.941 13.248 2.069 1.00 86.75 784 TYR A N 1
ATOM 6237 C CA . TYR A 1 784 ? -21.557 14.656 2.019 1.00 86.75 784 TYR A CA 1
ATOM 6238 C C . TYR A 1 784 ? -20.549 14.956 0.906 1.00 86.75 784 TYR A C 1
ATOM 6240 O O . TYR A 1 784 ? -19.945 16.030 0.916 1.00 86.75 784 TYR A O 1
ATOM 6248 N N . ILE A 1 785 ? -20.358 14.044 -0.056 1.00 89.12 785 ILE A N 1
ATOM 6249 C CA . ILE A 1 785 ? -19.603 14.359 -1.271 1.00 89.12 785 ILE A CA 1
ATOM 6250 C C . ILE A 1 785 ? -20.347 15.453 -2.037 1.00 89.12 785 ILE A C 1
ATOM 6252 O O . ILE A 1 785 ? -21.531 15.337 -2.352 1.00 89.12 785 ILE A O 1
ATOM 6256 N N . THR A 1 786 ? -19.635 16.529 -2.345 1.00 85.00 786 THR A N 1
ATOM 6257 C CA . THR A 1 786 ? -20.139 17.665 -3.108 1.00 85.00 786 THR A CA 1
ATOM 6258 C C . THR A 1 786 ? -19.334 17.839 -4.381 1.00 85.00 786 THR A C 1
ATOM 6260 O O . THR A 1 786 ? -18.161 17.493 -4.444 1.00 85.00 786 THR A O 1
ATOM 6263 N N . ARG A 1 787 ? -19.962 18.444 -5.387 1.00 84.69 787 ARG A N 1
ATOM 6264 C CA . ARG A 1 787 ? -19.302 18.910 -6.606 1.00 84.69 787 ARG A CA 1
ATOM 6265 C C . ARG A 1 787 ? -19.435 20.425 -6.653 1.00 84.69 787 ARG A C 1
ATOM 6267 O O . ARG A 1 787 ? -20.547 20.939 -6.566 1.00 84.69 787 ARG A O 1
ATOM 6274 N N . GLN A 1 788 ? -18.319 21.144 -6.684 1.00 68.94 788 GLN A N 1
ATOM 6275 C CA . GLN A 1 788 ? -18.292 22.609 -6.768 1.00 68.94 788 GLN A CA 1
ATOM 6276 C C . GLN A 1 788 ? -17.364 23.061 -7.892 1.00 68.94 788 GLN A C 1
ATOM 6278 O O . GLN A 1 788 ? -16.404 22.357 -8.176 1.00 68.94 788 GLN A O 1
ATOM 6283 N N . VAL A 1 789 ? -17.661 24.242 -8.460 1.00 57.50 789 VAL A N 1
ATOM 6284 C CA . VAL A 1 789 ? -16.902 25.073 -9.428 1.00 57.50 789 VAL A CA 1
ATOM 6285 C C . VAL A 1 789 ? -16.463 24.371 -10.731 1.00 57.50 789 VAL A C 1
ATOM 6287 O O . VAL A 1 789 ? -16.732 24.927 -11.788 1.00 57.50 789 VAL A O 1
ATOM 6290 N N . ASN A 1 790 ? -15.930 23.145 -10.678 1.00 62.97 790 ASN A N 1
ATOM 6291 C CA . ASN A 1 790 ? -15.343 22.379 -11.787 1.00 62.97 790 ASN A CA 1
ATOM 6292 C C . ASN A 1 790 ? -15.761 20.884 -11.797 1.00 62.97 790 ASN A C 1
ATOM 6294 O O . ASN A 1 790 ? -15.013 20.025 -12.241 1.00 62.97 790 ASN A O 1
ATOM 6298 N N . GLU A 1 791 ? -16.925 20.537 -11.238 1.00 79.00 791 GLU A N 1
ATOM 6299 C CA . GLU A 1 791 ? -17.470 19.158 -11.162 1.00 79.00 791 GLU A CA 1
ATOM 6300 C C . GLU A 1 791 ? -16.673 18.112 -10.354 1.00 79.00 791 GLU A C 1
ATOM 6302 O O . GLU A 1 791 ? -17.166 16.993 -10.170 1.00 79.00 791 GLU A O 1
ATOM 6307 N N . LEU A 1 792 ? -15.518 18.472 -9.786 1.00 86.69 792 LEU A N 1
ATOM 6308 C CA . LEU A 1 792 ? -14.703 17.581 -8.954 1.00 86.69 792 LEU A CA 1
ATOM 6309 C C . LEU A 1 792 ? -15.479 17.069 -7.722 1.00 86.69 792 LEU A C 1
ATOM 6311 O O . LEU A 1 792 ? -15.999 17.884 -6.950 1.00 86.69 792 LEU A O 1
ATOM 6315 N N . PRO A 1 793 ? -15.542 15.742 -7.489 1.00 90.44 793 PRO A N 1
ATOM 6316 C CA . PRO A 1 793 ? -16.136 15.185 -6.279 1.00 90.44 793 PRO A CA 1
ATOM 6317 C C . PRO A 1 793 ? -15.194 15.379 -5.085 1.00 90.44 793 PRO A C 1
ATOM 6319 O O . PRO A 1 793 ? -14.119 14.786 -5.031 1.00 90.44 793 PRO A O 1
ATOM 6322 N N . ILE A 1 794 ? -15.599 16.193 -4.111 1.00 91.50 794 ILE A N 1
ATOM 6323 C CA . ILE A 1 794 ? -14.828 16.480 -2.891 1.00 91.50 794 ILE A CA 1
ATOM 6324 C C . ILE A 1 794 ? -15.654 16.184 -1.628 1.00 91.50 794 ILE A C 1
ATOM 6326 O O . ILE A 1 794 ? -16.878 16.349 -1.646 1.00 91.50 794 ILE A O 1
ATOM 6330 N N . PRO A 1 795 ? -15.024 15.782 -0.512 1.00 92.12 795 PRO A N 1
ATOM 6331 C CA . PRO A 1 795 ? -15.678 15.685 0.787 1.00 92.12 795 PRO A CA 1
ATOM 6332 C C . PRO A 1 795 ? -16.256 17.013 1.278 1.00 92.12 795 PRO A C 1
ATOM 6334 O O . PRO A 1 795 ? -15.711 18.088 1.027 1.00 92.12 795 PRO A O 1
ATOM 6337 N N . GLY A 1 796 ? -17.356 16.929 2.024 1.00 90.06 796 GLY A N 1
ATOM 6338 C CA . GLY A 1 796 ? -17.934 18.068 2.731 1.00 90.06 796 GLY A CA 1
ATOM 6339 C C . GLY A 1 796 ? -17.117 18.490 3.958 1.00 90.06 796 GLY A C 1
ATOM 6340 O O . GLY A 1 796 ? -16.149 17.843 4.350 1.00 90.06 796 GLY A O 1
ATOM 6341 N N . HIS A 1 797 ? -17.545 19.572 4.615 1.00 90.25 797 HIS A N 1
ATOM 6342 C CA . HIS A 1 797 ? -16.826 20.179 5.744 1.00 90.25 797 HIS A CA 1
ATOM 6343 C C . HIS A 1 797 ? -16.513 19.207 6.888 1.00 90.25 797 HIS A C 1
ATOM 6345 O O . HIS A 1 797 ? -15.426 19.275 7.458 1.00 90.25 797 HIS A O 1
ATOM 6351 N N . LEU A 1 798 ? -17.450 18.309 7.219 1.00 89.31 798 LEU A N 1
ATOM 6352 C CA . LEU A 1 798 ? -17.325 17.434 8.385 1.00 89.31 798 LEU A CA 1
ATOM 6353 C C . LEU A 1 798 ? -16.143 16.461 8.265 1.00 89.31 798 LEU A C 1
ATOM 6355 O O . LEU A 1 798 ? -15.443 16.268 9.251 1.00 89.31 798 LEU A O 1
ATOM 6359 N N . TYR A 1 799 ? -15.854 15.963 7.056 1.00 91.12 799 TYR A N 1
ATOM 6360 C CA . TYR A 1 799 ? -14.690 15.110 6.785 1.00 91.12 799 TYR A CA 1
ATOM 6361 C C . TYR A 1 799 ? -13.389 15.759 7.284 1.00 91.12 799 TYR A C 1
ATOM 6363 O O . TYR A 1 799 ? -12.633 15.161 8.042 1.00 91.12 799 TYR A O 1
ATOM 6371 N N . TYR A 1 800 ? -13.162 17.025 6.928 1.00 91.06 800 TYR A N 1
ATOM 6372 C CA . TYR A 1 800 ? -11.955 17.752 7.324 1.00 91.06 800 TYR A CA 1
ATOM 6373 C C . TYR A 1 800 ? -11.954 18.153 8.800 1.00 91.06 800 TYR A C 1
ATOM 6375 O O . TYR A 1 800 ? -10.893 18.206 9.421 1.00 91.06 800 TYR A O 1
ATOM 6383 N N . VAL A 1 801 ? -13.126 18.468 9.365 1.00 91.94 801 VAL A N 1
ATOM 6384 C CA . VAL A 1 801 ? -13.248 18.768 10.797 1.00 91.94 801 VAL A CA 1
ATOM 6385 C C . VAL A 1 801 ? -12.839 17.549 11.617 1.00 91.94 801 VAL A C 1
ATOM 6387 O O . VAL A 1 801 ? -11.970 17.675 12.481 1.00 91.94 801 VAL A O 1
ATOM 6390 N N . ASP A 1 802 ? -13.399 16.381 11.304 1.00 89.81 802 ASP A N 1
ATOM 6391 C CA . ASP A 1 802 ? -13.101 15.130 11.996 1.00 89.81 802 ASP A CA 1
ATOM 6392 C C . ASP A 1 802 ? -11.629 14.723 11.787 1.00 89.81 802 ASP A C 1
ATOM 6394 O O . ASP A 1 802 ? -10.926 14.459 12.767 1.00 89.81 802 ASP A O 1
ATOM 6398 N N . GLU A 1 803 ? -11.109 14.800 10.553 1.00 88.81 803 GLU A N 1
ATOM 6399 C CA . GLU A 1 803 ? -9.709 14.485 10.229 1.00 88.81 803 GLU A CA 1
ATOM 6400 C C . GLU A 1 803 ? -8.724 15.372 11.017 1.00 88.81 803 GLU A C 1
ATOM 6402 O O . GLU A 1 803 ? -7.807 14.871 11.678 1.00 88.81 803 GLU A O 1
ATOM 6407 N N . TYR A 1 804 ? -8.911 16.698 11.007 1.00 92.25 804 TYR A N 1
ATOM 6408 C CA . TYR A 1 804 ? -8.014 17.608 11.725 1.00 92.25 804 TYR A CA 1
ATOM 6409 C C . TYR A 1 804 ? -8.160 17.502 13.238 1.00 92.25 804 TYR A C 1
ATOM 6411 O O . TYR A 1 804 ? -7.144 17.562 13.933 1.00 92.25 804 TYR A O 1
ATOM 6419 N N . MET A 1 805 ? -9.371 17.305 13.764 1.00 92.25 805 MET A N 1
ATOM 6420 C CA . MET A 1 805 ? -9.567 17.070 15.195 1.00 92.25 805 MET A CA 1
ATOM 6421 C C . MET A 1 805 ? -8.871 15.786 15.650 1.00 92.25 805 MET A C 1
ATOM 6423 O O . MET A 1 805 ? -8.146 15.824 16.645 1.00 92.25 805 MET A O 1
ATOM 6427 N N . ALA A 1 806 ? -9.025 14.679 14.920 1.00 89.56 806 ALA A N 1
ATOM 6428 C CA . ALA A 1 806 ? -8.347 13.420 15.220 1.00 89.56 806 ALA A CA 1
ATOM 6429 C C . ALA A 1 806 ? -6.821 13.599 15.222 1.00 89.56 806 ALA A C 1
ATOM 6431 O O . ALA A 1 806 ? -6.152 13.303 16.211 1.00 89.56 806 ALA A O 1
ATOM 6432 N N . MET A 1 807 ? -6.283 14.208 14.166 1.00 90.00 807 MET A N 1
ATOM 6433 C CA . MET A 1 807 ? -4.857 14.500 14.014 1.00 90.00 807 MET A CA 1
ATOM 6434 C C . MET A 1 807 ? -4.287 15.471 15.063 1.00 90.00 807 MET A C 1
ATOM 6436 O O . MET A 1 807 ? -3.094 15.421 15.383 1.00 90.00 807 MET A O 1
ATOM 6440 N N . MET A 1 808 ? -5.093 16.414 15.555 1.00 92.94 808 MET A N 1
ATOM 6441 C CA . MET A 1 808 ? -4.711 17.309 16.649 1.00 92.94 808 MET A CA 1
ATOM 6442 C C . MET A 1 808 ? -4.682 16.559 17.981 1.00 92.94 808 MET A C 1
ATOM 6444 O O . MET A 1 808 ? -3.772 16.774 18.779 1.00 92.94 808 MET A O 1
ATOM 6448 N N . ARG A 1 809 ? -5.644 15.665 18.220 1.00 91.44 809 ARG A N 1
ATOM 6449 C CA . ARG A 1 809 ? -5.757 14.905 19.474 1.00 91.44 809 ARG A CA 1
ATOM 6450 C C . ARG A 1 809 ? -4.695 13.819 19.579 1.00 91.44 809 ARG A C 1
ATOM 6452 O O . ARG A 1 809 ? -4.087 13.696 20.633 1.00 91.44 809 ARG A O 1
ATOM 6459 N N . GLU A 1 810 ? -4.350 13.181 18.467 1.00 90.25 810 GLU A N 1
ATOM 6460 C CA . GLU A 1 810 ? -3.180 12.304 18.348 1.00 90.25 810 GLU A CA 1
ATOM 6461 C C . GLU A 1 810 ? -1.880 13.004 18.789 1.00 90.25 810 GLU A C 1
ATOM 6463 O O . GLU A 1 810 ? -1.085 12.460 19.558 1.00 90.25 810 GLU A O 1
ATOM 6468 N N . ALA A 1 811 ? -1.673 14.249 18.349 1.00 89.75 811 ALA A N 1
ATOM 6469 C CA . ALA A 1 811 ? -0.510 15.040 18.744 1.00 89.75 811 ALA A CA 1
ATOM 6470 C C . ALA A 1 811 ? -0.567 15.471 20.219 1.00 89.75 811 ALA A C 1
ATOM 6472 O O . ALA A 1 811 ? 0.440 15.394 20.917 1.00 89.75 811 ALA A O 1
ATOM 6473 N N . LEU A 1 812 ? -1.742 15.867 20.717 1.00 91.75 812 LEU A N 1
ATOM 6474 C CA . LEU A 1 812 ? -1.954 16.207 22.130 1.00 91.75 812 LEU A CA 1
ATOM 6475 C C . LEU A 1 812 ? -1.796 15.000 23.069 1.00 91.75 812 LEU A C 1
ATOM 6477 O O . LEU A 1 812 ? -1.473 15.180 24.241 1.00 91.75 812 LEU A O 1
ATOM 6481 N N . ALA A 1 813 ? -2.010 13.784 22.570 1.00 88.44 813 ALA A N 1
ATOM 6482 C CA . ALA A 1 813 ? -1.749 12.536 23.280 1.00 88.44 813 ALA A CA 1
ATOM 6483 C C . ALA A 1 813 ? -0.271 12.100 23.227 1.00 88.44 813 ALA A C 1
ATOM 6485 O O . ALA A 1 813 ? 0.079 11.088 23.831 1.00 88.44 813 ALA A O 1
ATOM 6486 N N . GLY A 1 814 ? 0.592 12.836 22.514 1.00 86.19 814 GLY A N 1
ATOM 6487 C CA . GLY A 1 814 ? 2.010 12.502 22.348 1.00 86.19 814 GLY A CA 1
ATOM 6488 C C . GLY A 1 814 ? 2.265 11.317 21.411 1.00 86.19 814 GLY A C 1
ATOM 6489 O O . GLY A 1 814 ? 3.320 10.699 21.492 1.00 86.19 814 GLY A O 1
ATOM 6490 N N . GLN A 1 815 ? 1.304 10.975 20.546 1.00 84.00 815 GLN A N 1
ATOM 6491 C CA . GLN A 1 815 ? 1.368 9.797 19.667 1.00 84.00 815 GLN A CA 1
ATOM 6492 C C . GLN A 1 815 ? 1.563 10.150 18.186 1.00 84.00 815 GLN A C 1
ATOM 6494 O O . GLN A 1 815 ? 1.721 9.260 17.356 1.00 84.00 815 GLN A O 1
ATOM 6499 N N . SER A 1 816 ? 1.573 11.440 17.836 1.00 82.56 816 SER A N 1
ATOM 6500 C CA . SER A 1 816 ? 1.716 11.868 16.441 1.00 82.56 816 SER A CA 1
ATOM 6501 C C . SER A 1 816 ? 3.142 11.653 15.924 1.00 82.56 816 SER A C 1
ATOM 6503 O O . SER A 1 816 ? 4.090 12.126 16.554 1.00 82.56 816 SER A O 1
ATOM 6505 N N . PRO A 1 817 ? 3.317 11.066 14.726 1.00 71.06 817 PRO A N 1
ATOM 6506 C CA . PRO A 1 817 ? 4.623 10.949 14.074 1.00 71.06 817 PRO A CA 1
ATOM 6507 C C . PRO A 1 817 ? 5.123 12.282 13.486 1.00 71.06 817 PRO A C 1
ATOM 6509 O O . PRO A 1 817 ? 6.261 12.384 13.035 1.00 71.06 817 PRO A O 1
ATOM 6512 N N . ALA A 1 818 ? 4.278 13.319 13.444 1.00 74.69 818 ALA A N 1
ATOM 6513 C CA . ALA A 1 818 ? 4.622 14.632 12.900 1.00 74.69 818 ALA A CA 1
ATOM 6514 C C . ALA A 1 818 ? 4.029 15.767 13.757 1.00 74.69 818 ALA A C 1
ATOM 6516 O O . ALA A 1 818 ? 3.204 16.547 13.264 1.00 74.69 818 ALA A O 1
ATOM 6517 N N . PRO A 1 819 ? 4.444 15.899 15.032 1.00 72.19 819 PRO A N 1
ATOM 6518 C CA . PRO A 1 819 ? 3.864 16.871 15.960 1.00 72.19 819 PRO A CA 1
ATOM 6519 C C . PRO A 1 819 ? 4.033 18.316 15.467 1.00 72.19 819 PRO A C 1
ATOM 6521 O O . PRO A 1 819 ? 3.129 19.129 15.626 1.00 72.19 819 PRO A O 1
ATOM 6524 N N . HIS A 1 820 ? 5.114 18.618 14.740 1.00 71.94 820 HIS A N 1
ATOM 6525 C CA . HIS A 1 820 ? 5.359 19.934 14.137 1.00 71.94 820 HIS A CA 1
ATOM 6526 C C . HIS A 1 820 ? 4.297 20.366 13.103 1.00 71.94 820 HIS A C 1
ATOM 6528 O O . HIS A 1 820 ? 4.154 21.555 12.838 1.00 71.94 820 HIS A O 1
ATOM 6534 N N . LYS A 1 821 ? 3.525 19.436 12.512 1.00 81.38 821 LYS A N 1
ATOM 6535 C CA . LYS A 1 821 ? 2.449 19.769 11.555 1.00 81.38 821 LYS A CA 1
ATOM 6536 C C . LYS A 1 821 ? 1.147 20.196 12.239 1.00 81.38 821 LYS A C 1
ATOM 6538 O O . LYS A 1 821 ? 0.219 20.625 11.549 1.00 81.38 821 LYS A O 1
ATOM 6543 N N . ILE A 1 822 ? 1.049 20.090 13.568 1.00 86.75 822 ILE A N 1
ATOM 6544 C CA . ILE A 1 822 ? -0.181 20.402 14.308 1.00 86.75 822 ILE A CA 1
ATOM 6545 C C . ILE A 1 822 ? -0.634 21.847 14.098 1.00 86.75 822 ILE A C 1
ATOM 6547 O O . ILE A 1 822 ? -1.821 22.093 13.916 1.00 86.75 822 ILE A O 1
ATOM 6551 N N . THR A 1 823 ? 0.288 22.805 14.022 1.00 90.12 823 THR A N 1
ATOM 6552 C CA . THR A 1 823 ? -0.055 24.220 13.847 1.00 90.12 823 THR A CA 1
ATOM 6553 C C . THR A 1 823 ? -0.689 24.499 12.485 1.00 90.12 823 THR A C 1
ATOM 6555 O O . THR A 1 823 ? -1.668 25.242 12.393 1.00 90.12 823 THR A O 1
ATOM 6558 N N . LYS A 1 824 ? -0.209 23.826 11.430 1.00 89.50 824 LYS A N 1
ATOM 6559 C CA . LYS A 1 824 ? -0.835 23.831 10.098 1.00 89.50 824 LYS A CA 1
ATOM 6560 C C . LYS A 1 824 ? -2.246 23.233 10.146 1.00 89.50 824 LYS A C 1
ATOM 6562 O O . LYS A 1 824 ? -3.147 23.782 9.518 1.00 89.50 824 LYS A O 1
ATOM 6567 N N . ARG A 1 825 ? -2.451 22.146 10.901 1.00 91.38 825 ARG A N 1
ATOM 6568 C CA . ARG A 1 825 ? -3.767 21.500 11.089 1.00 91.38 825 ARG A CA 1
ATOM 6569 C C . ARG A 1 825 ? -4.743 22.415 11.842 1.00 91.38 825 ARG A C 1
ATOM 6571 O O . ARG A 1 825 ? -5.868 22.583 11.390 1.00 91.38 825 ARG A O 1
ATOM 6578 N N . VAL A 1 826 ? -4.291 23.098 12.899 1.00 94.81 826 VAL A N 1
ATOM 6579 C CA . VAL A 1 826 ? -5.088 24.101 13.636 1.00 94.81 826 VAL A CA 1
ATOM 6580 C C . VAL A 1 826 ? -5.513 25.245 12.717 1.00 94.81 826 VAL A C 1
ATOM 6582 O O . VAL A 1 826 ? -6.682 25.615 12.715 1.00 94.81 826 VAL A O 1
ATOM 6585 N N . ARG A 1 827 ? -4.594 25.788 11.903 1.00 92.44 827 ARG A N 1
ATOM 6586 C CA . ARG A 1 827 ? -4.929 26.826 10.914 1.00 92.44 827 ARG A CA 1
ATOM 6587 C C . ARG A 1 827 ? -5.992 26.357 9.922 1.00 92.44 827 ARG A C 1
ATOM 6589 O O . ARG A 1 827 ? -6.949 27.083 9.675 1.00 92.44 827 ARG A O 1
ATOM 6596 N N . ARG A 1 828 ? -5.835 25.150 9.369 1.00 91.44 828 ARG A N 1
ATOM 6597 C CA . ARG A 1 828 ? -6.783 24.572 8.402 1.00 91.44 828 ARG A CA 1
ATOM 6598 C C . ARG A 1 828 ? -8.158 24.320 9.019 1.00 91.44 828 ARG A C 1
ATOM 6600 O O . ARG A 1 828 ? -9.163 24.641 8.394 1.00 91.44 828 ARG A O 1
ATOM 6607 N N . LEU A 1 829 ? -8.208 23.820 10.255 1.00 94.12 829 LEU A N 1
ATOM 6608 C CA . LEU A 1 829 ? -9.461 23.679 10.995 1.00 94.12 829 LEU A CA 1
ATOM 6609 C C . LEU A 1 829 ? -10.096 25.049 11.264 1.00 94.12 829 LEU A C 1
ATOM 6611 O O . LEU A 1 829 ? -11.289 25.222 11.043 1.00 94.12 829 LEU A O 1
ATOM 6615 N N . PHE A 1 830 ? -9.306 26.045 11.676 1.00 94.25 830 PHE A N 1
ATOM 6616 C CA . PHE A 1 830 ? -9.796 27.405 11.895 1.00 94.25 830 PHE A CA 1
ATOM 6617 C C . PHE A 1 830 ? -10.405 28.013 10.625 1.00 94.25 830 PHE A C 1
ATOM 6619 O O . PHE A 1 830 ? -11.475 28.605 10.704 1.00 94.25 830 PHE A O 1
ATOM 6626 N N . GLN A 1 831 ? -9.774 27.827 9.460 1.00 91.00 831 GLN A N 1
ATOM 6627 C CA . GLN A 1 831 ? -10.302 28.298 8.172 1.00 91.00 831 GLN A CA 1
ATOM 6628 C C . GLN A 1 831 ? -11.705 27.750 7.889 1.00 91.00 831 GLN A C 1
ATOM 6630 O O . GLN A 1 831 ? -12.579 28.517 7.502 1.00 91.00 831 GLN A O 1
ATOM 6635 N N . ILE A 1 832 ? -11.937 26.457 8.142 1.00 91.19 832 ILE A N 1
ATOM 6636 C CA . ILE A 1 832 ? -13.251 25.820 7.961 1.00 91.19 832 ILE A CA 1
ATOM 6637 C C . ILE A 1 832 ? -14.249 26.324 9.008 1.00 91.19 832 ILE A C 1
ATOM 6639 O O . ILE A 1 832 ? -15.357 26.744 8.685 1.00 91.19 832 ILE A O 1
ATOM 6643 N N . MET A 1 833 ? -13.855 26.316 10.280 1.00 92.62 833 MET A N 1
ATOM 6644 C CA . MET A 1 833 ? -14.760 26.645 11.382 1.00 92.62 833 MET A CA 1
ATOM 6645 C C . MET A 1 833 ? -15.115 28.136 11.426 1.00 92.62 833 MET A C 1
ATOM 6647 O O . MET A 1 833 ? -16.154 28.500 11.971 1.00 92.62 833 MET A O 1
ATOM 6651 N N . ASN A 1 834 ? -14.296 29.004 10.830 1.00 91.38 834 ASN A N 1
ATOM 6652 C CA . ASN A 1 834 ? -14.513 30.449 10.760 1.00 91.38 834 ASN A CA 1
ATOM 6653 C C . ASN A 1 834 ? -15.074 30.920 9.401 1.00 91.38 834 ASN A C 1
ATOM 6655 O O . ASN A 1 834 ? -15.048 32.117 9.117 1.00 91.38 834 ASN A O 1
ATOM 6659 N N . LEU A 1 835 ? -15.579 30.004 8.565 1.00 86.31 835 LEU A N 1
ATOM 6660 C CA . LEU A 1 835 ? -16.262 30.342 7.313 1.00 86.31 835 LEU A CA 1
ATOM 6661 C C . LEU A 1 835 ? -17.444 31.290 7.547 1.00 86.31 835 LEU A C 1
ATOM 6663 O O . LEU A 1 835 ? -18.199 31.128 8.508 1.00 86.31 835 LEU A O 1
ATOM 6667 N N . ASN A 1 836 ? -17.627 32.251 6.646 1.00 78.81 836 ASN A N 1
ATOM 6668 C CA . ASN A 1 836 ? -18.770 33.152 6.677 1.00 78.81 836 ASN A CA 1
ATOM 6669 C C . ASN A 1 836 ? -20.047 32.409 6.246 1.00 78.81 836 ASN A C 1
ATOM 6671 O O . ASN A 1 836 ? -20.087 31.806 5.174 1.00 78.81 836 ASN A O 1
ATOM 6675 N N . ASN A 1 837 ? -21.101 32.482 7.061 1.00 68.31 837 ASN A N 1
ATOM 6676 C CA . ASN A 1 837 ? -22.349 31.722 6.871 1.00 68.31 837 ASN A CA 1
ATOM 6677 C C . ASN A 1 837 ? -23.048 32.028 5.545 1.00 68.31 837 ASN A C 1
ATOM 6679 O O . ASN A 1 837 ? -23.804 31.205 5.038 1.00 68.31 837 ASN A O 1
ATOM 6683 N N . ASN A 1 838 ? -22.802 33.211 4.984 1.00 68.25 838 ASN A N 1
ATOM 6684 C CA . ASN A 1 838 ? -23.413 33.625 3.726 1.00 68.25 838 ASN A CA 1
ATOM 6685 C C . ASN A 1 838 ? -22.806 32.920 2.501 1.00 68.25 838 ASN A C 1
ATOM 6687 O O . ASN A 1 838 ? -23.442 32.902 1.450 1.00 68.25 838 ASN A O 1
ATOM 6691 N N . ASP A 1 839 ? -21.604 32.344 2.620 1.00 65.12 839 ASP A N 1
ATOM 6692 C CA . ASP A 1 839 ? -20.896 31.744 1.488 1.00 65.12 839 ASP A CA 1
ATOM 6693 C C . ASP A 1 839 ? -21.206 30.245 1.326 1.00 65.12 839 ASP A C 1
ATOM 6695 O O . ASP A 1 839 ? -21.279 29.761 0.191 1.00 65.12 839 ASP A O 1
ATOM 6699 N N . ASP A 1 840 ? -21.411 29.512 2.427 1.00 73.50 840 ASP A N 1
ATOM 6700 C CA . ASP A 1 840 ? -21.763 28.085 2.430 1.00 73.50 840 ASP A CA 1
ATOM 6701 C C . ASP A 1 840 ? -22.408 27.649 3.772 1.00 73.50 840 ASP A C 1
ATOM 6703 O O . ASP A 1 840 ? -21.693 27.461 4.760 1.00 73.50 840 ASP A O 1
ATOM 6707 N N . PRO A 1 841 ? -23.743 27.460 3.846 1.00 81.19 841 PRO A N 1
ATOM 6708 C CA . PRO A 1 841 ? -24.436 27.167 5.106 1.00 81.19 841 PRO A CA 1
ATOM 6709 C C . PRO A 1 841 ? -24.324 25.702 5.557 1.00 81.19 841 PRO A C 1
ATOM 6711 O O . PRO A 1 841 ? -24.748 25.363 6.659 1.00 81.19 841 PRO A O 1
ATOM 6714 N N . ARG A 1 842 ? -23.746 24.807 4.744 1.00 86.31 842 ARG A N 1
ATOM 6715 C CA . ARG A 1 842 ? -23.824 23.351 4.976 1.00 86.31 842 ARG A CA 1
ATOM 6716 C C . ARG A 1 842 ? -23.174 22.908 6.284 1.00 86.31 842 ARG A C 1
ATOM 6718 O O . ARG A 1 842 ? -23.616 21.934 6.887 1.00 86.31 842 ARG A O 1
ATOM 6725 N N . LEU A 1 843 ? -22.118 23.596 6.723 1.00 89.25 843 LEU A N 1
ATOM 6726 C CA . LEU A 1 843 ? -21.508 23.326 8.027 1.00 89.25 843 LEU A CA 1
ATOM 6727 C C . LEU A 1 843 ? -22.452 23.708 9.176 1.00 89.25 843 LEU A C 1
ATOM 6729 O O . LEU A 1 843 ? -22.546 22.965 10.150 1.00 89.25 843 LEU A O 1
ATOM 6733 N N . ASP A 1 844 ? -23.172 24.825 9.058 1.00 90.81 844 ASP A N 1
ATOM 6734 C CA . ASP A 1 844 ? -24.123 25.265 10.082 1.00 90.81 844 ASP A CA 1
ATOM 6735 C C . ASP A 1 844 ? -25.322 24.320 10.180 1.00 90.81 844 ASP A C 1
ATOM 6737 O O . ASP A 1 844 ? -25.725 23.974 11.289 1.00 90.81 844 ASP A O 1
ATOM 6741 N N . ASP A 1 845 ? -25.826 23.821 9.048 1.00 91.00 845 ASP A N 1
ATOM 6742 C CA . ASP A 1 845 ? -26.897 22.817 9.026 1.00 91.00 845 ASP A CA 1
ATOM 6743 C C . ASP A 1 845 ? -26.489 21.542 9.787 1.00 91.00 845 ASP A C 1
ATOM 6745 O O . ASP A 1 845 ? -27.252 21.024 10.606 1.00 91.00 845 ASP A O 1
ATOM 6749 N N . ILE A 1 846 ? -25.250 21.071 9.586 1.00 90.50 846 ILE A N 1
ATOM 6750 C CA . ILE A 1 846 ? -24.689 19.915 10.305 1.00 90.50 846 ILE A CA 1
ATOM 6751 C C . ILE A 1 846 ? -24.556 20.210 11.804 1.00 90.50 846 ILE A C 1
ATOM 6753 O O . ILE A 1 846 ? -24.872 19.360 12.637 1.00 90.50 846 ILE A O 1
ATOM 6757 N N . VAL A 1 847 ? -24.086 21.404 12.171 1.00 93.88 847 VAL A N 1
ATOM 6758 C CA . VAL A 1 847 ? -23.934 21.811 13.576 1.00 93.88 847 VAL A CA 1
ATOM 6759 C C . VAL A 1 847 ? -25.290 21.870 14.275 1.00 93.88 847 VAL A C 1
ATOM 6761 O O . VAL A 1 847 ? -25.426 21.341 15.380 1.00 93.88 847 VAL A O 1
ATOM 6764 N N . VAL A 1 848 ? -26.302 22.451 13.626 1.00 94.38 848 VAL A N 1
ATOM 6765 C CA . VAL A 1 848 ? -27.681 22.497 14.130 1.00 94.38 848 VAL A CA 1
ATOM 6766 C C . VAL A 1 848 ? -28.245 21.089 14.276 1.00 94.38 848 VAL A C 1
ATOM 6768 O O . VAL A 1 848 ? -28.816 20.772 15.316 1.00 94.38 848 VAL A O 1
ATOM 6771 N N . GLN A 1 849 ? -28.038 20.216 13.287 1.00 94.00 849 GLN A N 1
ATOM 6772 C CA . GLN A 1 849 ? -28.459 18.821 13.375 1.00 94.00 849 GLN A CA 1
ATOM 6773 C C . GLN A 1 849 ? -27.837 18.125 14.597 1.00 94.00 849 GLN A C 1
ATOM 6775 O O . GLN A 1 849 ? -28.563 17.565 15.419 1.00 94.00 849 GLN A O 1
ATOM 6780 N N . LYS A 1 850 ? -26.510 18.202 14.766 1.00 94.25 850 LYS A N 1
ATOM 6781 C CA . LYS A 1 850 ? -25.812 17.576 15.902 1.00 94.25 850 LYS A CA 1
ATOM 6782 C C . LYS A 1 850 ? -26.271 18.150 17.244 1.00 94.25 850 LYS A C 1
ATOM 6784 O O . LYS A 1 850 ? -26.451 17.391 18.193 1.00 94.25 850 LYS A O 1
ATOM 6789 N N . ARG A 1 851 ? -26.508 19.464 17.324 1.00 95.44 851 ARG A N 1
ATOM 6790 C CA . ARG A 1 851 ? -27.071 20.120 18.514 1.00 95.44 851 ARG A CA 1
ATOM 6791 C C . ARG A 1 851 ? -28.469 19.589 18.840 1.00 95.44 851 ARG A C 1
ATOM 6793 O O . ARG A 1 851 ? -28.700 19.191 19.977 1.00 95.44 851 ARG A O 1
ATOM 6800 N N . ASN A 1 852 ? -29.360 19.511 17.853 1.00 95.94 852 ASN A N 1
ATOM 6801 C CA . ASN A 1 852 ? -30.719 18.997 18.037 1.00 95.94 852 ASN A CA 1
ATOM 6802 C C . ASN A 1 852 ? -30.719 17.537 18.519 1.00 95.94 852 ASN A C 1
ATOM 6804 O O . ASN A 1 852 ? -31.530 17.167 19.363 1.00 95.94 852 ASN A O 1
ATOM 6808 N N . GLU A 1 853 ? -29.801 16.706 18.015 1.00 94.12 853 GLU A N 1
ATOM 6809 C CA . GLU A 1 853 ? -29.650 15.313 18.457 1.00 94.12 853 GLU A CA 1
ATOM 6810 C C . GLU A 1 853 ? -29.214 15.209 19.931 1.00 94.12 853 GLU A C 1
ATOM 6812 O O . GLU A 1 853 ? -29.699 14.332 20.649 1.00 94.12 853 GLU A O 1
ATOM 6817 N N . ILE A 1 854 ? -28.352 16.118 20.403 1.00 94.38 854 ILE A N 1
ATOM 6818 C CA . ILE A 1 854 ? -27.953 16.216 21.819 1.00 94.38 854 ILE A CA 1
ATOM 6819 C C . ILE A 1 854 ? -29.132 16.698 22.678 1.00 94.38 854 ILE A C 1
ATOM 6821 O O . ILE A 1 854 ? -29.468 16.077 23.689 1.00 94.38 854 ILE A O 1
ATOM 6825 N N . GLU A 1 855 ? -29.795 17.781 22.264 1.00 93.62 855 GLU A N 1
ATOM 6826 C CA . GLU A 1 855 ? -30.926 18.375 22.990 1.00 93.62 855 GLU A CA 1
ATOM 6827 C C . GLU A 1 855 ? -32.109 17.403 23.101 1.00 93.62 855 GLU A C 1
ATOM 6829 O O . GLU A 1 855 ? -32.738 17.315 24.156 1.00 93.62 855 GLU A O 1
ATOM 6834 N N . ALA A 1 856 ? -32.364 16.591 22.069 1.00 92.94 856 ALA A N 1
ATOM 6835 C CA . ALA A 1 856 ? -33.403 15.560 22.082 1.00 92.94 856 ALA A CA 1
ATOM 6836 C C . ALA A 1 856 ? -33.184 14.485 23.163 1.00 92.94 856 ALA A C 1
ATOM 6838 O O . ALA A 1 856 ? -34.145 13.862 23.619 1.00 92.94 856 ALA A O 1
ATOM 6839 N N . LYS A 1 857 ? -31.934 14.263 23.586 1.00 90.12 857 LYS A N 1
ATOM 6840 C CA . LYS A 1 857 ? -31.581 13.352 24.685 1.00 90.12 857 LYS A CA 1
ATOM 6841 C C . LYS A 1 857 ? -31.579 14.035 26.052 1.00 90.12 857 LYS A C 1
ATOM 6843 O O . LYS A 1 857 ? -31.476 13.340 27.059 1.00 90.12 857 LYS A O 1
ATOM 6848 N N . ASN A 1 858 ? -31.729 15.362 26.095 1.00 90.75 858 ASN A N 1
ATOM 6849 C CA . ASN A 1 858 ? -31.662 16.178 27.306 1.00 90.75 858 ASN A CA 1
ATOM 6850 C C . ASN A 1 858 ? -30.366 15.941 28.108 1.00 90.75 858 ASN A C 1
ATOM 6852 O O . ASN A 1 858 ? -30.385 15.821 29.335 1.00 90.75 858 ASN A O 1
ATOM 6856 N N . ILE A 1 859 ? -29.240 15.845 27.396 1.00 88.38 859 ILE A N 1
ATOM 6857 C CA . ILE A 1 859 ? -27.900 15.733 27.977 1.00 88.38 859 ILE A CA 1
ATOM 6858 C C . ILE A 1 859 ? -27.049 16.946 27.585 1.00 88.38 859 ILE A C 1
ATOM 6860 O O . ILE A 1 859 ? -27.330 17.628 26.605 1.00 88.38 859 ILE A O 1
ATOM 6864 N N . PHE A 1 860 ? -26.007 17.217 28.366 1.00 91.88 860 PHE A N 1
ATOM 6865 C CA . PHE A 1 860 ? -25.090 18.351 28.195 1.00 91.88 860 PHE A CA 1
ATOM 6866 C C . PHE A 1 860 ? -25.667 19.790 28.252 1.00 91.88 860 PHE A C 1
ATOM 6868 O O . PHE A 1 860 ? -25.154 20.663 27.541 1.00 91.88 860 PHE A O 1
ATOM 6875 N N . PRO A 1 861 ? -26.695 20.107 29.069 1.00 90.50 861 PRO A N 1
ATOM 6876 C CA . PRO A 1 861 ? -27.252 21.462 29.113 1.00 90.50 861 PRO A CA 1
ATOM 6877 C C . PRO A 1 861 ? -26.228 22.538 29.515 1.00 90.50 861 PRO A C 1
ATOM 6879 O O . PRO A 1 861 ? -26.254 23.636 28.959 1.00 90.50 861 PRO A O 1
ATOM 6882 N N . ASN A 1 862 ? -25.301 22.248 30.436 1.00 87.31 862 ASN A N 1
ATOM 6883 C CA . ASN A 1 862 ? -24.288 23.224 30.849 1.00 87.31 862 ASN A CA 1
ATOM 6884 C C . ASN A 1 862 ? -23.235 23.449 29.758 1.00 87.31 862 ASN A C 1
ATOM 6886 O O . ASN A 1 862 ? -22.781 24.574 29.554 1.00 87.31 862 ASN A O 1
ATOM 6890 N N . SER A 1 863 ? -22.854 22.393 29.043 1.00 88.75 863 SER A N 1
ATOM 6891 C CA . SER A 1 863 ? -21.874 22.466 27.958 1.00 88.75 863 SER A CA 1
ATOM 6892 C C . SER A 1 863 ? -22.442 23.210 26.747 1.00 88.75 863 SER A C 1
ATOM 6894 O O . SER A 1 863 ? -21.737 24.014 26.138 1.00 88.75 863 SER A O 1
ATOM 6896 N N . LEU A 1 864 ? -23.725 23.005 26.422 1.00 90.31 864 LEU A N 1
ATOM 6897 C CA . LEU A 1 864 ? -24.414 23.752 25.364 1.00 90.31 864 LEU A CA 1
ATOM 6898 C C . LEU A 1 864 ? -24.621 25.227 25.731 1.00 90.31 864 LEU A C 1
ATOM 6900 O O . LEU A 1 864 ? -24.494 26.081 24.858 1.00 90.31 864 LEU A O 1
ATOM 6904 N N . ALA A 1 865 ? -24.812 25.557 27.012 1.00 88.44 865 ALA A N 1
ATOM 6905 C CA . ALA A 1 865 ? -24.917 26.950 27.452 1.00 88.44 865 ALA A CA 1
ATOM 6906 C C . ALA A 1 865 ? -23.665 27.794 27.124 1.00 88.44 865 ALA A C 1
ATOM 6908 O O . ALA A 1 865 ? -23.765 29.014 27.015 1.00 88.44 865 ALA A O 1
ATOM 6909 N N . ILE A 1 866 ? -22.495 27.169 26.923 1.00 85.50 866 ILE A N 1
ATOM 6910 C CA . ILE A 1 866 ? -21.261 27.845 26.477 1.00 85.50 866 ILE A CA 1
ATOM 6911 C C . ILE A 1 866 ? -21.405 28.375 25.044 1.00 85.50 866 ILE A C 1
ATOM 6913 O O . ILE A 1 866 ? -20.885 29.440 24.713 1.00 85.50 866 ILE A O 1
ATOM 6917 N N . VAL A 1 867 ? -22.115 27.637 24.189 1.00 87.50 867 VAL A N 1
ATOM 6918 C CA . VAL A 1 867 ? -22.380 28.020 22.794 1.00 87.50 867 VAL A CA 1
ATOM 6919 C C . VAL A 1 867 ? -23.311 29.231 22.726 1.00 87.50 867 VAL A C 1
ATOM 6921 O O . VAL A 1 867 ? -23.176 30.054 21.825 1.00 87.50 867 VAL A O 1
ATOM 6924 N N . ASP A 1 868 ? -24.205 29.369 23.705 1.00 87.75 868 ASP A N 1
ATOM 6925 C CA . ASP A 1 868 ? -25.222 30.421 23.757 1.00 87.75 868 ASP A CA 1
ATOM 6926 C C . ASP A 1 868 ? -24.732 31.723 24.428 1.00 87.75 868 ASP A C 1
ATOM 6928 O O . ASP A 1 868 ? -25.504 32.670 24.606 1.00 87.75 868 ASP A O 1
ATOM 6932 N N . ILE A 1 869 ? -23.444 31.807 24.793 1.00 86.38 869 ILE A N 1
ATOM 6933 C CA . ILE A 1 869 ? -22.840 33.027 25.345 1.00 86.38 869 ILE A CA 1
ATOM 6934 C C . ILE A 1 869 ? -22.880 34.153 24.287 1.00 86.38 869 ILE A C 1
ATOM 6936 O O . ILE A 1 869 ? -22.468 33.948 23.141 1.00 86.38 869 ILE A O 1
ATOM 6940 N N . PRO A 1 870 ? -23.329 35.377 24.634 1.00 86.19 870 PRO A N 1
ATOM 6941 C CA . PRO A 1 870 ? -23.342 36.493 23.691 1.00 86.19 870 PRO A CA 1
ATOM 6942 C C . PRO A 1 870 ? -21.952 36.799 23.117 1.00 86.19 870 PRO A C 1
ATOM 6944 O O . PRO A 1 870 ? -20.980 36.918 23.861 1.00 86.19 870 PRO A O 1
ATOM 6947 N N . ASN A 1 871 ? -21.877 37.014 21.799 1.00 84.44 871 ASN A N 1
ATOM 6948 C CA . ASN A 1 871 ? -20.638 37.273 21.048 1.00 84.44 871 ASN A CA 1
ATOM 6949 C C . ASN A 1 871 ? -19.616 36.121 21.068 1.00 84.44 871 ASN A C 1
ATOM 6951 O O . ASN A 1 871 ? -18.427 36.355 20.834 1.00 84.44 871 ASN A O 1
ATOM 6955 N N . GLN A 1 872 ? -20.060 34.886 21.319 1.00 86.31 872 GLN A N 1
ATOM 6956 C CA . GLN A 1 872 ? -19.190 33.723 21.205 1.00 86.31 872 GLN A CA 1
ATOM 6957 C C . GLN A 1 872 ? -18.642 33.606 19.770 1.00 86.31 872 GLN A C 1
ATOM 6959 O O . GLN A 1 872 ? -19.409 33.711 18.807 1.00 86.31 872 GLN A O 1
ATOM 6964 N N . PRO A 1 873 ? -17.327 33.390 19.586 1.00 89.62 873 PRO A N 1
ATOM 6965 C CA . PRO A 1 873 ? -16.756 33.255 18.253 1.00 89.62 873 PRO A CA 1
ATOM 6966 C C . PRO A 1 873 ? -17.354 32.067 17.502 1.00 89.62 873 PRO A C 1
ATOM 6968 O O . PRO A 1 873 ? -17.507 30.982 18.064 1.00 89.62 873 PRO A O 1
ATOM 6971 N N . ILE A 1 874 ? -17.642 32.256 16.214 1.00 90.25 874 ILE A N 1
ATOM 6972 C CA . ILE A 1 874 ? -18.416 31.287 15.427 1.00 90.25 874 ILE A CA 1
ATOM 6973 C C . ILE A 1 874 ? -17.762 29.903 15.320 1.00 90.25 874 ILE A C 1
ATOM 6975 O O . ILE A 1 874 ? -18.428 28.874 15.350 1.00 90.25 874 ILE A O 1
ATOM 6979 N N . TYR A 1 875 ? -16.433 29.842 15.277 1.00 90.88 875 TYR A N 1
ATOM 6980 C CA . TYR A 1 875 ? -15.725 28.564 15.277 1.00 90.88 875 TYR A CA 1
ATOM 6981 C C . TYR A 1 875 ? -15.905 27.793 16.590 1.00 90.88 875 TYR A C 1
ATOM 6983 O O . TYR A 1 875 ? -15.858 26.567 16.576 1.00 90.88 875 TYR A O 1
ATOM 6991 N N . VAL A 1 876 ? -16.148 28.476 17.715 1.00 89.50 876 VAL A N 1
ATOM 6992 C CA . VAL A 1 876 ? -16.448 27.822 18.997 1.00 89.50 876 VAL A CA 1
ATOM 6993 C C . VAL A 1 876 ? -17.891 27.326 19.025 1.00 89.50 876 VAL A C 1
ATOM 6995 O O . VAL A 1 876 ? -18.130 26.195 19.449 1.00 89.50 876 VAL A O 1
ATOM 6998 N N . THR A 1 877 ? -18.840 28.124 18.523 1.00 91.12 877 THR A N 1
ATOM 6999 C CA . THR A 1 877 ? -20.254 27.719 18.452 1.00 91.12 877 THR A CA 1
ATOM 7000 C C . THR A 1 877 ? -20.472 26.524 17.525 1.00 91.12 877 THR A C 1
ATOM 7002 O O . THR A 1 877 ? -21.361 25.714 17.775 1.00 91.12 877 THR A O 1
ATOM 7005 N N . ARG A 1 878 ? -19.616 26.363 16.509 1.00 94.12 878 ARG A N 1
ATOM 7006 C CA . ARG A 1 878 ? -19.577 25.186 15.632 1.00 94.12 878 ARG A CA 1
ATOM 7007 C C . ARG A 1 878 ? -18.847 23.990 16.247 1.00 94.12 878 ARG A C 1
ATOM 7009 O O . ARG A 1 878 ? -19.316 22.863 16.121 1.00 94.12 878 ARG A O 1
ATOM 7016 N N . LEU A 1 879 ? -17.704 24.206 16.907 1.00 93.38 879 LEU A N 1
ATOM 7017 C CA . LEU A 1 879 ? -16.851 23.113 17.394 1.00 93.38 879 LEU A CA 1
ATOM 7018 C C . LEU A 1 879 ? -17.490 22.340 18.548 1.00 93.38 879 LEU A C 1
ATOM 7020 O O . LEU A 1 879 ? -17.427 21.112 18.569 1.00 93.38 879 LEU A O 1
ATOM 7024 N N . ILE A 1 880 ? -18.088 23.045 19.513 1.00 91.50 880 ILE A N 1
ATOM 7025 C CA . ILE A 1 880 ? -18.581 22.420 20.747 1.00 91.50 880 ILE A CA 1
ATOM 7026 C C . ILE A 1 880 ? -19.680 21.381 20.466 1.00 91.50 880 ILE A C 1
ATOM 7028 O O . ILE A 1 880 ? -19.524 20.257 20.938 1.00 91.50 880 ILE A O 1
ATOM 7032 N N . PRO A 1 881 ? -20.743 21.661 19.682 1.00 94.62 881 PRO A N 1
ATOM 7033 C CA . PRO A 1 881 ? -21.761 20.653 19.381 1.00 94.62 881 PRO A CA 1
ATOM 7034 C C . PRO A 1 881 ? -21.206 19.435 18.635 1.00 94.62 881 PRO A C 1
ATOM 7036 O O . PRO A 1 881 ? -21.600 18.309 18.932 1.00 94.62 881 PRO A O 1
ATOM 7039 N N . ILE A 1 882 ? -20.260 19.637 17.705 1.00 94.81 882 ILE A N 1
ATOM 7040 C CA . ILE A 1 882 ? -19.595 18.534 16.990 1.00 94.81 882 ILE A CA 1
ATOM 7041 C C . ILE A 1 882 ? -18.846 17.644 17.982 1.00 94.81 882 ILE A C 1
ATOM 7043 O O . ILE A 1 882 ? -19.073 16.437 18.018 1.00 94.81 882 ILE A O 1
ATOM 7047 N N . MET A 1 883 ? -18.017 18.251 18.831 1.00 92.69 883 MET A N 1
ATOM 7048 C CA . MET A 1 883 ? -17.255 17.556 19.864 1.00 92.69 883 MET A CA 1
ATOM 7049 C C . MET A 1 883 ? -18.174 16.817 20.845 1.00 92.69 883 MET A C 1
ATOM 7051 O O . MET A 1 883 ? -17.990 15.627 21.077 1.00 92.69 883 MET A O 1
ATOM 7055 N N . LEU A 1 884 ? -19.195 17.476 21.399 1.00 92.38 884 LEU A N 1
ATOM 7056 C CA . LEU A 1 884 ? -20.137 16.846 22.332 1.00 92.38 884 LEU A CA 1
ATOM 7057 C C . LEU A 1 884 ? -20.856 15.656 21.694 1.00 92.38 884 LEU A C 1
ATOM 7059 O O . LEU A 1 884 ? -21.050 14.639 22.356 1.00 92.38 884 LEU A O 1
ATOM 7063 N N . LYS A 1 885 ? -21.196 15.747 20.404 1.00 93.69 885 LYS A N 1
ATOM 7064 C CA . LYS A 1 885 ? -21.799 14.636 19.670 1.00 93.69 885 LYS A CA 1
ATOM 7065 C C . LYS A 1 885 ? -20.832 13.463 19.500 1.00 93.69 885 LYS A C 1
ATOM 7067 O O . LYS A 1 885 ? -21.228 12.331 19.756 1.00 93.69 885 LYS A O 1
ATOM 7072 N N . GLN A 1 886 ? -19.567 13.728 19.153 1.00 92.25 886 GLN A N 1
ATOM 7073 C CA . GLN A 1 886 ? -18.521 12.696 19.092 1.00 92.25 886 GLN A CA 1
ATOM 7074 C C . GLN A 1 886 ? -18.391 11.962 20.440 1.00 92.25 886 GLN A C 1
ATOM 7076 O O . GLN A 1 886 ? -18.344 10.736 20.462 1.00 92.25 886 GLN A O 1
ATOM 7081 N N . PHE A 1 887 ? -18.405 12.692 21.563 1.00 91.12 887 PHE A N 1
ATOM 7082 C CA . PHE A 1 887 ? -18.384 12.105 22.910 1.00 91.12 887 PHE A CA 1
ATOM 7083 C C . PHE A 1 887 ? -19.653 11.316 23.238 1.00 91.12 887 PHE A C 1
ATOM 7085 O O . PHE A 1 887 ? -19.565 10.226 23.804 1.00 91.12 887 PHE A O 1
ATOM 7092 N N . MET A 1 888 ? -20.825 11.859 22.895 1.00 92.38 888 MET A N 1
ATOM 7093 C CA . MET A 1 888 ? -22.110 11.199 23.119 1.00 92.38 888 MET A CA 1
ATOM 7094 C C . MET A 1 888 ? -22.139 9.813 22.479 1.00 92.38 888 MET A C 1
ATOM 7096 O O . MET A 1 888 ? -22.534 8.851 23.136 1.00 92.38 888 MET A O 1
ATOM 7100 N N . ASP A 1 889 ? -21.696 9.729 21.225 1.00 90.69 889 ASP A N 1
ATOM 7101 C CA . ASP A 1 889 ? -21.717 8.496 20.443 1.00 90.69 889 ASP A CA 1
ATOM 7102 C C . ASP A 1 889 ? -20.608 7.528 20.877 1.00 90.69 889 ASP A C 1
ATOM 7104 O O . ASP A 1 889 ? -20.866 6.342 21.075 1.00 90.69 889 ASP A O 1
ATOM 7108 N N . ALA A 1 890 ? -19.380 8.021 21.077 1.00 90.12 890 ALA A N 1
ATOM 7109 C CA . ALA A 1 890 ? -18.225 7.183 21.402 1.00 90.12 890 ALA A CA 1
ATOM 7110 C C . ALA A 1 890 ? -18.328 6.492 22.774 1.00 90.12 890 ALA A C 1
ATOM 7112 O O . ALA A 1 890 ? -17.833 5.373 22.942 1.00 90.12 890 ALA A O 1
ATOM 7113 N N . TYR A 1 891 ? -18.976 7.145 23.743 1.00 89.50 891 TYR A N 1
ATOM 7114 C CA . TYR A 1 891 ? -19.082 6.675 25.128 1.00 89.50 891 TYR A CA 1
ATOM 7115 C C . TYR A 1 891 ? -20.514 6.298 25.550 1.00 89.50 891 TYR A C 1
ATOM 7117 O O . TYR A 1 891 ? -20.760 6.114 26.739 1.00 89.50 891 TYR A O 1
ATOM 7125 N N . ASP A 1 892 ? -21.449 6.177 24.598 1.00 88.12 892 ASP A N 1
ATOM 7126 C CA . ASP A 1 892 ? -22.864 5.811 24.820 1.00 88.12 892 ASP A CA 1
ATOM 7127 C C . ASP A 1 892 ? -23.591 6.703 25.858 1.00 88.12 892 ASP A C 1
ATOM 7129 O O . ASP A 1 892 ? -24.486 6.280 26.596 1.00 88.12 892 ASP A O 1
ATOM 7133 N N . LEU A 1 893 ? -23.219 7.987 25.922 1.00 91.19 893 LEU A N 1
ATOM 7134 C CA . LEU A 1 893 ? -23.716 8.931 26.938 1.00 91.19 893 LEU A CA 1
ATOM 7135 C C . LEU A 1 893 ? -25.184 9.315 26.720 1.00 91.19 893 LEU A C 1
ATOM 7137 O O . LEU A 1 893 ? -25.833 9.820 27.632 1.00 91.19 893 LEU A O 1
ATOM 7141 N N . GLY A 1 894 ? -25.726 9.028 25.534 1.00 87.94 894 GLY A N 1
ATOM 7142 C CA . GLY A 1 894 ? -27.158 9.137 25.254 1.00 87.94 894 GLY A CA 1
ATOM 7143 C C . GLY A 1 894 ? -28.021 8.114 26.001 1.00 87.94 894 GLY A C 1
ATOM 7144 O O . GLY A 1 894 ? -29.241 8.284 26.029 1.00 87.94 894 GLY A O 1
ATOM 7145 N N . ASN A 1 895 ? -27.408 7.077 26.582 1.00 87.06 895 ASN A N 1
ATOM 7146 C CA . ASN A 1 895 ? -28.076 6.046 27.378 1.00 87.06 895 ASN A CA 1
ATOM 7147 C C . ASN A 1 895 ? -27.547 5.976 28.827 1.00 87.06 895 ASN A C 1
ATOM 7149 O O . ASN A 1 895 ? -28.260 5.511 29.714 1.00 87.06 895 ASN A O 1
ATOM 7153 N N . GLU A 1 896 ? -26.345 6.494 29.108 1.00 90.12 896 GLU A N 1
ATOM 7154 C CA . GLU A 1 896 ? -25.780 6.607 30.462 1.00 90.12 896 GLU A CA 1
ATOM 7155 C C . GLU A 1 896 ? -25.956 8.018 31.076 1.00 90.12 896 GLU A C 1
ATOM 7157 O O . GLU A 1 896 ? -24.985 8.734 31.324 1.00 90.12 896 GLU A O 1
ATOM 7162 N N . PHE A 1 897 ? -27.201 8.425 31.360 1.00 88.19 897 PHE A N 1
ATOM 7163 C CA . PHE A 1 897 ? -27.536 9.793 31.808 1.00 88.19 897 PHE A CA 1
ATOM 7164 C C . PHE A 1 897 ? -26.780 10.269 33.063 1.00 88.19 897 PHE A C 1
ATOM 7166 O O . PHE A 1 897 ? -26.342 11.421 33.114 1.00 88.19 897 PHE A O 1
ATOM 7173 N N . ASP A 1 898 ? -26.593 9.397 34.064 1.00 89.44 898 ASP A N 1
ATOM 7174 C CA . ASP A 1 898 ? -25.860 9.749 35.289 1.00 89.44 898 ASP A CA 1
ATOM 7175 C C . ASP A 1 898 ? -24.387 10.078 34.967 1.00 89.44 898 ASP A C 1
ATOM 7177 O O . ASP A 1 898 ? -23.844 11.057 35.480 1.00 89.44 898 ASP A O 1
ATOM 7181 N N . LEU A 1 899 ? -23.750 9.310 34.071 1.00 90.50 899 LEU A N 1
ATOM 7182 C CA . LEU A 1 899 ? -22.378 9.568 33.622 1.00 90.50 899 LEU A CA 1
ATOM 7183 C C . LEU A 1 899 ? -22.304 10.836 32.760 1.00 90.50 899 LEU A C 1
ATOM 7185 O O . LEU A 1 899 ? -21.421 11.668 32.970 1.00 90.50 899 LEU A O 1
ATOM 7189 N N . ALA A 1 900 ? -23.255 11.018 31.838 1.00 91.19 900 ALA A N 1
ATOM 7190 C CA . ALA A 1 900 ? -23.350 12.211 30.999 1.00 91.19 900 ALA A CA 1
ATOM 7191 C C . ALA A 1 900 ? -23.452 13.495 31.841 1.00 91.19 900 ALA A C 1
ATOM 7193 O O . ALA A 1 900 ? -22.785 14.485 31.545 1.00 91.19 900 ALA A O 1
ATOM 7194 N N . SER A 1 901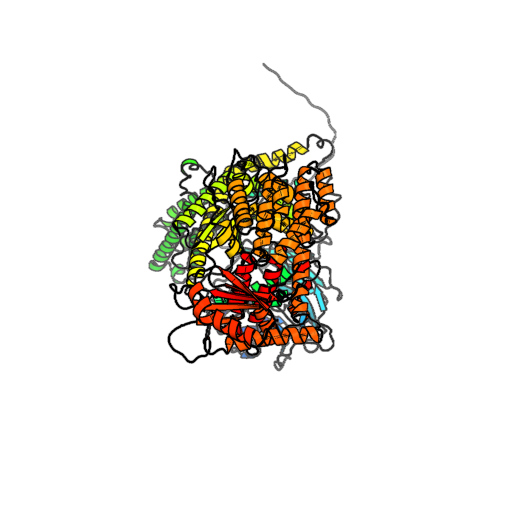 ? -24.223 13.466 32.934 1.00 89.56 901 SER A N 1
ATOM 7195 C CA . SER A 1 901 ? -24.349 14.597 33.860 1.00 89.56 901 SER A CA 1
ATOM 7196 C C . SER A 1 901 ? -23.031 14.931 34.566 1.00 89.56 901 SER A C 1
ATOM 7198 O O . SER A 1 901 ? -22.680 16.105 34.685 1.00 89.56 901 SER A O 1
ATOM 7200 N N . MET A 1 902 ? -22.255 13.926 34.992 1.00 86.81 902 MET A N 1
ATOM 7201 C CA . MET A 1 902 ? -20.947 14.174 35.619 1.00 86.81 902 MET A CA 1
ATOM 7202 C C . MET A 1 902 ? -19.970 14.864 34.659 1.00 86.81 902 MET A C 1
ATOM 7204 O O . MET A 1 902 ? -19.155 15.700 35.059 1.00 86.81 902 MET A O 1
ATOM 7208 N N . VAL A 1 903 ? -20.072 14.532 33.377 1.00 81.06 903 VAL A N 1
ATOM 7209 C CA . VAL A 1 903 ? -19.240 15.099 32.315 1.00 81.06 903 VAL A CA 1
ATOM 7210 C C . VAL A 1 903 ? -19.677 16.522 32.010 1.00 81.06 903 VAL A C 1
ATOM 7212 O O . VAL A 1 903 ? -18.837 17.416 31.974 1.00 81.06 903 VAL A O 1
ATOM 7215 N N . ASP A 1 904 ? -20.980 16.758 31.893 1.00 87.75 904 ASP A N 1
ATOM 7216 C CA . ASP A 1 904 ? -21.534 18.096 31.696 1.00 87.75 904 ASP A CA 1
ATOM 7217 C C . ASP A 1 904 ? -21.115 19.070 32.811 1.00 87.75 904 ASP A C 1
ATOM 7219 O O . ASP A 1 904 ? -20.680 20.194 32.560 1.00 87.75 904 ASP A O 1
ATOM 7223 N N . ASN A 1 905 ? -21.132 18.603 34.061 1.00 83.00 905 ASN A N 1
ATOM 7224 C CA . ASN A 1 905 ? -20.657 19.384 35.204 1.00 83.00 905 ASN A CA 1
ATOM 7225 C C . ASN A 1 905 ? -19.136 19.622 35.163 1.00 83.00 905 ASN A C 1
ATOM 7227 O O . ASN A 1 905 ? -18.640 20.624 35.679 1.00 83.00 905 ASN A O 1
ATOM 7231 N N . SER A 1 906 ? -18.372 18.732 34.523 1.00 75.69 906 SER A N 1
ATOM 7232 C CA . SER A 1 906 ? -16.930 18.927 34.334 1.00 75.69 906 SER A CA 1
ATOM 7233 C C . SER A 1 906 ? -16.633 20.078 33.363 1.00 75.69 906 SER A C 1
ATOM 7235 O O . SER A 1 906 ? -15.633 20.772 33.544 1.00 75.69 906 SER A O 1
ATOM 7237 N N . PHE A 1 907 ? -17.523 20.353 32.398 1.00 74.06 907 PHE A N 1
ATOM 7238 C CA . PHE A 1 907 ? -17.438 21.545 31.543 1.00 74.06 907 PHE A CA 1
ATOM 7239 C C . PHE A 1 907 ? -17.743 22.834 32.313 1.00 74.06 907 PHE A C 1
ATOM 7241 O O . PHE A 1 907 ? -17.069 23.842 32.093 1.00 74.06 907 PHE A O 1
ATOM 7248 N N . GLN A 1 908 ? -18.678 22.794 33.267 1.00 66.00 908 GLN A N 1
ATOM 7249 C CA . GLN A 1 908 ? -19.068 23.946 34.090 1.00 66.00 908 GLN A CA 1
ATOM 7250 C C . GLN A 1 908 ? -17.881 24.560 34.861 1.00 66.00 908 GLN A C 1
ATOM 7252 O O . GLN A 1 908 ? -17.773 25.783 34.974 1.00 66.00 908 GLN A O 1
ATOM 7257 N N . ASN A 1 909 ? -16.943 23.724 35.323 1.00 57.16 909 ASN A N 1
ATOM 7258 C CA . ASN A 1 909 ? -15.736 24.151 36.047 1.00 57.16 909 ASN A CA 1
ATOM 7259 C C . ASN A 1 909 ? -14.661 24.803 35.158 1.00 57.16 909 ASN A C 1
ATOM 7261 O O . ASN A 1 909 ? -13.700 25.363 35.681 1.00 57.16 909 ASN A O 1
ATOM 7265 N N . THR A 1 910 ? -14.819 24.767 33.831 1.00 60.41 910 THR A N 1
ATOM 7266 C CA . THR A 1 910 ? -13.885 25.384 32.865 1.00 60.41 910 THR A CA 1
ATOM 7267 C C . THR A 1 910 ? -14.154 26.889 32.667 1.00 60.41 910 THR A C 1
ATOM 7269 O O . THR A 1 910 ? -13.478 27.544 31.886 1.00 60.41 910 THR A O 1
ATOM 7272 N N . SER A 1 911 ? -15.113 27.444 33.424 1.00 50.28 911 SER A N 1
ATOM 7273 C CA . SER A 1 911 ? -15.376 28.872 33.665 1.00 50.28 911 SER A CA 1
ATOM 7274 C C . SER A 1 911 ? -15.460 29.773 32.425 1.00 50.28 911 SER A C 1
ATOM 7276 O O . SER A 1 911 ? -14.470 30.397 32.094 1.00 50.28 911 SER A O 1
ATOM 7278 N N . GLN A 1 912 ? -16.645 29.928 31.816 1.00 54.62 912 GLN A N 1
ATOM 7279 C CA . GLN A 1 912 ? -17.115 31.082 30.999 1.00 54.62 912 GLN A CA 1
ATOM 7280 C C . GLN A 1 912 ? -16.208 31.684 29.879 1.00 54.62 912 GLN A C 1
ATOM 7282 O O . GLN A 1 912 ? -16.661 32.581 29.174 1.00 54.62 912 GLN A O 1
ATOM 7287 N N . THR A 1 913 ? -14.977 31.212 29.665 1.00 64.06 913 THR A N 1
ATOM 7288 C CA . THR A 1 913 ? -13.972 31.618 28.668 1.00 64.06 913 THR A CA 1
ATOM 7289 C C . THR A 1 913 ? -13.027 30.434 28.363 1.00 64.06 913 THR A C 1
ATOM 7291 O O . THR A 1 913 ? -13.256 29.311 28.804 1.00 64.06 913 THR A O 1
ATOM 7294 N N . ILE A 1 914 ? -12.016 30.674 27.517 1.00 68.25 914 ILE A N 1
ATOM 7295 C CA . ILE A 1 914 ? -11.056 29.714 26.936 1.00 68.25 914 ILE A CA 1
ATOM 7296 C C . ILE A 1 914 ? -10.558 28.669 27.957 1.00 68.25 914 ILE A C 1
ATOM 7298 O O . ILE A 1 914 ? -10.052 29.066 29.008 1.00 68.25 914 ILE A O 1
ATOM 7302 N N . PRO A 1 915 ? -10.594 27.357 27.640 1.00 78.62 915 PRO A N 1
ATOM 7303 C CA . PRO A 1 915 ? -9.997 26.333 28.494 1.00 78.62 915 PRO A CA 1
ATOM 7304 C C . PRO A 1 915 ? -8.509 26.597 28.763 1.00 78.62 915 PRO A C 1
ATOM 7306 O O . PRO A 1 915 ? -7.781 27.026 27.873 1.00 78.62 915 PRO A O 1
ATOM 7309 N N . ASN A 1 916 ? -8.046 26.317 29.983 1.00 84.06 916 ASN A N 1
ATOM 7310 C CA . ASN A 1 916 ? -6.630 26.410 30.350 1.00 84.06 916 ASN A CA 1
ATOM 7311 C C . ASN A 1 916 ? -6.051 25.008 30.573 1.00 84.06 916 ASN A C 1
ATOM 7313 O O . ASN A 1 916 ? -5.911 24.533 31.703 1.00 84.06 916 ASN A O 1
ATOM 7317 N N . ILE A 1 917 ? -5.802 24.312 29.469 1.00 88.00 917 ILE A N 1
ATOM 7318 C CA . ILE A 1 917 ? -5.256 22.961 29.426 1.00 88.00 917 ILE A CA 1
ATOM 7319 C C . ILE A 1 917 ? -3.773 23.032 29.074 1.00 88.00 917 ILE A C 1
ATOM 7321 O O . ILE A 1 917 ? -3.371 23.637 28.078 1.00 88.00 917 ILE A O 1
ATOM 7325 N N . THR A 1 918 ? -2.953 22.375 29.892 1.00 88.12 918 THR A N 1
ATOM 7326 C CA . THR A 1 918 ? -1.536 22.164 29.599 1.00 88.12 918 THR A CA 1
ATOM 7327 C C . THR A 1 918 ? -1.396 21.301 28.347 1.00 88.12 918 THR A C 1
ATOM 7329 O O . THR A 1 918 ? -1.957 20.207 28.283 1.00 88.12 918 THR A O 1
ATOM 7332 N N . ILE A 1 919 ? -0.654 21.799 27.359 1.00 89.00 919 ILE A N 1
ATOM 7333 C CA . ILE A 1 919 ? -0.355 21.091 26.109 1.00 89.00 919 ILE A CA 1
ATOM 7334 C C . ILE A 1 919 ? 1.052 20.466 26.167 1.00 89.00 919 ILE A C 1
ATOM 7336 O O . ILE A 1 919 ? 1.889 20.957 26.925 1.00 89.00 919 ILE A O 1
ATOM 7340 N N . PRO A 1 920 ? 1.331 19.396 25.399 1.00 90.62 920 PRO A N 1
ATOM 7341 C CA . PRO A 1 920 ? 2.667 18.800 25.329 1.00 90.62 920 PRO A CA 1
ATOM 7342 C C . PRO A 1 920 ? 3.731 19.770 24.796 1.00 90.62 920 PRO A C 1
ATOM 7344 O O . PRO A 1 920 ? 3.438 20.618 23.946 1.00 90.62 920 PRO A O 1
ATOM 7347 N N . ILE A 1 921 ? 4.979 19.598 25.242 1.00 88.62 921 ILE A N 1
ATOM 7348 C CA . ILE A 1 921 ? 6.105 20.480 24.895 1.00 88.62 921 ILE A CA 1
ATOM 7349 C C . ILE A 1 921 ? 6.411 20.472 23.390 1.00 88.62 921 ILE A C 1
ATOM 7351 O O . ILE A 1 921 ? 6.766 21.495 22.812 1.00 88.62 921 ILE A O 1
ATOM 7355 N N . GLU A 1 922 ? 6.207 19.343 22.711 1.00 85.69 922 GLU A N 1
ATOM 7356 C CA . GLU A 1 922 ? 6.416 19.207 21.268 1.00 85.69 922 GLU A CA 1
ATOM 7357 C C . GLU A 1 922 ? 5.423 20.065 20.474 1.00 85.69 922 GLU A C 1
ATOM 7359 O O . GLU A 1 922 ? 5.778 20.662 19.454 1.00 85.69 922 GLU A O 1
ATOM 7364 N N . VAL A 1 923 ? 4.181 20.157 20.959 1.00 89.62 923 VAL A N 1
ATOM 7365 C CA . VAL A 1 923 ? 3.140 21.016 20.383 1.00 89.62 923 VAL A CA 1
ATOM 7366 C C . VAL A 1 923 ? 3.462 22.482 20.660 1.00 89.62 923 VAL A C 1
ATOM 7368 O O . VAL A 1 923 ? 3.356 23.311 19.757 1.00 89.62 923 VAL A O 1
ATOM 7371 N N . GLU A 1 924 ? 3.896 22.799 21.881 1.00 89.62 924 GLU A N 1
ATOM 7372 C CA . GLU A 1 924 ? 4.298 24.152 22.270 1.00 89.62 924 GLU A CA 1
ATOM 7373 C C . GLU A 1 924 ? 5.457 24.674 21.407 1.00 89.62 924 GLU A C 1
ATOM 7375 O O . GLU A 1 924 ? 5.369 25.776 20.866 1.00 89.62 924 GLU A O 1
ATOM 7380 N N . ASN A 1 925 ? 6.486 23.857 21.172 1.00 89.50 925 ASN A N 1
ATOM 7381 C CA . ASN A 1 925 ? 7.608 24.197 20.294 1.00 89.50 925 ASN A CA 1
ATOM 7382 C C . ASN A 1 925 ? 7.148 24.521 18.863 1.00 89.50 925 ASN A C 1
ATOM 7384 O O . ASN A 1 925 ? 7.600 25.503 18.270 1.00 89.50 925 ASN A O 1
ATOM 7388 N N . GLY A 1 926 ? 6.215 23.732 18.315 1.00 87.88 926 GLY A N 1
ATOM 7389 C CA . GLY A 1 926 ? 5.622 23.999 17.002 1.00 87.88 926 GLY A CA 1
ATOM 7390 C C . GLY A 1 926 ? 4.866 25.330 16.959 1.00 87.88 926 GLY A C 1
ATOM 7391 O O . GLY A 1 926 ? 5.008 26.095 16.004 1.00 87.88 926 GLY A O 1
ATOM 7392 N N . VAL A 1 927 ? 4.106 25.642 18.014 1.00 90.81 927 VAL A N 1
ATOM 7393 C CA . VAL A 1 927 ? 3.404 26.927 18.158 1.00 90.81 927 VAL A CA 1
ATOM 7394 C C . VAL A 1 927 ? 4.393 28.092 18.191 1.00 90.81 927 VAL A C 1
ATOM 7396 O O . VAL A 1 927 ? 4.208 29.048 17.440 1.00 90.81 927 VAL A O 1
ATOM 7399 N N . GLN A 1 928 ? 5.462 28.011 18.989 1.00 89.38 928 GLN A N 1
ATOM 7400 C CA . GLN A 1 928 ? 6.481 29.068 19.057 1.00 89.38 928 GLN A CA 1
ATOM 7401 C C . GLN A 1 928 ? 7.177 29.288 17.706 1.00 89.38 928 GLN A C 1
ATOM 7403 O O . GLN A 1 928 ? 7.372 30.432 17.288 1.00 89.38 928 GLN A O 1
ATOM 7408 N N . ALA A 1 929 ? 7.479 28.210 16.976 1.00 88.06 929 ALA A N 1
ATOM 7409 C CA . ALA A 1 929 ? 8.063 28.298 15.639 1.00 88.06 929 ALA A CA 1
ATOM 7410 C C . ALA A 1 929 ? 7.141 29.015 14.634 1.00 88.06 929 ALA A C 1
ATOM 7412 O O . ALA A 1 929 ? 7.610 29.813 13.822 1.00 88.06 929 ALA A O 1
ATOM 7413 N N . ASP A 1 930 ? 5.828 28.779 14.694 1.00 89.25 930 ASP A N 1
ATOM 7414 C CA . ASP A 1 930 ? 4.870 29.446 13.805 1.00 89.25 930 ASP A CA 1
ATOM 7415 C C . ASP A 1 930 ? 4.517 30.874 14.241 1.00 89.25 930 ASP A C 1
ATOM 7417 O O . ASP A 1 930 ? 4.187 31.696 13.382 1.00 89.25 930 ASP A O 1
ATOM 7421 N N . ILE A 1 931 ? 4.637 31.203 15.533 1.00 89.62 931 ILE A N 1
ATOM 7422 C CA . ILE A 1 931 ? 4.602 32.593 16.015 1.00 89.62 931 ILE A CA 1
ATOM 7423 C C . ILE A 1 931 ? 5.766 33.376 15.400 1.00 89.62 931 ILE A C 1
ATOM 7425 O O . ILE A 1 931 ? 5.544 34.452 14.847 1.00 89.62 931 ILE A O 1
ATOM 7429 N N . ALA A 1 932 ? 6.981 32.817 15.415 1.00 89.38 932 ALA A N 1
ATOM 7430 C CA . ALA A 1 932 ? 8.155 33.456 14.816 1.00 89.38 932 ALA A CA 1
ATOM 7431 C C . ALA A 1 932 ? 7.995 33.709 13.303 1.00 89.38 932 ALA A C 1
ATOM 7433 O O . ALA A 1 932 ? 8.525 34.686 12.781 1.00 89.38 932 ALA A O 1
ATOM 7434 N N . LYS A 1 933 ? 7.216 32.869 12.606 1.00 88.94 933 LYS A N 1
ATOM 7435 C CA . LYS A 1 933 ? 6.889 33.008 11.173 1.00 88.94 933 LYS A CA 1
ATOM 7436 C C . LYS A 1 933 ? 5.644 33.860 10.892 1.00 88.94 933 LYS A C 1
ATOM 7438 O O . LYS A 1 933 ? 5.194 33.905 9.752 1.00 88.94 933 LYS A O 1
ATOM 7443 N N . ASN A 1 934 ? 5.053 34.489 11.911 1.00 89.12 934 ASN A N 1
ATOM 7444 C CA . ASN A 1 934 ? 3.798 35.248 11.827 1.00 89.12 934 ASN A CA 1
ATOM 7445 C C . ASN A 1 934 ? 2.605 34.447 11.254 1.00 89.12 934 ASN A C 1
ATOM 7447 O O . ASN A 1 934 ? 1.649 35.005 10.722 1.00 89.12 934 ASN A O 1
ATOM 7451 N N . ASN A 1 935 ? 2.649 33.119 11.388 1.00 89.00 935 ASN A N 1
ATOM 7452 C CA . ASN A 1 935 ? 1.620 32.201 10.904 1.00 89.00 935 ASN A CA 1
ATOM 7453 C C . ASN A 1 935 ? 0.673 31.751 12.034 1.00 89.00 935 ASN A C 1
ATOM 7455 O O . ASN A 1 935 ? -0.169 30.872 11.837 1.00 89.00 935 ASN A O 1
ATOM 7459 N N . TRP A 1 936 ? 0.792 32.308 13.241 1.00 93.56 936 TRP A N 1
ATOM 7460 C CA . TRP A 1 936 ? -0.005 31.912 14.400 1.00 93.56 936 TRP A CA 1
ATOM 7461 C C . TRP A 1 936 ? -0.627 33.111 15.114 1.00 93.56 936 TRP A C 1
ATOM 7463 O O . TRP A 1 936 ? 0.071 34.047 15.487 1.00 93.56 936 TRP A O 1
ATOM 7473 N N . ASN A 1 937 ? -1.937 33.050 15.364 1.00 93.94 937 ASN A N 1
ATOM 7474 C CA . ASN A 1 937 ? -2.656 34.014 16.184 1.00 93.94 937 ASN A CA 1
ATOM 7475 C C . ASN A 1 937 ? -2.970 33.380 17.557 1.00 93.94 937 ASN A C 1
ATOM 7477 O O . ASN A 1 937 ? -3.793 32.460 17.625 1.00 93.94 937 ASN A O 1
ATOM 7481 N N . PRO A 1 938 ? -2.350 33.857 18.655 1.00 88.94 938 PRO A N 1
ATOM 7482 C CA . PRO A 1 938 ? -2.551 33.295 19.992 1.00 88.94 938 PRO A CA 1
ATOM 7483 C C . PRO A 1 938 ? -3.993 33.377 20.510 1.00 88.94 938 PRO A C 1
ATOM 7485 O O . PRO A 1 938 ? -4.385 32.555 21.330 1.00 88.94 938 PRO A O 1
ATOM 7488 N N . VAL A 1 939 ? -4.788 34.339 20.033 1.00 87.81 939 VAL A N 1
ATOM 7489 C CA . VAL A 1 939 ? -6.173 34.540 20.480 1.00 87.81 939 VAL A CA 1
ATOM 7490 C C . VAL A 1 939 ? -7.118 33.573 19.771 1.00 87.81 939 VAL A C 1
ATOM 7492 O O . VAL A 1 939 ? -7.946 32.943 20.421 1.00 87.81 939 VAL A O 1
ATOM 7495 N N . THR A 1 940 ? -6.994 33.419 18.451 1.00 92.00 940 THR A N 1
ATOM 7496 C CA . THR A 1 940 ? -7.913 32.575 17.670 1.00 92.00 940 THR A CA 1
ATOM 7497 C C . THR A 1 940 ? -7.442 31.125 17.586 1.00 92.00 940 THR A C 1
ATOM 7499 O O . THR A 1 940 ? -8.121 30.223 18.076 1.00 92.00 940 THR A O 1
ATOM 7502 N N . HIS A 1 941 ? -6.255 30.883 17.019 1.00 94.69 941 HIS A N 1
ATOM 7503 C CA . HIS A 1 941 ? -5.694 29.536 16.883 1.00 94.69 941 HIS A CA 1
ATOM 7504 C C . HIS A 1 941 ? -5.394 28.921 18.254 1.00 94.69 941 HIS A C 1
ATOM 7506 O O . HIS A 1 941 ? -5.664 27.740 18.472 1.00 94.69 941 HIS A O 1
ATOM 7512 N N . GLY A 1 942 ? -4.899 29.734 19.197 1.00 91.75 942 GLY A N 1
ATOM 7513 C CA . GLY A 1 942 ? -4.662 29.302 20.576 1.00 91.75 942 GLY A CA 1
ATOM 7514 C C . GLY A 1 942 ? -5.940 28.847 21.282 1.00 91.75 942 GLY A C 1
ATOM 7515 O O . GLY A 1 942 ? -5.952 27.770 21.874 1.00 91.75 942 GLY A O 1
ATOM 7516 N N . MET A 1 943 ? -7.042 29.594 21.152 1.00 90.31 943 MET A N 1
ATOM 7517 C CA . MET A 1 943 ? -8.331 29.183 21.721 1.00 90.31 943 MET A CA 1
ATOM 7518 C C . MET A 1 943 ? -8.856 27.885 21.100 1.00 90.31 943 MET A C 1
ATOM 7520 O O . MET A 1 943 ? -9.327 27.010 21.825 1.00 90.31 943 MET A O 1
ATOM 7524 N N . LEU A 1 944 ? -8.778 27.745 19.773 1.00 93.19 944 LEU A N 1
ATOM 7525 C CA . LEU A 1 944 ? -9.219 26.528 19.088 1.00 93.19 944 LEU A CA 1
ATOM 7526 C C . LEU A 1 944 ? -8.438 25.300 19.583 1.00 93.19 944 LEU A C 1
ATOM 7528 O O . LEU A 1 944 ? -9.035 24.271 19.897 1.00 93.19 944 LEU A O 1
ATOM 7532 N N . LEU A 1 945 ? -7.114 25.431 19.717 1.00 93.56 945 LEU A N 1
ATOM 7533 C CA . LEU A 1 945 ? -6.255 24.382 20.263 1.00 93.56 945 LEU A CA 1
ATOM 7534 C C . LEU A 1 945 ? -6.649 24.008 21.701 1.00 93.56 945 LEU A C 1
ATOM 7536 O O . LEU A 1 945 ? -6.699 22.823 22.018 1.00 93.56 945 LEU A O 1
ATOM 7540 N N . GLN A 1 946 ? -6.977 24.985 22.550 1.00 91.44 946 GLN A N 1
ATOM 7541 C CA . GLN A 1 946 ? -7.393 24.752 23.938 1.00 91.44 946 GLN A CA 1
ATOM 7542 C C . GLN A 1 946 ? -8.711 23.971 24.057 1.00 91.44 946 GLN A C 1
ATOM 7544 O O . GLN A 1 946 ? -8.826 23.082 24.901 1.00 91.44 946 GLN A O 1
ATOM 7549 N N . TRP A 1 947 ? -9.687 24.224 23.180 1.00 90.69 947 TRP A N 1
ATOM 7550 C CA . TRP A 1 947 ? -10.921 23.429 23.132 1.00 90.69 947 TRP A CA 1
ATOM 7551 C C . TRP A 1 947 ? -10.666 21.976 22.732 1.00 90.69 947 TRP A C 1
ATOM 7553 O O . TRP A 1 947 ? -11.179 21.056 23.369 1.00 90.69 947 TRP A O 1
ATOM 7563 N N . VAL A 1 948 ? -9.816 21.749 21.729 1.00 92.88 948 VAL A N 1
ATOM 7564 C CA . VAL A 1 948 ? -9.437 20.388 21.328 1.00 92.88 948 VAL A CA 1
ATOM 7565 C C . VAL A 1 948 ? -8.579 19.702 22.407 1.00 92.88 948 VAL A C 1
ATOM 7567 O O . VAL A 1 948 ? -8.703 18.495 22.623 1.00 92.88 948 VAL A O 1
ATOM 7570 N N . ALA A 1 949 ? -7.773 20.459 23.156 1.00 92.19 949 ALA A N 1
ATOM 7571 C CA . ALA A 1 949 ? -7.033 19.963 24.316 1.00 92.19 949 ALA A CA 1
ATOM 7572 C C . ALA A 1 949 ? -7.954 19.560 25.477 1.00 92.19 949 ALA A C 1
ATOM 7574 O O . ALA A 1 949 ? -7.731 18.516 26.094 1.00 92.19 949 ALA A O 1
ATOM 7575 N N . LEU A 1 950 ? -9.027 20.317 25.739 1.00 89.69 950 LEU A N 1
ATOM 7576 C CA . LEU A 1 950 ? -10.061 19.926 26.702 1.00 89.69 950 LEU A CA 1
ATOM 7577 C C . LEU A 1 950 ? -10.723 18.613 26.281 1.00 89.69 950 LEU A C 1
ATOM 7579 O O . LEU A 1 950 ? -10.842 17.703 27.101 1.00 89.69 950 LEU A O 1
ATOM 7583 N N . ALA A 1 951 ? -11.072 18.487 24.999 1.00 89.75 951 ALA A N 1
ATOM 7584 C CA . ALA A 1 951 ? -11.576 17.244 24.434 1.00 89.75 951 ALA A CA 1
ATOM 7585 C C . ALA A 1 951 ? -10.606 16.090 24.724 1.00 89.75 951 ALA A C 1
ATOM 7587 O O . ALA A 1 951 ? -10.999 15.046 25.234 1.00 89.75 951 ALA A O 1
ATOM 7588 N N . ASN A 1 952 ? -9.315 16.248 24.421 1.00 91.69 952 ASN A N 1
ATOM 7589 C CA . ASN A 1 952 ? -8.313 15.209 24.682 1.00 91.69 952 ASN A CA 1
ATOM 7590 C C . ASN A 1 952 ? -8.257 14.817 26.171 1.00 91.69 952 ASN A C 1
ATOM 7592 O O . ASN A 1 952 ? -8.304 13.636 26.504 1.00 91.69 952 ASN A O 1
ATOM 7596 N N . LYS A 1 953 ? -8.251 15.804 27.076 1.00 89.38 953 LYS A N 1
ATOM 7597 C CA . LYS A 1 953 ? -8.255 15.567 28.527 1.00 89.38 953 LYS A CA 1
ATOM 7598 C C . LYS A 1 953 ? -9.474 14.762 28.983 1.00 89.38 953 LYS A C 1
ATOM 7600 O O . LYS A 1 953 ? -9.323 13.839 29.782 1.00 89.38 953 LYS A O 1
ATOM 7605 N N . LEU A 1 954 ? -10.664 15.099 28.485 1.00 87.50 954 LEU A N 1
ATOM 7606 C CA . LEU A 1 954 ? -11.895 14.384 28.821 1.00 87.50 954 LEU A CA 1
ATOM 7607 C C . LEU A 1 954 ? -11.845 12.934 28.346 1.00 87.50 954 LEU A C 1
ATOM 7609 O O . LEU A 1 954 ? -12.151 12.043 29.130 1.00 87.50 954 LEU A O 1
ATOM 7613 N N . SER A 1 955 ? -11.381 12.687 27.120 1.00 89.88 955 SER A N 1
ATOM 7614 C CA . SER A 1 955 ? -11.172 11.326 26.607 1.00 89.88 955 SER A CA 1
ATOM 7615 C C . SER A 1 955 ? -10.276 10.501 27.530 1.00 89.88 955 SER A C 1
ATOM 7617 O O . SER A 1 955 ? -10.655 9.412 27.952 1.00 89.88 955 SER A O 1
ATOM 7619 N N . THR A 1 956 ? -9.134 11.049 27.955 1.00 89.69 956 THR A N 1
ATOM 7620 C CA . THR A 1 956 ? -8.244 10.370 28.912 1.00 89.69 956 THR A CA 1
ATOM 7621 C C . THR A 1 956 ? -8.949 10.043 30.232 1.00 89.69 956 THR A C 1
ATOM 7623 O O . THR A 1 956 ? -8.728 8.977 30.809 1.00 89.69 956 THR A O 1
ATOM 7626 N N . MET A 1 957 ? -9.826 10.931 30.717 1.00 88.50 957 MET A N 1
ATOM 7627 C CA . MET A 1 957 ? -10.633 10.671 31.914 1.00 88.50 957 MET A CA 1
ATOM 7628 C C . MET A 1 957 ? -11.651 9.541 31.696 1.00 88.50 957 MET A C 1
ATOM 7630 O O . MET A 1 957 ? -11.843 8.732 32.606 1.00 88.50 957 MET A O 1
ATOM 7634 N N . PHE A 1 958 ? -12.279 9.455 30.520 1.00 88.75 958 PHE A N 1
ATOM 7635 C CA . PHE A 1 958 ? -13.209 8.372 30.184 1.00 88.75 958 PHE A CA 1
ATOM 7636 C C . PHE A 1 958 ? -12.515 7.023 30.064 1.00 88.75 958 PHE A C 1
ATOM 7638 O O . PHE A 1 958 ? -12.977 6.060 30.673 1.00 88.75 958 PHE A O 1
ATOM 7645 N N . GLU A 1 959 ? -11.389 6.955 29.355 1.00 89.56 959 GLU A N 1
ATOM 7646 C CA . GLU A 1 959 ? -10.629 5.711 29.208 1.00 89.56 959 GLU A CA 1
ATOM 7647 C C . GLU A 1 959 ? -10.154 5.184 30.574 1.00 89.56 959 GLU A C 1
ATOM 7649 O O . GLU A 1 959 ? -10.249 3.987 30.860 1.00 89.56 959 GLU A O 1
ATOM 7654 N N . LEU A 1 960 ? -9.739 6.078 31.483 1.00 90.25 960 LEU A N 1
ATOM 7655 C CA . LEU A 1 960 ? -9.411 5.704 32.861 1.00 90.25 960 LEU A CA 1
ATOM 7656 C C . LEU A 1 960 ? -10.643 5.230 33.650 1.00 90.25 960 LEU A C 1
ATOM 7658 O O . LEU A 1 960 ? -10.574 4.222 34.353 1.00 90.25 960 LEU A O 1
ATOM 7662 N N . ASN A 1 961 ? -11.777 5.926 33.537 1.00 91.62 961 ASN A N 1
ATOM 7663 C CA . ASN A 1 961 ? -13.032 5.509 34.168 1.00 91.62 961 ASN A CA 1
ATOM 7664 C C . ASN A 1 961 ? -13.483 4.125 33.684 1.00 91.62 961 ASN A C 1
ATOM 7666 O O . ASN A 1 961 ? -13.876 3.296 34.498 1.00 91.62 961 ASN A O 1
ATOM 7670 N N . PHE A 1 962 ? -13.386 3.848 32.386 1.00 92.25 962 PHE A N 1
ATOM 7671 C CA . PHE A 1 962 ? -13.746 2.562 31.793 1.00 92.25 962 PHE A CA 1
ATOM 7672 C C . PHE A 1 962 ? -12.837 1.432 32.267 1.00 92.25 962 PHE A C 1
ATOM 7674 O O . PHE A 1 962 ? -13.326 0.348 32.591 1.00 92.25 962 PHE A O 1
ATOM 7681 N N . LYS A 1 963 ? -11.537 1.700 32.416 1.00 92.19 963 LYS A N 1
ATOM 7682 C CA . LYS A 1 963 ? -10.612 0.762 33.055 1.00 92.19 963 LYS A CA 1
ATOM 7683 C C . LYS A 1 963 ? -11.008 0.471 34.508 1.00 92.19 963 LYS A C 1
ATOM 7685 O O . LYS A 1 963 ? -11.142 -0.692 34.878 1.00 92.19 963 LYS A O 1
ATOM 7690 N N . ASN A 1 964 ? -11.264 1.507 35.307 1.00 93.25 964 ASN A N 1
ATOM 7691 C CA . ASN A 1 964 ? -11.661 1.349 36.712 1.00 93.25 964 ASN A CA 1
ATOM 7692 C C . ASN A 1 964 ? -13.014 0.634 36.853 1.00 93.25 964 ASN A C 1
ATOM 7694 O O . ASN A 1 964 ? -13.205 -0.165 37.768 1.00 93.25 964 ASN A O 1
ATOM 7698 N N . ARG A 1 965 ? -13.948 0.878 35.926 1.00 93.50 965 ARG A N 1
ATOM 7699 C CA . ARG A 1 965 ? -15.228 0.166 35.861 1.00 93.50 965 ARG A CA 1
ATOM 7700 C C . ARG A 1 965 ? -15.022 -1.323 35.567 1.00 93.50 965 ARG A C 1
ATOM 7702 O O . ARG A 1 965 ? -15.609 -2.158 36.249 1.00 93.50 965 ARG A O 1
ATOM 7709 N N . ALA A 1 966 ? -14.156 -1.671 34.618 1.00 94.50 966 ALA A N 1
ATOM 7710 C CA . ALA A 1 966 ? -13.832 -3.069 34.336 1.00 94.50 966 ALA A CA 1
ATOM 7711 C C . ALA A 1 966 ? -13.184 -3.766 35.546 1.00 94.50 966 ALA A C 1
ATOM 7713 O O . ALA A 1 966 ? -13.517 -4.910 35.854 1.00 94.50 966 ALA A O 1
ATOM 7714 N N . GLU A 1 967 ? -12.306 -3.073 36.280 1.00 93.50 967 GLU A N 1
ATOM 7715 C CA . GLU A 1 967 ? -11.738 -3.576 37.538 1.00 93.50 967 GLU A CA 1
ATOM 7716 C C . GLU A 1 967 ? -12.819 -3.798 38.604 1.00 93.50 967 GLU A C 1
ATOM 7718 O O . GLU A 1 967 ? -12.834 -4.847 39.249 1.00 93.50 967 GLU A O 1
ATOM 7723 N N . PHE A 1 968 ? -13.760 -2.862 38.752 1.00 93.88 968 PHE A N 1
ATOM 7724 C CA . PHE A 1 968 ? -14.919 -2.998 39.640 1.00 93.88 968 PHE A CA 1
ATOM 7725 C C . PHE A 1 968 ? -15.776 -4.233 39.304 1.00 93.88 968 PHE A C 1
ATOM 7727 O O . PHE A 1 968 ? -16.172 -4.970 40.207 1.00 93.88 968 PHE A O 1
ATOM 7734 N N . PHE A 1 969 ? -15.977 -4.526 38.016 1.00 94.25 969 PHE A N 1
ATOM 7735 C CA . PHE A 1 969 ? -16.665 -5.736 37.549 1.00 94.25 969 PHE A CA 1
ATOM 7736 C C . PHE A 1 969 ? -15.825 -7.023 37.634 1.00 94.25 969 PHE A C 1
ATOM 7738 O O . PHE A 1 969 ? -16.330 -8.099 37.325 1.00 94.25 969 PHE A O 1
ATOM 7745 N N . GLY A 1 970 ? -14.566 -6.939 38.076 1.00 92.38 970 GLY A N 1
ATOM 7746 C CA . GLY A 1 970 ? -13.674 -8.085 38.263 1.00 92.38 970 GLY A CA 1
ATOM 7747 C C . GLY A 1 970 ? -12.910 -8.538 37.020 1.00 92.38 970 GLY A C 1
ATOM 7748 O O . GLY A 1 970 ? -12.390 -9.651 36.996 1.00 92.38 970 GLY A O 1
ATOM 7749 N N . PHE A 1 971 ? -12.778 -7.668 36.017 1.00 89.12 971 PHE A N 1
ATOM 7750 C CA . PHE A 1 971 ? -11.964 -7.885 34.812 1.00 89.12 971 PHE A CA 1
ATOM 7751 C C . PHE A 1 971 ? -10.576 -7.216 34.890 1.00 89.12 971 PHE A C 1
ATOM 7753 O O . PHE A 1 971 ? -9.896 -7.040 33.881 1.00 89.12 971 PHE A O 1
ATOM 7760 N N . GLY A 1 972 ? -10.139 -6.831 36.094 1.00 83.38 972 GLY A N 1
ATOM 7761 C CA . GLY A 1 972 ? -8.793 -6.309 36.346 1.00 83.38 972 GLY A CA 1
ATOM 7762 C C . GLY A 1 972 ? -7.712 -7.398 36.354 1.00 83.38 972 GLY A C 1
ATOM 7763 O O . GLY A 1 972 ? -7.999 -8.572 36.573 1.00 83.38 972 GLY A O 1
ATOM 7764 N N . GLN A 1 973 ? -6.440 -7.012 36.184 1.00 76.94 973 GLN A N 1
ATOM 7765 C CA . GLN A 1 973 ? -5.310 -7.961 36.234 1.00 76.94 973 GLN A CA 1
ATOM 7766 C C . GLN A 1 973 ? -5.149 -8.645 37.603 1.00 76.94 973 GLN A C 1
ATOM 7768 O O . GLN A 1 973 ? -4.689 -9.783 37.673 1.00 76.94 973 GLN A O 1
ATOM 7773 N N . GLN A 1 974 ? -5.508 -7.947 38.684 1.00 81.12 974 GLN A N 1
ATOM 7774 C CA . GLN A 1 974 ? -5.472 -8.446 40.058 1.00 81.12 974 GLN A CA 1
ATOM 7775 C C . GLN A 1 974 ? -6.800 -8.125 40.744 1.00 81.12 974 GLN A C 1
ATOM 7777 O O . GLN A 1 974 ? -6.932 -7.122 41.442 1.00 81.12 974 GLN A O 1
ATOM 7782 N N . ALA A 1 975 ? -7.806 -8.965 40.512 1.00 83.25 975 ALA A N 1
ATOM 7783 C CA . ALA A 1 975 ? -9.105 -8.809 41.148 1.00 83.25 975 ALA A CA 1
ATOM 7784 C C . ALA A 1 975 ? -9.041 -9.195 42.637 1.00 83.25 975 ALA A C 1
ATOM 7786 O O . ALA A 1 975 ? -8.611 -10.291 43.007 1.00 83.25 975 ALA A O 1
ATOM 7787 N N . THR A 1 976 ? -9.512 -8.296 43.498 1.00 90.69 976 THR A N 1
ATOM 7788 C CA . THR A 1 976 ? -9.771 -8.560 44.919 1.00 90.69 976 THR A CA 1
ATOM 7789 C C . THR A 1 976 ? -10.844 -9.639 45.091 1.00 90.69 976 THR A C 1
ATOM 7791 O O . THR A 1 976 ? -11.595 -9.959 44.169 1.00 90.69 976 THR A O 1
ATOM 7794 N N . GLN A 1 977 ? -10.970 -10.201 46.297 1.00 89.81 977 GLN A N 1
ATOM 7795 C CA . GLN A 1 977 ? -12.012 -11.192 46.585 1.00 89.81 977 GLN A CA 1
ATOM 7796 C C . GLN A 1 977 ? -13.422 -10.663 46.269 1.00 89.81 977 GLN A C 1
ATOM 7798 O O . GLN A 1 977 ? -14.212 -11.379 45.660 1.00 89.81 977 GLN A O 1
ATOM 7803 N N . THR A 1 978 ? -13.708 -9.404 46.613 1.00 89.69 978 THR A N 1
ATOM 7804 C CA . THR A 1 978 ? -14.987 -8.746 46.310 1.00 89.69 978 THR A CA 1
ATOM 7805 C C . THR A 1 978 ? -15.205 -8.611 44.805 1.00 89.69 978 THR A C 1
ATOM 7807 O O . THR A 1 978 ? -16.267 -8.960 44.307 1.00 89.69 978 THR A O 1
ATOM 7810 N N . GLN A 1 979 ? -14.187 -8.189 44.053 1.00 92.19 979 GLN A N 1
ATOM 7811 C CA . GLN A 1 979 ? -14.273 -8.074 42.593 1.00 92.19 979 GLN A CA 1
ATOM 7812 C C . GLN A 1 979 ? -14.487 -9.438 41.913 1.00 92.19 979 GLN A C 1
ATOM 7814 O O . GLN A 1 979 ? -15.276 -9.540 40.977 1.00 92.19 979 GLN A O 1
ATOM 7819 N N . ASN A 1 980 ? -13.866 -10.510 42.416 1.00 91.00 980 ASN A N 1
ATOM 7820 C CA . ASN A 1 980 ? -14.117 -11.873 41.930 1.00 91.00 980 ASN A CA 1
ATOM 7821 C C . ASN A 1 980 ? -15.555 -12.339 42.214 1.00 91.00 980 ASN A C 1
ATOM 7823 O O . ASN A 1 980 ? -16.165 -13.016 41.382 1.00 91.00 980 ASN A O 1
ATOM 7827 N N . GLN A 1 981 ? -16.118 -11.969 43.369 1.00 92.44 981 GLN A N 1
ATOM 7828 C CA . GLN A 1 981 ? -17.526 -12.230 43.685 1.00 92.44 981 GLN A CA 1
ATOM 7829 C C . GLN A 1 981 ? -18.458 -11.455 42.747 1.00 92.44 981 GLN A C 1
ATOM 7831 O O . GLN A 1 981 ? -19.411 -12.043 42.236 1.00 92.44 981 GLN A O 1
ATOM 7836 N N . THR A 1 982 ? -18.151 -10.185 42.462 1.00 92.94 982 THR A N 1
ATOM 7837 C CA . THR A 1 982 ? -18.883 -9.378 41.477 1.00 92.94 982 THR A CA 1
ATOM 7838 C C . THR A 1 982 ? -18.856 -10.041 40.106 1.00 92.94 982 THR A C 1
ATOM 7840 O O . THR A 1 982 ? -19.918 -10.301 39.547 1.00 92.94 982 THR A O 1
ATOM 7843 N N . ARG A 1 983 ? -17.675 -10.412 39.595 1.00 94.38 983 ARG A N 1
ATOM 7844 C CA . ARG A 1 983 ? -17.546 -11.120 38.313 1.00 94.38 983 ARG A CA 1
ATOM 7845 C C . ARG A 1 983 ? -18.378 -12.400 38.278 1.00 94.38 983 ARG A C 1
ATOM 7847 O O . ARG A 1 983 ? -19.118 -12.621 37.327 1.00 94.38 983 ARG A O 1
ATOM 7854 N N . THR A 1 984 ? -18.302 -13.215 39.330 1.00 94.38 984 THR A N 1
ATOM 7855 C CA . THR A 1 984 ? -19.068 -14.470 39.431 1.00 94.38 984 THR A CA 1
ATOM 7856 C C . THR A 1 984 ? -20.575 -14.212 39.385 1.00 94.38 984 THR A C 1
ATOM 7858 O O . THR A 1 984 ? -21.305 -14.930 38.707 1.00 94.38 984 THR A O 1
ATOM 7861 N N . MET A 1 985 ? -21.050 -13.172 40.075 1.00 94.06 985 MET A N 1
ATOM 7862 C CA . MET A 1 985 ? -22.458 -12.773 40.051 1.00 94.06 985 MET A CA 1
ATOM 7863 C C . MET A 1 985 ? -22.903 -12.357 38.641 1.00 94.06 985 MET A C 1
ATOM 7865 O O . MET A 1 985 ? -23.939 -12.819 38.171 1.00 94.06 985 MET A O 1
ATOM 7869 N N . LEU A 1 986 ? -22.087 -11.572 37.933 1.00 95.06 986 LEU A N 1
ATOM 7870 C CA . LEU A 1 986 ? -22.368 -11.154 36.557 1.00 95.06 986 LEU A CA 1
ATOM 7871 C C . LEU A 1 986 ? -22.362 -12.329 35.567 1.00 95.06 986 LEU A C 1
ATOM 7873 O O . LEU A 1 986 ? -23.237 -12.434 34.711 1.00 95.06 986 LEU A O 1
ATOM 7877 N N . GLU A 1 987 ? -21.405 -13.244 35.699 1.00 94.62 987 GLU A N 1
ATOM 7878 C CA . GLU A 1 987 ? -21.341 -14.460 34.886 1.00 94.62 987 GLU A CA 1
ATOM 7879 C C . GLU A 1 987 ? -22.556 -15.372 35.115 1.00 94.62 987 GLU A C 1
ATOM 7881 O O . GLU A 1 987 ? -23.082 -15.948 34.159 1.00 94.62 987 GLU A O 1
ATOM 7886 N N . ASN A 1 988 ? -23.020 -15.490 36.362 1.00 93.25 988 ASN A N 1
ATOM 7887 C CA . ASN A 1 988 ? -24.219 -16.256 36.698 1.00 93.25 988 ASN A CA 1
ATOM 7888 C C . ASN A 1 988 ? -25.478 -15.612 36.117 1.00 93.25 988 ASN A C 1
ATOM 7890 O O . ASN A 1 988 ? -26.287 -16.332 35.541 1.00 93.25 988 ASN A O 1
ATOM 7894 N N . PHE A 1 989 ? -25.600 -14.281 36.169 1.00 94.06 989 PHE A N 1
ATOM 7895 C CA . PHE A 1 989 ? -26.694 -13.566 35.510 1.00 94.06 989 PHE A CA 1
ATOM 7896 C C . PHE A 1 989 ? -26.805 -13.939 34.024 1.00 94.06 989 PHE A C 1
ATOM 7898 O O . PHE A 1 989 ? -27.879 -14.317 33.558 1.00 94.06 989 PHE A O 1
ATOM 7905 N N . VAL A 1 990 ? -25.691 -13.900 33.283 1.00 94.44 990 VAL A N 1
ATOM 7906 C CA . VAL A 1 990 ? -25.688 -14.243 31.849 1.00 94.44 990 VAL A CA 1
ATOM 7907 C C . VAL A 1 990 ? -26.063 -15.711 31.626 1.00 94.44 990 VAL A C 1
ATOM 7909 O O . VAL A 1 990 ? -26.861 -16.006 30.736 1.00 94.44 990 VAL A O 1
ATOM 7912 N N . LYS A 1 991 ? -25.518 -16.633 32.433 1.00 91.81 991 LYS A N 1
ATOM 7913 C CA . LYS A 1 991 ? -25.806 -18.075 32.332 1.00 91.81 991 LYS A CA 1
ATOM 7914 C C . LYS A 1 991 ? -27.264 -18.396 32.639 1.00 91.81 991 LYS A C 1
ATOM 7916 O O . LYS A 1 991 ? -27.869 -19.178 31.916 1.00 91.81 991 LYS A O 1
ATOM 7921 N N . GLU A 1 992 ? -27.831 -17.813 33.690 1.00 91.06 992 GLU A N 1
ATOM 7922 C CA . GLU A 1 992 ? -29.233 -18.023 34.058 1.00 91.06 992 GLU A CA 1
ATOM 7923 C C . GLU A 1 992 ? -30.182 -17.447 33.014 1.00 91.06 992 GLU A C 1
ATOM 7925 O O . GLU A 1 992 ? -31.162 -18.100 32.658 1.00 91.06 992 GLU A O 1
ATOM 7930 N N . LEU A 1 993 ? -29.863 -16.269 32.470 1.00 89.94 993 LEU A N 1
ATOM 7931 C CA . LEU A 1 993 ? -30.655 -15.672 31.404 1.00 89.94 993 LEU A CA 1
ATOM 7932 C C . LEU A 1 993 ? -30.653 -16.566 30.159 1.00 89.94 993 LEU A C 1
ATOM 7934 O O . LEU A 1 993 ? -31.726 -16.920 29.677 1.00 89.94 993 LEU A O 1
ATOM 7938 N N . HIS A 1 994 ? -29.473 -16.986 29.690 1.00 86.44 994 HIS A N 1
ATOM 7939 C CA . HIS A 1 994 ? -29.324 -17.894 28.548 1.00 86.44 994 HIS A CA 1
ATOM 7940 C C . HIS A 1 994 ? -29.995 -19.259 28.769 1.00 86.44 994 HIS A C 1
ATOM 7942 O O . HIS A 1 994 ? -30.576 -19.811 27.846 1.00 86.44 994 HIS A O 1
ATOM 7948 N N . ASN A 1 995 ? -29.934 -19.812 29.981 1.00 85.81 995 ASN A N 1
ATOM 7949 C CA . ASN A 1 995 ? -30.520 -21.121 30.285 1.00 85.81 995 ASN A CA 1
ATOM 7950 C C . ASN A 1 995 ? -32.021 -21.055 30.607 1.00 85.81 995 ASN A C 1
ATOM 7952 O O . ASN A 1 995 ? -32.619 -22.083 30.933 1.00 85.81 995 ASN A O 1
ATOM 7956 N N . SER A 1 996 ? -32.637 -19.870 30.561 1.00 81.25 996 SER A N 1
ATOM 7957 C CA . SER A 1 996 ? -34.085 -19.755 30.719 1.00 81.25 996 SER A CA 1
ATOM 7958 C C . SER A 1 996 ? -34.801 -20.521 29.603 1.00 81.25 996 SER A C 1
ATOM 7960 O O . SER A 1 996 ? -34.313 -20.611 28.476 1.00 81.25 996 SER A O 1
ATOM 7962 N N . SER A 1 997 ? -35.981 -21.073 29.905 1.00 69.69 997 SER A N 1
ATOM 7963 C CA . SER A 1 997 ? -36.748 -21.894 28.954 1.00 69.69 997 SER A CA 1
ATOM 7964 C C . SER A 1 997 ? -37.013 -21.182 27.622 1.00 69.69 997 SER A C 1
ATOM 7966 O O . SER A 1 997 ? -37.119 -21.834 26.593 1.00 69.69 997 SER A O 1
ATOM 7968 N N . VAL A 1 998 ? -37.044 -19.846 27.646 1.00 70.50 998 VAL A N 1
ATOM 7969 C CA . VAL A 1 998 ? -37.240 -18.957 26.494 1.00 70.50 998 VAL A CA 1
ATOM 7970 C C . VAL A 1 998 ? -36.136 -19.084 25.438 1.00 70.50 998 VAL A C 1
ATOM 7972 O O . VAL A 1 998 ? -36.417 -18.917 24.256 1.00 70.50 998 VAL A O 1
ATOM 7975 N N . PHE A 1 999 ? -34.896 -19.372 25.843 1.00 73.50 999 PHE A N 1
ATOM 7976 C CA . PHE A 1 999 ? -33.754 -19.535 24.931 1.00 73.50 999 PHE A CA 1
ATOM 7977 C C . PHE A 1 999 ? -33.272 -20.993 24.839 1.00 73.50 999 PHE A C 1
ATOM 7979 O O . PHE A 1 999 ? -32.258 -21.270 24.201 1.00 73.50 999 PHE A O 1
ATOM 7986 N N . SER A 1 1000 ? -33.980 -21.930 25.482 1.00 63.16 1000 SER A N 1
ATOM 7987 C CA . SER A 1 1000 ? -33.658 -23.358 25.432 1.00 63.16 1000 SER A CA 1
ATOM 7988 C C . SER A 1 1000 ? -34.123 -23.988 24.113 1.00 63.16 1000 SER A C 1
ATOM 7990 O O . SER A 1 1000 ? -35.157 -23.600 23.581 1.00 63.16 1000 SER A O 1
ATOM 7992 N N . GLU A 1 1001 ? -33.394 -24.986 23.598 1.00 54.81 1001 GLU A N 1
ATOM 7993 C CA . GLU A 1 1001 ? -33.629 -25.629 22.282 1.00 54.81 1001 GLU A CA 1
ATOM 7994 C C . GLU A 1 1001 ? -35.010 -26.306 22.108 1.00 54.81 1001 GLU A C 1
ATOM 7996 O O . GLU A 1 1001 ? -35.311 -26.831 21.038 1.00 54.81 1001 GLU A O 1
ATOM 8001 N N . ASN A 1 1002 ? -35.869 -26.288 23.130 1.00 47.97 1002 ASN A N 1
ATOM 8002 C CA . ASN A 1 1002 ? -37.193 -26.894 23.113 1.00 47.97 1002 ASN A CA 1
ATOM 8003 C C . ASN A 1 1002 ? -38.284 -25.831 23.291 1.00 47.97 1002 ASN A C 1
ATOM 8005 O O . ASN A 1 1002 ? -38.757 -25.635 24.404 1.00 47.97 1002 ASN A O 1
ATOM 8009 N N . GLU A 1 1003 ? -38.689 -25.173 22.203 1.00 44.59 1003 GLU A N 1
ATOM 8010 C CA . GLU A 1 1003 ? -40.096 -25.018 21.797 1.00 44.59 1003 GLU A CA 1
ATOM 8011 C C . GLU A 1 1003 ? -40.203 -24.187 20.505 1.00 44.59 1003 GLU A C 1
ATOM 8013 O O . GLU A 1 1003 ? -39.628 -23.117 20.330 1.00 44.59 1003 GLU A O 1
ATOM 8018 N N . THR A 1 1004 ? -40.932 -24.765 19.560 1.00 49.16 1004 THR A N 1
ATOM 8019 C CA . THR A 1 1004 ? -41.262 -24.288 18.220 1.00 49.16 1004 THR A CA 1
ATOM 8020 C C . THR A 1 1004 ? -42.076 -22.994 18.264 1.00 49.16 1004 THR A C 1
ATOM 8022 O O . THR A 1 1004 ? -43.206 -23.048 18.734 1.00 49.16 1004 THR A O 1
ATOM 8025 N N . GLU A 1 1005 ? -41.522 -21.877 17.767 1.00 53.31 1005 GLU A N 1
ATOM 8026 C CA . GLU A 1 1005 ? -42.199 -20.854 16.923 1.00 53.31 1005 GLU A CA 1
ATOM 8027 C C . GLU A 1 1005 ? -41.414 -19.529 16.801 1.00 53.31 1005 GLU A C 1
ATOM 8029 O O . GLU A 1 1005 ? -41.707 -18.751 15.896 1.00 53.31 1005 GLU A O 1
ATOM 8034 N N . ILE A 1 1006 ? -40.392 -19.263 17.632 1.00 54.91 1006 ILE A N 1
ATOM 8035 C CA . ILE A 1 1006 ? -39.604 -18.017 17.550 1.00 54.91 1006 ILE A CA 1
ATOM 8036 C C . ILE A 1 1006 ? -38.123 -18.316 17.296 1.00 54.91 1006 ILE A C 1
ATOM 8038 O O . ILE A 1 1006 ? -37.401 -18.773 18.177 1.00 54.91 1006 ILE A O 1
ATOM 8042 N N . GLU A 1 1007 ? -37.653 -18.006 16.089 1.00 73.75 1007 GLU A N 1
ATOM 8043 C CA . GLU A 1 1007 ? -36.252 -18.145 15.685 1.00 73.75 1007 GLU A CA 1
ATOM 8044 C C . GLU A 1 1007 ? -35.415 -16.964 16.224 1.00 73.75 1007 GLU A C 1
ATOM 8046 O O . GLU A 1 1007 ? -35.137 -15.990 15.520 1.00 73.75 1007 GLU A O 1
ATOM 8051 N N . VAL A 1 1008 ? -35.037 -17.022 17.507 1.00 80.50 1008 VAL A N 1
ATOM 8052 C CA . VAL A 1 1008 ? -34.097 -16.074 18.134 1.00 80.50 1008 VAL A CA 1
ATOM 8053 C C . VAL A 1 1008 ? -32.772 -16.738 18.504 1.00 80.50 1008 VAL A C 1
ATOM 8055 O O . VAL A 1 1008 ? -32.740 -17.889 18.927 1.00 80.50 1008 VAL A O 1
ATOM 8058 N N . GLN A 1 1009 ? -31.670 -15.996 18.392 1.00 85.00 1009 GLN A N 1
ATOM 8059 C CA . GLN A 1 1009 ? -30.334 -16.432 18.797 1.00 85.00 1009 GLN A CA 1
ATOM 8060 C C . GLN A 1 1009 ? -29.749 -15.477 19.841 1.00 85.00 1009 GLN A C 1
ATOM 8062 O O . GLN A 1 1009 ? -29.658 -14.271 19.615 1.00 85.00 1009 GLN A O 1
ATOM 8067 N N . PHE A 1 1010 ? -29.331 -16.019 20.984 1.00 90.31 1010 PHE A N 1
ATOM 8068 C CA . PHE A 1 1010 ? -28.671 -15.276 22.058 1.00 90.31 1010 PHE A CA 1
ATOM 8069 C C . PHE A 1 1010 ? -27.153 -15.253 21.827 1.00 90.31 1010 PHE A C 1
ATOM 8071 O O . PHE A 1 1010 ? -26.551 -16.307 21.613 1.00 90.31 1010 PHE A O 1
ATOM 8078 N N . ALA A 1 1011 ? -26.513 -14.086 21.933 1.00 93.31 1011 ALA A N 1
ATOM 8079 C CA . ALA A 1 1011 ? -25.055 -13.995 21.966 1.00 93.31 1011 ALA A CA 1
ATOM 8080 C C . ALA A 1 1011 ? -24.539 -12.930 22.941 1.00 93.31 1011 ALA A C 1
ATOM 8082 O O . ALA A 1 1011 ? -25.078 -11.828 23.049 1.00 93.31 1011 ALA A O 1
ATOM 8083 N N . VAL A 1 1012 ? -23.427 -13.253 23.594 1.00 96.19 1012 VAL A N 1
ATOM 8084 C CA . VAL A 1 1012 ? -22.556 -12.311 24.296 1.00 96.19 1012 VAL A CA 1
ATOM 8085 C C . VAL A 1 1012 ? -21.681 -11.592 23.266 1.00 96.19 1012 VAL A C 1
ATOM 8087 O O . VAL A 1 1012 ? -21.018 -12.241 22.452 1.00 96.19 1012 VAL A O 1
ATOM 8090 N N . CYS A 1 1013 ? -21.657 -10.261 23.318 1.00 95.75 1013 CYS A N 1
ATOM 8091 C CA . CYS A 1 1013 ? -20.971 -9.384 22.364 1.00 95.75 1013 CYS A CA 1
ATOM 8092 C C . CYS A 1 1013 ? -20.012 -8.405 23.073 1.00 95.75 1013 CYS A C 1
ATOM 8094 O O . CYS A 1 1013 ? -19.778 -8.499 24.284 1.00 95.75 1013 CYS A O 1
ATOM 8096 N N . GLY A 1 1014 ? -19.419 -7.481 22.310 1.00 94.56 1014 GLY A N 1
ATOM 8097 C CA . GLY A 1 1014 ? -18.597 -6.398 22.841 1.00 94.56 1014 GLY A CA 1
ATOM 8098 C C . GLY A 1 1014 ? -17.361 -6.843 23.629 1.00 94.56 1014 GLY A C 1
ATOM 8099 O O . GLY A 1 1014 ? -16.729 -7.862 23.340 1.00 94.56 1014 GLY A O 1
ATOM 8100 N N . SER A 1 1015 ? -16.998 -6.052 24.637 1.00 95.12 1015 SER A N 1
ATOM 8101 C CA . SER A 1 1015 ? -15.767 -6.251 25.407 1.00 95.12 1015 SER A CA 1
ATOM 8102 C C . SER A 1 1015 ? -15.799 -7.513 26.256 1.00 95.12 1015 SER A C 1
ATOM 8104 O O . SER A 1 1015 ? -14.785 -8.203 26.335 1.00 95.12 1015 SER A O 1
ATOM 8106 N N . PHE A 1 1016 ? -16.949 -7.907 26.810 1.00 96.00 1016 PHE A N 1
ATOM 8107 C CA . PHE A 1 1016 ? -17.030 -9.178 27.534 1.00 96.00 1016 PHE A CA 1
ATOM 8108 C C . PHE A 1 1016 ? -16.742 -10.375 26.611 1.00 96.00 1016 PHE A C 1
ATOM 8110 O O . PHE A 1 1016 ? -15.950 -11.247 26.970 1.00 96.00 1016 PHE A O 1
ATOM 8117 N N . ALA A 1 1017 ? -17.276 -10.373 25.384 1.00 95.88 1017 ALA A N 1
ATOM 8118 C CA . ALA A 1 1017 ? -16.942 -11.375 24.371 1.00 95.88 1017 ALA A CA 1
ATOM 8119 C C . ALA A 1 1017 ? -15.443 -11.388 24.023 1.00 95.88 1017 ALA A C 1
ATOM 8121 O O . ALA A 1 1017 ? -14.836 -12.459 23.948 1.00 95.88 1017 ALA A O 1
ATOM 8122 N N . ALA A 1 1018 ? -14.832 -10.211 23.848 1.00 95.50 1018 ALA A N 1
ATOM 8123 C CA . ALA A 1 1018 ? -13.406 -10.087 23.541 1.00 95.50 1018 ALA A CA 1
ATOM 8124 C C . ALA A 1 1018 ? -12.523 -10.669 24.658 1.00 95.50 1018 ALA A C 1
ATOM 8126 O O . ALA A 1 1018 ? -11.575 -11.405 24.378 1.00 95.50 1018 ALA A O 1
ATOM 8127 N N . HIS A 1 1019 ? -12.862 -10.395 25.922 1.00 94.38 1019 HIS A N 1
ATOM 8128 C CA . HIS A 1 1019 ? -12.158 -10.950 27.080 1.00 94.38 1019 HIS A CA 1
ATOM 8129 C C . HIS A 1 1019 ? -12.360 -12.464 27.206 1.00 94.38 1019 HIS A C 1
ATOM 8131 O O . HIS A 1 1019 ? -11.385 -13.170 27.453 1.00 94.38 1019 HIS A O 1
ATOM 8137 N N . LEU A 1 1020 ? -13.564 -12.993 26.954 1.00 94.06 1020 LEU A N 1
ATOM 8138 C CA . LEU A 1 1020 ? -13.811 -14.442 26.946 1.00 94.06 1020 LEU A CA 1
ATOM 8139 C C . LEU A 1 1020 ? -12.963 -15.166 25.889 1.00 94.06 1020 LEU A C 1
ATOM 8141 O O . LEU A 1 1020 ? -12.328 -16.176 26.204 1.00 94.06 1020 LEU A O 1
ATOM 8145 N N . HIS A 1 1021 ? -12.897 -14.637 24.660 1.00 93.00 1021 HIS A N 1
ATOM 8146 C CA . HIS A 1 1021 ? -12.017 -15.172 23.610 1.00 93.00 1021 HIS A CA 1
ATOM 8147 C C . HIS A 1 1021 ? -10.545 -15.100 24.019 1.00 93.00 1021 HIS A C 1
ATOM 8149 O O . HIS A 1 1021 ? -9.825 -16.086 23.882 1.00 93.00 1021 HIS A O 1
ATOM 8155 N N . ALA A 1 1022 ? -10.101 -13.978 24.589 1.00 91.38 1022 ALA A N 1
ATOM 8156 C CA . ALA A 1 1022 ? -8.717 -13.802 25.025 1.00 91.38 1022 ALA A CA 1
ATOM 8157 C C . ALA A 1 1022 ? -8.309 -14.736 26.173 1.00 91.38 1022 ALA A C 1
ATOM 8159 O O . ALA A 1 1022 ? -7.185 -15.242 26.199 1.00 91.38 1022 ALA A O 1
ATOM 8160 N N . GLU A 1 1023 ? -9.208 -14.972 27.127 1.00 89.75 1023 GLU A N 1
ATOM 8161 C CA . GLU A 1 1023 ? -9.010 -15.920 28.223 1.00 89.75 1023 GLU A CA 1
ATOM 8162 C C . GLU A 1 1023 ? -9.013 -17.370 27.732 1.00 89.75 1023 GLU A C 1
ATOM 8164 O O . GLU A 1 1023 ? -8.245 -18.194 28.233 1.00 89.75 1023 GLU A O 1
ATOM 8169 N N . TYR A 1 1024 ? -9.858 -17.690 26.750 1.00 89.62 1024 TYR A N 1
ATOM 8170 C CA . TYR A 1 1024 ? -9.887 -19.004 26.114 1.00 89.62 1024 TYR A CA 1
ATOM 8171 C C . TYR A 1 1024 ? -8.614 -19.276 25.306 1.00 89.62 1024 TYR A C 1
ATOM 8173 O O . TYR A 1 1024 ? -8.016 -20.339 25.457 1.00 89.62 1024 TYR A O 1
ATOM 8181 N N . ALA A 1 1025 ? -8.149 -18.282 24.546 1.00 87.62 1025 ALA A N 1
ATOM 8182 C CA . ALA A 1 1025 ? -6.897 -18.307 23.789 1.00 87.62 1025 ALA A CA 1
ATOM 8183 C C . ALA A 1 1025 ? -5.634 -18.178 24.666 1.00 87.62 1025 ALA A C 1
ATOM 8185 O O . ALA A 1 1025 ? -4.520 -18.223 24.154 1.00 87.62 1025 ALA A O 1
ATOM 8186 N N . GLN A 1 1026 ? -5.786 -18.002 25.985 1.00 87.94 1026 GLN A N 1
ATOM 8187 C CA . GLN A 1 1026 ? -4.682 -17.854 26.942 1.00 87.94 1026 GLN A CA 1
ATOM 8188 C C . GLN A 1 1026 ? -3.694 -16.732 26.575 1.00 87.94 1026 GLN A C 1
ATOM 8190 O O . GLN A 1 1026 ? -2.484 -16.863 26.773 1.00 87.94 1026 GLN A O 1
ATOM 8195 N N . LEU A 1 1027 ? -4.198 -15.599 26.068 1.00 85.75 1027 LEU A N 1
ATOM 8196 C CA . LEU A 1 1027 ? -3.344 -14.459 25.736 1.00 85.75 1027 LEU A CA 1
ATOM 8197 C C . LEU A 1 1027 ? -2.535 -13.971 26.948 1.00 85.75 1027 LEU A C 1
ATOM 8199 O O . LEU A 1 1027 ? -3.017 -13.959 28.091 1.00 85.75 1027 LEU A O 1
ATOM 8203 N N . LYS A 1 1028 ? -1.312 -13.494 26.674 1.00 84.62 1028 LYS A N 1
ATOM 8204 C CA . LYS A 1 1028 ? -0.431 -12.867 27.670 1.00 84.62 1028 LYS A CA 1
ATOM 8205 C C . LYS A 1 1028 ? -1.145 -11.704 28.366 1.00 84.62 1028 LYS A C 1
ATOM 8207 O O . LYS A 1 1028 ? -1.936 -10.980 27.761 1.00 84.62 1028 LYS A O 1
ATOM 8212 N N . THR A 1 1029 ? -0.838 -11.503 29.646 1.00 81.56 1029 THR A N 1
ATOM 8213 C CA . THR A 1 1029 ? -1.468 -10.477 30.495 1.00 81.56 1029 THR A CA 1
ATOM 8214 C C . THR A 1 1029 ? -1.351 -9.064 29.916 1.00 81.56 1029 THR A C 1
ATOM 8216 O O . THR A 1 1029 ? -2.302 -8.292 30.003 1.00 81.56 1029 THR A O 1
ATOM 8219 N N . GLU A 1 1030 ? -0.228 -8.749 29.270 1.00 83.38 1030 GLU A N 1
ATOM 8220 C CA . GLU A 1 1030 ? -0.000 -7.462 28.600 1.00 83.38 1030 GLU A CA 1
ATOM 8221 C C . GLU A 1 1030 ? -0.973 -7.234 27.434 1.00 83.38 1030 GLU A C 1
ATOM 8223 O O . GLU A 1 1030 ? -1.608 -6.185 27.362 1.00 83.38 1030 GLU A O 1
ATOM 8228 N N . SER A 1 1031 ? -1.174 -8.236 26.571 1.00 83.81 1031 SER A N 1
ATOM 8229 C CA . SER A 1 1031 ? -2.120 -8.155 25.449 1.00 83.81 1031 SER A CA 1
ATOM 8230 C C . SER A 1 1031 ? -3.567 -8.044 25.932 1.00 83.81 1031 SER A C 1
ATOM 8232 O O . SER A 1 1031 ? -4.339 -7.258 25.392 1.00 83.81 1031 SER A O 1
ATOM 8234 N N . LYS A 1 1032 ? -3.937 -8.765 26.999 1.00 85.75 1032 LYS A N 1
ATOM 8235 C CA . LYS A 1 1032 ? -5.278 -8.652 27.604 1.00 85.75 1032 LYS A CA 1
ATOM 8236 C C . LYS A 1 1032 ? -5.548 -7.259 28.176 1.00 85.75 1032 LYS A C 1
ATOM 8238 O O . LYS A 1 1032 ? -6.673 -6.782 28.100 1.00 85.75 1032 LYS A O 1
ATOM 8243 N N . ALA A 1 1033 ? -4.524 -6.582 28.699 1.00 86.00 1033 ALA A N 1
ATOM 8244 C CA . ALA A 1 1033 ? -4.650 -5.216 29.212 1.00 86.00 1033 ALA A CA 1
ATOM 8245 C C . ALA A 1 1033 ? -4.928 -4.176 28.112 1.00 86.00 1033 ALA A C 1
ATOM 8247 O O . ALA A 1 1033 ? -5.472 -3.104 28.384 1.00 86.00 1033 ALA A O 1
ATOM 8248 N N . GLN A 1 1034 ? -4.544 -4.484 26.871 1.00 89.75 1034 GLN A N 1
ATOM 8249 C CA . GLN A 1 1034 ? -4.755 -3.622 25.711 1.00 89.75 1034 GLN A CA 1
ATOM 8250 C C . GLN A 1 1034 ? -6.139 -3.796 25.073 1.00 89.75 1034 GLN A C 1
ATOM 8252 O O . GLN A 1 1034 ? -6.549 -2.913 24.323 1.00 89.75 1034 GLN A O 1
ATOM 8257 N N . LEU A 1 1035 ? -6.899 -4.837 25.427 1.00 93.12 1035 LEU A N 1
ATOM 8258 C CA . LEU A 1 1035 ? -8.295 -4.979 25.006 1.00 93.12 1035 LEU A CA 1
ATOM 8259 C C . LEU A 1 1035 ? -9.163 -3.844 25.556 1.00 93.12 1035 LEU A C 1
ATOM 8261 O O . LEU A 1 1035 ? -8.884 -3.274 26.617 1.00 93.12 1035 LEU A O 1
ATOM 8265 N N . ASP A 1 1036 ? -10.234 -3.539 24.833 1.00 94.50 1036 ASP A N 1
ATOM 8266 C CA . ASP A 1 1036 ? -11.337 -2.702 25.285 1.00 94.50 1036 ASP A CA 1
ATOM 8267 C C . ASP A 1 1036 ? -11.806 -3.176 26.674 1.00 94.50 1036 ASP A C 1
ATOM 8269 O O . ASP A 1 1036 ? -12.087 -4.372 26.842 1.00 94.50 1036 ASP A O 1
ATOM 8273 N N . PRO A 1 1037 ? -11.830 -2.304 27.700 1.00 94.31 1037 PRO A N 1
ATOM 8274 C CA . PRO A 1 1037 ? -12.252 -2.702 29.033 1.00 94.31 1037 PRO A CA 1
ATOM 8275 C C . PRO A 1 1037 ? -13.700 -3.196 29.019 1.00 94.31 1037 PRO A C 1
ATOM 8277 O O . PRO A 1 1037 ? -14.533 -2.716 28.247 1.00 94.31 1037 PRO A O 1
ATOM 8280 N N . VAL A 1 1038 ? -14.027 -4.139 29.903 1.00 94.69 1038 VAL A N 1
ATOM 8281 C CA . VAL A 1 1038 ? -15.416 -4.575 30.094 1.00 94.69 1038 VAL A CA 1
ATOM 8282 C C . VAL A 1 1038 ? -16.191 -3.473 30.817 1.00 94.69 1038 VAL A C 1
ATOM 8284 O O . VAL A 1 1038 ? -16.242 -3.431 32.042 1.00 94.69 1038 VAL A O 1
ATOM 8287 N N . THR A 1 1039 ? -16.745 -2.536 30.051 1.00 91.25 1039 THR A N 1
ATOM 8288 C CA . THR A 1 1039 ? -17.503 -1.374 30.546 1.00 91.25 1039 THR A CA 1
ATOM 8289 C C . THR A 1 1039 ? -18.960 -1.689 30.850 1.00 91.25 1039 THR A C 1
ATOM 8291 O O . THR A 1 1039 ? -19.588 -0.960 31.614 1.00 91.25 1039 THR A O 1
ATOM 8294 N N . TYR A 1 1040 ? -19.480 -2.756 30.253 1.00 94.12 1040 TYR A N 1
ATOM 8295 C CA . TYR A 1 1040 ? -20.739 -3.430 30.548 1.00 94.12 1040 TYR A CA 1
ATOM 8296 C C . TYR A 1 1040 ? -20.745 -4.777 29.809 1.00 94.12 1040 TYR A C 1
ATOM 8298 O O . TYR A 1 1040 ? -19.945 -5.015 28.901 1.00 94.12 1040 TYR A O 1
ATOM 8306 N N . ILE A 1 1041 ? -21.657 -5.666 30.188 1.00 96.19 1041 ILE A N 1
ATOM 8307 C CA . ILE A 1 1041 ? -21.938 -6.906 29.467 1.00 96.19 1041 ILE A CA 1
ATOM 8308 C C . ILE A 1 1041 ? -22.967 -6.608 28.377 1.00 96.19 1041 ILE A C 1
ATOM 8310 O O . ILE A 1 1041 ? -24.108 -6.251 28.670 1.00 96.19 1041 ILE A O 1
ATOM 8314 N N . GLU A 1 1042 ? -22.561 -6.746 27.117 1.00 95.81 1042 GLU A N 1
ATOM 8315 C CA . GLU A 1 1042 ? -23.444 -6.580 25.963 1.00 95.81 1042 GLU A CA 1
ATOM 8316 C C . GLU A 1 1042 ? -24.031 -7.933 25.548 1.00 95.81 1042 GLU A C 1
ATOM 8318 O O . GLU A 1 1042 ? -23.292 -8.871 25.239 1.00 95.81 1042 GLU A O 1
ATOM 8323 N N . LEU A 1 1043 ? -25.359 -8.026 25.533 1.00 95.38 1043 LEU A N 1
ATOM 8324 C CA . LEU A 1 1043 ? -26.115 -9.200 25.109 1.00 95.38 1043 LEU A CA 1
ATOM 8325 C C . LEU A 1 1043 ? -26.985 -8.830 23.907 1.00 95.38 1043 LEU A C 1
ATOM 8327 O O . LEU A 1 1043 ? -27.794 -7.903 23.981 1.00 95.38 1043 LEU A O 1
ATOM 8331 N N . LYS A 1 1044 ? -26.843 -9.568 22.808 1.00 93.00 1044 LYS A N 1
ATOM 8332 C CA . LYS A 1 1044 ? -27.655 -9.389 21.603 1.00 93.00 1044 LYS A CA 1
ATOM 8333 C C . LYS A 1 1044 ? -28.574 -10.583 21.408 1.00 93.00 1044 LYS A C 1
ATOM 8335 O O . LYS A 1 1044 ? -28.125 -11.728 21.451 1.00 93.00 1044 LYS A O 1
ATOM 8340 N N . ILE A 1 1045 ? -29.851 -10.298 21.178 1.00 90.50 1045 ILE A N 1
ATOM 8341 C CA . ILE A 1 1045 ? -30.857 -11.277 20.769 1.00 90.50 1045 ILE A CA 1
ATOM 8342 C C . ILE A 1 1045 ? -31.157 -11.031 19.292 1.00 90.50 1045 ILE A C 1
ATOM 8344 O O . ILE A 1 1045 ? -31.824 -10.059 18.942 1.00 90.50 1045 ILE A O 1
ATOM 8348 N N . PHE A 1 1046 ? -30.632 -11.884 18.418 1.00 87.50 1046 PHE A N 1
ATOM 8349 C CA . PHE A 1 1046 ? -30.868 -11.803 16.978 1.00 87.50 1046 PHE A CA 1
ATOM 8350 C C . PHE A 1 1046 ? -32.198 -12.473 16.661 1.00 87.50 1046 PHE A C 1
ATOM 8352 O O . PHE A 1 1046 ? -32.384 -13.627 17.028 1.00 87.50 1046 PHE A O 1
ATOM 8359 N N . ALA A 1 1047 ? -33.120 -11.770 16.007 1.00 82.44 1047 ALA A N 1
ATOM 8360 C CA . ALA A 1 1047 ? -34.418 -12.322 15.618 1.00 82.44 1047 ALA A CA 1
ATOM 8361 C C . ALA A 1 1047 ? -34.472 -12.586 14.104 1.00 82.44 1047 ALA A C 1
ATOM 8363 O O . ALA A 1 1047 ? -34.253 -11.670 13.303 1.00 82.44 1047 ALA A O 1
ATOM 8364 N N . TRP A 1 1048 ? -34.789 -13.823 13.707 1.00 69.94 1048 TRP A N 1
ATOM 8365 C CA . TRP A 1 1048 ? -34.956 -14.239 12.312 1.00 69.94 1048 TRP A CA 1
ATOM 8366 C C . TRP A 1 1048 ? -36.368 -13.903 11.821 1.00 69.94 1048 TRP A C 1
ATOM 8368 O O . TRP A 1 1048 ? -37.231 -14.755 11.668 1.00 69.94 1048 TRP A O 1
ATOM 8378 N N . ASP A 1 1049 ? -36.629 -12.614 11.629 1.00 67.81 1049 ASP A N 1
ATOM 8379 C CA . ASP A 1 1049 ? -37.671 -12.098 10.736 1.00 67.81 1049 ASP A CA 1
ATOM 8380 C C . ASP A 1 1049 ? -37.467 -10.584 10.589 1.00 67.81 1049 ASP A C 1
ATOM 8382 O O . ASP A 1 1049 ? -37.475 -9.834 11.569 1.00 67.81 1049 ASP A O 1
ATOM 8386 N N . SER A 1 1050 ? -37.327 -10.108 9.349 1.00 55.69 1050 SER A N 1
ATOM 8387 C CA . SER A 1 1050 ? -37.274 -8.673 9.032 1.00 55.69 1050 SER A CA 1
ATOM 8388 C C . SER A 1 1050 ? -38.493 -7.889 9.568 1.00 55.69 1050 SER A C 1
ATOM 8390 O O . SER A 1 1050 ? -38.378 -6.698 9.888 1.00 55.69 1050 SER A O 1
ATOM 8392 N N . GLY A 1 1051 ? -39.638 -8.564 9.750 1.00 63.44 1051 GLY A N 1
ATOM 8393 C CA . GLY A 1 1051 ? -40.887 -8.024 10.290 1.00 63.44 1051 GLY A CA 1
ATOM 8394 C C . GLY A 1 1051 ? -41.020 -8.016 11.820 1.00 63.44 1051 GLY A C 1
ATOM 8395 O O . GLY A 1 1051 ? -41.850 -7.264 12.338 1.00 63.44 1051 GLY A O 1
ATOM 8396 N N . ALA A 1 1052 ? -40.201 -8.763 12.574 1.00 70.06 1052 ALA A N 1
ATOM 8397 C CA . ALA A 1 1052 ? -40.353 -8.886 14.030 1.00 70.06 1052 ALA A CA 1
ATOM 8398 C C . ALA A 1 1052 ? -40.158 -7.535 14.737 1.00 70.06 1052 ALA A C 1
ATOM 8400 O O . ALA A 1 1052 ? -39.145 -6.873 14.550 1.00 70.06 1052 ALA A O 1
ATOM 8401 N N . ASN A 1 1053 ? -41.100 -7.068 15.560 1.00 83.88 1053 ASN A N 1
ATOM 8402 C CA . ASN A 1 1053 ? -40.933 -5.798 16.277 1.00 83.88 1053 ASN A CA 1
ATOM 8403 C C . ASN A 1 1053 ? -39.994 -5.991 17.493 1.00 83.88 1053 ASN A C 1
ATOM 8405 O O . ASN A 1 1053 ? -40.351 -6.757 18.390 1.00 83.88 1053 ASN A O 1
ATOM 8409 N N . PRO A 1 1054 ? -38.848 -5.281 17.589 1.00 87.19 1054 PRO A N 1
ATOM 8410 C CA . PRO A 1 1054 ? -37.894 -5.435 18.691 1.00 87.19 1054 PRO A CA 1
ATOM 8411 C C . PRO A 1 1054 ? -38.516 -5.210 20.070 1.00 87.19 1054 PRO A C 1
ATOM 8413 O O . PRO A 1 1054 ? -38.169 -5.885 21.035 1.00 87.19 1054 PRO A O 1
ATOM 8416 N N . ASN A 1 1055 ? -39.487 -4.297 20.163 1.00 87.50 1055 ASN A N 1
ATOM 8417 C CA . ASN A 1 1055 ? -40.198 -4.038 21.412 1.00 87.50 1055 ASN A CA 1
ATOM 8418 C C . ASN A 1 1055 ? -41.076 -5.222 21.824 1.00 87.50 1055 ASN A C 1
ATOM 8420 O O . ASN A 1 1055 ? -41.150 -5.524 23.009 1.00 87.50 1055 ASN A O 1
ATOM 8424 N N . ILE A 1 1056 ? -41.683 -5.921 20.859 1.00 85.50 1056 ILE A N 1
ATOM 8425 C CA . ILE A 1 1056 ? -42.485 -7.121 21.131 1.00 85.50 1056 ILE A CA 1
ATOM 8426 C C . ILE A 1 1056 ? -41.575 -8.254 21.607 1.00 85.50 1056 ILE A C 1
ATOM 8428 O O . ILE A 1 1056 ? -41.873 -8.878 22.618 1.00 85.50 1056 ILE A O 1
ATOM 8432 N N . VAL A 1 1057 ? -40.438 -8.481 20.939 1.00 84.12 1057 VAL A N 1
ATOM 8433 C CA . VAL A 1 1057 ? -39.445 -9.490 21.357 1.00 84.12 1057 VAL A CA 1
ATOM 8434 C C . VAL A 1 1057 ? -38.947 -9.198 22.778 1.00 84.12 1057 VAL A C 1
ATOM 8436 O O . VAL A 1 1057 ? -38.913 -10.091 23.626 1.00 84.12 1057 VAL A O 1
ATOM 8439 N N . ARG A 1 1058 ? -38.637 -7.930 23.079 1.00 89.31 1058 ARG A N 1
ATOM 8440 C CA . ARG A 1 1058 ? -38.262 -7.492 24.428 1.00 89.31 1058 ARG A CA 1
ATOM 8441 C C . ARG A 1 1058 ? -39.352 -7.796 25.455 1.00 89.31 1058 ARG A C 1
ATOM 8443 O O . ARG A 1 1058 ? -39.040 -8.345 26.506 1.00 89.31 1058 ARG A O 1
ATOM 8450 N N . GLU A 1 1059 ? -40.599 -7.413 25.189 1.00 87.56 1059 GLU A N 1
ATOM 8451 C CA . GLU A 1 1059 ? -41.706 -7.550 26.147 1.00 87.56 1059 GLU A CA 1
ATOM 8452 C C . GLU A 1 1059 ? -42.147 -8.997 26.355 1.00 87.56 1059 GLU A C 1
ATOM 8454 O O . GLU A 1 1059 ? -42.434 -9.383 27.485 1.00 87.56 1059 GLU A O 1
ATOM 8459 N N . ALA A 1 1060 ? -42.178 -9.793 25.288 1.00 83.62 1060 ALA A N 1
ATOM 8460 C CA . ALA A 1 1060 ? -42.681 -11.159 25.325 1.00 83.62 1060 ALA A CA 1
ATOM 8461 C C . ALA A 1 1060 ? -41.641 -12.174 25.822 1.00 83.62 1060 ALA A C 1
ATOM 8463 O O . ALA A 1 1060 ? -42.023 -13.151 26.459 1.00 83.62 1060 ALA A O 1
ATOM 8464 N N . LEU A 1 1061 ? -40.348 -11.959 25.544 1.00 82.38 1061 LEU A N 1
ATOM 8465 C CA . LEU A 1 1061 ? -39.305 -12.970 25.776 1.00 82.38 1061 LEU A CA 1
ATOM 8466 C C . LEU A 1 1061 ? -38.264 -12.523 26.798 1.00 82.38 1061 LEU A C 1
ATOM 8468 O O . LEU A 1 1061 ? -38.009 -13.211 27.784 1.00 82.38 1061 LEU A O 1
ATOM 8472 N N . ILE A 1 1062 ? -37.677 -11.346 26.588 1.00 88.81 1062 ILE A N 1
ATOM 8473 C CA . ILE A 1 1062 ? -36.504 -10.916 27.357 1.00 88.81 1062 ILE A CA 1
ATOM 8474 C C . ILE A 1 1062 ? -36.912 -10.405 28.743 1.00 88.81 1062 ILE A C 1
ATOM 8476 O O . ILE A 1 1062 ? -36.342 -10.813 29.755 1.00 88.81 1062 ILE A O 1
ATOM 8480 N N . ALA A 1 1063 ? -37.911 -9.522 28.810 1.00 89.69 1063 ALA A N 1
ATOM 8481 C CA . ALA A 1 1063 ? -38.344 -8.898 30.056 1.00 89.69 1063 ALA A CA 1
ATOM 8482 C C . ALA A 1 1063 ? -38.833 -9.917 31.108 1.00 89.69 1063 ALA A C 1
ATOM 8484 O O . ALA A 1 1063 ? -38.439 -9.772 32.266 1.00 89.69 1063 ALA A O 1
ATOM 8485 N N . PRO A 1 1064 ? -39.611 -10.969 30.770 1.00 89.25 1064 PRO A N 1
ATOM 8486 C CA . PRO A 1 1064 ? -39.981 -12.008 31.733 1.00 89.25 1064 PRO A CA 1
ATOM 8487 C C . PRO A 1 1064 ? -38.775 -12.743 32.330 1.00 89.25 1064 PRO A C 1
ATOM 8489 O O . PRO A 1 1064 ? -38.730 -12.957 33.544 1.00 89.25 1064 PRO A O 1
ATOM 8492 N N . ALA A 1 1065 ? -37.779 -13.084 31.508 1.00 88.56 1065 ALA A N 1
ATOM 8493 C CA . ALA A 1 1065 ? -36.580 -13.781 31.966 1.00 88.56 1065 ALA A CA 1
ATOM 8494 C C . ALA A 1 1065 ? -35.732 -12.891 32.896 1.00 88.56 1065 ALA A C 1
ATOM 8496 O O . ALA A 1 1065 ? -35.346 -13.320 33.985 1.00 88.56 1065 ALA A O 1
ATOM 8497 N N . VAL A 1 1066 ? -35.539 -11.617 32.533 1.00 91.44 1066 VAL A N 1
ATOM 8498 C CA . VAL A 1 1066 ? -34.841 -10.632 33.380 1.00 91.44 1066 VAL A CA 1
ATOM 8499 C C . VAL A 1 1066 ? -35.587 -10.400 34.698 1.00 91.44 1066 VAL A C 1
ATOM 8501 O O . VAL A 1 1066 ? -34.977 -10.434 35.764 1.00 91.44 1066 VAL A O 1
ATOM 8504 N N . ASN A 1 1067 ? -36.910 -10.217 34.662 1.00 90.50 1067 ASN A N 1
ATOM 8505 C CA . ASN A 1 1067 ? -37.715 -10.002 35.869 1.00 90.50 1067 ASN A CA 1
ATOM 8506 C C . ASN A 1 1067 ? -37.690 -11.214 36.809 1.00 90.50 1067 ASN A C 1
ATOM 8508 O O . ASN A 1 1067 ? -37.659 -11.045 38.029 1.00 90.50 1067 ASN A O 1
ATOM 8512 N N . THR A 1 1068 ? -37.672 -12.428 36.254 1.00 90.94 1068 THR A N 1
ATOM 8513 C CA . THR A 1 1068 ? -37.537 -13.664 37.038 1.00 90.94 1068 THR A CA 1
ATOM 8514 C C . THR A 1 1068 ? -36.205 -13.683 37.786 1.00 90.94 1068 THR A C 1
ATOM 8516 O O . THR A 1 1068 ? -36.193 -13.900 38.998 1.00 90.94 1068 THR A O 1
ATOM 8519 N N . TYR A 1 1069 ? -35.099 -13.358 37.107 1.00 90.81 1069 TYR A N 1
ATOM 8520 C CA . TYR A 1 1069 ? -33.788 -13.246 37.751 1.00 90.81 1069 TYR A CA 1
ATOM 8521 C C . TYR A 1 1069 ? -33.787 -12.187 38.864 1.00 90.81 1069 TYR A C 1
ATOM 8523 O O . TYR A 1 1069 ? -33.399 -12.473 39.994 1.00 90.81 1069 TYR A O 1
ATOM 8531 N N . LEU A 1 1070 ? -34.279 -10.974 38.584 1.00 90.75 1070 LEU A N 1
ATOM 8532 C CA . LEU A 1 1070 ? -34.299 -9.876 39.562 1.00 90.75 1070 LEU A CA 1
ATOM 8533 C C . LEU A 1 1070 ? -35.183 -10.178 40.783 1.00 90.75 1070 LEU A C 1
ATOM 8535 O O . LEU A 1 1070 ? -34.903 -9.695 41.879 1.00 90.75 1070 LEU A O 1
ATOM 8539 N N . THR A 1 1071 ? -36.226 -10.995 40.614 1.00 91.25 1071 THR A N 1
ATOM 8540 C CA . THR A 1 1071 ? -37.072 -11.466 41.724 1.00 91.25 1071 THR A CA 1
ATOM 8541 C C . THR A 1 1071 ? -36.316 -12.446 42.622 1.00 91.25 1071 THR A C 1
ATOM 8543 O O . THR A 1 1071 ? -36.422 -12.368 43.846 1.00 91.25 1071 THR A O 1
ATOM 8546 N N . ASN A 1 1072 ? -35.525 -13.341 42.026 1.00 91.31 1072 ASN A N 1
ATOM 8547 C CA . ASN A 1 1072 ? -34.700 -14.305 42.757 1.00 91.31 1072 ASN A CA 1
ATOM 8548 C C . ASN A 1 1072 ? -33.464 -13.653 43.402 1.00 91.31 1072 ASN A C 1
ATOM 8550 O O . ASN A 1 1072 ? -32.968 -14.134 44.422 1.00 91.31 1072 ASN A O 1
ATOM 8554 N N . HIS A 1 1073 ? -32.998 -12.536 42.838 1.00 89.94 1073 HIS A N 1
ATOM 8555 C CA . HIS A 1 1073 ? -31.796 -11.818 43.255 1.00 89.94 1073 HIS A CA 1
ATOM 8556 C C . HIS A 1 1073 ? -32.072 -10.318 43.485 1.00 89.94 1073 HIS A C 1
ATOM 8558 O O . HIS A 1 1073 ? -31.613 -9.467 42.715 1.00 89.94 1073 HIS A O 1
ATOM 8564 N N . PRO A 1 1074 ? -32.815 -9.960 44.552 1.00 87.50 1074 PRO A N 1
ATOM 8565 C CA . PRO A 1 1074 ? -33.216 -8.579 44.797 1.00 87.50 1074 PRO A CA 1
ATOM 8566 C C . PRO A 1 1074 ? -32.017 -7.671 45.110 1.00 87.50 1074 PRO A C 1
ATOM 8568 O O . PRO A 1 1074 ? -31.004 -8.108 45.653 1.00 87.50 1074 PRO A O 1
ATOM 8571 N N . ASN A 1 1075 ? -32.175 -6.373 44.831 1.00 82.94 1075 ASN A N 1
ATOM 8572 C CA . ASN A 1 1075 ? -31.204 -5.305 45.114 1.00 82.94 1075 ASN A CA 1
ATOM 8573 C C . ASN A 1 1075 ? -29.847 -5.424 44.397 1.00 82.94 1075 ASN A C 1
ATOM 8575 O O . ASN A 1 1075 ? -28.881 -4.821 44.850 1.00 82.94 1075 ASN A O 1
ATOM 8579 N N . GLN A 1 1076 ? -29.748 -6.163 43.288 1.00 86.00 1076 GLN A N 1
ATOM 8580 C CA . GLN A 1 1076 ? -28.514 -6.209 42.490 1.00 86.00 1076 GLN A CA 1
ATOM 8581 C C . GLN A 1 1076 ? -28.459 -5.109 41.422 1.00 86.00 1076 GLN A C 1
ATOM 8583 O O . GLN A 1 1076 ? -27.427 -4.449 41.270 1.00 86.00 1076 GLN A O 1
ATOM 8588 N N . PHE A 1 1077 ? -29.579 -4.872 40.729 1.00 93.06 1077 PHE A N 1
ATOM 8589 C CA . PHE A 1 1077 ? -29.659 -3.944 39.600 1.00 93.06 1077 PHE A CA 1
ATOM 8590 C C . PHE A 1 1077 ? -30.914 -3.073 39.629 1.00 93.06 1077 PHE A C 1
ATOM 8592 O O . PHE A 1 1077 ? -31.969 -3.490 40.106 1.00 93.06 1077 PHE A O 1
ATOM 8599 N N . ASN A 1 1078 ? -30.801 -1.889 39.032 1.00 91.25 1078 ASN A N 1
ATOM 8600 C CA . ASN A 1 1078 ? -31.917 -1.044 38.635 1.00 91.25 1078 ASN A CA 1
ATOM 8601 C C . ASN A 1 1078 ? -32.175 -1.243 37.136 1.00 91.25 1078 ASN A C 1
ATOM 8603 O O . ASN A 1 1078 ? -31.277 -1.027 36.323 1.00 91.25 1078 ASN A O 1
ATOM 8607 N N . ILE A 1 1079 ? -33.391 -1.646 36.769 1.00 91.69 1079 ILE A N 1
ATOM 8608 C CA . ILE A 1 1079 ? -33.778 -1.863 35.370 1.00 91.69 1079 ILE A CA 1
ATOM 8609 C C . ILE A 1 1079 ? -34.339 -0.585 34.743 1.00 91.69 1079 ILE A C 1
ATOM 8611 O O . ILE A 1 1079 ? -35.150 0.117 35.345 1.00 91.69 1079 ILE A O 1
ATOM 8615 N N . GLN A 1 1080 ? -33.944 -0.321 33.503 1.00 90.25 1080 GLN A N 1
ATOM 8616 C CA . GLN A 1 1080 ? -34.515 0.709 32.649 1.00 90.25 1080 GLN A CA 1
ATOM 8617 C C . GLN A 1 1080 ? -34.750 0.129 31.252 1.00 90.25 1080 GLN A C 1
ATOM 8619 O O . GLN A 1 1080 ? -33.886 -0.534 30.685 1.00 90.25 1080 GLN A O 1
ATOM 8624 N N . THR A 1 1081 ? -35.923 0.372 30.674 1.00 83.94 1081 THR A N 1
ATOM 8625 C CA . THR A 1 1081 ? -36.229 -0.021 29.290 1.00 83.94 1081 THR A CA 1
ATOM 8626 C C . THR A 1 1081 ? -35.907 1.122 28.335 1.00 83.94 1081 THR A C 1
ATOM 8628 O O . THR A 1 1081 ? -36.317 2.257 28.584 1.00 83.94 1081 THR A O 1
ATOM 8631 N N . GLY A 1 1082 ? -35.191 0.824 27.252 1.00 76.88 1082 GLY A N 1
ATOM 8632 C CA . GLY A 1 1082 ? -34.907 1.770 26.173 1.00 76.88 1082 GLY A CA 1
ATOM 8633 C C . GLY A 1 1082 ? -35.919 1.711 25.030 1.00 76.88 1082 GLY A C 1
ATOM 8634 O O . GLY A 1 1082 ? -36.918 0.989 25.086 1.00 76.88 1082 GLY A O 1
ATOM 8635 N N . GLY A 1 1083 ? -35.638 2.474 23.971 1.00 74.06 1083 GLY A N 1
ATOM 8636 C CA . GLY A 1 1083 ? -36.337 2.349 22.688 1.00 74.06 1083 GLY A CA 1
ATOM 8637 C C . GLY A 1 1083 ? -35.850 1.126 21.899 1.00 74.06 1083 GLY A C 1
ATOM 8638 O O . GLY A 1 1083 ? -34.816 0.557 22.218 1.00 74.06 1083 GLY A O 1
ATOM 8639 N N . ASN A 1 1084 ? -36.588 0.709 20.864 1.00 77.75 1084 ASN A N 1
ATOM 8640 C CA . ASN A 1 1084 ? -36.177 -0.354 19.926 1.00 77.75 1084 ASN A CA 1
ATOM 8641 C C . ASN A 1 1084 ? -35.748 -1.698 20.559 1.00 77.75 1084 ASN A C 1
ATOM 8643 O O . ASN A 1 1084 ? -34.850 -2.367 20.061 1.00 77.75 1084 ASN A O 1
ATOM 8647 N N . GLY A 1 1085 ? -36.435 -2.154 21.608 1.00 82.31 1085 GLY A N 1
ATOM 8648 C CA . GLY A 1 1085 ? -36.189 -3.480 22.188 1.00 82.31 1085 GLY A CA 1
ATOM 8649 C C . GLY A 1 1085 ? -34.998 -3.561 23.149 1.00 82.31 1085 GLY A C 1
ATOM 8650 O O . GLY A 1 1085 ? -34.557 -4.662 23.465 1.00 82.31 1085 GLY A O 1
ATOM 8651 N N . GLU A 1 1086 ? -34.511 -2.429 23.657 1.00 90.75 1086 GLU A N 1
ATOM 8652 C CA . GLU A 1 1086 ? -33.375 -2.376 24.583 1.00 90.75 1086 GLU A CA 1
ATOM 8653 C C . GLU A 1 1086 ? -33.779 -2.513 26.066 1.00 90.75 1086 GLU A C 1
ATOM 8655 O O . GLU A 1 1086 ? -34.800 -1.976 26.513 1.00 90.75 1086 GLU A O 1
ATOM 8660 N N . ILE A 1 1087 ? -32.941 -3.188 26.859 1.00 93.44 1087 ILE A N 1
ATOM 8661 C CA . ILE A 1 1087 ? -32.994 -3.212 28.329 1.00 93.44 1087 ILE A CA 1
ATOM 8662 C C . ILE A 1 1087 ? -31.614 -2.854 28.878 1.00 93.44 1087 ILE A C 1
ATOM 8664 O O . ILE A 1 1087 ? -30.605 -3.443 28.494 1.00 93.44 1087 ILE A O 1
ATOM 8668 N N . TYR A 1 1088 ? -31.595 -1.929 29.828 1.00 93.94 1088 TYR A N 1
ATOM 8669 C CA . TYR A 1 1088 ? -30.410 -1.469 30.536 1.00 93.94 1088 TYR A CA 1
ATOM 8670 C C . TYR A 1 1088 ? -30.517 -1.863 32.008 1.00 93.94 1088 TYR A C 1
ATOM 8672 O O . TYR A 1 1088 ? -31.523 -1.580 32.663 1.00 93.94 1088 TYR A O 1
ATOM 8680 N N . LEU A 1 1089 ? -29.484 -2.517 32.536 1.00 95.06 1089 LEU A N 1
ATOM 8681 C CA . LEU A 1 1089 ? -29.363 -2.836 33.956 1.00 95.06 1089 LEU A CA 1
ATOM 8682 C C . LEU A 1 1089 ? -28.228 -2.015 34.552 1.00 95.06 1089 LEU A C 1
ATOM 8684 O O . LEU A 1 1089 ? -27.057 -2.231 34.237 1.00 95.06 1089 LEU A O 1
ATOM 8688 N N . PHE A 1 1090 ? -28.581 -1.078 35.421 1.00 94.88 1090 PHE A N 1
ATOM 8689 C CA . PHE A 1 1090 ? -27.641 -0.247 36.161 1.00 94.88 1090 PHE A CA 1
ATOM 8690 C C . PHE A 1 1090 ? -27.343 -0.862 37.517 1.00 94.88 1090 PHE A C 1
ATOM 8692 O O . PHE A 1 1090 ? -28.186 -1.545 38.101 1.00 94.88 1090 PHE A O 1
ATOM 8699 N N . TRP A 1 1091 ? -26.166 -0.579 38.062 1.00 94.88 1091 TRP A N 1
ATOM 8700 C CA . TRP A 1 1091 ? -25.854 -0.961 39.432 1.00 94.88 1091 TRP A CA 1
ATOM 8701 C C . TRP A 1 1091 ? -26.860 -0.339 40.413 1.00 94.88 1091 TRP A C 1
ATOM 8703 O O . TRP A 1 1091 ? -27.378 0.766 40.210 1.00 94.88 1091 TRP A O 1
ATOM 8713 N N . HIS A 1 1092 ? -27.176 -1.075 41.475 1.00 91.81 1092 HIS A N 1
ATOM 8714 C CA . HIS A 1 1092 ? -28.189 -0.678 42.453 1.00 91.81 1092 HIS A CA 1
ATOM 8715 C C . HIS A 1 1092 ? -27.806 0.587 43.247 1.00 91.81 1092 HIS A C 1
ATOM 8717 O O . HIS A 1 1092 ? -28.699 1.292 43.721 1.00 91.81 1092 HIS A O 1
ATOM 8723 N N . GLN A 1 1093 ? -26.510 0.905 43.359 1.00 92.69 1093 GLN A N 1
ATOM 8724 C CA . GLN A 1 1093 ? -25.968 2.058 44.093 1.00 92.69 1093 GLN A CA 1
ATOM 8725 C C . GLN A 1 1093 ? -25.023 2.911 43.235 1.00 92.69 1093 GLN A C 1
ATOM 8727 O O . GLN A 1 1093 ? -24.543 2.473 42.190 1.00 92.69 1093 GLN A O 1
ATOM 8732 N N . GLN A 1 1094 ? -24.789 4.155 43.663 1.00 93.12 1094 GLN A N 1
ATOM 8733 C CA . GLN A 1 1094 ? -23.757 5.010 43.074 1.00 93.12 1094 GLN A CA 1
ATOM 8734 C C . GLN A 1 1094 ? -22.377 4.558 43.547 1.00 93.12 1094 GLN A C 1
ATOM 8736 O O . GLN A 1 1094 ? -22.178 4.310 44.733 1.00 93.12 1094 GLN A O 1
ATOM 8741 N N . GLU A 1 1095 ? -21.428 4.505 42.621 1.00 93.44 1095 GLU A N 1
ATOM 8742 C CA . GLU A 1 1095 ? -20.059 4.064 42.865 1.00 93.44 1095 GLU A CA 1
ATOM 8743 C C . GLU A 1 1095 ? -19.073 5.128 42.388 1.00 93.44 1095 GLU A C 1
ATOM 8745 O O . GLU A 1 1095 ? -19.323 5.844 41.414 1.00 93.44 1095 GLU A O 1
ATOM 8750 N N . THR A 1 1096 ? -17.932 5.226 43.069 1.00 92.88 1096 THR A N 1
ATOM 8751 C CA . THR A 1 1096 ? -16.828 6.096 42.645 1.00 92.88 1096 THR A CA 1
ATOM 8752 C C . THR A 1 1096 ? -15.886 5.316 41.739 1.00 92.88 1096 THR A C 1
ATOM 8754 O O . THR A 1 1096 ? -15.147 4.447 42.199 1.00 92.88 1096 THR A O 1
ATOM 8757 N N . LEU A 1 1097 ? -15.889 5.649 40.450 1.00 90.56 1097 LEU A N 1
ATOM 8758 C CA . LEU A 1 1097 ? -15.085 5.002 39.418 1.00 90.56 1097 LEU A CA 1
ATOM 8759 C C . LEU A 1 1097 ? -14.172 6.047 38.768 1.00 90.56 1097 LEU A C 1
ATOM 8761 O O . LEU A 1 1097 ? -14.591 6.876 37.960 1.00 90.56 1097 LEU A O 1
ATOM 8765 N N . GLY A 1 1098 ? -12.896 6.039 39.159 1.00 84.88 1098 GLY A N 1
ATOM 8766 C CA . GLY A 1 1098 ? -11.952 7.086 38.765 1.00 84.88 1098 GLY A CA 1
ATOM 8767 C C . GLY A 1 1098 ? -12.392 8.464 39.254 1.00 84.88 1098 GLY A C 1
ATOM 8768 O O . GLY A 1 1098 ? -12.515 8.684 40.455 1.00 84.88 1098 GLY A O 1
ATOM 8769 N N . ASN A 1 1099 ? -12.623 9.381 38.314 1.00 84.94 1099 ASN A N 1
ATOM 8770 C CA . ASN A 1 1099 ? -12.988 10.770 38.608 1.00 84.94 1099 ASN A CA 1
ATOM 8771 C C . ASN A 1 1099 ? -14.503 10.997 38.724 1.00 84.94 1099 ASN A C 1
ATOM 8773 O O . ASN A 1 1099 ? -14.928 12.131 38.934 1.00 84.94 1099 ASN A O 1
ATOM 8777 N N . PHE A 1 1100 ? -15.318 9.954 38.558 1.00 89.94 1100 PHE A N 1
ATOM 8778 C CA . PHE A 1 1100 ? -16.769 10.082 38.475 1.00 89.94 1100 PHE A CA 1
ATOM 8779 C C . PHE A 1 1100 ? -17.462 9.298 39.588 1.00 89.94 1100 PHE A C 1
ATOM 8781 O O . PHE A 1 1100 ? -17.013 8.219 39.971 1.00 89.94 1100 PHE A O 1
ATOM 8788 N N . HIS A 1 1101 ? -18.582 9.832 40.079 1.00 92.38 1101 HIS A N 1
ATOM 8789 C CA . HIS A 1 1101 ? -19.444 9.180 41.062 1.00 92.38 1101 HIS A CA 1
ATOM 8790 C C . HIS A 1 1101 ? -20.867 9.071 40.507 1.00 92.38 1101 HIS A C 1
ATOM 8792 O O . HIS A 1 1101 ? -21.546 10.082 40.340 1.00 92.38 1101 HIS A O 1
ATOM 8798 N N . TYR A 1 1102 ? -21.288 7.863 40.138 1.00 93.94 1102 TYR A N 1
ATOM 8799 C CA . TYR A 1 1102 ? -22.523 7.631 39.379 1.00 93.94 1102 TYR A CA 1
ATOM 8800 C C . TYR A 1 1102 ? -22.952 6.160 39.466 1.00 93.94 1102 TYR A C 1
ATOM 8802 O O . TYR A 1 1102 ? -22.210 5.325 39.979 1.00 93.94 1102 TYR A O 1
ATOM 8810 N N . ARG A 1 1103 ? -24.153 5.820 38.979 1.00 93.75 1103 ARG A N 1
ATOM 8811 C CA . ARG A 1 1103 ? -24.586 4.418 38.842 1.00 93.75 1103 ARG A CA 1
ATOM 8812 C C . ARG A 1 1103 ? -24.090 3.859 37.506 1.00 93.75 1103 ARG A C 1
ATOM 8814 O O . ARG A 1 1103 ? -24.611 4.280 36.472 1.00 93.75 1103 ARG A O 1
ATOM 8821 N N . PRO A 1 1104 ? -23.106 2.942 37.479 1.00 94.00 1104 PRO A N 1
ATOM 8822 C CA . PRO A 1 1104 ? -22.609 2.400 36.221 1.00 94.00 1104 PRO A CA 1
ATOM 8823 C C . PRO A 1 1104 ? -23.639 1.496 35.542 1.00 94.00 1104 PRO A C 1
ATOM 8825 O O . PRO A 1 1104 ? -24.341 0.727 36.207 1.00 94.00 1104 PRO A O 1
ATOM 8828 N N . LEU A 1 1105 ? -23.699 1.564 34.210 1.00 94.75 1105 LEU A N 1
ATOM 8829 C CA . LEU A 1 1105 ? -24.362 0.553 33.393 1.00 94.75 1105 LEU A CA 1
ATOM 8830 C C . LEU A 1 1105 ? -23.587 -0.763 33.502 1.00 94.75 1105 LEU A C 1
ATOM 8832 O O . LEU A 1 1105 ? -22.362 -0.778 33.389 1.00 94.75 1105 LEU A O 1
ATOM 8836 N N . VAL A 1 1106 ? -24.304 -1.860 33.732 1.00 94.94 1106 VAL A N 1
ATOM 8837 C CA . VAL A 1 1106 ? -23.717 -3.182 33.976 1.00 94.94 1106 VAL A CA 1
ATOM 8838 C C . VAL A 1 1106 ? -24.050 -4.148 32.854 1.00 94.94 1106 VAL A C 1
ATOM 8840 O O . VAL A 1 1106 ? -23.171 -4.870 32.397 1.00 94.94 1106 VAL A O 1
ATOM 8843 N N . VAL A 1 1107 ? -25.303 -4.159 32.394 1.00 95.56 1107 VAL A N 1
ATOM 8844 C CA . VAL A 1 1107 ? -25.751 -5.016 31.291 1.00 95.56 1107 VAL A CA 1
ATOM 8845 C C . VAL A 1 1107 ? -26.559 -4.191 30.305 1.00 95.56 1107 VAL A C 1
ATOM 8847 O O . VAL A 1 1107 ? -27.482 -3.476 30.701 1.00 95.56 1107 VAL A O 1
ATOM 8850 N N . LYS A 1 1108 ? -26.241 -4.343 29.022 1.00 95.00 1108 LYS A N 1
ATOM 8851 C CA . LYS A 1 1108 ? -27.027 -3.838 27.899 1.00 95.00 1108 LYS A CA 1
ATOM 8852 C C . LYS A 1 1108 ? -27.556 -5.025 27.107 1.00 95.00 1108 LYS A C 1
ATOM 8854 O O . LYS A 1 1108 ? -26.768 -5.816 26.597 1.00 95.00 1108 LYS A O 1
ATOM 8859 N N . ILE A 1 1109 ? -28.875 -5.150 27.012 1.00 94.44 1109 ILE A N 1
ATOM 8860 C CA . ILE A 1 1109 ? -29.543 -6.172 26.201 1.00 94.44 1109 ILE A CA 1
ATOM 8861 C C . ILE A 1 1109 ? -30.230 -5.478 25.035 1.00 94.44 1109 ILE A C 1
ATOM 8863 O O . ILE A 1 1109 ? -30.994 -4.540 25.257 1.00 94.44 1109 ILE A O 1
ATOM 8867 N N . LEU A 1 1110 ? -29.984 -5.939 23.813 1.00 91.88 1110 LEU A N 1
ATOM 8868 C CA . LEU A 1 1110 ? -30.586 -5.381 22.604 1.00 91.88 1110 LEU A CA 1
ATOM 8869 C C . LEU A 1 1110 ? -31.119 -6.477 21.683 1.00 91.88 1110 LEU A C 1
ATOM 8871 O O . LEU A 1 1110 ? -30.579 -7.583 21.630 1.00 91.88 1110 LEU A O 1
ATOM 8875 N N . VAL A 1 1111 ? -32.182 -6.153 20.951 1.00 88.94 1111 VAL A N 1
ATOM 8876 C CA . VAL A 1 1111 ? -32.745 -7.022 19.914 1.00 88.94 1111 VAL A CA 1
ATOM 8877 C C . VAL A 1 1111 ? -32.256 -6.535 18.555 1.00 88.94 1111 VAL A C 1
ATOM 8879 O O . VAL A 1 1111 ? -32.606 -5.436 18.127 1.00 88.94 1111 VAL A O 1
ATOM 8882 N N . GLU A 1 1112 ? -31.467 -7.359 17.871 1.00 86.38 1112 GLU A N 1
ATOM 8883 C CA . GLU A 1 1112 ? -30.888 -7.039 16.564 1.00 86.38 1112 GLU A CA 1
ATOM 8884 C C . GLU A 1 1112 ? -31.697 -7.704 15.437 1.00 86.38 1112 GLU A C 1
ATOM 8886 O O . GLU A 1 1112 ? -32.164 -8.840 15.565 1.00 86.38 1112 GLU A O 1
ATOM 8891 N N . LYS A 1 1113 ? -31.838 -7.002 14.305 1.00 80.31 1113 LYS A N 1
ATOM 8892 C CA . LYS A 1 1113 ? -32.504 -7.496 13.091 1.00 80.31 1113 LYS A CA 1
ATOM 8893 C C . LYS A 1 1113 ? -31.533 -7.669 11.931 1.00 80.31 1113 LYS A C 1
ATOM 8895 O O . LYS A 1 1113 ? -30.478 -7.046 11.901 1.00 80.31 1113 LYS A O 1
ATOM 8900 N N . ASN A 1 1114 ? -31.971 -8.404 10.904 1.00 66.31 1114 ASN A N 1
ATOM 8901 C CA . ASN A 1 1114 ? -31.340 -8.452 9.575 1.00 66.31 1114 ASN A CA 1
ATOM 8902 C C . ASN A 1 1114 ? -29.877 -8.936 9.580 1.00 66.31 1114 ASN A C 1
ATOM 8904 O O . ASN A 1 1114 ? -29.137 -8.710 8.624 1.00 66.31 1114 ASN A O 1
ATOM 8908 N N . PHE A 1 1115 ? -29.461 -9.609 10.650 1.00 72.62 1115 PHE A N 1
ATOM 8909 C CA . PHE A 1 1115 ? -28.137 -10.183 10.802 1.00 72.62 1115 PHE A CA 1
ATOM 8910 C C . PHE A 1 1115 ? -28.250 -11.455 11.638 1.00 72.62 1115 PHE A C 1
ATOM 8912 O O . PHE A 1 1115 ? -28.831 -11.438 12.719 1.00 72.62 1115 PHE A O 1
ATOM 8919 N N . TRP A 1 1116 ? -27.705 -12.555 11.124 1.00 82.44 1116 TRP A N 1
ATOM 8920 C CA . TRP A 1 1116 ? -27.679 -13.841 11.813 1.00 82.44 1116 TRP A CA 1
ATOM 8921 C C . TRP A 1 1116 ? -26.224 -14.295 11.956 1.00 82.44 1116 TRP A C 1
ATOM 8923 O O . TRP A 1 1116 ? -25.642 -14.803 10.989 1.00 82.44 1116 TRP A O 1
ATOM 8933 N N . PRO A 1 1117 ? -25.575 -14.009 13.097 1.00 85.81 1117 PRO A N 1
ATOM 8934 C CA . PRO A 1 1117 ? -24.154 -14.270 13.255 1.00 85.81 1117 PRO A CA 1
ATOM 8935 C C . PRO A 1 1117 ? -23.834 -15.742 13.476 1.00 85.81 1117 PRO A C 1
ATOM 8937 O O . PRO A 1 1117 ? -24.658 -16.552 13.895 1.00 85.81 1117 PRO A O 1
ATOM 8940 N N . LYS A 1 1118 ? -22.553 -16.074 13.304 1.00 85.88 1118 LYS A N 1
ATOM 8941 C CA . LYS A 1 1118 ? -22.012 -17.288 13.908 1.00 85.88 1118 LYS A CA 1
ATOM 8942 C C . LYS A 1 1118 ? -21.719 -17.025 15.383 1.00 85.88 1118 LYS A C 1
ATOM 8944 O O . LYS A 1 1118 ? -21.090 -16.024 15.730 1.00 85.88 1118 LYS A O 1
ATOM 8949 N N . VAL A 1 1119 ? -22.115 -17.965 16.232 1.00 88.19 1119 VAL A N 1
ATOM 8950 C CA . VAL A 1 1119 ? -21.858 -17.955 17.676 1.00 88.19 1119 VAL A CA 1
ATOM 8951 C C . VAL A 1 1119 ? -20.914 -19.111 18.005 1.00 88.19 1119 VAL A C 1
ATOM 8953 O O . VAL A 1 1119 ? -21.063 -20.213 17.482 1.00 88.19 1119 VAL A O 1
ATOM 8956 N N . ALA A 1 1120 ? -19.914 -18.845 18.837 1.00 88.75 1120 ALA A N 1
ATOM 8957 C CA . ALA A 1 1120 ? -19.001 -19.824 19.408 1.00 88.75 1120 ALA A CA 1
ATOM 8958 C C . ALA A 1 1120 ? -19.374 -20.072 20.872 1.00 88.75 1120 ALA A C 1
ATOM 8960 O O . ALA A 1 1120 ? -19.821 -19.160 21.560 1.00 88.75 1120 ALA A O 1
ATOM 8961 N N . PHE A 1 1121 ? -19.161 -21.284 21.380 1.00 89.50 1121 PHE A N 1
ATOM 8962 C CA . PHE A 1 1121 ? -19.407 -21.573 22.791 1.00 89.50 1121 PHE A CA 1
ATOM 8963 C C . PHE A 1 1121 ? -18.095 -21.523 23.576 1.00 89.50 1121 PHE A C 1
ATOM 8965 O O . PHE A 1 1121 ? -17.265 -22.425 23.479 1.00 89.50 1121 PHE A O 1
ATOM 8972 N N . VAL A 1 1122 ? -17.888 -20.453 24.343 1.00 89.38 1122 VAL A N 1
ATOM 8973 C CA . VAL A 1 1122 ? -16.632 -20.178 25.052 1.00 89.38 1122 VAL A CA 1
ATOM 8974 C C . VAL A 1 1122 ? -16.906 -20.136 26.548 1.00 89.38 1122 VAL A C 1
ATOM 8976 O O . VAL A 1 1122 ? -17.724 -19.348 27.006 1.00 89.38 1122 VAL A O 1
ATOM 8979 N N . ARG A 1 1123 ? -16.234 -20.993 27.332 1.00 85.31 1123 ARG A N 1
ATOM 8980 C CA . ARG A 1 1123 ? -16.350 -21.030 28.810 1.00 85.31 1123 ARG A CA 1
ATOM 8981 C C . ARG A 1 1123 ? -17.793 -21.156 29.341 1.00 85.31 1123 ARG A C 1
ATOM 8983 O O . ARG A 1 1123 ? -18.084 -20.709 30.448 1.00 85.31 1123 ARG A O 1
ATOM 8990 N N . GLY A 1 1124 ? -18.685 -21.805 28.592 1.00 86.62 1124 GLY A N 1
ATOM 8991 C CA . GLY A 1 1124 ? -20.089 -21.949 28.992 1.00 86.62 1124 GLY A CA 1
ATOM 8992 C C . GLY A 1 1124 ? -21.005 -20.818 28.519 1.00 86.62 1124 GLY A C 1
ATOM 8993 O O . GLY A 1 1124 ? -22.147 -20.766 28.966 1.00 86.62 1124 GLY A O 1
ATOM 8994 N N . PHE A 1 1125 ? -20.517 -19.920 27.658 1.00 92.50 1125 PHE A N 1
ATOM 8995 C CA . PHE A 1 1125 ? -21.277 -18.798 27.119 1.00 92.50 1125 PHE A CA 1
ATOM 8996 C C . PHE A 1 1125 ? -21.410 -18.902 25.594 1.00 92.50 1125 PHE A C 1
ATOM 8998 O O . PHE A 1 1125 ? -20.415 -19.191 24.923 1.00 92.50 1125 PHE A O 1
ATOM 9005 N N . PRO A 1 1126 ? -22.589 -18.613 25.023 1.00 92.06 1126 PRO A N 1
ATOM 9006 C CA . PRO A 1 1126 ? -22.736 -18.348 23.592 1.00 92.06 1126 PRO A CA 1
ATOM 9007 C C . PRO A 1 1126 ? -22.151 -16.967 23.261 1.00 92.06 1126 PRO A C 1
ATOM 9009 O O . PRO A 1 1126 ? -22.758 -15.936 23.525 1.00 92.06 1126 PRO A O 1
ATOM 9012 N N . VAL A 1 1127 ? -20.948 -16.922 22.709 1.00 94.56 1127 VAL A N 1
ATOM 9013 C CA . VAL A 1 1127 ? -20.220 -15.688 22.391 1.00 94.56 1127 VAL A CA 1
ATOM 9014 C C . VAL A 1 1127 ? -20.227 -15.456 20.888 1.00 94.56 1127 VAL A C 1
ATOM 9016 O O . VAL A 1 1127 ? -20.094 -16.400 20.112 1.00 94.56 1127 VAL A O 1
ATOM 9019 N N . LEU A 1 1128 ? -20.338 -14.205 20.447 1.00 93.25 1128 LEU A N 1
ATOM 9020 C CA . LEU A 1 1128 ? -20.169 -13.861 19.037 1.00 93.25 1128 LEU A CA 1
ATOM 9021 C C . LEU A 1 1128 ? -18.852 -14.451 18.501 1.00 93.25 1128 LEU A C 1
ATOM 9023 O O . LEU A 1 1128 ? -17.810 -14.353 19.157 1.00 93.25 1128 LEU A O 1
ATOM 9027 N N . SER A 1 1129 ? -18.892 -15.104 17.334 1.00 91.00 1129 SER A N 1
ATOM 9028 C CA . SER A 1 1129 ? -17.688 -15.705 16.751 1.00 91.00 1129 SER A CA 1
ATOM 9029 C C . SER A 1 1129 ? -16.592 -14.656 16.576 1.00 91.00 1129 SER A C 1
ATOM 9031 O O . SER A 1 1129 ? -16.882 -13.490 16.311 1.00 91.00 1129 SER A O 1
ATOM 9033 N N . LEU A 1 1130 ? -15.327 -15.062 16.684 1.00 88.19 1130 LEU A N 1
ATOM 9034 C CA . LEU A 1 1130 ? -14.197 -14.132 16.649 1.00 88.19 1130 LEU A CA 1
ATOM 9035 C C . LEU A 1 1130 ? -14.201 -13.248 15.384 1.00 88.19 1130 LEU A C 1
ATOM 9037 O O . LEU A 1 1130 ? -13.978 -12.044 15.468 1.00 88.19 1130 LEU A O 1
ATOM 9041 N N . ARG A 1 1131 ? -14.559 -13.817 14.225 1.00 85.44 1131 ARG A N 1
ATOM 9042 C CA . ARG A 1 1131 ? -14.722 -13.083 12.959 1.00 85.44 1131 ARG A CA 1
ATOM 9043 C C . ARG A 1 1131 ? -15.812 -12.011 13.031 1.00 85.44 1131 ARG A C 1
ATOM 9045 O O . ARG A 1 1131 ? -15.594 -10.881 12.600 1.00 85.44 1131 ARG A O 1
ATOM 9052 N N . ASP A 1 1132 ? -16.994 -12.370 13.524 1.00 87.62 1132 ASP A N 1
ATOM 9053 C CA . ASP A 1 1132 ? -18.124 -11.441 13.577 1.00 87.62 1132 ASP A CA 1
ATOM 9054 C C . ASP A 1 1132 ? -17.914 -10.390 14.689 1.00 87.62 1132 ASP A C 1
ATOM 9056 O O . ASP A 1 1132 ? -18.328 -9.243 14.532 1.00 87.62 1132 ASP A O 1
ATOM 9060 N N . LEU A 1 1133 ? -17.170 -10.733 15.748 1.00 91.62 1133 LEU A N 1
ATOM 9061 C CA . LEU A 1 1133 ? -16.733 -9.808 16.794 1.00 91.62 1133 LEU A CA 1
ATOM 9062 C C . LEU A 1 1133 ? -15.713 -8.783 16.281 1.00 91.62 1133 LEU A C 1
ATOM 9064 O O . LEU A 1 1133 ? -15.855 -7.599 16.565 1.00 91.62 1133 LEU A O 1
ATOM 9068 N N . ILE A 1 1134 ? -14.725 -9.194 15.479 1.00 89.50 1134 ILE A N 1
ATOM 9069 C CA . ILE A 1 1134 ? -13.789 -8.260 14.822 1.00 89.50 1134 ILE A CA 1
ATOM 9070 C C . ILE A 1 1134 ? -14.552 -7.271 13.940 1.00 89.50 1134 ILE A C 1
ATOM 9072 O O . ILE A 1 1134 ? -14.299 -6.070 13.990 1.00 89.50 1134 ILE A O 1
ATOM 9076 N N . ARG A 1 1135 ? -15.536 -7.753 13.171 1.00 86.88 1135 ARG A N 1
ATOM 9077 C CA . ARG A 1 1135 ? -16.404 -6.882 12.366 1.00 86.88 1135 ARG A CA 1
ATOM 9078 C C . ARG A 1 1135 ? -17.211 -5.915 13.220 1.00 86.88 1135 ARG A C 1
ATOM 9080 O O . ARG A 1 1135 ? -17.356 -4.757 12.837 1.00 86.88 1135 ARG A O 1
ATOM 9087 N N . GLU A 1 1136 ? -17.722 -6.363 14.364 1.00 90.50 1136 GLU A N 1
ATOM 9088 C CA . GLU A 1 1136 ? -18.390 -5.484 15.323 1.00 90.50 1136 GLU A CA 1
ATOM 9089 C C . GLU A 1 1136 ? -17.443 -4.385 15.823 1.00 90.50 1136 GLU A C 1
ATOM 9091 O O . GLU A 1 1136 ? -17.820 -3.215 15.810 1.00 90.50 1136 GLU A O 1
ATOM 9096 N N . TYR A 1 1137 ? -16.205 -4.729 16.188 1.00 93.31 1137 TYR A N 1
ATOM 9097 C CA . TYR A 1 1137 ? -15.194 -3.756 16.610 1.00 93.31 1137 TYR A CA 1
ATOM 9098 C C . TYR A 1 1137 ? -14.797 -2.786 15.493 1.00 93.31 1137 TYR A C 1
ATOM 9100 O O . TYR A 1 1137 ? -14.704 -1.589 15.755 1.00 93.31 1137 TYR A O 1
ATOM 9108 N N . ASN A 1 1138 ? -14.643 -3.254 14.250 1.00 90.75 1138 ASN A N 1
ATOM 9109 C CA . ASN A 1 1138 ? -14.363 -2.380 13.107 1.00 90.75 1138 ASN A CA 1
ATOM 9110 C C . ASN A 1 1138 ? -15.509 -1.391 12.866 1.00 90.75 1138 ASN A C 1
ATOM 9112 O O . ASN A 1 1138 ? -15.261 -0.203 12.687 1.00 90.75 1138 ASN A O 1
ATOM 9116 N N . ARG A 1 1139 ? -16.767 -1.848 12.939 1.00 89.50 1139 ARG A N 1
ATOM 9117 C CA . ARG A 1 1139 ? -17.942 -0.966 12.829 1.00 89.50 1139 ARG A CA 1
ATOM 9118 C C . ARG A 1 1139 ? -18.019 0.031 13.982 1.00 89.50 1139 ARG A C 1
ATOM 9120 O O . ARG A 1 1139 ? -18.299 1.200 13.746 1.00 89.50 1139 ARG A O 1
ATOM 9127 N N . LYS A 1 1140 ? -17.762 -0.410 15.219 1.00 91.06 1140 LYS A N 1
ATOM 9128 C CA . LYS A 1 1140 ? -17.709 0.474 16.394 1.00 91.06 1140 LYS A CA 1
ATOM 9129 C C . LYS A 1 1140 ? -16.622 1.535 16.223 1.00 91.06 1140 LYS A C 1
ATOM 9131 O O . LYS A 1 1140 ? -16.890 2.699 16.484 1.00 91.06 1140 LYS A O 1
ATOM 9136 N N . ALA A 1 1141 ? -15.435 1.157 15.747 1.00 91.56 1141 ALA A N 1
ATOM 9137 C CA . ALA A 1 1141 ? -14.339 2.089 15.499 1.00 91.56 1141 ALA A CA 1
ATOM 9138 C C . ALA A 1 1141 ? -14.672 3.085 14.379 1.00 91.56 1141 ALA A C 1
ATOM 9140 O O . ALA A 1 1141 ? -14.440 4.270 14.553 1.00 91.56 1141 ALA A O 1
ATOM 9141 N N . ALA A 1 1142 ? -15.269 2.624 13.276 1.00 88.94 1142 ALA A N 1
ATOM 9142 C CA . ALA A 1 1142 ? -15.661 3.473 12.149 1.00 88.94 1142 ALA A CA 1
ATOM 9143 C C . ALA A 1 1142 ? -16.799 4.451 12.478 1.00 88.94 1142 ALA A C 1
ATOM 9145 O O . ALA A 1 1142 ? -16.955 5.468 11.814 1.00 88.94 1142 ALA A O 1
ATOM 9146 N N . ASN A 1 1143 ? -17.624 4.127 13.476 1.00 87.88 1143 ASN A N 1
ATOM 9147 C CA . ASN A 1 1143 ? -18.713 4.984 13.947 1.00 87.88 1143 ASN A CA 1
ATOM 9148 C C . ASN A 1 1143 ? -18.329 5.841 15.155 1.00 87.88 1143 ASN A C 1
ATOM 9150 O O . ASN A 1 1143 ? -19.071 6.754 15.514 1.00 87.88 1143 ASN A O 1
ATOM 9154 N N . ALA A 1 1144 ? -17.197 5.556 15.799 1.00 85.50 1144 ALA A N 1
ATOM 9155 C CA . ALA A 1 1144 ? -16.674 6.415 16.841 1.00 85.50 1144 ALA A CA 1
ATOM 9156 C C . ALA A 1 1144 ? -16.101 7.672 16.177 1.00 85.50 1144 ALA A C 1
ATOM 9158 O O . ALA A 1 1144 ? -15.223 7.579 15.334 1.00 85.50 1144 ALA A O 1
ATOM 9159 N N . GLY A 1 1145 ? -16.592 8.850 16.563 1.00 79.62 1145 GLY A N 1
ATOM 9160 C CA . GLY A 1 1145 ? -16.024 10.133 16.124 1.00 79.62 1145 GLY A CA 1
ATOM 9161 C C . GLY A 1 1145 ? -14.943 10.672 17.068 1.00 79.62 1145 GLY A C 1
ATOM 9162 O O . GLY A 1 1145 ? -14.408 11.756 16.858 1.00 79.62 1145 GLY A O 1
ATOM 9163 N N . GLU A 1 1146 ? -14.644 9.953 18.152 1.00 89.38 1146 GLU A N 1
ATOM 9164 C CA . GLU A 1 1146 ? -13.731 10.384 19.208 1.00 89.38 1146 GLU A CA 1
ATOM 9165 C C . GLU A 1 1146 ? -12.425 9.574 19.141 1.00 89.38 1146 GLU A C 1
ATOM 9167 O O . GLU A 1 1146 ? -12.424 8.351 19.266 1.00 89.38 1146 GLU A O 1
ATOM 9172 N N . TRP A 1 1147 ? -11.305 10.273 18.929 1.00 87.38 1147 TRP A N 1
ATOM 9173 C CA . TRP A 1 1147 ? -9.996 9.669 18.650 1.00 87.38 1147 TRP A CA 1
ATOM 9174 C C . TRP A 1 1147 ? -9.503 8.654 19.698 1.00 87.38 1147 TRP A C 1
ATOM 9176 O O . TRP A 1 1147 ? -9.020 7.590 19.310 1.00 87.38 1147 TRP A O 1
ATOM 9186 N N . GLY A 1 1148 ? -9.625 8.935 21.002 1.00 85.38 1148 GLY A N 1
ATOM 9187 C CA . GLY A 1 1148 ? -9.134 8.021 22.040 1.00 85.38 1148 GLY A CA 1
ATOM 9188 C C . GLY A 1 1148 ? -9.863 6.676 22.013 1.00 85.38 1148 GLY A C 1
ATOM 9189 O O . GLY A 1 1148 ? -9.237 5.612 22.049 1.00 85.38 1148 GLY A O 1
ATOM 9190 N N . ARG A 1 1149 ? -11.184 6.725 21.841 1.00 89.62 1149 ARG A N 1
ATOM 9191 C CA . ARG A 1 1149 ? -12.051 5.563 21.699 1.00 89.62 1149 ARG A CA 1
ATOM 9192 C C . ARG A 1 1149 ? -11.782 4.818 20.398 1.00 89.62 1149 ARG A C 1
ATOM 9194 O O . ARG A 1 1149 ? -11.672 3.593 20.437 1.00 89.62 1149 ARG A O 1
ATOM 9201 N N . ILE A 1 1150 ? -11.629 5.520 19.266 1.00 89.69 1150 ILE A N 1
ATOM 9202 C CA . ILE A 1 1150 ? -11.254 4.907 17.976 1.00 89.69 1150 ILE A CA 1
ATOM 9203 C C . ILE A 1 1150 ? -9.979 4.080 18.149 1.00 89.69 1150 ILE A C 1
ATOM 9205 O O . ILE A 1 1150 ? -9.958 2.913 17.756 1.00 89.69 1150 ILE A O 1
ATOM 9209 N N . GLN A 1 1151 ? -8.937 4.650 18.766 1.00 88.75 1151 GLN A N 1
ATOM 9210 C CA . GLN A 1 1151 ? -7.659 3.962 18.952 1.00 88.75 1151 GLN A CA 1
ATOM 9211 C C . GLN A 1 1151 ? -7.824 2.698 19.799 1.00 88.75 1151 GLN A C 1
ATOM 9213 O O . GLN A 1 1151 ? -7.342 1.631 19.424 1.00 88.75 1151 GLN A O 1
ATOM 9218 N N . LYS A 1 1152 ? -8.583 2.781 20.896 1.00 91.06 1152 LYS A N 1
ATOM 9219 C CA . LYS A 1 1152 ? -8.829 1.627 21.766 1.00 91.06 1152 LYS A CA 1
ATOM 9220 C C . LYS A 1 1152 ? -9.584 0.497 21.057 1.00 91.06 1152 LYS A C 1
ATOM 9222 O O . LYS A 1 1152 ? -9.271 -0.685 21.241 1.00 91.06 1152 LYS A O 1
ATOM 9227 N N . LEU A 1 1153 ? -10.569 0.847 20.231 1.00 93.31 1153 LEU A N 1
ATOM 9228 C CA . LEU A 1 1153 ? -11.334 -0.107 19.426 1.00 93.31 1153 LEU A CA 1
ATOM 9229 C C . LEU A 1 1153 ? -10.474 -0.718 18.307 1.00 93.31 1153 LEU A C 1
ATOM 9231 O O . LEU A 1 1153 ? -10.543 -1.930 18.092 1.00 93.31 1153 LEU A O 1
ATOM 9235 N N . LYS A 1 1154 ? -9.621 0.087 17.655 1.00 90.44 1154 LYS A N 1
ATOM 9236 C CA . LYS A 1 1154 ? -8.618 -0.357 16.670 1.00 90.44 1154 LYS A CA 1
ATOM 9237 C C . LYS A 1 1154 ? -7.638 -1.358 17.278 1.00 90.44 1154 LYS A C 1
ATOM 9239 O O . LYS A 1 1154 ? -7.478 -2.452 16.740 1.00 90.44 1154 LYS A O 1
ATOM 9244 N N . ASP A 1 1155 ? -7.053 -1.029 18.428 1.00 90.38 1155 ASP A N 1
ATOM 9245 C CA . ASP A 1 1155 ? -6.120 -1.907 19.142 1.00 90.38 1155 ASP A CA 1
ATOM 9246 C C . ASP A 1 1155 ? -6.777 -3.245 19.499 1.00 90.38 1155 ASP A C 1
ATOM 9248 O O . ASP A 1 1155 ? -6.192 -4.311 19.302 1.00 90.38 1155 ASP A O 1
ATOM 9252 N N . THR A 1 1156 ? -8.029 -3.204 19.963 1.00 93.31 1156 THR A N 1
ATOM 9253 C CA . THR A 1 1156 ? -8.800 -4.412 20.282 1.00 93.31 1156 THR A CA 1
ATOM 9254 C C . THR A 1 1156 ? -9.050 -5.262 19.043 1.00 93.31 1156 THR A C 1
ATOM 9256 O O . THR A 1 1156 ? -8.805 -6.467 19.077 1.00 93.31 1156 THR A O 1
ATOM 9259 N N . SER A 1 1157 ? -9.486 -4.648 17.940 1.00 90.56 1157 SER A N 1
ATOM 9260 C CA . SER A 1 1157 ? -9.689 -5.342 16.665 1.00 90.56 1157 SER A CA 1
ATOM 9261 C C . SER A 1 1157 ? -8.409 -6.025 16.179 1.00 90.56 1157 SER A C 1
ATOM 9263 O O . SER A 1 1157 ? -8.443 -7.194 15.795 1.00 90.56 1157 SER A O 1
ATOM 9265 N N . GLU A 1 1158 ? -7.262 -5.349 16.273 1.00 86.25 1158 GLU A N 1
ATOM 9266 C CA . GLU A 1 1158 ? -5.974 -5.925 15.881 1.00 86.25 1158 GLU A CA 1
ATOM 9267 C C . GLU A 1 1158 ? -5.541 -7.091 16.774 1.00 86.25 1158 GLU A C 1
ATOM 9269 O O . GLU A 1 1158 ? -5.044 -8.098 16.265 1.00 86.25 1158 GLU A O 1
ATOM 9274 N N . ILE A 1 1159 ? -5.772 -7.015 18.087 1.00 88.62 1159 ILE A N 1
ATOM 9275 C CA . ILE A 1 1159 ? -5.491 -8.128 19.005 1.00 88.62 1159 ILE A CA 1
ATOM 9276 C C . ILE A 1 1159 ? -6.379 -9.335 18.677 1.00 88.62 1159 ILE A C 1
ATOM 9278 O O . ILE A 1 1159 ? -5.879 -10.458 18.585 1.00 88.62 1159 ILE A O 1
ATOM 9282 N N . LEU A 1 1160 ? -7.680 -9.115 18.461 1.00 87.94 1160 LEU A N 1
ATOM 9283 C CA . LEU A 1 1160 ? -8.627 -10.170 18.085 1.00 87.94 1160 LEU A CA 1
ATOM 9284 C C . LEU A 1 1160 ? -8.278 -10.786 16.722 1.00 87.94 1160 LEU A C 1
ATOM 9286 O O . LEU A 1 1160 ? -8.310 -12.007 16.567 1.00 87.94 1160 LEU A O 1
ATOM 9290 N N . ARG A 1 1161 ? -7.882 -9.967 15.742 1.00 82.88 1161 ARG A N 1
ATOM 9291 C CA . ARG A 1 1161 ? -7.389 -10.441 14.441 1.00 82.88 1161 ARG A CA 1
ATOM 9292 C C . ARG A 1 1161 ? -6.110 -11.263 14.599 1.00 82.88 1161 ARG A C 1
ATOM 9294 O O . ARG A 1 1161 ? -5.973 -12.304 13.965 1.00 82.88 1161 ARG A O 1
ATOM 9301 N N . GLY A 1 1162 ? -5.214 -10.846 15.494 1.00 77.44 1162 GLY A N 1
ATOM 9302 C CA . GLY A 1 1162 ? -4.036 -11.619 15.881 1.00 77.44 1162 GLY A CA 1
ATOM 9303 C C . GLY A 1 1162 ? -4.394 -13.027 16.364 1.00 77.44 1162 GLY A C 1
ATOM 9304 O O . GLY A 1 1162 ? -3.771 -13.992 15.920 1.00 77.44 1162 GLY A O 1
ATOM 9305 N N . MET A 1 1163 ? -5.447 -13.173 17.178 1.00 80.44 1163 MET A N 1
ATOM 9306 C CA . MET A 1 1163 ? -5.919 -14.490 17.630 1.00 80.44 1163 MET A CA 1
ATOM 9307 C C . MET A 1 1163 ? -6.359 -15.388 16.462 1.00 80.44 1163 MET A C 1
ATOM 9309 O O . MET A 1 1163 ? -5.972 -16.553 16.442 1.00 80.44 1163 MET A O 1
ATOM 9313 N N . LEU A 1 1164 ? -7.093 -14.860 15.467 1.00 72.00 1164 LEU A N 1
ATOM 9314 C CA . LEU A 1 1164 ? -7.488 -15.634 14.272 1.00 72.00 1164 LEU A CA 1
ATOM 9315 C C . LEU A 1 1164 ? -6.282 -16.191 13.507 1.00 72.00 1164 LEU A C 1
ATOM 9317 O O . LEU A 1 1164 ? -6.379 -17.238 12.883 1.00 72.00 1164 LEU A O 1
ATOM 9321 N N . THR A 1 1165 ? -5.157 -15.476 13.517 1.00 60.66 1165 THR A N 1
ATOM 9322 C CA . THR A 1 1165 ? -3.947 -15.895 12.789 1.00 60.66 1165 THR A CA 1
ATOM 9323 C C . THR A 1 1165 ? -3.048 -16.845 13.584 1.00 60.66 1165 THR A C 1
ATOM 9325 O O . THR A 1 1165 ? -2.254 -17.581 12.990 1.00 60.66 1165 THR A O 1
ATOM 9328 N N . GLN A 1 1166 ? -3.148 -16.816 14.917 1.00 56.03 1166 GLN A N 1
ATOM 9329 C CA . GLN A 1 1166 ? -2.321 -17.608 15.835 1.00 56.03 1166 GLN A CA 1
ATOM 9330 C C . GLN A 1 1166 ? -2.916 -18.979 16.154 1.00 56.03 1166 GLN A C 1
ATOM 9332 O O . GLN A 1 1166 ? -2.165 -19.905 16.447 1.00 56.03 1166 GLN A O 1
ATOM 9337 N N . PHE A 1 1167 ? -4.237 -19.115 16.089 1.00 51.19 1167 PHE A N 1
ATOM 9338 C CA . PHE A 1 1167 ? -4.939 -20.355 16.385 1.00 51.19 1167 PHE A CA 1
ATOM 9339 C C . PHE A 1 1167 ? -5.702 -20.778 15.130 1.00 51.19 1167 PHE A C 1
ATOM 9341 O O . PHE A 1 1167 ? -6.560 -20.025 14.677 1.00 51.19 1167 PHE A O 1
ATOM 9348 N N . ASP A 1 1168 ? -5.375 -21.948 14.565 1.00 34.56 1168 ASP A N 1
ATOM 9349 C CA . ASP A 1 1168 ? -6.219 -22.594 13.551 1.00 34.56 1168 ASP A CA 1
ATOM 9350 C C . ASP A 1 1168 ? -7.613 -22.776 14.168 1.00 34.56 1168 ASP A C 1
ATOM 9352 O O . ASP A 1 1168 ? -7.794 -23.608 15.063 1.00 34.56 1168 ASP A O 1
ATOM 9356 N N . TYR A 1 1169 ? -8.558 -21.927 13.763 1.00 32.88 1169 TYR A N 1
ATOM 9357 C CA . TYR A 1 1169 ? -9.927 -21.887 14.278 1.00 32.88 1169 TYR A CA 1
ATOM 9358 C C . TYR A 1 1169 ? -10.912 -22.491 13.285 1.00 32.88 1169 TYR A C 1
ATOM 9360 O O . TYR A 1 1169 ? -10.854 -22.110 12.091 1.00 32.88 1169 TYR A O 1
#